Protein 6IW6 (pdb70)

Nearest PDB structures (foldseek):
  6iw6-assembly2_B  TM=1.002E+00  e=3.391E-83  Homo sapiens
  7xs4-assembly1_A  TM=8.172E-01  e=1.380E-17  Arabidopsis thaliana
  6l8k-assembly1_A  TM=8.080E-01  e=2.004E-17  Arabidopsis thaliana
  4ud4-assembly1_A  TM=8.071E-01  e=9.279E-16  Schizosaccharomyces pombe
  9j8p-assembly1_A  TM=6.325E-01  e=8.242E-15  Homo sapiens

Solvent-accessible surface area: 45551 Å² total; per-residue (Å²): 136,60,88,142,16,61,70,10,65,85,10,69,43,78,73,17,61,115,133,48,115,102,21,8,130,74,18,19,89,154,2,79,202,47,51,1,64,94,76,166,49,227,74,82,143,100,48,127,31,12,2,34,0,126,34,15,138,58,86,12,70,17,2,64,19,0,88,131,15,27,139,89,184,135,3,109,101,30,69,104,98,119,98,61,58,59,82,4,126,88,54,90,106,44,46,24,57,6,35,6,26,0,3,17,2,0,44,61,8,17,140,79,77,2,9,52,92,75,27,30,130,55,1,67,88,10,9,102,78,0,26,126,17,1,37,113,141,17,104,116,6,57,25,64,2,16,18,24,0,28,7,33,11,0,10,83,68,1,9,0,32,0,0,0,61,59,42,134,210,47,95,53,78,83,6,3,106,122,0,26,26,12,0,123,179,45,118,74,10,49,102,22,120,56,36,80,188,9,125,48,44,3,0,20,0,82,11,128,197,42,36,25,22,0,28,0,0,10,37,30,64,109,27,5,38,17,6,42,1,7,15,4,0,6,124,41,16,102,18,0,37,5,0,2,0,0,1,16,1,7,0,63,0,7,118,28,48,61,79,80,18,36,35,23,4,22,32,0,2,2,1,0,0,0,2,6,0,1,23,26,185,88,48,6,2,22,13,1,3,11,103,114,6,97,42,29,65,53,164,147,9,41,47,11,64,3,68,18,43,52,121,105,100,47,0,73,10,59,2,116,62,100,47,82,22,147,108,124,130,19,102,0,54,0,43,50,175,98,33,93,141,29,22,17,0,68,0,0,14,50,0,0,84,31,10,13,20,74,22,42,8,56,86,69,1,0,2,1,1,4,76,73,69,18,49,5,148,95,21,133,40,110,140,164,47,1,3,0,0,8,1,8,49,13,150,103,22,4,0,177,45,0,30,59,99,144,27,34,94,44,0,42,88,37,3,86,34,3,18,100,73,4,6,44,94,153,25,67,43,112,23,144,27,180,75,160,25,75,114,62,113,126,8,50,88,9,40,101,27,90,125,97,77,14,58,101,144,38,102,95,20,14,129,77,10,42,80,139,2,64,201,34,55,1,72,128,120,101,80,210,84,42,164,134,102,96,32,28,4,26,1,128,42,25,135,82,44,31,62,14,0,80,1,0,73,125,11,36,143,62,182,153,2,91,104,31,59,105,88,105,96,80,46,54,75,7,131,88,54,93,98,39,52,29,56,7,35,5,31,0,4,20,7,0,50,77,8,15,147,102,82,3,9,52,87,84,27,23,128,46,1,80,74,3,12,106,46,0,34,138,14,0,59,103,132,18,90,137,5,46,23,67,8,17,18,23,0,30,7,31,10,2,10,95,71,1,8,0,33,0,0,0,57,55,59,125,191,56,86,57,87,74,7,3,93,123,0,27,32,16,0,134,176,42,131,62,10,57,106,21,113,53,32,72,188,7,124,48,38,4,0,17,0,89,3,158,158,37,40,30,26,0,23,0,0,8,37,31,80,98,29,6,37,17,5,39,2,8,18,5,0,7,123,56,30,100,20,0,36,6,0,0,0,0,1,11,0,4,0,54,1,6,114,31,53,62,66,80,22,36,36,18,5,23,30,0,2,2,0,0,0,0,1,5,0,2,16,30,150,73,40,6,3,15,13,0,2,12,110,108,4,82,39,27,74,51,164,161,9,40,48,8,48,1,64,18,45,31,132,123,93,42,0,93,8,49,3,96,62,98,50,79,22,167,98,133,122,20,99,0,48,0,25,55,159,110,53,90,198,17,22,17,0,67,0,0,14,47,0,0,85,34,10,14,17,78,25,36,9,60,90,70,1,1,2,0,1,2,88,78,69,17,44,4,147,94,17,143,37,108,106,154,51,1,1,0,0,8,2,3,47,14,148,92,21,4,0,163,51,0,31,56,98,141,26,36,94,45,0,35,87,40,3,100,36,4,16,119,79,3,12,50,95,153,20,102,50,172,26,136,25,175,75,157,26,76

CATH classification: 1.10.1410.10 (+1 more: 3.30.460.10)

InterPro domains:
  IPR001878 Zinc finger, CCHC-type [PF00098] (1294-1310)
  IPR001878 Zinc finger, CCHC-type [PF00098] (1358-1374)
  IPR001878 Zinc finger, CCHC-type [PS50158] (915-930)
  IPR001878 Zinc finger, CCHC-type [PS50158] (1295-1310)
  IPR001878 Zinc finger, CCHC-type [PS50158] (1358-1374)
  IPR001878 Zinc finger, CCHC-type [SM00343] (914-930)
  IPR001878 Zinc finger, CCHC-type [SM00343] (1294-1310)
  IPR001878 Zinc finger, CCHC-type [SM00343] (1358-1374)
  IPR002058 PAP/25A-associated [PF03828] (628-679)
  IPR002058 PAP/25A-associated [PF03828] (1184-1237)
  IPR036875 Zinc finger, CCHC-type superfamily [SSF57756] (1285-1313)
  IPR036875 Zinc finger, CCHC-type superfamily [SSF57756] (1345-1376)
  IPR043519 Nucleotidyltransferase superfamily [G3DSA:3.30.460.10] (369-475)
  IPR043519 Nucleotidyltransferase superfamily [G3DSA:3.30.460.10] (972-1091)
  IPR043519 Nucleotidyltransferase superfamily [SSF81301] (334-525)
  IPR043519 Nucleotidyltransferase superfamily [SSF81301] (948-1089)
  IPR045100 Terminal uridylyltransferase 4/7, nucleotidyltransferase domain [PF19088] (334-471)
  IPR054708 Poly(A) RNA polymerase, mitochondrial-like, central palm domain [PF22600] (956-1089)

Sequence (876 aa):
EMDYLENATVIDESALTPEQRLGLKQAEERLERDHIFRLEKRSPEYTNCRYLCKLCLIHIENIQGAHKHIKEKRHKKNILEKQEESELRSLPPPSPAHLAALSVAVIELAKEHGITDDDLRVRQEIVEEMSKVITTFLPECSLRLYGSSLTRFALKSSDVNIDIKFPPKMNHPDLLIKVLGILKKNVLYVDVESDFHAKVPVVVCRDRKSGLLCRVSAGNDMACLTTDLLTALGKIEPVFIPLVLAFRYWAKLCYIDSQTDGGIPSYCFALMVMFFLQQRKPPLLPCLLGSWIEGFDPKRMDDFQLKGIVEEKFVKWECNSSSATKEKHGKSPLALETPNRVSLGQLWLELLKFYTLDFALEEYVICVRIQDILTRENKNWPKRRIAIEDPFSVKRNVARSLNSQLVYEYVVERFRAAYRYFACPQVDFKLEHHHHHHEMDYLENATVIDESALTPEQRLGLKQAEERLERDHIFRLEKRSPEYTNCRYLCKLCLIHIENIQGAHKHIKEKRHKKNILEKQEESELRSLPPPSPAHLAALSVAVIELAKEHGITDDDLRVRQEIVEEMSKVITTFLPECSLRLYGSSLTRFALKSSDVNIDIKFPPKMNHPDLLIKVLGILKKNVLYVDVESDFHAKVPVVVCRDRKSGLLCRVSAGNDMACLTTDLLTALGKIEPVFIPLVLAFRYWAKLCYIDSQTDGGIPSYCFALMVMFFLQQRKPPLLPCLLGSWIEGFDPKRMDDFQLKGIVEEKFVKWECNSSSATKEKHGKSPLALETPNRVSLGQLWLELLKFYTLDFALEEYVICVRIQDILTRENKNWPKRRIAIEDPFSVKRNVARSLNSQLVYEYVVERFRAAYRYFACPQVDFKLEHHHHHH

B-factor: mean 69.88, std 28.81, range [25.87, 252.82]

Secondary structure (DSSP, 8-state):
-HHHHHH-SS--TTTS-HHHHHHHHHHHHHHHTTTEEEPPPSS-SS-S--EEETTTTEEE-SHHHHHHHHTSHHHHHHHHHHHHHHHHHTPPPPPHHHHHHHHHHHHHHHHHHB--HHHHHHHHHHHHHHHHHHHTT-TT-EEEEETHHHH--SBTT--EEEEEE--SSS-HHHHHHHHHHHHHH-TTEEEEEEE-SSSS-EEEEEETTT--EEEEEES-HHHHHHHHHHHHHHHH-TTHHHHHHIIIIITTGGGG--TTSTTHHHHHHHHHHHHHHHHSSS-SS--SSSTTSTT--STTGGG-EEEEEETTTEEEEE--SS-S-S-SEEEEES--S------HHHHHHHHHHIIIIIS-TTTEEB-SS-SSPEETTTTT---SS--BEETTEEEEEGGGGG-SHHHHHHHHHHHHHHHHHHSS---------SS---/-HHHHHH-SS--GGG--HHHHHHHHHHHHHHHTTTEES---SS-SSSS--EEETTTTEEE-SHHHHHHHHTSHHHHHHHHHHHHHHHHHTPPPPPHHHHHHHHHHHHHHHHHHB--HHHHHHHHHHHHHHHHHHHTTSSS-EEEEETHHHH--SBTT--EEEEEE--SSS-HHHHHHHHHHHHHH-TTEEEEEEE-SSSS-EEEEEETTT--EEEEEES-HHHHHHHHHHHHHHHH-TTHHHHHHIIIIITTGGGG--TTSTTHHHHHHHHHHHHHHHHSSS-SS--SSSTTSTT--STTGGG-EEEEEETTTEEEEE--SS-S-S-SEEEEE----------HHHHHHHHHHIIIIIS-TTTEEB-SS-SSPEETGGGT---SS--BEETTEEEEEGGGGGGSHHHHHHHHHHHHHHHHHHHS----------S---

Foldseek 3Di:
DVVCQQPDLFDPVVPADPVRVVVVVVLQVVLVVLQKHFDDDDDDPSDGFGIARPQLRDTARGSVRSVVVCPDDSSVVSVVVVVLLVCLVPFDFDDPVLLVLLLVLLVCCCVVWWQDPVLLVVLVVVQVVLQVQLCVVPVQKHKDWFDCSQLRLFTSQAATEMEIEHDPVDDFVVSQVVSLVSVVVDPQWPPWDWDQVAPFTWIWTARPVVRHIYTYGYPPVLRRQVRLLSSLLCVQFVLLRSLSNCQCFVLVVLVLDDPSLPCLSSVQSSLLLLLCQCQDVVHFWHAQDDVVFAQDDPQVPVLKAWAHDDPSFWIKIARCDDGRTPDGMDIDGGGDPPPDDDGSSVSNLSSLCCVQPNDPQQFWESERHDNDTGGCVSLVHDGGFHFYADRRHRNDRSCPSCPDPVNRVSSNVSSSVSSVVSSYPVPSDDRDDPDDTD/DVVCQQVALDDDQVPADPVRNVVVVVLQVVLVVLQKHQDDCVVNVDNRFGIARPQLRDTHRGSVRSVVVCVDDRSVVSVVVVVVVVVLVPFDFDDPVLLVLLLVLLVCCCVPWWQDPVLLVVLVVVQVVLCVQVCVVPPDWHKDWFDCSLLSLFTSQAATEIEIHDDPPVDFVVSQVVSLVSQVPDPQWPPWDWPCVFPFTFIWTAGPVPRHIYTYGYPPQLRRQVRLLSSLLCVQFVLLRSLSNCQCFVLVVLVLDDPRHPCLSSSQSSLLLLLLQPQDVVHFWHAWDDDVFQQDDPQVPVQKAWDHDDPSFWIKIARPDDGRTPDRIDIDGGGDPCPPPDRSSRSNLSSLCCVQPNDPQQFWASERHDNDTGGCVSLVHDGGFHFYADRRNRNDRSCPSCPDPVNRVSSNVSSSVSSVDSSDVCDNDDRPDPDDTD

Organism: Homo sapiens (NCBI:txid9606)

Radius of gyration: 38.71 Å; Cα contacts (8 Å, |Δi|>4): 1385; chains: 2; bounding box: 62×128×100 Å

Structure (mmCIF, N/CA/C/O backbone):
data_6IW6
#
_entry.id   6IW6
#
_cell.length_a   113.270
_cell.length_b   127.830
_cell.length_c   168.800
_cell.angle_alpha   90.000
_cell.angle_beta   90.000
_cell.angle_gamma   90.000
#
_symmetry.space_group_name_H-M   'I 21 21 21'
#
loop_
_entity.id
_entity.type
_entity.pdbx_description
1 polymer 'Terminal uridylyltransferase 4,Terminal uridylyltransferase 4'
2 non-polymer 'ZINC ION'
3 non-polymer 'CITRATE ANION'
4 non-polymer 1,2-ETHANEDIOL
5 water water
#
loop_
_atom_site.group_PDB
_atom_site.id
_atom_site.type_symbol
_atom_site.label_atom_id
_atom_site.label_alt_id
_atom_site.label_comp_id
_atom_site.label_asym_id
_atom_site.label_entity_id
_atom_site.label_seq_id
_atom_site.pdbx_PDB_ins_code
_atom_site.Cartn_x
_atom_site.Cartn_y
_atom_site.Cartn_z
_atom_site.occupancy
_atom_site.B_iso_or_equiv
_atom_site.auth_seq_id
_atom_site.auth_comp_id
_atom_site.auth_asym_id
_atom_site.auth_atom_id
_atom_site.pdbx_PDB_model_num
ATOM 1 N N . GLU A 1 3 ? -28.334 62.470 -22.168 1.00 96.65 254 GLU A N 1
ATOM 2 C CA . GLU A 1 3 ? -26.968 61.963 -22.103 1.00 95.04 254 GLU A CA 1
ATOM 3 C C . GLU A 1 3 ? -26.855 60.842 -21.089 1.00 87.62 254 GLU A C 1
ATOM 4 O O . GLU A 1 3 ? -26.882 61.071 -19.871 1.00 86.39 254 GLU A O 1
ATOM 10 N N . MET A 1 4 ? -26.717 59.620 -21.605 1.00 125.33 255 MET A N 1
ATOM 11 C CA . MET A 1 4 ? -26.352 58.503 -20.749 1.00 111.91 255 MET A CA 1
ATOM 12 C C . MET A 1 4 ? -25.044 58.759 -20.013 1.00 103.41 255 MET A C 1
ATOM 13 O O . MET A 1 4 ? -24.786 58.109 -18.998 1.00 102.91 255 MET A O 1
ATOM 18 N N . ASP A 1 5 ? -24.226 59.704 -20.485 1.00 97.20 256 ASP A N 1
ATOM 19 C CA . ASP A 1 5 ? -22.963 60.004 -19.813 1.00 93.41 256 ASP A CA 1
ATOM 20 C C . ASP A 1 5 ? -23.197 60.593 -18.423 1.00 84.55 256 ASP A C 1
ATOM 21 O O . ASP A 1 5 ? -22.556 60.179 -17.450 1.00 81.30 256 ASP A O 1
ATOM 26 N N . TYR A 1 6 ? -24.116 61.557 -18.303 1.00 81.15 257 TYR A N 1
ATOM 27 C CA . TYR A 1 6 ? -24.458 62.065 -16.978 1.00 77.13 257 TYR A CA 1
ATOM 28 C C . TYR A 1 6 ? -25.165 60.999 -16.149 1.00 77.28 257 TYR A C 1
ATOM 29 O O . TYR A 1 6 ? -24.824 60.779 -14.979 1.00 78.30 257 TYR A O 1
ATOM 38 N N . LEU A 1 7 ? -26.169 60.336 -16.740 1.00 75.62 258 LEU A N 1
ATOM 39 C CA . LEU A 1 7 ? -27.022 59.411 -15.998 1.00 72.68 258 LEU A CA 1
ATOM 40 C C . LEU A 1 7 ? -26.286 58.166 -15.527 1.00 70.52 258 LEU A C 1
ATOM 41 O O . LEU A 1 7 ? -26.737 57.527 -14.573 1.00 74.51 258 LEU A O 1
ATOM 46 N N . GLU A 1 8 ? -25.168 57.805 -16.158 1.00 69.56 259 GLU A N 1
ATOM 47 C CA . GLU A 1 8 ? -24.383 56.681 -15.661 1.00 73.87 259 GLU A CA 1
ATOM 48 C C . GLU A 1 8 ? -23.534 57.074 -14.460 1.00 75.61 259 GLU A C 1
ATOM 49 O O . GLU A 1 8 ? -23.238 56.228 -13.610 1.00 77.80 259 GLU A O 1
ATOM 55 N N . ASN A 1 9 ? -23.136 58.341 -14.370 1.00 75.83 260 ASN A N 1
ATOM 56 C CA . ASN A 1 9 ? -22.314 58.802 -13.261 1.00 75.55 260 ASN A CA 1
ATOM 57 C C . ASN A 1 9 ? -23.116 59.457 -12.151 1.00 75.05 260 ASN A C 1
ATOM 58 O O . ASN A 1 9 ? -22.602 59.588 -11.036 1.00 77.94 260 ASN A O 1
ATOM 63 N N . ALA A 1 10 ? -24.352 59.866 -12.428 1.00 71.66 261 ALA A N 1
ATOM 64 C CA . ALA A 1 10 ? -25.178 60.502 -11.411 1.00 72.94 261 ALA A CA 1
ATOM 65 C C . ALA A 1 10 ? -25.493 59.524 -10.285 1.00 75.00 261 ALA A C 1
ATOM 66 O O . ALA A 1 10 ? -25.901 58.383 -10.529 1.00 75.50 261 ALA A O 1
ATOM 68 N N . THR A 1 11 ? -25.295 59.976 -9.047 1.00 74.90 262 THR A N 1
ATOM 69 C CA . THR A 1 11 ? -25.562 59.166 -7.867 1.00 71.53 262 THR A CA 1
ATOM 70 C C . THR A 1 11 ? -26.987 59.328 -7.352 1.00 69.21 262 THR A C 1
ATOM 71 O O . THR A 1 11 ? -27.389 58.598 -6.439 1.00 66.73 262 THR A O 1
ATOM 75 N N . VAL A 1 12 ? -27.755 60.257 -7.912 1.00 69.83 263 VAL A N 1
ATOM 76 C CA . VAL A 1 12 ? -29.164 60.402 -7.569 1.00 72.73 263 VAL A CA 1
ATOM 77 C C . VAL A 1 12 ? -29.914 60.816 -8.829 1.00 76.41 263 VAL A C 1
ATOM 78 O O . VAL A 1 12 ? -29.520 61.763 -9.518 1.00 80.24 263 VAL A O 1
ATOM 82 N N . ILE A 1 13 ? -30.987 60.091 -9.136 1.00 75.53 264 ILE A N 1
ATOM 83 C CA . ILE A 1 13 ? -31.720 60.236 -10.387 1.00 76.07 264 ILE A CA 1
ATOM 84 C C . ILE A 1 13 ? -33.145 60.671 -10.064 1.00 82.39 264 ILE A C 1
ATOM 85 O O . ILE A 1 13 ? -33.849 59.998 -9.301 1.00 84.07 264 ILE A O 1
ATOM 90 N N . ASP A 1 14 ? -33.565 61.795 -10.640 1.00 85.37 265 ASP A N 1
ATOM 91 C CA . ASP A 1 14 ? -34.970 62.189 -10.630 1.00 86.43 265 ASP A CA 1
ATOM 92 C C . ASP A 1 14 ? -35.710 61.249 -11.570 1.00 82.98 265 ASP A C 1
ATOM 93 O O . ASP A 1 14 ? -35.683 61.428 -12.790 1.00 79.27 265 ASP A O 1
ATOM 98 N N . GLU A 1 15 ? -36.373 60.238 -11.000 1.00 85.53 266 GLU A N 1
ATOM 99 C CA . GLU A 1 15 ? -36.994 59.196 -11.815 1.00 87.98 266 GLU A CA 1
ATOM 100 C C . GLU A 1 15 ? -38.041 59.774 -12.758 1.00 90.24 266 GLU A C 1
ATOM 101 O O . GLU A 1 15 ? -38.180 59.317 -13.899 1.00 88.97 266 GLU A O 1
ATOM 107 N N . SER A 1 16 ? -38.786 60.785 -12.301 1.00 93.15 267 SER A N 1
ATOM 108 C CA . SER A 1 16 ? -39.818 61.383 -13.141 1.00 95.10 267 SER A CA 1
ATOM 109 C C . SER A 1 16 ? -39.220 62.182 -14.295 1.00 97.60 267 SER A C 1
ATOM 110 O O . SER A 1 16 ? -39.799 62.214 -15.388 1.00 97.95 267 SER A O 1
ATOM 113 N N . ALA A 1 17 ? -38.069 62.828 -14.079 1.00 97.64 268 ALA A N 1
ATOM 114 C CA . ALA A 1 17 ? -37.446 63.648 -15.114 1.00 92.60 268 ALA A CA 1
ATOM 115 C C . ALA A 1 17 ? -36.845 62.825 -16.246 1.00 86.96 268 ALA A C 1
ATOM 116 O O . ALA A 1 17 ? -36.493 63.396 -17.282 1.00 84.33 268 ALA A O 1
ATOM 118 N N . LEU A 1 18 ? -36.734 61.520 -16.062 1.00 86.61 269 LEU A N 1
ATOM 119 C CA . LEU A 1 18 ? -36.158 60.674 -17.092 1.00 85.34 269 LEU A CA 1
ATOM 120 C C . LEU A 1 18 ? -37.009 60.672 -18.354 1.00 86.69 269 LEU A C 1
ATOM 121 O O . LEU A 1 18 ? -38.233 60.683 -18.287 1.00 88.36 269 LEU A O 1
ATOM 126 N N . THR A 1 19 ? -36.348 60.658 -19.504 1.00 83.67 270 THR A N 1
ATOM 127 C CA . THR A 1 19 ? -37.040 60.554 -20.774 1.00 82.69 270 THR A CA 1
ATOM 128 C C . THR A 1 19 ? -37.421 59.096 -21.010 1.00 84.90 270 THR A C 1
ATOM 129 O O . THR A 1 19 ? -36.668 58.197 -20.635 1.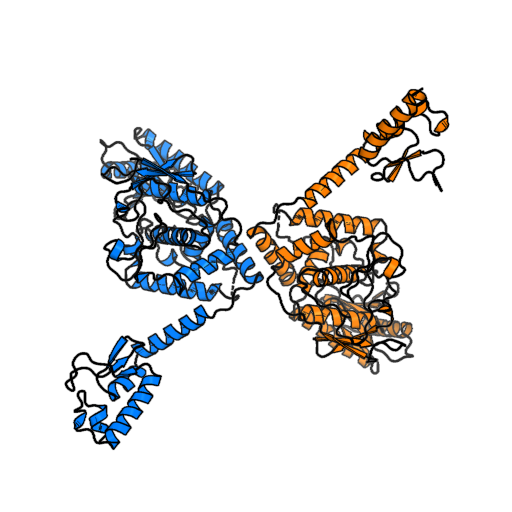00 85.83 270 THR A O 1
ATOM 133 N N . PRO A 1 20 ? -38.654 58.878 -21.648 1.00 82.93 271 PRO A N 1
ATOM 134 C CA . PRO A 1 20 ? -38.968 57.448 -21.837 1.00 81.89 271 PRO A CA 1
ATOM 135 C C . PRO A 1 20 ? -37.856 56.642 -22.496 1.00 82.45 271 PRO A C 1
ATOM 136 O O . PRO A 1 20 ? -37.692 55.473 -22.170 1.00 83.68 271 PRO A O 1
ATOM 140 N N . GLU A 1 21 ? -37.103 57.257 -23.398 1.00 81.63 272 GLU A N 1
ATOM 141 C CA . GLU A 1 21 ? -35.959 56.592 -24.011 1.00 82.73 272 GLU A CA 1
ATOM 142 C C . GLU A 1 21 ? -34.829 56.406 -23.006 1.00 85.01 272 GLU A C 1
ATOM 143 O O . GLU A 1 21 ? -34.124 55.389 -23.026 1.00 87.02 272 GLU A O 1
ATOM 149 N N . GLN A 1 22 ? -34.650 57.373 -22.108 1.00 83.35 273 GLN A N 1
ATOM 150 C CA . GLN A 1 22 ? -33.627 57.236 -21.079 1.00 80.68 273 GLN A CA 1
ATOM 151 C C . GLN A 1 22 ? -34.022 56.189 -20.052 1.00 80.24 273 GLN A C 1
ATOM 152 O O . GLN A 1 22 ? -33.169 55.430 -19.580 1.00 82.06 273 GLN A O 1
ATOM 158 N N . ARG A 1 23 ? -35.304 56.142 -19.680 1.00 80.34 274 ARG A N 1
ATOM 159 C CA . ARG A 1 23 ? -35.775 55.044 -18.843 1.00 81.53 274 ARG A CA 1
ATOM 160 C C . ARG A 1 23 ? -35.462 53.705 -19.497 1.00 81.55 274 ARG A C 1
ATOM 161 O O . ARG A 1 23 ? -34.998 52.771 -18.831 1.00 83.93 274 ARG A O 1
ATOM 169 N N . LEU A 1 24 ? -35.674 53.613 -20.814 1.00 81.00 275 LEU A N 1
ATOM 170 C CA . LEU A 1 24 ? -35.359 52.390 -21.551 1.00 82.72 275 LEU A CA 1
ATOM 171 C C . LEU A 1 24 ? -33.876 52.044 -21.442 1.00 78.84 275 LEU A C 1
ATOM 172 O O . LEU A 1 24 ? -33.509 50.919 -21.069 1.00 77.25 275 LEU A O 1
ATOM 177 N N . GLY A 1 25 ? -33.009 53.005 -21.785 1.00 76.23 276 GLY A N 1
ATOM 178 C CA . GLY A 1 25 ? -31.574 52.755 -21.755 1.00 75.23 276 GLY A CA 1
ATOM 179 C C . GLY A 1 25 ? -31.075 52.360 -20.377 1.00 75.01 276 GLY A C 1
ATOM 180 O O . GLY A 1 25 ? -30.252 51.448 -20.236 1.00 76.05 276 GLY A O 1
ATOM 181 N N . LEU A 1 26 ? -31.585 53.024 -19.338 1.00 72.29 277 LEU A N 1
ATOM 182 C CA . LEU A 1 26 ? -31.184 52.693 -17.978 1.00 70.23 277 LEU A CA 1
ATOM 183 C C . LEU A 1 26 ? -31.662 51.303 -17.577 1.00 73.20 277 LEU A C 1
ATOM 184 O O . LEU A 1 26 ? -30.916 50.554 -16.933 1.00 72.41 277 LEU A O 1
ATOM 189 N N . LYS A 1 27 ? -32.899 50.934 -17.941 1.00 75.32 278 LYS A N 1
ATOM 190 C CA . LYS A 1 27 ? -33.374 49.601 -17.581 1.00 76.27 278 LYS A CA 1
ATOM 191 C C . LYS A 1 27 ? -32.579 48.520 -18.300 1.00 71.84 278 LYS A C 1
ATOM 192 O O . LYS A 1 27 ? -32.314 47.458 -17.722 1.00 66.45 278 LYS A O 1
ATOM 198 N N . GLN A 1 28 ? -32.160 48.785 -19.541 1.00 72.78 279 GLN A N 1
ATOM 199 C CA . GLN A 1 28 ? -31.310 47.827 -20.245 1.00 75.52 279 GLN A CA 1
ATOM 200 C C . GLN A 1 28 ? -29.947 47.709 -19.573 1.00 75.09 279 GLN A C 1
ATOM 201 O O . GLN A 1 28 ? -29.446 46.599 -19.353 1.00 77.59 279 GLN A O 1
ATOM 207 N N . ALA A 1 29 ? -29.327 48.848 -19.250 1.00 75.37 280 ALA A N 1
ATOM 208 C CA . ALA A 1 29 ? -28.048 48.824 -18.548 1.00 72.26 280 ALA A CA 1
ATOM 209 C C . ALA A 1 29 ? -28.148 48.038 -17.250 1.00 71.69 280 ALA A C 1
ATOM 210 O O . ALA A 1 29 ? -27.264 47.233 -16.927 1.00 71.73 280 ALA A O 1
ATOM 212 N N . GLU A 1 30 ? -29.220 48.262 -16.489 1.00 71.50 281 GLU A N 1
ATOM 213 C CA . GLU A 1 30 ? -29.403 47.551 -15.228 1.00 74.34 281 GLU A CA 1
ATOM 214 C C . GLU A 1 30 ? -29.602 46.059 -15.456 1.00 80.12 281 GLU A C 1
ATOM 215 O O . GLU A 1 30 ? -29.100 45.234 -14.678 1.00 82.54 281 GLU A O 1
ATOM 221 N N . GLU A 1 31 ? -30.328 45.691 -16.518 1.00 83.13 282 GLU A N 1
ATOM 222 C CA . GLU A 1 31 ? -30.468 44.278 -16.853 1.00 85.45 282 GLU A CA 1
ATOM 223 C C . GLU A 1 31 ? -29.112 43.652 -17.160 1.00 84.79 282 GLU A C 1
ATOM 224 O O . GLU A 1 31 ? -28.837 42.516 -16.756 1.00 84.34 282 GLU A O 1
ATOM 230 N N . ARG A 1 32 ? -28.242 44.390 -17.857 1.00 85.19 283 ARG A N 1
ATOM 231 C CA . ARG A 1 32 ? -26.873 43.921 -18.070 1.00 85.05 283 ARG A CA 1
ATOM 232 C C . ARG A 1 32 ? -26.133 43.760 -16.744 1.00 77.81 283 ARG A C 1
ATOM 233 O O . ARG A 1 32 ? -25.422 42.769 -16.530 1.00 74.50 283 ARG A O 1
ATOM 241 N N . LEU A 1 33 ? -26.279 44.740 -15.850 1.00 74.95 284 LEU A N 1
ATOM 242 C CA . LEU A 1 33 ? -25.596 44.681 -14.563 1.00 73.50 284 LEU A CA 1
ATOM 243 C C . LEU A 1 33 ? -26.041 43.472 -13.751 1.00 77.02 284 LEU A C 1
ATOM 244 O O . LEU A 1 33 ? -25.268 42.945 -12.942 1.00 78.02 284 LEU A O 1
ATOM 249 N N . GLU A 1 34 ? -27.283 43.025 -13.949 1.00 78.79 285 GLU A N 1
ATOM 250 C CA . GLU A 1 34 ? -27.763 41.866 -13.201 1.00 77.97 285 GLU A CA 1
ATOM 251 C C . GLU A 1 34 ? -26.964 40.611 -13.528 1.00 79.64 285 GLU A C 1
ATOM 252 O O . GLU A 1 34 ? -26.809 39.737 -12.665 1.00 78.90 285 GLU A O 1
ATOM 258 N N . ARG A 1 35 ? -26.425 40.507 -14.748 1.00 83.21 286 ARG A N 1
ATOM 259 C CA . ARG A 1 35 ? -25.664 39.324 -15.142 1.00 89.72 286 ARG A CA 1
ATOM 260 C C . ARG A 1 35 ? -24.370 39.233 -14.344 1.00 88.11 286 ARG A C 1
ATOM 261 O O . ARG A 1 35 ? -23.618 38.262 -14.483 1.00 91.72 286 ARG A O 1
ATOM 269 N N . ASP A 1 36 ? -24.108 40.232 -13.502 1.00 84.45 287 ASP A N 1
ATOM 270 C CA . ASP A 1 36 ? -22.972 40.215 -12.590 1.00 80.57 287 ASP A CA 1
ATOM 271 C C . ASP A 1 36 ? -23.394 40.422 -11.138 1.00 76.39 287 ASP A C 1
ATOM 272 O O . ASP A 1 36 ? -22.572 40.846 -10.322 1.00 76.27 287 ASP A O 1
ATOM 277 N N . HIS A 1 37 ? -24.657 40.121 -10.807 1.00 73.81 288 HIS A N 1
ATOM 278 C CA . HIS A 1 37 ? -25.209 40.112 -9.447 1.00 76.20 288 HIS A CA 1
ATOM 279 C C . HIS A 1 37 ? -25.529 41.500 -8.902 1.00 76.87 288 HIS A C 1
ATOM 280 O O . HIS A 1 37 ? -25.673 41.660 -7.683 1.00 80.11 288 HIS A O 1
ATOM 287 N N . ILE A 1 38 ? -25.669 42.512 -9.756 1.00 73.06 289 ILE A N 1
ATOM 288 C CA . ILE A 1 38 ? -25.870 43.891 -9.321 1.00 71.36 289 ILE A CA 1
ATOM 289 C C . ILE A 1 38 ? -27.292 44.322 -9.661 1.00 71.35 289 ILE A C 1
ATOM 290 O O . ILE A 1 38 ? -27.713 44.236 -10.822 1.00 73.77 289 ILE A O 1
ATOM 295 N N . PHE A 1 39 ? -28.030 44.790 -8.651 1.00 67.73 290 PHE A N 1
ATOM 296 C CA . PHE A 1 39 ? -29.451 45.086 -8.791 1.00 68.20 290 PHE A CA 1
ATOM 297 C C . PHE A 1 39 ? -29.791 46.442 -8.189 1.00 69.21 290 PHE A C 1
ATOM 298 O O . PHE A 1 39 ? -29.129 46.911 -7.262 1.00 69.65 290 PHE A O 1
ATOM 306 N N . ARG A 1 40 ? -30.844 47.063 -8.719 1.00 68.60 291 ARG A N 1
ATOM 307 C CA . ARG A 1 40 ? -31.523 48.121 -7.986 1.00 67.10 291 ARG A CA 1
ATOM 308 C C . ARG A 1 40 ? -31.993 47.578 -6.643 1.00 70.12 291 ARG A C 1
ATOM 309 O O . ARG A 1 40 ? -32.636 46.529 -6.578 1.00 71.81 291 ARG A O 1
ATOM 317 N N . LEU A 1 41 ? -31.657 48.285 -5.570 1.00 74.93 292 LEU A N 1
ATOM 318 C CA . LEU A 1 41 ? -32.173 47.966 -4.244 1.00 80.28 292 LEU A CA 1
ATOM 319 C C . LEU A 1 41 ? -33.598 48.497 -4.109 1.00 84.69 292 LEU A C 1
ATOM 320 O O . LEU A 1 41 ? -33.836 49.695 -4.300 1.00 86.15 292 LEU A O 1
ATOM 325 N N . GLU A 1 42 ? -34.545 47.625 -3.778 1.00 88.23 293 GLU A N 1
ATOM 326 C CA . GLU A 1 42 ? -35.886 48.105 -3.474 1.00 95.57 293 GLU A CA 1
ATOM 327 C C . GLU A 1 42 ? -35.857 48.896 -2.171 1.00 99.72 293 GLU A C 1
ATOM 328 O O . GLU A 1 42 ? -35.195 48.507 -1.205 1.00 101.05 293 GLU A O 1
ATOM 334 N N . LYS A 1 43 ? -36.560 50.023 -2.154 1.00 101.81 294 LYS A N 1
ATOM 335 C CA . LYS A 1 43 ? -36.490 50.972 -1.052 1.00 104.87 294 LYS A CA 1
ATOM 336 C C . LYS A 1 43 ? -37.633 50.757 -0.065 1.00 107.24 294 LYS A C 1
ATOM 337 O O . LYS A 1 43 ? -38.614 50.063 -0.341 1.00 109.45 294 LYS A O 1
ATOM 343 N N . ARG A 1 44 ? -37.490 51.376 1.107 1.00 108.27 295 ARG A N 1
ATOM 344 C CA . ARG A 1 44 ? -38.505 51.334 2.152 1.00 107.95 295 ARG A CA 1
ATOM 345 C C . ARG A 1 44 ? -39.484 52.496 2.042 1.00 112.77 295 ARG A C 1
ATOM 346 O O . ARG A 1 44 ? -40.702 52.291 2.064 1.00 113.55 295 ARG A O 1
ATOM 354 N N . SER A 1 45 ? -38.965 53.721 1.949 1.00 119.36 296 SER A N 1
ATOM 355 C CA . SER A 1 45 ? -39.772 54.922 1.730 1.00 133.94 296 SER A CA 1
ATOM 356 C C . SER A 1 45 ? -39.096 55.747 0.641 1.00 140.57 296 SER A C 1
ATOM 357 O O . SER A 1 45 ? -38.353 56.695 0.929 1.00 140.40 296 SER A O 1
ATOM 360 N N . PRO A 1 46 ? -39.332 55.407 -0.628 1.00 147.45 297 PRO A N 1
ATOM 361 C CA . PRO A 1 46 ? -38.610 56.072 -1.721 1.00 150.23 297 PRO A CA 1
ATOM 362 C C . PRO A 1 46 ? -39.095 57.496 -1.982 1.00 157.49 297 PRO A C 1
ATOM 363 O O . PRO A 1 46 ? -40.293 57.785 -1.971 1.00 161.94 297 PRO A O 1
ATOM 367 N N . GLU A 1 47 ? -38.128 58.391 -2.180 1.00 158.77 298 GLU A N 1
ATOM 368 C CA . GLU A 1 47 ? -38.323 59.783 -2.587 1.00 163.57 298 GLU A CA 1
ATOM 369 C C . GLU A 1 47 ? -37.223 60.193 -3.574 1.00 160.51 298 GLU A C 1
ATOM 370 O O . GLU A 1 47 ? -36.628 61.264 -3.467 1.00 163.06 298 GLU A O 1
ATOM 376 N N . TYR A 1 48 ? -36.956 59.329 -4.560 1.00 154.43 299 TYR A N 1
ATOM 377 C CA . TYR A 1 48 ? -35.705 59.356 -5.333 1.00 147.06 299 TYR A CA 1
ATOM 378 C C . TYR A 1 48 ? -34.502 59.359 -4.395 1.00 138.82 299 TYR A C 1
ATOM 379 O O . TYR A 1 48 ? -33.490 60.010 -4.658 1.00 138.32 299 TYR A O 1
ATOM 388 N N . THR A 1 49 ? -34.607 58.618 -3.294 1.00 132.40 300 THR A N 1
ATOM 389 C CA . THR A 1 49 ? -33.713 58.830 -2.164 1.00 127.69 300 THR A CA 1
ATOM 390 C C . THR A 1 49 ? -32.320 58.284 -2.438 1.00 121.42 300 THR A C 1
ATOM 391 O O . THR A 1 49 ? -31.919 57.966 -3.562 1.00 117.31 300 THR A O 1
ATOM 395 N N . ASN A 1 50 ? -31.584 58.188 -1.330 1.00 119.66 301 ASN A N 1
ATOM 396 C CA . ASN A 1 50 ? -30.166 57.895 -1.263 1.00 114.35 301 ASN A CA 1
ATOM 397 C C . ASN A 1 50 ? -29.687 56.809 -2.219 1.00 114.91 301 ASN A C 1
ATOM 398 O O . ASN A 1 50 ? -28.872 57.064 -3.115 1.00 114.48 301 ASN A O 1
ATOM 403 N N . CYS A 1 51 ? -30.222 55.600 -2.053 1.00 118.66 302 CYS A N 1
ATOM 404 C CA . CYS A 1 51 ? -29.524 54.370 -2.401 1.00 119.90 302 CYS A CA 1
ATOM 405 C C . CYS A 1 51 ? -29.878 53.901 -3.805 1.00 112.48 302 CYS A C 1
ATOM 406 O O . CYS A 1 51 ? -31.000 54.098 -4.280 1.00 116.16 302 CYS A O 1
ATOM 409 N N . ARG A 1 52 ? -28.894 53.297 -4.478 1.00 90.72 303 ARG A N 1
ATOM 410 C CA . ARG A 1 52 ? -29.087 52.854 -5.853 1.00 82.21 303 ARG A CA 1
ATOM 411 C C . ARG A 1 52 ? -28.891 51.357 -6.064 1.00 77.19 303 ARG A C 1
ATOM 412 O O . ARG A 1 52 ? -29.846 50.669 -6.436 1.00 74.79 303 ARG A O 1
ATOM 420 N N . TYR A 1 53 ? -27.703 50.810 -5.814 1.00 72.28 304 TYR A N 1
ATOM 421 C CA . TYR A 1 53 ? -27.408 49.470 -6.301 1.00 67.37 304 TYR A CA 1
ATOM 422 C C . TYR A 1 53 ? -26.799 48.602 -5.217 1.00 65.54 304 TYR A C 1
ATOM 423 O O . TYR A 1 53 ? -25.982 49.063 -4.420 1.00 64.09 304 TYR A O 1
ATOM 432 N N . LEU A 1 54 ? -27.195 47.336 -5.207 1.00 64.00 305 LEU A N 1
ATOM 433 C CA . LEU A 1 54 ? -26.630 46.340 -4.312 1.00 63.62 305 LEU A CA 1
ATOM 434 C C . LEU A 1 54 ? -25.995 45.251 -5.158 1.00 65.27 305 LEU A C 1
ATOM 435 O O . LEU A 1 54 ? -26.620 44.754 -6.102 1.00 68.03 305 LEU A O 1
ATOM 440 N N . CYS A 1 55 ? -24.747 44.914 -4.847 1.00 66.78 306 CYS A N 1
ATOM 441 C CA . CYS A 1 55 ? -24.121 43.706 -5.365 1.00 68.87 306 CYS A CA 1
ATOM 442 C C . CYS A 1 55 ? -24.393 42.589 -4.368 1.00 73.47 306 CYS A C 1
ATOM 443 O O . CYS A 1 55 ? -23.906 42.632 -3.224 1.00 73.21 306 CYS A O 1
ATOM 446 N N . LYS A 1 56 ? -25.195 41.605 -4.806 1.00 73.47 307 LYS A N 1
ATOM 447 C CA . LYS A 1 56 ? -25.587 40.484 -3.960 1.00 73.91 307 LYS A CA 1
ATOM 448 C C . LYS A 1 56 ? -24.423 39.537 -3.714 1.00 73.78 307 LYS A C 1
ATOM 449 O O . LYS A 1 56 ? -24.391 38.849 -2.687 1.00 74.63 307 LYS A O 1
ATOM 455 N N . LEU A 1 57 ? -23.474 39.470 -4.646 1.00 72.81 308 LEU A N 1
ATOM 456 C CA . LEU A 1 57 ? -22.269 38.683 -4.419 1.00 71.48 308 LEU A CA 1
ATOM 457 C C . LEU A 1 57 ? -21.486 39.236 -3.237 1.00 72.33 308 LEU A C 1
ATOM 458 O O . LEU A 1 57 ? -21.328 38.570 -2.208 1.00 72.69 308 LEU A O 1
ATOM 463 N N . CYS A 1 58 ? -20.997 40.467 -3.367 1.00 73.43 309 CYS A N 1
ATOM 464 C CA . CYS A 1 58 ? -20.166 41.073 -2.337 1.00 74.91 309 CYS A CA 1
ATOM 465 C C . CYS A 1 58 ? -20.974 41.688 -1.201 1.00 74.71 309 CYS A C 1
ATOM 466 O O . CYS A 1 58 ? -20.378 42.128 -0.212 1.00 76.52 309 CYS A O 1
ATOM 469 N N . LEU A 1 59 ? -22.303 41.711 -1.310 1.00 72.95 310 LEU A N 1
ATOM 470 C CA . LEU A 1 59 ? -23.154 42.467 -0.392 1.00 73.06 310 LEU A CA 1
ATOM 471 C C . LEU A 1 59 ? -22.634 43.895 -0.239 1.00 73.53 310 LEU A C 1
ATOM 472 O O . LEU A 1 59 ? -22.414 44.393 0.870 1.00 76.34 310 LEU A O 1
ATOM 477 N N . ILE A 1 60 ? -22.415 44.558 -1.373 1.00 70.86 311 ILE A N 1
ATOM 478 C CA . ILE A 1 60 ? -21.791 45.880 -1.373 1.00 70.37 311 ILE A CA 1
ATOM 479 C C . ILE A 1 60 ? -22.736 46.891 -2.005 1.00 71.94 311 ILE A C 1
ATOM 480 O O . ILE A 1 60 ? -23.324 46.628 -3.060 1.00 71.47 311 ILE A O 1
ATOM 485 N N . HIS A 1 61 ? -22.872 48.048 -1.362 1.00 71.70 312 HIS A N 1
ATOM 486 C CA . HIS A 1 61 ? -23.648 49.142 -1.928 1.00 70.17 312 HIS A CA 1
ATOM 487 C C . HIS A 1 61 ? -22.811 49.897 -2.950 1.00 69.30 312 HIS A C 1
ATOM 488 O O . HIS A 1 61 ? -21.697 50.338 -2.654 1.00 70.65 312 HIS A O 1
ATOM 495 N N . ILE A 1 62 ? -23.360 50.045 -4.150 1.00 68.86 313 ILE A N 1
ATOM 496 C CA . ILE A 1 62 ? -22.735 50.749 -5.260 1.00 67.47 313 ILE A CA 1
ATOM 497 C C . ILE A 1 62 ? -23.647 51.901 -5.652 1.00 64.19 313 ILE A C 1
ATOM 498 O O . ILE A 1 62 ? -24.877 51.753 -5.681 1.00 63.87 313 ILE A O 1
ATOM 503 N N . GLU A 1 63 ? -23.036 53.044 -5.966 1.00 64.61 314 GLU A N 1
ATOM 504 C CA . GLU A 1 63 ? -23.738 54.317 -6.023 1.00 68.13 314 GLU A CA 1
ATOM 505 C C . GLU A 1 63 ? -24.187 54.723 -7.422 1.00 64.60 314 GLU A C 1
ATOM 506 O O . GLU A 1 63 ? -25.068 55.584 -7.543 1.00 62.80 314 GLU A O 1
ATOM 512 N N . ASN A 1 64 ? -23.638 54.124 -8.474 1.00 63.45 315 ASN A N 1
ATOM 513 C CA . ASN A 1 64 ? -24.029 54.499 -9.827 1.00 62.38 315 ASN A CA 1
ATOM 514 C C . ASN A 1 64 ? -23.607 53.401 -10.796 1.00 61.41 315 ASN A C 1
ATOM 515 O O . ASN A 1 64 ? -22.925 52.442 -10.427 1.00 58.34 315 ASN A O 1
ATOM 520 N N . ILE A 1 65 ? -24.000 53.581 -12.058 1.00 61.57 316 ILE A N 1
ATOM 521 C CA . ILE A 1 65 ? -23.779 52.568 -13.086 1.00 64.63 316 ILE A CA 1
ATOM 522 C C . ILE A 1 65 ? -22.289 52.409 -13.381 1.00 67.70 316 ILE A C 1
ATOM 523 O O . ILE A 1 65 ? -21.756 51.290 -13.409 1.00 70.83 316 ILE A O 1
ATOM 528 N N . GLN A 1 66 ? -21.596 53.524 -13.609 1.00 69.95 317 GLN A N 1
ATOM 529 C CA . GLN A 1 66 ? -20.160 53.463 -13.864 1.00 73.05 317 GLN A CA 1
ATOM 530 C C . GLN A 1 66 ? -19.422 52.827 -12.689 1.00 70.85 317 GLN A C 1
ATOM 531 O O . GLN A 1 66 ? -18.459 52.071 -12.877 1.00 71.20 317 GLN A O 1
ATOM 537 N N . GLY A 1 67 ? -19.878 53.099 -11.468 1.00 71.32 318 GLY A N 1
ATOM 538 C CA . GLY A 1 67 ? -19.284 52.448 -10.314 1.00 73.50 318 GLY A CA 1
ATOM 539 C C . GLY A 1 67 ? -19.549 50.955 -10.287 1.00 74.41 318 GLY A C 1
ATOM 540 O O . GLY A 1 67 ? -18.701 50.175 -9.849 1.00 78.01 318 GLY A O 1
ATOM 541 N N . ALA A 1 68 ? -20.724 50.533 -10.755 1.00 71.88 319 ALA A N 1
ATOM 542 C CA . ALA A 1 68 ? -21.005 49.104 -10.825 1.00 72.32 319 ALA A CA 1
ATOM 543 C C . ALA A 1 68 ? -20.074 48.418 -11.816 1.00 77.22 319 ALA A C 1
ATOM 544 O O . ALA A 1 68 ? -19.558 47.323 -11.545 1.00 78.75 319 ALA A O 1
ATOM 546 N N . HIS A 1 69 ? -19.829 49.056 -12.964 1.00 78.30 320 HIS A N 1
ATOM 547 C CA . HIS A 1 69 ? -18.912 48.458 -13.928 1.00 76.08 320 HIS A CA 1
ATOM 548 C C . HIS A 1 69 ? -17.473 48.466 -13.426 1.00 78.29 320 HIS A C 1
ATOM 549 O O . HIS A 1 69 ? -16.722 47.527 -13.710 1.00 83.87 320 HIS A O 1
ATOM 556 N N . LYS A 1 70 ? -17.068 49.491 -12.671 1.00 77.03 321 LYS A N 1
ATOM 557 C CA . LYS A 1 70 ? -15.743 49.442 -12.049 1.00 79.73 321 LYS A CA 1
ATOM 558 C C . LYS A 1 70 ? -15.663 48.354 -10.982 1.00 80.16 321 LYS A C 1
ATOM 559 O O . LYS A 1 70 ? -14.612 47.723 -10.816 1.00 80.96 321 LYS A O 1
ATOM 565 N N . HIS A 1 71 ? -16.759 48.120 -10.257 1.00 78.93 322 HIS A N 1
ATOM 566 C CA . HIS A 1 71 ? -16.748 47.155 -9.161 1.00 76.27 322 HIS A CA 1
ATOM 567 C C . HIS A 1 71 ? -16.685 45.724 -9.679 1.00 75.64 322 HIS A C 1
ATOM 568 O O . HIS A 1 71 ? -16.000 44.877 -9.091 1.00 72.86 322 HIS A O 1
ATOM 575 N N . ILE A 1 72 ? -17.410 45.436 -10.767 1.00 76.04 323 ILE A N 1
ATOM 576 C CA . ILE A 1 72 ? -17.391 44.104 -11.371 1.00 76.01 323 ILE A CA 1
ATOM 577 C C . ILE A 1 72 ? -15.962 43.632 -11.611 1.00 82.81 323 ILE A C 1
ATOM 578 O O . ILE A 1 72 ? -15.637 42.453 -11.424 1.00 85.71 323 ILE A O 1
ATOM 583 N N . LY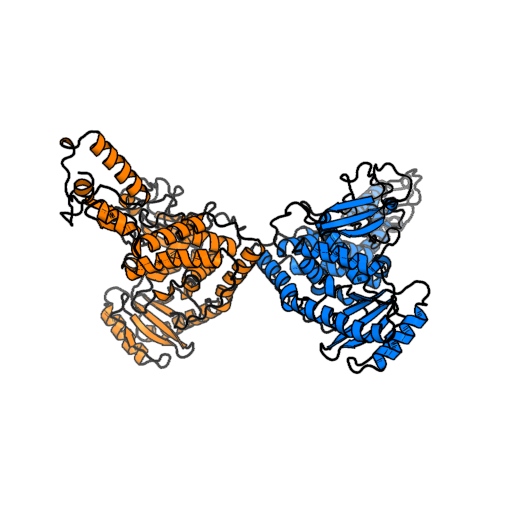S A 1 73 ? -15.083 44.544 -12.012 1.00 87.41 324 LYS A N 1
ATOM 584 C CA . LYS A 1 73 ? -13.726 44.197 -12.404 1.00 92.91 324 LYS A CA 1
ATOM 585 C C . LYS A 1 73 ? -12.697 44.462 -11.310 1.00 95.84 324 LYS A C 1
ATOM 586 O O . LYS A 1 73 ? -11.495 44.379 -11.577 1.00 98.91 324 LYS A O 1
ATOM 592 N N . GLU A 1 74 ? -13.132 44.762 -10.089 1.00 95.89 325 GLU A N 1
ATOM 593 C CA . GLU A 1 74 ? -12.218 45.096 -9.010 1.00 97.29 325 GLU A CA 1
ATOM 594 C C . GLU A 1 74 ? -11.904 43.858 -8.162 1.00 96.30 325 GLU A C 1
ATOM 595 O O . GLU A 1 74 ? -12.304 42.734 -8.482 1.00 95.44 325 GLU A O 1
ATOM 601 N N . LYS A 1 75 ? -11.177 44.067 -7.061 1.00 97.50 326 LYS A N 1
ATOM 602 C CA . LYS A 1 75 ? -10.620 42.949 -6.301 1.00 97.06 326 LYS A CA 1
ATOM 603 C C . LYS A 1 75 ? -11.707 42.143 -5.605 1.00 92.76 326 LYS A C 1
ATOM 604 O O . LYS A 1 75 ? -11.767 40.917 -5.750 1.00 93.82 326 LYS A O 1
ATOM 610 N N . ARG A 1 76 ? -12.553 42.811 -4.819 1.00 89.23 327 ARG A N 1
ATOM 611 C CA . ARG A 1 76 ? -13.540 42.106 -4.005 1.00 83.93 327 ARG A CA 1
ATOM 612 C C . ARG A 1 76 ? -14.433 41.220 -4.866 1.00 81.22 327 ARG A C 1
ATOM 613 O O . ARG A 1 76 ? -14.645 40.038 -4.557 1.00 82.89 327 ARG A O 1
ATOM 621 N N . HIS A 1 77 ? -14.952 41.774 -5.966 1.00 77.94 328 HIS A N 1
ATOM 622 C CA . HIS A 1 77 ? -15.857 41.014 -6.822 1.00 77.83 328 HIS A CA 1
ATOM 623 C C . HIS A 1 77 ? -15.150 39.830 -7.481 1.00 80.12 328 HIS A C 1
ATOM 624 O O . HIS A 1 77 ? -15.713 38.729 -7.567 1.00 82.02 328 HIS A O 1
ATOM 631 N N . LYS A 1 78 ? -13.921 40.037 -7.962 1.00 78.54 329 LYS A N 1
ATOM 632 C CA . LYS A 1 78 ? -13.171 38.941 -8.571 1.00 80.41 329 LYS A CA 1
ATOM 633 C C . LYS A 1 78 ? -12.926 37.821 -7.567 1.00 84.71 329 LYS A C 1
ATOM 634 O O . LYS A 1 78 ? -13.160 36.639 -7.858 1.00 87.44 329 LYS A O 1
ATOM 640 N N . LYS A 1 79 ? -12.444 38.183 -6.375 1.00 86.44 330 LYS A N 1
ATOM 641 C CA . LYS A 1 79 ? -12.208 37.204 -5.319 1.00 84.95 330 LYS A CA 1
ATOM 642 C C . LYS A 1 79 ? -13.466 36.410 -5.005 1.00 81.60 330 LYS A C 1
ATOM 643 O O . LYS A 1 79 ? -13.412 35.185 -4.837 1.00 81.97 330 LYS A O 1
ATOM 649 N N . ASN A 1 80 ? -14.611 37.093 -4.906 1.00 78.30 331 ASN A N 1
ATOM 650 C CA . ASN A 1 80 ? -15.839 36.393 -4.546 1.00 75.21 331 ASN A CA 1
ATOM 651 C C . ASN A 1 80 ? -16.298 35.469 -5.665 1.00 73.34 331 ASN A C 1
ATOM 652 O O . ASN A 1 80 ? -16.776 34.358 -5.401 1.00 72.26 331 ASN A O 1
ATOM 657 N N . ILE A 1 81 ? -16.169 35.913 -6.918 1.00 72.22 332 ILE A N 1
ATOM 658 C CA . ILE A 1 81 ? -16.448 35.037 -8.053 1.00 73.50 332 ILE A CA 1
ATOM 659 C C . ILE A 1 81 ? -15.620 33.765 -7.944 1.00 78.49 332 ILE A C 1
ATOM 660 O O . ILE A 1 81 ? -16.133 32.644 -8.098 1.00 76.97 332 ILE A O 1
ATOM 665 N N . LEU A 1 82 ? -14.325 33.925 -7.654 1.00 82.18 333 LEU A N 1
ATOM 666 C CA . LEU A 1 82 ? -13.446 32.771 -7.503 1.00 79.79 333 LEU A CA 1
ATOM 667 C C . LEU A 1 82 ? -13.940 31.849 -6.396 1.00 76.83 333 LEU A C 1
ATOM 668 O O . LEU A 1 82 ? -14.269 30.690 -6.651 1.00 79.01 333 LEU A O 1
ATOM 673 N N . GLU A 1 83 ? -14.036 32.368 -5.168 1.00 72.07 334 GLU A N 1
ATOM 674 C CA . GLU A 1 83 ? -14.470 31.555 -4.034 1.00 72.65 334 GLU A CA 1
ATOM 675 C C . GLU A 1 83 ? -15.766 30.811 -4.332 1.00 72.39 334 GLU A C 1
ATOM 676 O O . GLU A 1 83 ? -15.910 29.635 -3.981 1.00 77.10 334 GLU A O 1
ATOM 682 N N . LYS A 1 84 ? -16.725 31.480 -4.978 1.00 68.62 335 LYS A N 1
ATOM 683 C CA . LYS A 1 84 ? -17.962 30.802 -5.349 1.00 66.47 335 LYS A CA 1
ATOM 684 C C . LYS A 1 84 ? -17.681 29.649 -6.305 1.00 67.50 335 LYS A C 1
ATOM 685 O O . LYS A 1 84 ? -18.253 28.558 -6.169 1.00 67.14 335 LYS A O 1
ATOM 691 N N . GLN A 1 85 ? -16.777 29.863 -7.266 1.00 71.51 336 GLN A N 1
ATOM 692 C CA . GLN A 1 85 ? -16.432 28.796 -8.200 1.00 76.49 336 GLN A CA 1
ATOM 693 C C . GLN A 1 85 ? -15.783 27.621 -7.478 1.00 76.54 336 GLN A C 1
ATOM 694 O O . GLN A 1 85 ? -16.153 26.461 -7.696 1.00 77.01 336 GLN A O 1
ATOM 700 N N . GLU A 1 86 ? -14.801 27.915 -6.617 1.00 78.26 337 GLU A N 1
ATOM 701 C CA . GLU A 1 86 ? -14.104 26.877 -5.860 1.00 80.16 337 GLU A CA 1
ATOM 702 C C . GLU A 1 86 ? -15.075 26.088 -5.005 1.00 77.53 337 GLU A C 1
ATOM 703 O O . GLU A 1 86 ? -14.968 24.862 -4.901 1.00 83.21 337 GLU A O 1
ATOM 709 N N . GLU A 1 87 ? -16.022 26.780 -4.370 1.00 72.48 338 GLU A N 1
ATOM 710 C CA . GLU A 1 87 ? -17.020 26.098 -3.558 1.00 72.10 338 GLU A CA 1
ATOM 711 C C . GLU A 1 87 ? -17.891 25.188 -4.407 1.00 69.35 338 GLU A C 1
ATOM 712 O O . GLU A 1 87 ? -18.193 24.060 -4.005 1.00 68.99 338 GLU A O 1
ATOM 718 N N . SER A 1 88 ? -18.324 25.664 -5.576 1.00 68.13 339 SER A N 1
ATOM 719 C CA . SER A 1 88 ? -19.138 24.816 -6.440 1.00 70.60 339 SER A CA 1
ATOM 720 C C . SER A 1 88 ? -18.370 23.571 -6.864 1.00 70.53 339 SER A C 1
ATOM 721 O O . SER A 1 88 ? -18.938 22.472 -6.940 1.00 70.59 339 SER A O 1
ATOM 724 N N . GLU A 1 89 ? -17.072 23.724 -7.130 1.00 68.88 340 GLU A N 1
ATOM 725 C CA . GLU A 1 89 ? -16.242 22.570 -7.457 1.00 72.36 340 GLU A CA 1
ATOM 726 C C . GLU A 1 89 ? -16.178 21.595 -6.281 1.00 70.67 340 GLU A C 1
ATOM 727 O O . GLU A 1 89 ? -16.515 20.412 -6.423 1.00 72.12 340 GLU A O 1
ATOM 733 N N . LEU A 1 90 ? -15.775 22.087 -5.101 1.00 66.01 341 LEU A N 1
ATOM 734 C CA . LEU A 1 90 ? -15.762 21.262 -3.894 1.00 65.62 341 LEU A CA 1
ATOM 735 C C . LEU A 1 90 ? -17.083 20.530 -3.690 1.00 69.80 341 LEU A C 1
ATOM 736 O O . LEU A 1 90 ? -17.102 19.351 -3.317 1.00 78.65 341 LEU A O 1
ATOM 741 N N . ARG A 1 91 ? -18.198 21.203 -3.951 1.00 68.66 342 ARG A N 1
ATOM 742 C CA . ARG A 1 91 ? -19.496 20.634 -3.622 1.00 67.96 342 ARG A CA 1
ATOM 743 C C . ARG A 1 91 ? -19.959 19.636 -4.668 1.00 70.89 342 ARG A C 1
ATOM 744 O O . ARG A 1 91 ? -20.727 18.721 -4.351 1.00 74.87 342 ARG A O 1
ATOM 752 N N . SER A 1 92 ? -19.502 19.780 -5.910 1.00 73.07 343 SER A N 1
ATOM 753 C CA . SER A 1 92 ? -19.893 18.865 -6.972 1.00 79.54 343 SER A CA 1
ATOM 754 C C . SER A 1 92 ? -18.879 17.740 -7.180 1.00 81.37 343 SER A C 1
ATOM 755 O O . SER A 1 92 ? -18.876 17.103 -8.240 1.00 84.56 343 SER A O 1
ATOM 758 N N . LEU A 1 93 ? -18.026 17.480 -6.195 1.00 79.38 344 LEU A N 1
ATOM 759 C CA . LEU A 1 93 ? -17.050 16.411 -6.321 1.00 78.09 344 LEU A CA 1
ATOM 760 C C . LEU A 1 93 ? -17.761 15.069 -6.392 1.00 81.98 344 LEU A C 1
ATOM 761 O O . LEU A 1 93 ? -18.688 14.826 -5.608 1.00 83.87 344 LEU A O 1
ATOM 766 N N . PRO A 1 94 ? -17.379 14.189 -7.323 1.00 83.85 345 PRO A N 1
ATOM 767 C CA . PRO A 1 94 ? -17.985 12.863 -7.360 1.00 80.15 345 PRO A CA 1
ATOM 768 C C . PRO A 1 94 ? -17.608 12.074 -6.122 1.00 74.62 345 PRO A C 1
ATOM 769 O O . PRO A 1 94 ? -16.592 12.366 -5.466 1.00 67.64 345 PRO A O 1
ATOM 773 N N . PRO A 1 95 ? -18.418 11.085 -5.733 1.00 77.07 346 PRO A N 1
ATOM 774 C CA . PRO A 1 95 ? -18.108 10.331 -4.523 1.00 70.94 346 PRO A CA 1
ATOM 775 C C . PRO A 1 95 ? -16.884 9.467 -4.738 1.00 71.59 346 PRO A C 1
ATOM 776 O O . PRO A 1 95 ? -16.637 8.977 -5.854 1.00 77.38 346 PRO A O 1
ATOM 780 N N . PRO A 1 96 ? -16.073 9.259 -3.705 1.00 65.80 347 PRO A N 1
ATOM 781 C CA . PRO A 1 96 ? -14.818 8.526 -3.883 1.00 62.68 347 PRO A CA 1
ATOM 782 C C . PRO A 1 96 ? -15.070 7.072 -4.230 1.00 68.45 347 PRO A C 1
ATOM 783 O O . PRO A 1 96 ? -16.072 6.481 -3.827 1.00 68.66 347 PRO A O 1
ATOM 787 N N . SER A 1 97 ? -14.135 6.501 -4.988 1.00 75.06 348 SER A N 1
ATOM 788 C CA . SER A 1 97 ? -14.208 5.100 -5.365 1.00 70.96 348 SER A CA 1
ATOM 789 C C . SER A 1 97 ? -13.840 4.199 -4.185 1.00 75.19 348 SER A C 1
ATOM 790 O O . SER A 1 97 ? -13.157 4.624 -3.251 1.00 70.21 348 SER A O 1
ATOM 793 N N . PRO A 1 98 ? -14.306 2.949 -4.199 1.00 46.90 349 PRO A N 1
ATOM 794 C CA . PRO A 1 98 ? -13.871 1.991 -3.165 1.00 46.05 349 PRO A CA 1
ATOM 795 C C . PRO A 1 98 ? -12.360 1.893 -3.024 1.00 47.43 349 PRO A C 1
ATOM 796 O O . PRO A 1 98 ? -11.859 1.769 -1.896 1.00 49.84 349 PRO A O 1
ATOM 800 N N . ALA A 1 99 ? -11.617 1.955 -4.137 1.00 44.16 350 ALA A N 1
ATOM 801 C CA . ALA A 1 99 ? -10.165 1.813 -4.050 1.00 45.01 350 ALA A CA 1
ATOM 802 C C . ALA A 1 99 ? -9.526 3.040 -3.411 1.00 43.02 350 ALA A C 1
ATOM 803 O O . ALA A 1 99 ? -8.575 2.924 -2.630 1.00 44.51 350 ALA A O 1
ATOM 805 N N . HIS A 1 100 ? -10.042 4.221 -3.717 1.00 44.28 351 HIS A N 1
ATOM 806 C CA . HIS A 1 100 ? -9.532 5.421 -3.079 1.00 45.92 351 HIS A CA 1
ATOM 807 C C . HIS A 1 100 ? -9.843 5.415 -1.587 1.00 46.19 351 HIS A C 1
ATOM 808 O O . HIS A 1 100 ? -8.995 5.788 -0.763 1.00 43.55 351 HIS A O 1
ATOM 815 N N . LEU A 1 101 ? -11.048 4.973 -1.226 1.00 44.12 352 LEU A N 1
ATOM 816 C CA . LEU A 1 101 ? -11.427 4.894 0.176 1.00 39.31 352 LEU A CA 1
ATOM 817 C C . LEU A 1 101 ? -10.532 3.917 0.931 1.00 40.28 352 LEU A C 1
ATOM 818 O O . LEU A 1 101 ? -10.095 4.202 2.054 1.00 38.61 352 LEU A O 1
ATOM 823 N N . ALA A 1 102 ? -10.232 2.771 0.321 1.00 39.87 353 ALA A N 1
ATOM 824 C CA . ALA A 1 102 ? -9.353 1.812 0.971 1.00 43.67 353 ALA A CA 1
ATOM 825 C C . ALA A 1 102 ? -7.948 2.368 1.122 1.00 46.73 353 ALA A C 1
ATOM 826 O O . ALA A 1 102 ? -7.305 2.174 2.165 1.00 47.59 353 ALA A O 1
ATOM 828 N N . ALA A 1 103 ? -7.443 3.036 0.079 1.00 44.35 354 ALA A N 1
ATOM 829 C CA . ALA A 1 103 ? -6.115 3.630 0.160 1.00 43.30 354 ALA A CA 1
ATOM 830 C C . ALA A 1 103 ? -6.037 4.609 1.320 1.00 41.22 354 ALA A C 1
ATOM 831 O O . ALA A 1 103 ? -5.106 4.549 2.134 1.00 42.72 354 ALA A O 1
ATOM 833 N N . LEU A 1 104 ? -7.026 5.505 1.421 1.00 40.83 355 LEU A N 1
ATOM 834 C CA . LEU A 1 104 ? -7.083 6.448 2.535 1.00 40.68 355 LEU A CA 1
ATOM 835 C C . LEU A 1 104 ? -7.136 5.729 3.877 1.00 44.64 355 LEU A C 1
ATOM 836 O O . LEU A 1 104 ? -6.432 6.117 4.821 1.00 41.76 355 LEU A O 1
ATOM 841 N N . SER A 1 105 ? -7.973 4.686 3.983 1.00 43.31 356 SER A N 1
ATOM 842 C CA . SER A 1 105 ? -8.126 3.964 5.247 1.00 43.73 356 SER A CA 1
ATOM 843 C C . SER A 1 105 ? -6.798 3.378 5.714 1.00 40.08 356 SER A C 1
ATOM 844 O O . SER A 1 105 ? -6.401 3.533 6.882 1.00 45.40 356 SER A O 1
ATOM 847 N N . VAL A 1 106 ? -6.099 2.696 4.803 1.00 39.13 357 VAL A N 1
ATOM 848 C CA . VAL A 1 106 ? -4.817 2.089 5.143 1.00 37.78 357 VAL A CA 1
ATOM 849 C C . VAL A 1 106 ? -3.799 3.167 5.491 1.00 41.79 357 VAL A C 1
ATOM 850 O O . VAL A 1 106 ? -2.997 3.005 6.418 1.00 46.33 357 VAL A O 1
ATOM 854 N N . ALA A 1 107 ? -3.829 4.293 4.774 1.00 36.09 358 ALA A N 1
ATOM 855 C CA . ALA A 1 107 ? -2.857 5.350 5.035 1.00 38.13 358 ALA A CA 1
ATOM 856 C C . ALA A 1 107 ? -3.071 5.970 6.416 1.00 36.64 358 ALA A C 1
ATOM 857 O O . ALA A 1 107 ? -2.107 6.238 7.142 1.00 36.84 358 ALA A O 1
ATOM 859 N N . VAL A 1 108 ? -4.328 6.169 6.806 1.00 36.97 359 VAL A N 1
ATOM 860 C CA . VAL A 1 108 ? -4.631 6.734 8.118 1.00 34.88 359 VAL A CA 1
ATOM 861 C C . VAL A 1 108 ? -4.170 5.797 9.228 1.00 40.15 359 VAL A C 1
ATOM 862 O O . VAL A 1 108 ? -3.466 6.212 10.170 1.00 45.66 359 VAL A O 1
ATOM 866 N N . ILE A 1 109 ? -4.540 4.514 9.130 1.00 41.86 360 ILE A N 1
ATOM 867 C CA . ILE A 1 109 ? -4.145 3.615 10.212 1.00 40.17 360 ILE A CA 1
ATOM 868 C C . ILE A 1 109 ? -2.625 3.457 10.233 1.00 38.74 360 ILE A C 1
ATOM 869 O O . ILE A 1 109 ? -2.028 3.299 11.303 1.00 45.42 360 ILE A O 1
ATOM 874 N N . GLU A 1 110 ? -1.965 3.537 9.074 1.00 36.15 361 GLU A N 1
ATOM 875 C CA . GLU A 1 110 ? -0.515 3.389 9.065 1.00 42.61 361 GLU A CA 1
ATOM 876 C C . GLU A 1 110 ? 0.188 4.624 9.623 1.00 45.34 361 GLU A C 1
ATOM 877 O O . GLU A 1 110 ? 1.244 4.494 10.245 1.00 46.11 361 GLU A O 1
ATOM 883 N N . LEU A 1 111 ? -0.373 5.821 9.436 1.00 43.48 362 LEU A N 1
ATOM 884 C CA . LEU A 1 111 ? 0.149 6.982 10.157 1.00 43.78 362 LEU A CA 1
ATOM 885 C C . LEU A 1 111 ? 0.123 6.734 11.662 1.00 43.21 362 LEU A C 1
ATOM 886 O O . LEU A 1 111 ? 1.144 6.893 12.352 1.00 43.06 362 LEU A O 1
ATOM 891 N N . ALA A 1 112 ? -1.024 6.277 12.179 1.00 40.06 363 ALA A N 1
ATOM 892 C CA . ALA A 1 112 ? -1.101 6.001 13.618 1.00 40.99 363 ALA A CA 1
ATOM 893 C C . ALA A 1 112 ? -0.132 4.892 14.045 1.00 49.60 363 ALA A C 1
ATOM 894 O O . ALA A 1 112 ? 0.500 4.987 15.102 1.00 53.27 363 ALA A O 1
ATOM 896 N N . LYS A 1 113 ? 0.014 3.841 13.234 1.00 53.13 364 LYS A N 1
ATOM 897 C CA . LYS A 1 113 ? 0.791 2.680 13.666 1.00 52.16 364 LYS A CA 1
ATOM 898 C C . LYS A 1 113 ? 2.295 2.906 13.550 1.00 49.31 364 LYS A C 1
ATOM 899 O O . LYS A 1 113 ? 3.055 2.489 14.431 1.00 54.51 364 LYS A O 1
ATOM 905 N N . GLU A 1 114 ? 2.748 3.556 12.479 1.00 46.74 365 GLU A N 1
ATOM 906 C CA . GLU A 1 114 ? 4.173 3.770 12.274 1.00 52.31 365 GLU A CA 1
ATOM 907 C C . GLU A 1 114 ? 4.693 4.957 13.063 1.00 49.33 365 GLU A C 1
ATOM 908 O O . GLU A 1 114 ? 5.853 4.949 13.487 1.00 51.91 365 GLU A O 1
ATOM 914 N N . HIS A 1 115 ? 3.877 5.994 13.252 1.00 45.93 366 HIS A N 1
ATOM 915 C CA . HIS A 1 115 ? 4.383 7.219 13.837 1.00 46.63 366 HIS A CA 1
ATOM 916 C C . HIS A 1 115 ? 3.703 7.611 15.130 1.00 44.54 366 HIS A C 1
ATOM 917 O O . HIS A 1 115 ? 4.193 8.526 15.801 1.00 44.81 366 HIS A O 1
ATOM 924 N N . GLY A 1 116 ? 2.616 6.937 15.518 1.00 42.55 367 GLY A N 1
ATOM 925 C CA . GLY A 1 116 ? 1.891 7.288 16.723 1.00 41.50 367 GLY A CA 1
ATOM 926 C C . GLY A 1 116 ? 2.508 6.695 17.981 1.00 39.80 367 GLY A C 1
ATOM 927 O O . GLY A 1 116 ? 3.494 5.961 17.957 1.00 43.05 367 GLY A O 1
ATOM 928 N N . ILE A 1 117 ? 1.900 7.036 19.110 1.00 41.86 368 ILE A N 1
ATOM 929 C CA . ILE A 1 117 ? 2.375 6.563 20.405 1.00 43.74 368 ILE A CA 1
ATOM 930 C C . ILE A 1 117 ? 1.789 5.184 20.662 1.00 44.58 368 ILE A C 1
ATOM 931 O O . ILE A 1 117 ? 0.569 5.011 20.760 1.00 44.41 368 ILE A O 1
ATOM 936 N N . THR A 1 118 ? 2.667 4.212 20.772 1.00 48.37 369 THR A N 1
ATOM 937 C CA . THR A 1 118 ? 2.412 2.790 20.883 1.00 51.31 369 THR A CA 1
ATOM 938 C C . THR A 1 118 ? 2.244 2.407 22.356 1.00 57.37 369 THR A C 1
ATOM 939 O O . THR A 1 118 ? 2.604 3.169 23.257 1.00 61.16 369 THR A O 1
ATOM 943 N N . ASP A 1 119 ? 1.646 1.234 22.600 1.00 62.67 370 ASP A N 1
ATOM 944 C CA . ASP A 1 119 ? 1.494 0.764 23.980 1.00 62.12 370 ASP A CA 1
ATOM 945 C C . ASP A 1 119 ? 2.850 0.589 24.662 1.00 57.04 370 ASP A C 1
ATOM 946 O O . ASP A 1 119 ? 3.001 0.894 25.852 1.00 57.79 370 ASP A O 1
ATOM 951 N N . ASP A 1 120 ? 3.853 0.132 23.916 1.00 54.12 371 ASP A N 1
ATOM 952 C CA . ASP A 1 120 ? 5.220 0.101 24.425 1.00 64.57 371 ASP A CA 1
ATOM 953 C C . ASP A 1 120 ? 5.804 1.507 24.615 1.00 61.91 371 ASP A C 1
ATOM 954 O O . ASP A 1 120 ? 6.581 1.734 25.555 1.00 61.24 371 ASP A O 1
ATOM 959 N N . ASP A 1 121 ? 5.438 2.470 23.758 1.00 58.70 372 ASP A N 1
ATOM 960 C CA . ASP A 1 121 ? 5.870 3.850 23.989 1.00 55.50 372 ASP A CA 1
ATOM 961 C C . ASP A 1 121 ? 5.253 4.417 25.264 1.00 50.64 372 ASP A C 1
ATOM 962 O O . ASP A 1 121 ? 5.919 5.134 26.026 1.00 51.97 372 ASP A O 1
ATOM 967 N N . LEU A 1 122 ? 3.977 4.115 25.506 1.00 45.77 373 LEU A N 1
ATOM 968 C CA . LEU A 1 122 ? 3.353 4.527 26.753 1.00 52.59 373 LEU A CA 1
ATOM 969 C C . LEU A 1 122 ? 4.045 3.869 27.936 1.00 57.46 373 LEU A C 1
ATOM 970 O O . LEU A 1 122 ? 4.198 4.483 28.998 1.00 60.44 373 LEU A O 1
ATOM 975 N N . ARG A 1 123 ? 4.466 2.617 27.767 1.00 56.50 374 ARG A N 1
ATOM 976 C CA . ARG A 1 123 ? 5.233 1.941 28.808 1.00 62.67 374 ARG A CA 1
ATOM 977 C C . ARG A 1 123 ? 6.498 2.725 29.135 1.00 64.63 374 ARG A C 1
ATOM 978 O O . ARG A 1 123 ? 6.804 2.987 30.308 1.00 69.29 374 ARG A O 1
ATOM 986 N N . VAL A 1 124 ? 7.232 3.131 28.095 1.00 60.43 375 VAL A N 1
ATOM 987 C CA . VAL A 1 124 ? 8.453 3.913 28.290 1.00 57.11 375 VAL A CA 1
ATOM 988 C C . VAL A 1 124 ? 8.159 5.203 29.051 1.00 57.35 375 VAL A C 1
ATOM 989 O O . VAL A 1 124 ? 8.883 5.573 29.985 1.00 62.81 375 VAL A O 1
ATOM 993 N N . ARG A 1 125 ? 7.089 5.905 28.675 1.00 53.38 376 ARG A N 1
ATOM 994 C CA . ARG A 1 125 ? 6.814 7.201 29.300 1.00 54.16 376 ARG A CA 1
ATOM 995 C C . ARG A 1 125 ? 6.314 7.046 30.740 1.00 57.84 376 ARG A C 1
ATOM 996 O O . ARG A 1 125 ? 6.653 7.854 31.621 1.00 57.61 376 ARG A O 1
ATOM 1004 N N . GLN A 1 126 ? 5.529 6.001 31.008 1.00 62.82 377 GLN A N 1
ATOM 1005 C CA . GLN A 1 126 ? 5.132 5.703 32.378 1.00 71.29 377 GLN A CA 1
ATOM 1006 C C . GLN A 1 126 ? 6.346 5.360 33.235 1.00 73.63 377 GLN A C 1
ATOM 1007 O O . GLN A 1 126 ? 6.413 5.736 34.412 1.00 75.69 377 GLN A O 1
ATOM 1013 N N . GLU A 1 127 ? 7.329 4.662 32.658 1.00 72.18 378 GLU A N 1
ATOM 1014 C CA . GLU A 1 127 ? 8.552 4.381 33.408 1.00 77.27 378 GLU A CA 1
ATOM 1015 C C . GLU A 1 127 ? 9.345 5.656 33.674 1.00 75.68 378 GLU A C 1
ATOM 1016 O O . GLU A 1 127 ? 9.972 5.801 34.734 1.00 76.34 378 GLU A O 1
ATOM 1022 N N . ILE A 1 128 ? 9.360 6.576 32.707 1.00 71.96 379 ILE A N 1
ATOM 1023 C CA . ILE A 1 128 ? 9.951 7.890 32.953 1.00 68.54 379 ILE A CA 1
ATOM 1024 C C . ILE A 1 128 ? 9.320 8.511 34.191 1.00 68.80 379 ILE A C 1
ATOM 1025 O O . ILE A 1 128 ? 10.012 9.038 35.072 1.00 74.88 379 ILE A O 1
ATOM 1030 N N . VAL A 1 129 ? 7.988 8.442 34.275 1.00 63.38 380 VAL A N 1
ATOM 1031 C CA . VAL A 1 129 ? 7.294 9.036 35.417 1.00 67.43 380 VAL A CA 1
ATOM 1032 C C . VAL A 1 129 ? 7.668 8.316 36.710 1.00 73.94 380 VAL A C 1
ATOM 1033 O O . VAL A 1 129 ? 7.866 8.950 37.752 1.00 78.03 380 VAL A O 1
ATOM 1037 N N . GLU A 1 130 ? 7.785 6.986 36.662 1.00 75.67 381 GLU A N 1
ATOM 1038 C CA . GLU A 1 130 ? 8.112 6.223 37.869 1.00 78.57 381 GLU A CA 1
ATOM 1039 C C . GLU A 1 130 ? 9.502 6.577 38.391 1.00 78.35 381 GLU A C 1
ATOM 1040 O O . GLU A 1 130 ? 9.683 6.845 39.587 1.00 81.03 381 GLU A O 1
ATOM 1046 N N . GLU A 1 131 ? 10.500 6.582 37.505 1.00 78.44 382 GLU A N 1
ATOM 1047 C CA . GLU A 1 131 ? 11.855 6.931 37.927 1.00 81.38 382 GLU A CA 1
ATOM 1048 C C . GLU A 1 131 ? 11.931 8.374 38.419 1.00 84.63 382 GLU A C 1
ATOM 1049 O O . GLU A 1 131 ? 12.551 8.656 39.457 1.00 91.78 382 GLU A O 1
ATOM 1055 N N . MET A 1 132 ? 11.291 9.306 37.704 1.00 77.96 383 MET A N 1
ATOM 1056 C CA . MET A 1 132 ? 11.321 10.689 38.157 1.00 76.52 383 MET A CA 1
ATOM 1057 C C . MET A 1 132 ? 10.623 10.852 39.501 1.00 80.23 383 MET A C 1
ATOM 1058 O O . MET A 1 132 ? 11.053 11.666 40.322 1.00 80.11 383 MET A O 1
ATOM 1063 N N . SER A 1 133 ? 9.561 10.087 39.754 1.00 80.74 384 SER A N 1
ATOM 1064 C CA . SER A 1 133 ? 8.888 10.183 41.043 1.00 82.16 384 SER A CA 1
ATOM 1065 C C . SER A 1 133 ? 9.771 9.643 42.157 1.00 86.92 384 SER A C 1
ATOM 1066 O O . SER A 1 133 ? 9.794 10.202 43.264 1.00 85.53 384 SER A O 1
ATOM 1069 N N . LYS A 1 134 ? 10.500 8.553 41.884 1.00 90.91 385 LYS A N 1
ATOM 1070 C CA . LYS A 1 134 ? 11.553 8.119 42.799 1.00 95.69 385 LYS A CA 1
ATOM 1071 C C . LYS A 1 134 ? 12.476 9.283 43.136 1.00 96.77 385 LYS A C 1
ATOM 1072 O O . LYS A 1 134 ? 12.774 9.542 44.306 1.00 102.28 385 LYS A O 1
ATOM 1078 N N . VAL A 1 135 ? 12.923 10.008 42.109 1.00 91.31 386 VAL A N 1
ATOM 1079 C CA . VAL A 1 135 ? 13.889 11.084 42.329 1.00 90.72 386 VAL A CA 1
ATOM 1080 C C . VAL A 1 135 ? 13.273 12.228 43.136 1.00 90.59 386 VAL A C 1
ATOM 1081 O O . VAL A 1 135 ? 13.906 12.768 44.052 1.00 95.91 386 VAL A O 1
ATOM 1085 N N . ILE A 1 136 ? 12.036 12.616 42.822 1.00 85.38 387 ILE A N 1
ATOM 1086 C CA . ILE A 1 136 ? 11.462 13.809 43.443 1.00 86.19 387 ILE A CA 1
ATOM 1087 C C . ILE A 1 136 ? 11.032 13.524 44.878 1.00 94.84 387 ILE A C 1
ATOM 1088 O O . ILE A 1 136 ? 11.319 14.312 45.789 1.00 100.45 387 ILE A O 1
ATOM 1093 N N . THR A 1 137 ? 10.327 12.406 45.103 1.00 94.14 388 THR A N 1
ATOM 1094 C CA . THR A 1 137 ? 9.771 12.141 46.430 1.00 94.61 388 THR A CA 1
ATOM 1095 C C . THR A 1 137 ? 10.861 11.977 47.479 1.00 99.73 388 THR A C 1
ATOM 1096 O O . THR A 1 137 ? 10.673 12.381 48.631 1.00 102.71 388 THR A O 1
ATOM 1100 N N . THR A 1 138 ? 12.009 11.410 47.107 1.00 101.24 389 THR A N 1
ATOM 1101 C CA . THR A 1 138 ? 13.092 11.235 48.081 1.00 106.42 389 THR A CA 1
ATOM 1102 C C . THR A 1 138 ? 13.820 12.540 48.406 1.00 106.86 389 THR A C 1
ATOM 1103 O O . THR A 1 138 ? 14.882 12.540 49.032 1.00 109.09 389 THR A O 1
ATOM 1107 N N . PHE A 1 139 ? 13.255 13.652 47.943 1.00 106.42 390 PHE A N 1
ATOM 1108 C CA . PHE A 1 139 ? 13.548 14.975 48.469 1.00 109.59 390 PHE A CA 1
ATOM 1109 C C . PHE A 1 139 ? 12.334 15.635 49.095 1.00 108.68 390 PHE A C 1
ATOM 1110 O O . PHE A 1 139 ? 12.497 16.567 49.891 1.00 111.00 390 PHE A O 1
ATOM 1118 N N . LEU A 1 140 ? 11.138 15.151 48.791 1.00 106.01 391 LEU A N 1
ATOM 1119 C CA . LEU A 1 140 ? 9.894 15.891 48.909 1.00 103.02 391 LEU A CA 1
ATOM 1120 C C . LEU A 1 140 ? 8.735 14.900 48.930 1.00 98.00 391 LEU A C 1
ATOM 1121 O O . LEU A 1 140 ? 8.043 14.733 47.916 1.00 91.48 391 LEU A O 1
ATOM 1126 N N . PRO A 1 141 ? 8.487 14.232 50.063 1.00 100.75 392 PRO A N 1
ATOM 1127 C CA . PRO A 1 141 ? 7.672 13.002 50.031 1.00 99.28 392 PRO A CA 1
ATOM 1128 C C . PRO A 1 141 ? 6.165 13.202 49.944 1.00 96.75 392 PRO A C 1
ATOM 1129 O O . PRO A 1 141 ? 5.464 12.241 49.603 1.00 96.19 392 PRO A O 1
ATOM 1133 N N . GLU A 1 142 ? 5.635 14.391 50.237 1.00 96.76 393 GLU A N 1
ATOM 1134 C CA . GLU A 1 142 ? 4.184 14.559 50.187 1.00 103.45 393 GLU A CA 1
ATOM 1135 C C . GLU A 1 142 ? 3.648 14.511 48.761 1.00 103.83 393 GLU A C 1
ATOM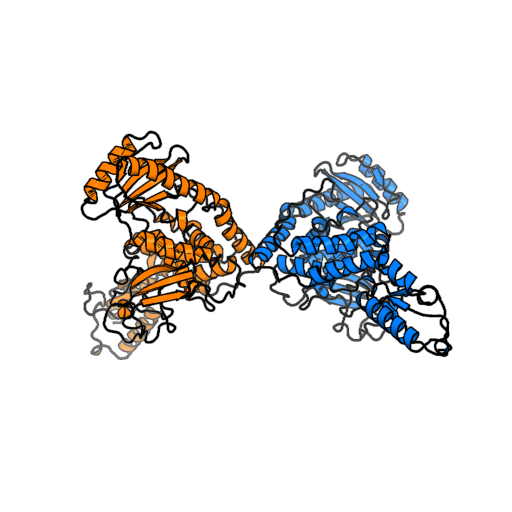 1136 O O . GLU A 1 142 ? 2.513 14.072 48.543 1.00 105.50 393 GLU A O 1
ATOM 1142 N N . CYS A 1 143 ? 4.434 14.955 47.786 1.00 100.88 394 CYS A N 1
ATOM 1143 C CA . CYS A 1 143 ? 3.932 15.108 46.430 1.00 97.10 394 CYS A CA 1
ATOM 1144 C C . CYS A 1 143 ? 3.780 13.751 45.745 1.00 94.47 394 CYS A C 1
ATOM 1145 O O . CYS A 1 143 ? 4.302 12.725 46.195 1.00 100.76 394 CYS A O 1
ATOM 1148 N N . SER A 1 144 ? 3.045 13.760 44.637 1.00 85.98 395 SER A N 1
ATOM 1149 C CA . SER A 1 144 ? 2.957 12.607 43.755 1.00 82.77 395 SER A CA 1
ATOM 1150 C C . SER A 1 144 ? 3.086 13.084 42.314 1.00 81.32 395 SER A C 1
ATOM 1151 O O . SER A 1 144 ? 2.909 14.267 42.010 1.00 78.19 395 SER A O 1
ATOM 1154 N N . LEU A 1 145 ? 3.410 12.150 41.425 1.00 79.23 396 LEU A N 1
ATOM 1155 C CA . LEU A 1 145 ? 3.574 12.443 40.012 1.00 75.56 396 LEU A CA 1
ATOM 1156 C C . LEU A 1 145 ? 2.530 11.690 39.202 1.00 75.57 396 LEU A C 1
ATOM 1157 O O . LEU A 1 145 ? 2.073 10.615 39.603 1.00 79.11 396 LEU A O 1
ATOM 1162 N N . ARG A 1 146 ? 2.148 12.264 38.061 1.00 70.80 397 ARG A N 1
ATOM 1163 C CA . ARG A 1 146 ? 1.392 11.481 37.092 1.00 69.77 397 ARG A CA 1
ATOM 1164 C C . ARG A 1 146 ? 1.620 12.020 35.688 1.00 68.11 397 ARG A C 1
ATOM 1165 O O . ARG A 1 146 ? 2.102 13.136 35.487 1.00 71.48 397 ARG A O 1
ATOM 1173 N N . LEU A 1 147 ? 1.263 11.189 34.720 1.00 63.18 398 LEU A N 1
ATOM 1174 C CA . LEU A 1 147 ? 1.424 11.473 33.306 1.00 56.17 398 LEU A CA 1
ATOM 1175 C C . LEU A 1 147 ? 0.132 12.061 32.758 1.00 56.57 398 LEU A C 1
ATOM 1176 O O . LEU A 1 147 ? -0.959 11.621 33.124 1.00 63.99 398 LEU A O 1
ATOM 1181 N N . TYR A 1 148 ? 0.244 13.072 31.900 1.00 49.51 399 TYR A N 1
ATOM 1182 C CA . TYR A 1 148 ? -0.943 13.578 31.223 1.00 47.54 399 TYR A CA 1
ATOM 1183 C C . TYR A 1 148 ? -0.589 13.972 29.798 1.00 43.03 399 TYR A C 1
ATOM 1184 O O . TYR A 1 148 ? 0.531 13.759 29.329 1.00 42.85 399 TYR A O 1
ATOM 1193 N N . GLY A 1 149 ? -1.572 14.536 29.100 1.00 44.45 400 GLY A N 1
ATOM 1194 C CA . GLY A 1 149 ? -1.362 14.961 27.729 1.00 39.28 400 GLY A CA 1
ATOM 1195 C C . GLY A 1 149 ? -1.266 13.793 26.759 1.00 41.56 400 GLY A C 1
ATOM 1196 O O . GLY A 1 149 ? -1.800 12.692 26.981 1.00 45.51 400 GLY A O 1
ATOM 1197 N N . SER A 1 150 ? -0.523 14.033 25.681 1.00 42.55 401 SER A N 1
ATOM 1198 C CA . SER A 1 150 ? -0.556 13.141 24.525 1.00 43.45 401 SER A CA 1
ATOM 1199 C C . SER A 1 150 ? -0.035 11.748 24.850 1.00 47.79 401 SER A C 1
ATOM 1200 O O . SER A 1 150 ? -0.542 10.766 24.288 1.00 48.76 401 SER A O 1
ATOM 1203 N N . SER A 1 151 ? 0.941 11.637 25.761 1.00 47.64 402 SER A N 1
ATOM 1204 C CA . SER A 1 151 ? 1.436 10.332 26.193 1.00 46.62 402 SER A CA 1
ATOM 1205 C C . SER A 1 151 ? 0.279 9.389 26.477 1.00 46.23 402 SER A C 1
ATOM 1206 O O . SER A 1 151 ? 0.336 8.214 26.109 1.00 53.32 402 SER A O 1
ATOM 1209 N N . LEU A 1 152 ? -0.795 9.894 27.090 1.00 41.25 403 LEU A N 1
ATOM 1210 C CA . LEU A 1 152 ? -1.944 9.040 27.366 1.00 41.40 403 LEU A CA 1
ATOM 1211 C C . LEU A 1 152 ? -3.006 9.122 26.278 1.00 37.91 403 LEU A C 1
ATOM 1212 O O . LEU A 1 152 ? -3.646 8.112 25.977 1.00 38.18 403 LEU A O 1
ATOM 1217 N N . THR A 1 153 ? -3.215 10.293 25.667 1.00 38.78 404 THR A N 1
ATOM 1218 C CA . THR A 1 153 ? -4.293 10.375 24.687 1.00 40.69 404 THR A CA 1
ATOM 1219 C C . THR A 1 153 ? -3.911 9.756 23.351 1.00 44.30 404 THR A C 1
ATOM 1220 O O . THR A 1 153 ? -4.800 9.358 22.592 1.00 45.04 404 THR A O 1
ATOM 1224 N N . ARG A 1 154 ? -2.611 9.639 23.074 1.00 44.68 405 ARG A N 1
ATOM 1225 C CA . ARG A 1 154 ? -2.066 9.245 21.778 1.00 45.22 405 ARG A CA 1
ATOM 1226 C C . ARG A 1 154 ? -2.394 10.259 20.673 1.00 42.51 405 ARG A C 1
ATOM 1227 O O . ARG A 1 154 ? -2.337 9.926 19.483 1.00 44.84 405 ARG A O 1
ATOM 1235 N N . PHE A 1 155 ? -2.713 11.505 21.035 1.00 37.43 406 PHE A N 1
ATOM 1236 C CA . PHE A 1 155 ? -3.046 12.545 20.070 1.00 36.53 406 PHE A CA 1
ATOM 1237 C C . PHE A 1 155 ? -1.813 13.293 19.550 1.00 38.93 406 PHE A C 1
ATOM 1238 O O . PHE A 1 155 ? -1.948 14.376 18.971 1.00 36.91 406 PHE A O 1
ATOM 1246 N N . ALA A 1 156 ? -0.621 12.755 19.768 1.00 41.54 407 ALA A N 1
ATOM 1247 C CA . ALA A 1 156 ? 0.591 13.284 19.169 1.00 45.77 407 ALA A CA 1
ATOM 1248 C C . ALA A 1 156 ? 1.449 12.092 18.774 1.00 43.32 407 ALA A C 1
ATOM 1249 O O . ALA A 1 156 ? 1.105 10.945 19.061 1.00 49.73 407 ALA A O 1
ATOM 1251 N N . LEU A 1 157 ? 2.576 12.364 18.120 1.00 41.31 408 LEU A N 1
ATOM 1252 C CA . LEU A 1 157 ? 3.382 11.316 17.516 1.00 43.27 408 LEU A CA 1
ATOM 1253 C C . LEU A 1 157 ? 4.419 10.785 18.500 1.00 45.68 408 LEU A C 1
ATOM 1254 O O . LEU A 1 157 ? 4.585 11.299 19.609 1.00 49.20 408 LEU A O 1
ATOM 1259 N N . LYS A 1 158 ? 5.134 9.742 18.056 1.00 46.20 409 LYS A N 1
ATOM 1260 C CA . LYS A 1 158 ? 6.122 9.031 18.867 1.00 47.49 409 LYS A CA 1
ATOM 1261 C C . LYS A 1 158 ? 7.097 9.966 19.567 1.00 48.29 409 LYS A C 1
ATOM 1262 O O . LYS A 1 158 ? 7.595 9.653 20.652 1.00 50.42 409 LYS A O 1
ATOM 1268 N N . SER A 1 159 ? 7.400 11.097 18.953 1.00 51.12 410 SER A N 1
ATOM 1269 C CA . SER A 1 159 ? 8.456 11.984 19.407 1.00 51.29 410 SER A CA 1
ATOM 1270 C C . SER A 1 159 ? 7.977 13.022 20.406 1.00 45.04 410 SER A C 1
ATOM 1271 O O . SER A 1 159 ? 8.807 13.759 20.943 1.00 49.03 410 SER A O 1
ATOM 1274 N N . SER A 1 160 ? 6.671 13.128 20.632 1.00 41.58 411 SER A N 1
ATOM 1275 C CA . SER A 1 160 ? 6.131 14.277 21.347 1.00 43.67 411 SER A CA 1
ATOM 1276 C C . SER A 1 160 ? 6.587 14.286 22.801 1.00 46.03 411 SER A C 1
ATOM 1277 O O . SER A 1 160 ? 7.021 13.274 23.357 1.00 33.84 411 SER A O 1
ATOM 1280 N N . ASP A 1 161 ? 6.466 15.462 23.414 1.00 44.19 412 ASP A N 1
ATOM 1281 C CA . ASP A 1 161 ? 6.928 15.678 24.773 1.00 46.06 412 ASP A CA 1
ATOM 1282 C C . ASP A 1 161 ? 6.144 14.819 25.759 1.00 46.45 412 ASP A C 1
ATOM 1283 O O . ASP A 1 161 ? 5.054 14.323 25.476 1.00 49.61 412 ASP A O 1
ATOM 1288 N N . VAL A 1 162 ? 6.733 14.648 26.930 1.00 44.97 413 VAL A N 1
ATOM 1289 C CA . VAL A 1 162 ? 6.165 13.880 28.026 1.00 44.43 413 VAL A CA 1
ATOM 1290 C C . VAL A 1 162 ? 5.669 14.885 29.057 1.00 44.96 413 VAL A C 1
ATOM 1291 O O . VAL A 1 162 ? 6.463 15.614 29.662 1.00 46.23 413 VAL A O 1
ATOM 1295 N N . ASN A 1 163 ? 4.354 14.944 29.252 1.00 45.69 414 ASN A N 1
ATOM 1296 C CA . ASN A 1 163 ? 3.760 15.878 30.201 1.00 47.06 414 ASN A CA 1
ATOM 1297 C C . ASN A 1 163 ? 3.604 15.195 31.549 1.00 51.63 414 ASN A C 1
ATOM 1298 O O . ASN A 1 163 ? 2.947 14.149 31.645 1.00 49.26 414 ASN A O 1
ATOM 1303 N N . ILE A 1 164 ? 4.194 15.794 32.585 1.00 52.49 415 ILE A N 1
ATOM 1304 C CA . ILE A 1 164 ? 4.210 15.216 33.926 1.00 53.23 415 ILE A CA 1
ATOM 1305 C C . ILE A 1 164 ? 3.738 16.282 34.904 1.00 58.86 415 ILE A C 1
ATOM 1306 O O . ILE A 1 164 ? 4.334 17.361 34.978 1.00 59.22 415 ILE A O 1
ATOM 1311 N N . ASP A 1 165 ? 2.686 15.977 35.665 1.00 61.20 416 ASP A N 1
ATOM 1312 C CA . ASP A 1 165 ? 2.130 16.908 36.640 1.00 60.97 416 ASP A CA 1
ATOM 1313 C C . ASP A 1 165 ? 2.417 16.438 38.062 1.00 70.46 416 ASP A C 1
ATOM 1314 O O . ASP A 1 165 ? 2.316 15.239 38.372 1.00 75.12 416 ASP A O 1
ATOM 1319 N N . ILE A 1 166 ? 2.773 17.397 38.918 1.00 71.45 417 ILE A N 1
ATOM 1320 C CA . ILE A 1 166 ? 3.055 17.158 40.331 1.00 73.52 417 ILE A CA 1
ATOM 1321 C C . ILE A 1 166 ? 1.837 17.565 41.148 1.00 76.57 417 ILE A C 1
ATOM 1322 O O . ILE A 1 166 ? 1.407 18.725 41.099 1.00 79.41 417 ILE A O 1
ATOM 1327 N N . LYS A 1 167 ? 1.295 16.622 41.913 1.00 75.88 418 LYS A N 1
ATOM 1328 C CA . LYS A 1 167 ? 0.274 16.914 42.909 1.00 78.56 418 LYS A CA 1
ATOM 1329 C C . LYS A 1 167 ? 0.958 17.198 44.238 1.00 82.62 418 LYS A C 1
ATOM 1330 O O . LYS A 1 167 ? 1.789 16.405 44.693 1.00 85.53 418 LYS A O 1
ATOM 1336 N N . PHE A 1 168 ? 0.609 18.320 44.853 1.00 83.25 419 PHE A N 1
ATOM 1337 C CA . PHE A 1 168 ? 1.206 18.785 46.095 1.00 87.99 419 PHE A CA 1
ATOM 1338 C C . PHE A 1 168 ? 0.119 19.186 47.080 1.00 90.84 419 PHE A C 1
ATOM 1339 O O . PHE A 1 168 ? -1.042 19.369 46.699 1.00 88.63 419 PHE A O 1
ATOM 1347 N N . PRO A 1 169 ? 0.456 19.310 48.361 1.00 95.73 420 PRO A N 1
ATOM 1348 C CA . PRO A 1 169 ? -0.536 19.757 49.349 1.00 104.06 420 PRO A CA 1
ATOM 1349 C C . PRO A 1 169 ? -0.686 21.269 49.338 1.00 112.53 420 PRO A C 1
ATOM 1350 O O . PRO A 1 169 ? 0.205 21.992 48.865 1.00 113.89 420 PRO A O 1
ATOM 1354 N N . PRO A 1 170 ? -1.808 21.787 49.843 1.00 120.48 421 PRO A N 1
ATOM 1355 C CA . PRO A 1 170 ? -2.026 23.244 49.808 1.00 121.04 421 PRO A CA 1
ATOM 1356 C C . PRO A 1 170 ? -1.051 24.052 50.651 1.00 122.14 421 PRO A C 1
ATOM 1357 O O . PRO A 1 170 ? -0.757 25.198 50.290 1.00 123.94 421 PRO A O 1
ATOM 1361 N N . LYS A 1 171 ? -0.539 23.516 51.761 1.00 124.95 422 LYS A N 1
ATOM 1362 C CA . LYS A 1 171 ? 0.437 24.279 52.537 1.00 126.43 422 LYS A CA 1
ATOM 1363 C C . LYS A 1 171 ? 1.820 24.123 51.918 1.00 125.08 422 LYS A C 1
ATOM 1364 O O . LYS A 1 171 ? 2.794 23.804 52.610 1.00 128.20 422 LYS A O 1
ATOM 1370 N N . MET A 1 172 ? 1.901 24.370 50.611 1.00 119.96 423 MET A N 1
ATOM 1371 C CA . MET A 1 172 ? 3.127 24.229 49.839 1.00 119.11 423 MET A CA 1
ATOM 1372 C C . MET A 1 172 ? 2.994 25.118 48.612 1.00 117.62 423 MET A C 1
ATOM 1373 O O . MET A 1 172 ? 1.996 25.029 47.889 1.00 115.99 423 MET A O 1
ATOM 1378 N N . ASN A 1 173 ? 3.988 25.971 48.383 1.00 119.24 424 ASN A N 1
ATOM 1379 C CA . ASN A 1 173 ? 3.853 27.082 47.451 1.00 119.11 424 ASN A CA 1
ATOM 1380 C C . ASN A 1 173 ? 4.349 26.699 46.059 1.00 117.52 424 ASN A C 1
ATOM 1381 O O . ASN A 1 173 ? 5.463 26.191 45.904 1.00 118.40 424 ASN A O 1
ATOM 1386 N N . HIS A 1 174 ? 3.524 26.979 45.048 1.00 115.16 425 HIS A N 1
ATOM 1387 C CA . HIS A 1 174 ? 3.776 26.472 43.699 1.00 111.00 425 HIS A CA 1
ATOM 1388 C C . HIS A 1 174 ? 5.069 26.996 43.074 1.00 110.15 425 HIS A C 1
ATOM 1389 O O . HIS A 1 174 ? 5.862 26.173 42.574 1.00 108.91 425 HIS A O 1
ATOM 1396 N N . PRO A 1 175 ? 5.346 28.310 43.041 1.00 109.62 426 PRO A N 1
ATOM 1397 C CA . PRO A 1 175 ? 6.637 28.753 42.473 1.00 104.81 426 PRO A CA 1
ATOM 1398 C C . PRO A 1 175 ? 7.841 28.170 43.198 1.00 102.37 426 PRO A C 1
ATOM 1399 O O . PRO A 1 175 ? 8.796 27.707 42.552 1.00 99.93 426 PRO A O 1
ATOM 1403 N N . ASP A 1 176 ? 7.824 28.200 44.535 1.00 102.37 427 ASP A N 1
ATOM 1404 C CA . ASP A 1 176 ? 8.860 27.533 45.318 1.00 103.93 427 ASP A CA 1
ATOM 1405 C C . ASP A 1 176 ? 8.993 26.070 44.922 1.00 100.84 427 ASP A C 1
ATOM 1406 O O . ASP A 1 176 ? 10.108 25.545 44.798 1.00 102.10 427 ASP A O 1
ATOM 1411 N N . LEU A 1 177 ? 7.858 25.394 44.738 1.00 96.78 428 LEU A N 1
ATOM 1412 C CA . LEU A 1 177 ? 7.875 23.977 44.404 1.00 95.98 428 LEU A CA 1
ATOM 1413 C C . LEU A 1 177 ? 8.615 23.731 43.098 1.00 93.29 428 LEU A C 1
ATOM 1414 O O . LEU A 1 177 ? 9.483 22.850 43.013 1.00 92.45 428 LEU A O 1
ATOM 1419 N N . LEU A 1 178 ? 8.287 24.508 42.065 1.00 90.63 429 LEU A N 1
ATOM 1420 C CA . LEU A 1 178 ? 8.959 24.322 40.783 1.00 87.93 429 LEU A CA 1
ATOM 1421 C C . LEU A 1 178 ? 10.438 24.697 40.852 1.00 88.66 429 LEU A C 1
ATOM 1422 O O . LEU A 1 178 ? 11.258 24.055 40.193 1.00 89.79 429 LEU A O 1
ATOM 1427 N N . ILE A 1 179 ? 10.807 25.708 41.645 1.00 88.68 430 ILE A N 1
ATOM 1428 C CA . ILE A 1 179 ? 12.226 26.055 41.771 1.00 84.67 430 ILE A CA 1
ATOM 1429 C C . ILE A 1 179 ? 13.007 24.915 42.426 1.00 84.06 430 ILE A C 1
ATOM 1430 O O . ILE A 1 179 ? 14.115 24.553 41.985 1.00 82.80 430 ILE A O 1
ATOM 1435 N N . LYS A 1 180 ? 12.438 24.325 43.479 1.00 85.64 431 LYS A N 1
ATOM 1436 C CA . LYS A 1 180 ? 13.068 23.173 44.112 1.00 86.38 431 LYS A CA 1
ATOM 1437 C C . LYS A 1 180 ? 13.198 22.011 43.130 1.00 82.44 431 LYS A C 1
ATOM 1438 O O . LYS A 1 180 ? 14.252 21.370 43.041 1.00 86.01 431 LYS A O 1
ATOM 1444 N N . VAL A 1 181 ? 12.132 21.732 42.378 1.00 77.59 432 VAL A N 1
ATOM 1445 C CA . VAL A 1 181 ? 12.178 20.644 41.401 1.00 77.10 432 VAL A CA 1
ATOM 1446 C C . VAL A 1 181 ? 13.246 20.916 40.345 1.00 78.80 432 VAL A C 1
ATOM 1447 O O . VAL A 1 181 ? 13.939 19.996 39.886 1.00 79.00 432 VAL A O 1
ATOM 1451 N N . LEU A 1 182 ? 13.387 22.181 39.938 1.00 77.10 433 LEU A N 1
ATOM 1452 C CA . LEU A 1 182 ? 14.423 22.563 38.985 1.00 76.49 433 LEU A CA 1
ATOM 1453 C C . LEU A 1 182 ? 15.801 22.191 39.513 1.00 83.98 433 LEU A C 1
ATOM 1454 O O . LEU A 1 182 ? 16.596 21.545 38.816 1.00 84.35 433 LEU A O 1
ATOM 1459 N N . GLY A 1 183 ? 16.094 22.586 40.757 1.00 88.78 434 GLY A N 1
ATOM 1460 C CA . GLY A 1 183 ? 17.367 22.203 41.355 1.00 91.73 434 GLY A CA 1
ATOM 1461 C C . GLY A 1 183 ? 17.556 20.696 41.421 1.00 89.74 434 GLY A C 1
ATOM 1462 O O . GLY A 1 183 ? 18.635 20.174 41.102 1.00 89.42 434 GLY A O 1
ATOM 1463 N N . ILE A 1 184 ? 16.502 19.978 41.816 1.00 88.29 435 ILE A N 1
ATOM 1464 C CA . ILE A 1 184 ? 16.589 18.528 41.978 1.00 87.54 435 ILE A CA 1
ATOM 1465 C C . ILE A 1 184 ? 16.945 17.863 40.655 1.00 83.73 435 ILE A C 1
ATOM 1466 O O . ILE A 1 184 ? 17.864 17.041 40.576 1.00 85.61 435 ILE A O 1
ATOM 1471 N N . LEU A 1 185 ? 16.221 18.205 39.596 1.00 79.99 436 LEU A N 1
ATOM 1472 C CA . LEU A 1 185 ? 16.483 17.568 38.312 1.00 79.44 436 LEU A CA 1
ATOM 1473 C C . LEU A 1 185 ? 17.824 17.998 37.733 1.00 83.21 436 LEU A C 1
ATOM 1474 O O . LEU A 1 185 ? 18.481 17.201 37.052 1.00 84.40 436 LEU A O 1
ATOM 1479 N N . LYS A 1 186 ? 18.253 19.240 37.990 1.00 84.61 437 LYS A N 1
ATOM 1480 C CA . LYS A 1 186 ? 19.584 19.651 37.557 1.00 86.05 437 LYS A CA 1
ATOM 1481 C C . LYS A 1 186 ? 20.658 18.781 38.191 1.00 90.80 437 LYS A C 1
ATOM 1482 O O . LYS A 1 186 ? 21.614 18.374 37.521 1.00 92.69 437 LYS A O 1
ATOM 1488 N N . LYS A 1 187 ? 20.517 18.477 39.483 1.00 91.98 438 LYS A N 1
ATOM 1489 C CA . LYS A 1 187 ? 21.566 17.721 40.157 1.00 93.97 438 LYS A CA 1
ATOM 1490 C C . LYS A 1 187 ? 21.564 16.235 39.797 1.00 93.40 438 LYS A C 1
ATOM 1491 O O . LYS A 1 187 ? 22.581 15.564 40.006 1.00 98.22 438 LYS A O 1
ATOM 1497 N N . ASN A 1 188 ? 20.469 15.705 39.253 1.00 88.24 439 ASN A N 1
ATOM 1498 C CA . ASN A 1 188 ? 20.316 14.264 39.071 1.00 86.89 439 ASN A CA 1
ATOM 1499 C C . ASN A 1 188 ? 20.749 13.846 37.671 1.00 84.60 439 ASN A C 1
ATOM 1500 O O . ASN A 1 188 ? 20.317 14.437 36.677 1.00 79.69 439 ASN A O 1
ATOM 1505 N N . VAL A 1 189 ? 21.561 12.784 37.598 1.00 87.89 440 VAL A N 1
ATOM 1506 C CA . VAL A 1 189 ? 22.221 12.405 36.348 1.00 89.76 440 VAL A CA 1
ATOM 1507 C C . VAL A 1 189 ? 21.308 11.699 35.357 1.00 86.28 440 VAL A C 1
ATOM 1508 O O . VAL A 1 189 ? 21.745 11.405 34.236 1.00 82.35 440 VAL A O 1
ATOM 1512 N N . LEU A 1 190 ? 20.052 11.419 35.719 1.00 87.11 441 LEU A N 1
ATOM 1513 C CA . LEU A 1 190 ? 19.133 10.788 34.774 1.00 84.27 441 LEU A CA 1
ATOM 1514 C C . LEU A 1 190 ? 18.782 11.689 33.598 1.00 80.83 441 LEU A C 1
ATOM 1515 O O . LEU A 1 190 ? 18.303 11.192 32.573 1.00 77.00 441 LEU A O 1
ATOM 1520 N N . TYR A 1 191 ? 19.013 12.993 33.721 1.00 80.51 442 TYR A N 1
ATOM 1521 C CA . TYR A 1 191 ? 18.493 13.971 32.782 1.00 74.69 442 TYR A CA 1
ATOM 1522 C C . TYR A 1 191 ? 19.606 14.885 32.296 1.00 76.66 442 TYR A C 1
ATOM 1523 O O . TYR A 1 191 ? 20.672 14.988 32.906 1.00 82.56 442 TYR A O 1
ATOM 1532 N N . VAL A 1 192 ? 19.344 15.545 31.171 1.00 73.36 443 VAL A N 1
ATOM 1533 C CA . VAL A 1 192 ? 20.200 16.600 30.646 1.00 75.70 443 VAL A CA 1
ATOM 1534 C C . VAL A 1 192 ? 19.308 17.730 30.148 1.00 75.81 443 VAL A C 1
ATOM 1535 O O . VAL A 1 192 ? 18.091 17.581 30.018 1.00 71.85 443 VAL A O 1
ATOM 1539 N N . ASP A 1 193 ? 19.937 18.875 29.874 1.00 79.15 444 ASP A N 1
ATOM 1540 C CA . ASP A 1 193 ? 19.249 20.061 29.360 1.00 77.47 444 ASP A CA 1
ATOM 1541 C C . ASP A 1 193 ? 18.089 20.474 30.264 1.00 72.19 444 ASP A C 1
ATOM 1542 O O . ASP A 1 193 ? 17.016 20.860 29.796 1.00 68.85 444 ASP A O 1
ATOM 1547 N N . VAL A 1 194 ? 18.309 20.389 31.577 1.00 74.11 445 VAL A N 1
ATOM 1548 C CA . VAL A 1 194 ? 17.312 20.846 32.536 1.00 73.90 445 VAL A CA 1
ATOM 1549 C C . VAL A 1 194 ? 17.277 22.370 32.541 1.00 75.99 445 VAL A C 1
ATOM 1550 O O . VAL A 1 194 ? 18.316 23.035 32.636 1.00 79.34 445 VAL A O 1
ATOM 1554 N N . GLU A 1 195 ? 16.073 22.929 32.458 1.00 72.74 446 GLU A N 1
ATOM 1555 C CA . GLU A 1 195 ? 15.880 24.336 32.151 1.00 73.28 446 GLU A CA 1
ATOM 1556 C C . GLU A 1 195 ? 14.481 24.729 32.597 1.00 68.99 446 GLU A C 1
ATOM 1557 O O . GLU A 1 195 ? 13.525 24.003 32.338 1.00 67.06 446 GLU A O 1
ATOM 1563 N N . SER A 1 196 ? 14.349 25.880 33.242 1.00 70.08 447 SER A N 1
ATOM 1564 C CA . SER A 1 196 ? 13.009 26.364 33.535 1.00 69.87 447 SER A CA 1
ATOM 1565 C C . SER A 1 196 ? 12.343 26.879 32.261 1.00 70.42 447 SER A C 1
ATOM 1566 O O . SER A 1 196 ? 13.006 27.359 31.337 1.00 72.46 447 SER A O 1
ATOM 1569 N N . ASP A 1 197 ? 11.010 26.748 32.198 1.00 69.08 448 ASP A N 1
ATOM 1570 C CA . ASP A 1 197 ? 10.178 27.447 31.217 1.00 66.84 448 ASP A CA 1
ATOM 1571 C C . ASP A 1 197 ? 8.990 27.972 32.029 1.00 70.71 448 ASP A C 1
ATOM 1572 O O . ASP A 1 197 ? 7.912 27.370 32.069 1.00 72.88 448 ASP A O 1
ATOM 1577 N N . PHE A 1 198 ? 9.190 29.121 32.673 1.00 73.52 449 PHE A N 1
ATOM 1578 C CA . PHE A 1 198 ? 8.209 29.659 33.605 1.00 71.46 449 PHE A CA 1
ATOM 1579 C C . PHE A 1 198 ? 7.366 30.765 32.993 1.00 69.62 449 PHE A C 1
ATOM 1580 O O . PHE A 1 198 ? 6.365 31.168 33.594 1.00 70.52 449 PHE A O 1
ATOM 1588 N N . HIS A 1 199 ? 7.733 31.250 31.813 1.00 69.75 450 HIS A N 1
ATOM 1589 C CA . HIS A 1 199 ? 6.912 32.219 31.106 1.00 71.77 450 HIS A CA 1
ATOM 1590 C C . HIS A 1 199 ? 5.838 31.568 30.253 1.00 73.47 450 HIS A C 1
ATOM 1591 O O . HIS A 1 199 ? 4.828 32.217 29.952 1.00 78.11 450 HIS A O 1
ATOM 1598 N N . ALA A 1 200 ? 6.029 30.307 29.867 1.00 70.45 451 ALA A N 1
ATOM 1599 C CA . ALA A 1 200 ? 5.074 29.595 29.029 1.00 66.80 451 ALA A CA 1
ATOM 1600 C C . ALA A 1 200 ? 3.678 29.615 29.643 1.00 70.57 451 ALA A C 1
ATOM 1601 O O . ALA A 1 200 ? 3.526 29.826 30.854 1.00 70.19 451 ALA A O 1
ATOM 1603 N N . LYS A 1 201 ? 2.658 29.408 28.802 1.00 72.20 452 LYS A N 1
ATOM 1604 C CA . LYS A 1 201 ? 1.273 29.459 29.262 1.00 78.44 452 LYS A CA 1
ATOM 1605 C C . LYS A 1 201 ? 1.071 28.625 30.522 1.00 75.37 452 LYS A C 1
ATOM 1606 O O . LYS A 1 201 ? 0.438 29.078 31.480 1.00 70.30 452 LYS A O 1
ATOM 1612 N N . VAL A 1 202 ? 1.610 27.411 30.543 1.00 75.66 453 VAL A N 1
ATOM 1613 C CA . VAL A 1 202 ? 1.722 26.618 31.765 1.00 76.32 453 VAL A CA 1
ATOM 1614 C C . VAL A 1 202 ? 3.170 26.696 32.241 1.00 76.20 453 VAL A C 1
ATOM 1615 O O . VAL A 1 202 ? 4.079 26.369 31.464 1.00 80.75 453 VAL A O 1
ATOM 1619 N N . PRO A 1 203 ? 3.425 27.005 33.483 1.00 71.79 454 PRO A N 1
ATOM 1620 C CA . PRO A 1 203 ? 4.804 27.035 33.946 1.00 69.30 454 PRO A CA 1
ATOM 1621 C C . PRO A 1 203 ? 5.333 25.658 34.243 1.00 63.79 454 PRO A C 1
ATOM 1622 O O . PRO A 1 203 ? 4.671 24.881 34.870 1.00 61.03 454 PRO A O 1
ATOM 1626 N N . VAL A 1 204 ? 6.537 25.384 33.785 1.00 62.32 455 VAL A N 1
ATOM 1627 C CA . VAL A 1 204 ? 7.039 24.048 33.697 1.00 62.86 455 VAL A CA 1
ATOM 1628 C C . VAL A 1 204 ? 8.550 23.968 33.901 1.00 60.94 455 VAL A C 1
ATOM 1629 O O . VAL A 1 204 ? 9.240 24.907 33.645 1.00 59.59 455 VAL A O 1
ATOM 1633 N N . VAL A 1 205 ? 9.056 22.823 34.323 1.00 57.75 456 VAL A N 1
ATOM 1634 C CA . VAL A 1 205 ? 10.469 22.550 34.199 1.00 56.77 456 VAL A CA 1
ATOM 1635 C C . VAL A 1 205 ? 10.685 21.615 33.048 1.00 56.99 456 VAL A C 1
ATOM 1636 O O . VAL A 1 205 ? 9.987 20.679 32.898 1.00 57.16 456 VAL A O 1
ATOM 1640 N N . VAL A 1 206 ? 11.689 21.876 32.252 1.00 57.99 457 VAL A N 1
ATOM 1641 C CA . VAL A 1 206 ? 11.962 21.083 31.063 1.00 58.08 457 VAL A CA 1
ATOM 1642 C C . VAL A 1 206 ? 13.230 20.284 31.306 1.00 61.52 457 VAL A C 1
ATOM 1643 O O . VAL A 1 206 ? 14.209 20.802 31.857 1.00 64.87 457 VAL A O 1
ATOM 1647 N N . CYS A 1 207 ? 13.206 19.016 30.916 1.00 64.28 458 CYS A N 1
ATOM 1648 C CA . CYS A 1 207 ? 14.429 18.225 30.934 1.00 64.49 458 CYS A CA 1
ATOM 1649 C C . CYS A 1 207 ? 14.349 17.188 29.827 1.00 60.35 458 CYS A C 1
ATOM 1650 O O . CYS A 1 207 ? 13.297 16.965 29.240 1.00 61.97 458 CYS A O 1
ATOM 1653 N N . ARG A 1 208 ? 15.481 16.579 29.518 1.00 56.27 459 ARG A N 1
ATOM 1654 C CA . ARG A 1 208 ? 15.534 15.513 28.531 1.00 55.02 459 ARG A CA 1
ATOM 1655 C C . ARG A 1 208 ? 15.926 14.229 29.246 1.00 62.27 459 ARG A C 1
ATOM 1656 O O . ARG A 1 208 ? 17.012 14.149 29.834 1.00 63.08 459 ARG A O 1
ATOM 1664 N N . ASP A 1 209 ? 15.025 13.249 29.225 1.00 63.64 460 ASP A N 1
ATOM 1665 C CA . ASP A 1 209 ? 15.338 11.927 29.752 1.00 70.27 460 ASP A CA 1
ATOM 1666 C C . ASP A 1 209 ? 16.444 11.294 28.915 1.00 73.36 460 ASP A C 1
ATOM 1667 O O . ASP A 1 209 ? 16.257 11.029 27.722 1.00 72.16 460 ASP A O 1
ATOM 1672 N N . ARG A 1 210 ? 17.609 11.066 29.525 1.00 74.47 461 ARG A N 1
ATOM 1673 C CA . ARG A 1 210 ? 18.736 10.610 28.718 1.00 78.66 461 ARG A CA 1
ATOM 1674 C C . ARG A 1 210 ? 18.523 9.195 28.198 1.00 73.75 461 ARG A C 1
ATOM 1675 O O . ARG A 1 210 ? 19.014 8.859 27.115 1.00 72.83 461 ARG A O 1
ATOM 1683 N N . LYS A 1 211 ? 17.778 8.367 28.932 1.00 71.78 462 LYS A N 1
ATOM 1684 C CA . LYS A 1 211 ? 17.600 6.973 28.531 1.00 74.45 462 LYS A CA 1
ATOM 1685 C C . LYS A 1 211 ? 16.759 6.860 27.263 1.00 72.78 462 LYS A C 1
ATOM 1686 O O . LYS A 1 211 ? 17.121 6.136 26.328 1.00 74.85 462 LYS A O 1
ATOM 1692 N N . SER A 1 212 ? 15.631 7.567 27.218 1.00 67.23 463 SER A N 1
ATOM 1693 C CA . SER A 1 212 ? 14.707 7.516 26.096 1.00 65.15 463 SER A CA 1
ATOM 1694 C C . SER A 1 212 ? 14.870 8.677 25.125 1.00 64.88 463 SER A C 1
ATOM 1695 O O . SER A 1 212 ? 14.233 8.670 24.065 1.00 61.66 463 SER A O 1
ATOM 1698 N N . GLY A 1 213 ? 15.673 9.681 25.472 1.00 66.69 464 GLY A N 1
ATOM 1699 C CA . GLY A 1 213 ? 15.834 10.844 24.625 1.00 62.55 464 GLY A CA 1
ATOM 1700 C C . GLY A 1 213 ? 14.619 11.732 24.522 1.00 61.89 464 GLY A C 1
ATOM 1701 O O . GLY A 1 213 ? 14.591 12.615 23.664 1.00 62.02 464 GLY A O 1
ATOM 1702 N N . LEU A 1 214 ? 13.608 11.527 25.362 1.00 61.62 465 LEU A N 1
ATOM 1703 C CA . LEU A 1 214 ? 12.365 12.275 25.253 1.00 57.26 465 LEU A CA 1
ATOM 1704 C C . LEU A 1 214 ? 12.424 13.523 26.125 1.00 57.06 465 LEU A C 1
ATOM 1705 O O . LEU A 1 214 ? 12.989 13.510 27.222 1.00 59.10 465 LEU A O 1
ATOM 1710 N N . LEU A 1 215 ? 11.845 14.604 25.617 1.00 55.67 466 LEU A N 1
ATOM 1711 C CA . LEU A 1 215 ? 11.703 15.832 26.381 1.00 56.63 466 LEU A CA 1
ATOM 1712 C C . LEU A 1 215 ? 10.544 15.687 27.358 1.00 55.67 466 LEU A C 1
ATOM 1713 O O . LEU A 1 215 ? 9.514 15.104 27.029 1.00 55.12 466 LEU A O 1
ATOM 1718 N N . CYS A 1 216 ? 10.733 16.213 28.559 1.00 55.70 467 CYS A N 1
ATOM 1719 C CA . CYS A 1 216 ? 9.707 16.190 29.583 1.00 54.34 467 CYS A CA 1
ATOM 1720 C C . CYS A 1 216 ? 9.365 17.609 29.989 1.00 55.11 467 CYS A C 1
ATOM 1721 O O . CYS A 1 216 ? 10.241 18.457 30.096 1.00 57.18 467 CYS A O 1
ATOM 1724 N N . ARG A 1 217 ? 8.084 17.862 30.213 1.00 53.46 468 ARG A N 1
ATOM 1725 C CA . ARG A 1 217 ? 7.634 19.149 30.704 1.00 51.89 468 ARG A CA 1
ATOM 1726 C C . ARG A 1 217 ? 6.903 18.912 32.008 1.00 52.16 468 ARG A C 1
ATOM 1727 O O . ARG A 1 217 ? 5.818 18.347 32.023 1.00 49.78 468 ARG A O 1
ATOM 1735 N N . VAL A 1 218 ? 7.513 19.332 33.107 1.00 55.00 469 VAL A N 1
ATOM 1736 C CA . VAL A 1 218 ? 6.952 19.085 34.425 1.00 53.10 469 VAL A CA 1
ATOM 1737 C C . VAL A 1 218 ? 6.217 20.297 34.978 1.00 53.54 469 VAL A C 1
ATOM 1738 O O . VAL A 1 218 ? 6.811 21.338 35.232 1.00 53.59 469 VAL A O 1
ATOM 1742 N N . SER A 1 219 ? 4.913 20.140 35.152 1.00 53.61 470 SER A N 1
ATOM 1743 C CA . SER A 1 219 ? 4.065 21.165 35.726 1.00 60.24 470 SER A CA 1
ATOM 1744 C C . SER A 1 219 ? 3.709 20.785 37.158 1.00 64.23 470 SER A C 1
ATOM 1745 O O . SER A 1 219 ? 4.045 19.704 37.647 1.00 62.41 470 SER A O 1
ATOM 1748 N N . ALA A 1 220 ? 2.993 21.678 37.833 1.00 71.31 471 ALA A N 1
ATOM 1749 C CA . ALA A 1 220 ? 2.484 21.395 39.166 1.00 76.84 471 ALA A CA 1
ATOM 1750 C C . ALA A 1 220 ? 1.043 21.868 39.261 1.00 77.76 471 ALA A C 1
ATOM 1751 O O . ALA A 1 220 ? 0.704 22.955 38.778 1.00 75.68 471 ALA A O 1
ATOM 1753 N N . GLY A 1 221 ? 0.199 21.031 39.866 1.00 79.74 472 GLY A N 1
ATOM 1754 C CA . GLY A 1 221 ? -1.189 21.376 40.112 1.00 79.26 472 GLY A CA 1
ATOM 1755 C C . GLY A 1 221 ? -2.039 21.581 38.877 1.00 74.15 472 GLY A C 1
ATOM 1756 O O . GLY A 1 221 ? -3.052 22.277 38.945 1.00 76.17 472 GLY A O 1
ATOM 1757 N N . ASN A 1 222 ? -1.665 20.993 37.745 1.00 68.67 473 ASN A N 1
ATOM 1758 C CA . ASN A 1 222 ? -2.424 21.166 36.504 1.00 67.92 473 ASN A CA 1
ATOM 1759 C C . ASN A 1 222 ? -3.548 20.125 36.421 1.00 67.41 473 ASN A C 1
ATOM 1760 O O . ASN A 1 222 ? -3.582 19.260 35.547 1.00 68.63 473 ASN A O 1
ATOM 1765 N N . ASP A 1 223 ? -4.489 20.242 37.367 1.00 65.88 474 ASP A N 1
ATOM 1766 C CA . ASP A 1 223 ? -5.549 19.247 37.515 1.00 66.48 474 ASP A CA 1
ATOM 1767 C C . ASP A 1 223 ? -6.459 19.203 36.294 1.00 63.84 474 ASP A C 1
ATOM 1768 O O . ASP A 1 223 ? -6.856 18.118 35.845 1.00 63.14 474 ASP A O 1
ATOM 1773 N N . MET A 1 224 ? -6.825 20.375 35.762 1.00 63.74 475 MET A N 1
ATOM 1774 C CA . MET A 1 224 ? -7.756 20.424 34.638 1.00 63.36 475 MET A CA 1
ATOM 1775 C C . MET A 1 224 ? -7.217 19.656 33.443 1.00 56.41 475 MET A C 1
ATOM 1776 O O . MET A 1 224 ? -7.959 18.919 32.778 1.00 54.44 475 MET A O 1
ATOM 1781 N N . ALA A 1 225 ? -5.929 19.827 33.148 1.00 53.83 476 ALA A N 1
ATOM 1782 C CA . ALA A 1 225 ? -5.337 19.109 32.033 1.00 50.64 476 ALA A CA 1
ATOM 1783 C C . ALA A 1 225 ? -5.379 17.601 32.264 1.00 49.37 476 ALA A C 1
ATOM 1784 O O . ALA A 1 225 ? -5.551 16.830 31.314 1.00 47.28 476 ALA A O 1
ATOM 1786 N N . CYS A 1 226 ? -5.268 17.159 33.518 1.00 50.53 477 CYS A N 1
ATOM 1787 C CA . CYS A 1 226 ? -5.323 15.726 33.782 1.00 48.41 477 CYS A CA 1
ATOM 1788 C C . CYS A 1 226 ? -6.735 15.178 33.600 1.00 46.95 477 CYS A C 1
ATOM 1789 O O . CYS A 1 226 ? -6.914 14.096 33.022 1.00 47.73 477 CYS A O 1
ATOM 1792 N N . LEU A 1 227 ? -7.748 15.903 34.094 1.00 46.13 478 LEU A N 1
ATOM 1793 C CA . LEU A 1 227 ? -9.139 15.538 33.816 1.00 49.82 478 LEU A CA 1
ATOM 1794 C C . LEU A 1 227 ? -9.376 15.406 32.315 1.00 52.23 478 LEU A C 1
ATOM 1795 O O . LEU A 1 227 ? -9.956 14.419 31.834 1.00 56.55 478 LEU A O 1
ATOM 1800 N N . THR A 1 228 ? -8.955 16.425 31.566 1.00 49.19 479 THR A N 1
ATOM 1801 C CA . THR A 1 228 ? -9.107 16.413 30.118 1.00 49.92 479 THR A CA 1
ATOM 1802 C C . THR A 1 228 ? -8.439 15.187 29.506 1.00 49.53 479 THR A C 1
ATOM 1803 O O . THR A 1 228 ? -9.031 14.484 28.670 1.00 51.29 479 THR A O 1
ATOM 1807 N N . THR A 1 229 ? -7.191 14.930 29.908 1.00 47.89 480 THR A N 1
ATOM 1808 C CA . THR A 1 229 ? -6.460 13.777 29.411 1.00 48.60 480 THR A CA 1
ATOM 1809 C C . THR A 1 229 ? -7.219 12.487 29.679 1.00 53.33 480 THR A C 1
ATOM 1810 O O . THR A 1 229 ? -7.287 11.618 28.807 1.00 56.90 480 THR A O 1
ATOM 1814 N N . ASP A 1 230 ? -7.797 12.337 30.877 1.00 48.42 481 ASP A N 1
ATOM 1815 C CA . ASP A 1 230 ? -8.429 11.059 31.201 1.00 45.39 481 ASP A CA 1
ATOM 1816 C C . ASP A 1 230 ? -9.711 10.875 30.403 1.00 44.24 481 ASP A C 1
ATOM 1817 O O . ASP A 1 230 ? -9.996 9.771 29.923 1.00 48.61 481 ASP A O 1
ATOM 1822 N N . LEU A 1 231 ? -10.471 11.954 30.206 1.00 48.34 482 LEU A N 1
ATOM 1823 C CA . LEU A 1 231 ? -11.668 11.853 29.373 1.00 49.26 482 LEU A CA 1
ATOM 1824 C C . LEU A 1 231 ? -11.306 11.441 27.949 1.00 47.06 482 LEU A C 1
ATOM 1825 O O . LEU A 1 231 ? -11.891 10.502 27.387 1.00 45.46 482 LEU A O 1
ATOM 1830 N N . LEU A 1 232 ? -10.327 12.128 27.352 1.00 45.15 483 LEU A N 1
ATOM 1831 C CA . LEU A 1 232 ? -9.982 11.839 25.964 1.00 41.18 483 LEU A CA 1
ATOM 1832 C C . LEU A 1 232 ? -9.316 10.468 25.826 1.00 44.53 483 LEU A C 1
ATOM 1833 O O . LEU A 1 232 ? -9.549 9.754 24.842 1.00 43.73 483 LEU A O 1
ATOM 1838 N N . THR A 1 233 ? -8.507 10.067 26.808 1.00 47.63 484 THR A N 1
ATOM 1839 C CA . THR A 1 233 ? -7.904 8.737 26.787 1.00 46.98 484 THR A CA 1
ATOM 1840 C C . THR A 1 233 ? -8.971 7.656 26.824 1.00 49.52 484 THR A C 1
ATOM 1841 O O . THR A 1 233 ? -8.897 6.676 26.070 1.00 54.26 484 THR A O 1
ATOM 1845 N N . ALA A 1 234 ? -9.977 7.818 27.694 1.00 48.64 485 ALA A N 1
ATOM 1846 C CA . ALA A 1 234 ? -11.040 6.820 27.768 1.00 48.11 485 ALA A CA 1
ATOM 1847 C C . ALA A 1 234 ? -11.831 6.762 26.466 1.00 51.00 485 ALA A C 1
ATOM 1848 O O . ALA A 1 234 ? -12.143 5.671 25.967 1.00 49.36 485 ALA A O 1
ATOM 1850 N N . LEU A 1 235 ? -12.151 7.925 25.894 1.00 49.92 486 LEU A N 1
ATOM 1851 C CA . LEU A 1 235 ? -12.850 7.930 24.613 1.00 48.32 486 LEU A CA 1
ATOM 1852 C C . LEU A 1 235 ? -12.033 7.216 23.541 1.00 47.82 486 LEU A C 1
ATOM 1853 O O . LEU A 1 235 ? -12.563 6.393 22.787 1.00 49.20 486 LEU A O 1
ATOM 1858 N N . GLY A 1 236 ? -10.734 7.517 23.462 1.00 46.50 487 GLY A N 1
ATOM 1859 C CA . GLY A 1 236 ? -9.875 6.855 22.494 1.00 44.85 487 GLY A CA 1
ATOM 1860 C C . GLY A 1 236 ? -9.770 5.357 22.703 1.00 49.49 487 GLY A C 1
ATOM 1861 O O . GLY A 1 236 ? -9.639 4.604 21.737 1.00 51.15 487 GLY A O 1
ATOM 1862 N N . LYS A 1 237 ? -9.828 4.899 23.958 1.00 51.84 488 LYS A N 1
ATOM 1863 C CA . LYS A 1 237 ? -9.809 3.457 24.204 1.00 53.24 488 LYS A CA 1
ATOM 1864 C C . LYS A 1 237 ? -11.129 2.800 23.820 1.00 54.95 488 LYS A C 1
ATOM 1865 O O . LYS A 1 237 ? -11.142 1.635 23.407 1.00 59.71 488 LYS A O 1
ATOM 1871 N N . ILE A 1 238 ? -12.242 3.519 23.943 1.00 54.22 489 ILE A N 1
ATOM 1872 C CA . ILE A 1 238 ? -13.536 2.930 23.617 1.00 56.52 489 ILE A CA 1
ATOM 1873 C C . ILE A 1 238 ? -13.786 2.944 22.111 1.00 55.16 489 ILE A C 1
ATOM 1874 O O . ILE A 1 238 ? -14.344 1.990 21.558 1.00 60.66 489 ILE A O 1
ATOM 1879 N N . GLU A 1 239 ? -13.376 4.003 21.419 1.00 47.34 490 GLU A N 1
ATOM 1880 C CA . GLU A 1 239 ? -13.663 4.155 19.991 1.00 46.74 490 GLU A CA 1
ATOM 1881 C C . GLU A 1 239 ? -12.374 4.166 19.172 1.00 47.57 490 GLU A C 1
ATOM 1882 O O . GLU A 1 239 ? -11.657 5.183 19.145 1.00 50.69 490 GLU A O 1
ATOM 1888 N N . PRO A 1 240 ? -12.047 3.076 18.476 1.00 46.72 491 PRO A N 1
ATOM 1889 C CA . PRO A 1 240 ? -10.739 3.003 17.790 1.00 44.11 491 PRO A CA 1
ATOM 1890 C C . PRO A 1 240 ? -10.485 4.081 16.730 1.00 45.20 491 PRO A C 1
ATOM 1891 O O . PRO A 1 240 ? -9.319 4.308 16.394 1.00 42.93 491 PRO A O 1
ATOM 1895 N N . VAL A 1 241 ? -11.503 4.757 16.191 1.00 46.19 492 VAL A N 1
ATOM 1896 C CA . VAL A 1 241 ? -11.221 5.717 15.118 1.00 41.21 492 VAL A CA 1
ATOM 1897 C C . VAL A 1 241 ? -10.760 7.076 15.641 1.00 38.74 492 VAL A C 1
ATOM 1898 O O . VAL A 1 241 ? -10.175 7.861 14.875 1.00 45.08 492 VAL A O 1
ATOM 1902 N N . PHE A 1 242 ? -10.975 7.351 16.932 1.00 38.94 493 PHE A N 1
ATOM 1903 C CA . PHE A 1 242 ? -10.713 8.675 17.491 1.00 36.07 493 PHE A CA 1
ATOM 1904 C C . PHE A 1 242 ? -9.254 9.081 17.309 1.00 37.00 493 PHE A C 1
ATOM 1905 O O . PHE A 1 242 ? -8.964 10.154 16.764 1.00 44.03 493 PHE A O 1
ATOM 1913 N N . ILE A 1 243 ? -8.326 8.221 17.744 1.00 39.58 494 ILE A N 1
ATOM 1914 C CA . ILE A 1 243 ? -6.902 8.556 17.684 1.00 35.93 494 ILE A CA 1
ATOM 1915 C C . ILE A 1 243 ? -6.398 8.740 16.254 1.00 37.63 494 ILE A C 1
ATOM 1916 O O . ILE A 1 243 ? -5.723 9.750 15.987 1.00 41.18 494 ILE A O 1
ATOM 1921 N N . PRO A 1 244 ? -6.611 7.802 15.317 1.00 37.77 495 PRO A N 1
ATOM 1922 C CA . PRO A 1 244 ? -6.085 8.041 13.963 1.00 33.87 495 PRO A CA 1
ATOM 1923 C C . PRO A 1 244 ? -6.729 9.240 13.286 1.00 37.22 495 PRO A C 1
ATOM 1924 O O . PRO A 1 244 ? -6.037 9.966 12.560 1.00 36.04 495 PRO A O 1
ATOM 1928 N N . LEU A 1 245 ? -8.013 9.518 13.539 1.00 37.30 496 LEU A N 1
ATOM 1929 C CA . LEU A 1 245 ? -8.586 10.723 12.943 1.00 37.99 496 LEU A CA 1
ATOM 1930 C C . LEU A 1 245 ? -7.944 11.975 13.525 1.00 37.42 496 LEU A C 1
ATOM 1931 O O . LEU A 1 245 ? -7.660 12.924 12.788 1.00 40.26 496 LEU A O 1
ATOM 1936 N N . VAL A 1 246 ? -7.686 11.991 14.839 1.00 39.11 497 VAL A N 1
ATOM 1937 C CA . VAL A 1 246 ? -7.033 13.158 15.429 1.00 37.74 497 VAL A CA 1
ATOM 1938 C C . VAL A 1 246 ? -5.646 13.349 14.837 1.00 36.35 497 VAL A C 1
ATOM 1939 O O . VAL A 1 246 ? -5.245 14.473 14.513 1.00 36.73 497 VAL A O 1
ATOM 1943 N N . LEU A 1 247 ? -4.892 12.255 14.688 1.00 36.27 498 LEU A N 1
ATOM 1944 C CA . LEU A 1 247 ? -3.545 12.355 14.129 1.00 33.44 498 LEU A CA 1
ATOM 1945 C C . LEU A 1 247 ? -3.575 12.871 12.695 1.00 36.47 498 LEU A C 1
ATOM 1946 O O . LEU A 1 247 ? -2.765 13.732 12.319 1.00 39.06 498 LEU A O 1
ATOM 1951 N N . ALA A 1 248 ? -4.490 12.339 11.878 1.00 34.73 499 ALA A N 1
ATOM 1952 C CA . ALA A 1 248 ? -4.606 12.768 10.489 1.00 36.18 499 ALA A CA 1
ATOM 1953 C C . ALA A 1 248 ? -5.003 14.237 10.400 1.00 37.13 499 ALA A C 1
ATOM 1954 O O . ALA A 1 248 ? -4.442 14.999 9.601 1.00 38.38 499 ALA A O 1
ATOM 1956 N N . PHE A 1 249 ? -5.981 14.626 11.205 1.00 36.28 500 PHE A N 1
ATOM 1957 C CA . PHE A 1 249 ? -6.491 15.988 11.212 1.00 36.62 500 PHE A CA 1
ATOM 1958 C C . PHE A 1 249 ? -5.386 16.972 11.543 1.00 37.40 500 PHE A C 1
ATOM 1959 O O . PHE A 1 249 ? -5.259 18.016 10.921 1.00 38.98 500 PHE A O 1
ATOM 1967 N N . ARG A 1 250 ? -4.586 16.616 12.533 1.00 36.48 501 ARG A N 1
ATOM 1968 C CA . ARG A 1 250 ? -3.536 17.475 13.032 1.00 37.54 501 ARG A CA 1
ATOM 1969 C C . ARG A 1 250 ? -2.336 17.562 12.096 1.00 40.68 501 ARG A C 1
ATOM 1970 O O . ARG A 1 250 ? -1.822 18.641 11.839 1.00 40.74 501 ARG A O 1
ATOM 1978 N N . TYR A 1 251 ? -1.886 16.421 11.595 1.00 35.86 502 TYR A N 1
ATOM 1979 C CA . TYR A 1 251 ? -0.641 16.363 10.843 1.00 31.96 502 TYR A CA 1
ATOM 1980 C C . TYR A 1 251 ? -0.799 16.352 9.327 1.00 37.23 502 TYR A C 1
ATOM 1981 O O . TYR A 1 251 ? -0.057 17.026 8.630 1.00 34.79 502 TYR A O 1
ATOM 1990 N N . TRP A 1 252 ? -1.754 15.591 8.810 1.00 41.06 503 TRP A N 1
ATOM 1991 C CA . TRP A 1 252 ? -1.967 15.571 7.359 1.00 43.57 503 TRP A CA 1
ATOM 1992 C C . TRP A 1 252 ? -2.493 16.910 6.861 1.00 38.90 503 TRP A C 1
ATOM 1993 O O . TRP A 1 252 ? -1.994 17.451 5.872 1.00 41.01 503 TRP A O 1
ATOM 2004 N N . ALA A 1 253 ? -3.512 17.456 7.531 1.00 37.10 504 ALA A N 1
ATOM 2005 C CA . ALA A 1 253 ? -4.005 18.784 7.188 1.00 35.22 504 ALA A CA 1
ATOM 2006 C C . ALA A 1 253 ? -2.994 19.880 7.499 1.00 34.26 504 ALA A C 1
ATOM 2007 O O . ALA A 1 253 ? -3.223 21.032 7.115 1.00 37.99 504 ALA A O 1
ATOM 2009 N N . LYS A 1 254 ? -1.897 19.541 8.182 1.00 37.31 505 LYS A N 1
ATOM 2010 C CA . LYS A 1 254 ? -0.797 20.448 8.489 1.00 37.66 505 LYS A CA 1
ATOM 2011 C C . LYS A 1 254 ? -1.182 21.485 9.530 1.00 37.61 505 LYS A C 1
ATOM 2012 O O . LYS A 1 254 ? -0.605 22.571 9.561 1.00 40.28 505 LYS A O 1
ATOM 2018 N N . LEU A 1 255 ? -2.160 21.160 10.380 1.00 36.29 506 LEU A N 1
ATOM 2019 C CA . LEU A 1 255 ? -2.489 22.033 11.501 1.00 35.14 506 LEU A CA 1
ATOM 2020 C C . LEU A 1 255 ? -1.350 22.128 12.510 1.00 35.55 506 LEU A C 1
ATOM 2021 O O . LEU A 1 255 ? -1.286 23.100 13.272 1.00 37.87 506 LEU A O 1
ATOM 2026 N N . CYS A 1 256 ? -0.439 21.151 12.512 1.00 34.95 507 CYS A N 1
ATOM 2027 C CA . CYS A 1 256 ? 0.734 21.195 13.380 1.00 33.65 507 CYS A CA 1
ATOM 2028 C C . CYS A 1 256 ? 1.573 22.453 13.156 1.00 37.64 507 CYS A C 1
ATOM 2029 O O . CYS A 1 256 ? 2.288 22.879 14.071 1.00 39.53 507 CYS A O 1
ATOM 2032 N N . TYR A 1 257 ? 1.482 23.067 11.967 1.00 37.46 508 TYR A N 1
ATOM 2033 C CA . TYR A 1 257 ? 2.166 24.330 11.691 1.00 36.47 508 TYR A CA 1
ATOM 2034 C C . TYR A 1 257 ? 1.787 25.433 12.666 1.00 35.09 508 TYR A C 1
ATOM 2035 O O . TYR A 1 257 ? 2.524 26.416 12.800 1.00 35.51 508 TYR A O 1
ATOM 2044 N N . ILE A 1 258 ? 0.660 25.291 13.354 1.00 33.40 509 ILE A N 1
ATOM 2045 C CA . ILE A 1 258 ? 0.289 26.298 14.335 1.00 36.13 509 ILE A CA 1
ATOM 2046 C C . ILE A 1 258 ? 1.053 26.116 15.654 1.00 36.10 509 ILE A C 1
ATOM 2047 O O . ILE A 1 258 ? 1.269 27.088 16.385 1.00 39.28 509 ILE A O 1
ATOM 2052 N N . ASP A 1 259 ? 1.502 24.896 15.959 1.00 33.41 510 ASP A N 1
ATOM 2053 C CA . ASP A 1 259 ? 2.023 24.573 17.284 1.00 39.55 510 ASP A CA 1
ATOM 2054 C C . ASP A 1 259 ? 3.322 25.317 17.598 1.00 44.71 510 ASP A C 1
ATOM 2055 O O . ASP A 1 259 ? 4.195 25.466 16.742 1.00 46.84 510 ASP A O 1
ATOM 2060 N N . SER A 1 260 ? 3.454 25.768 18.847 1.00 44.61 511 SER A N 1
ATOM 2061 C CA . SER A 1 260 ? 4.731 26.232 19.383 1.00 44.63 511 SER A CA 1
ATOM 2062 C C . SER A 1 260 ? 4.887 25.688 20.799 1.00 47.65 511 SER A C 1
ATOM 2063 O O . SER A 1 260 ? 3.914 25.287 21.440 1.00 45.97 511 SER A O 1
ATOM 2066 N N . GLN A 1 261 ? 6.119 25.665 21.298 1.00 56.22 512 GLN A N 1
ATOM 2067 C CA . GLN A 1 261 ? 6.297 25.103 22.634 1.00 61.50 512 GLN A CA 1
ATOM 2068 C C . GLN A 1 261 ? 5.727 25.984 23.745 1.00 60.64 512 GLN A C 1
ATOM 2069 O O . GLN A 1 261 ? 5.591 25.506 24.874 1.00 65.41 512 GLN A O 1
ATOM 2075 N N . THR A 1 262 ? 5.373 27.235 23.461 1.00 57.94 513 THR A N 1
ATOM 2076 C CA . THR A 1 262 ? 4.643 28.069 24.409 1.00 61.58 513 THR A CA 1
ATOM 2077 C C . THR A 1 262 ? 3.125 27.930 24.283 1.00 62.82 513 THR A C 1
ATOM 2078 O O . THR A 1 262 ? 2.400 28.611 25.012 1.00 64.88 513 THR A O 1
ATOM 2082 N N . ASP A 1 263 ? 2.643 27.095 23.353 1.00 59.01 514 ASP A N 1
ATOM 2083 C CA . ASP A 1 263 ? 1.234 26.760 23.131 1.00 57.49 514 ASP A CA 1
ATOM 2084 C C . ASP A 1 263 ? 0.424 26.578 24.406 1.00 51.73 514 ASP A C 1
ATOM 2085 O O . ASP A 1 263 ? -0.736 26.985 24.475 1.00 45.89 514 ASP A O 1
ATOM 2090 N N . GLY A 1 264 ? 0.988 25.869 25.376 1.00 51.79 515 GLY A N 1
ATOM 2091 C CA . GLY A 1 264 ? 0.156 25.207 26.355 1.00 53.20 515 GLY A CA 1
ATOM 2092 C C . GLY A 1 264 ? -0.621 24.034 25.799 1.00 50.49 515 GLY A C 1
ATOM 2093 O O . GLY A 1 264 ? -1.486 23.499 26.496 1.00 44.47 515 GLY A O 1
ATOM 2094 N N . GLY A 1 265 ? -0.345 23.623 24.557 1.00 55.86 516 GLY A N 1
ATOM 2095 C CA . GLY A 1 265 ? -1.100 22.574 23.905 1.00 31.03 516 GLY A CA 1
ATOM 2096 C C . GLY A 1 265 ? -2.505 22.956 23.501 1.00 40.80 516 GLY A C 1
ATOM 2097 O O . GLY A 1 265 ? -3.279 22.078 23.120 1.00 42.40 516 GLY A O 1
ATOM 2098 N N . ILE A 1 266 ? -2.861 24.248 23.576 1.00 42.15 517 ILE A N 1
ATOM 2099 C CA . ILE A 1 266 ? -4.241 24.659 23.294 1.00 41.03 517 ILE A CA 1
ATOM 2100 C C . ILE A 1 266 ? -4.651 24.369 21.854 1.00 39.34 517 ILE A C 1
ATOM 2101 O O . ILE A 1 266 ? -5.725 23.780 21.648 1.00 39.14 517 ILE A O 1
ATOM 2106 N N . PRO A 1 267 ? -3.892 24.765 20.828 1.00 34.24 518 PRO A N 1
ATOM 2107 C CA . PRO A 1 267 ? -4.321 24.448 19.450 1.00 34.64 518 PRO A CA 1
ATOM 2108 C C . PRO A 1 267 ? -4.608 22.968 19.203 1.00 37.87 518 PRO A C 1
ATOM 2109 O O . PRO A 1 267 ? -5.664 22.628 18.647 1.00 40.44 518 PRO A O 1
ATOM 2113 N N . SER A 1 268 ? -3.696 22.077 19.605 1.00 42.81 519 SER A N 1
ATOM 2114 C CA . SER A 1 268 ? -3.918 20.648 19.394 1.00 43.10 519 SER A CA 1
ATOM 2115 C C . SER A 1 268 ? -5.143 20.171 20.162 1.00 38.84 519 SER A C 1
ATOM 2116 O O . SER A 1 268 ? -5.921 19.347 19.663 1.00 39.58 519 SER A O 1
ATOM 2119 N N . TYR A 1 269 ? -5.341 20.706 21.366 1.00 35.46 520 TYR A N 1
ATOM 2120 C CA . TYR A 1 269 ? -6.545 20.411 22.137 1.00 36.92 520 TYR A CA 1
ATOM 2121 C C . TYR A 1 269 ? -7.807 20.815 21.374 1.00 37.03 520 TYR A C 1
ATOM 2122 O O . TYR A 1 269 ? -8.764 20.035 21.274 1.00 40.55 520 TYR A O 1
ATOM 2131 N N . CYS A 1 270 ? -7.814 22.029 20.811 1.00 34.93 521 CYS A N 1
ATOM 2132 C CA . CYS A 1 270 ? -8.926 22.483 19.973 1.00 34.47 521 CYS A CA 1
ATOM 2133 C C . CYS A 1 270 ? -9.206 21.508 18.839 1.00 37.06 521 CYS A C 1
ATOM 2134 O O . CYS A 1 270 ? -10.355 21.130 18.587 1.00 36.24 521 CYS A O 1
ATOM 2137 N N . PHE A 1 271 ? -8.160 21.110 18.121 1.00 35.47 522 PHE A N 1
ATOM 2138 C CA . PHE A 1 271 ? -8.371 20.246 16.964 1.00 34.47 522 PHE A CA 1
ATOM 2139 C C . PHE A 1 271 ? -8.869 18.863 17.381 1.00 39.76 522 PHE A C 1
ATOM 2140 O O . PHE A 1 271 ? -9.725 18.274 16.693 1.00 44.15 522 PHE A O 1
ATOM 2148 N N . ALA A 1 272 ? -8.407 18.365 18.540 1.00 38.33 523 ALA A N 1
ATOM 2149 C CA . ALA A 1 272 ? -8.952 17.124 19.086 1.00 36.30 523 ALA A CA 1
ATOM 2150 C C . ALA A 1 272 ? -10.431 17.274 19.409 1.00 36.96 523 ALA A C 1
ATOM 2151 O O . ALA A 1 272 ? -11.239 16.380 19.119 1.00 40.25 523 ALA A O 1
ATOM 2153 N N . LEU A 1 273 ? -10.803 18.402 20.010 1.00 37.77 524 LEU A N 1
ATOM 2154 C CA . LEU A 1 273 ? -12.209 18.646 20.310 1.00 37.00 524 LEU A CA 1
ATOM 2155 C C . LEU A 1 273 ? -13.036 18.741 19.033 1.00 39.63 524 LEU A C 1
ATOM 2156 O O . LEU A 1 273 ? -14.191 18.309 19.003 1.00 40.40 524 LEU A O 1
ATOM 2161 N N . MET A 1 274 ? -12.465 19.315 17.968 1.00 37.12 525 MET A N 1
ATOM 2162 C CA . MET A 1 274 ? -13.191 19.402 16.703 1.00 38.68 525 MET A CA 1
ATOM 2163 C C . MET A 1 274 ? -13.445 18.018 16.122 1.00 41.06 525 MET A C 1
ATOM 2164 O O . MET A 1 274 ? -14.531 17.753 15.578 1.00 40.72 525 MET A O 1
ATOM 2169 N N . VAL A 1 275 ? -12.457 17.122 16.227 1.00 42.28 526 VAL A N 1
ATOM 2170 C CA . VAL A 1 275 ? -12.667 15.756 15.746 1.00 40.09 526 VAL A CA 1
ATOM 2171 C C . VAL A 1 275 ? -13.763 15.079 16.564 1.00 43.37 526 VAL A C 1
ATOM 2172 O O . VAL A 1 275 ? -14.690 14.466 16.016 1.00 46.30 526 VAL A O 1
ATOM 2176 N N . MET A 1 276 ? -13.672 15.195 17.892 1.00 43.27 527 MET A N 1
ATOM 2177 C CA . MET A 1 276 ? -14.688 14.630 18.777 1.00 40.65 527 MET A CA 1
ATOM 2178 C C . MET A 1 276 ? -16.077 15.185 18.465 1.00 41.12 527 MET A C 1
ATOM 2179 O O . MET A 1 276 ? -17.069 14.442 18.475 1.00 41.38 527 MET A O 1
ATOM 2184 N N . PHE A 1 277 ? -16.166 16.490 18.185 1.00 41.23 528 PHE A N 1
ATOM 2185 C CA . PHE A 1 277 ? -17.437 17.107 17.825 1.00 38.72 528 PHE A CA 1
ATOM 2186 C C . PHE A 1 277 ? -18.000 16.474 16.566 1.00 40.14 528 PHE A C 1
ATOM 2187 O O . PHE A 1 277 ? -19.178 16.103 16.516 1.00 40.27 528 PHE A O 1
ATOM 2195 N N . PHE A 1 278 ? -17.168 16.353 15.529 1.00 40.29 529 PHE A N 1
ATOM 2196 C CA . PHE A 1 278 ? -17.626 15.705 14.307 1.00 44.58 529 PHE A CA 1
ATOM 2197 C C . PHE A 1 278 ? -18.143 14.302 14.590 1.00 46.33 529 PHE A C 1
ATOM 2198 O O . PHE A 1 278 ? -19.182 13.893 14.058 1.00 43.52 529 PHE A O 1
ATOM 2206 N N . LEU A 1 279 ? -17.417 13.543 15.420 1.00 44.70 530 LEU A N 1
ATOM 2207 C CA . LEU A 1 279 ? -17.834 12.178 15.721 1.00 44.47 530 LEU A CA 1
ATOM 2208 C C . LEU A 1 279 ? -19.156 12.148 16.480 1.00 48.86 530 LEU A C 1
ATOM 2209 O O . LEU A 1 279 ? -19.931 11.195 16.335 1.00 47.22 530 LEU A O 1
ATOM 2214 N N . GLN A 1 280 ? -19.430 13.173 17.297 1.00 49.72 531 GLN A N 1
ATOM 2215 C CA . GLN A 1 280 ? -20.709 13.247 18.004 1.00 49.98 531 GLN A CA 1
ATOM 2216 C C . GLN A 1 280 ? -21.838 13.722 17.106 1.00 54.60 531 GLN A C 1
ATOM 2217 O O . GLN A 1 280 ? -23.002 13.382 17.339 1.00 57.59 531 GLN A O 1
ATOM 2223 N N . GLN A 1 281 ? -21.505 14.497 16.083 1.00 57.90 532 GLN A N 1
ATOM 2224 C CA . GLN A 1 281 ? -22.466 15.181 15.235 1.00 56.84 532 GLN A CA 1
ATOM 2225 C C . GLN A 1 281 ? -22.722 14.446 13.925 1.00 55.36 532 GLN A C 1
ATOM 2226 O O . GLN A 1 281 ? -23.641 14.830 13.194 1.00 53.34 532 GLN A O 1
ATOM 2232 N N . ARG A 1 282 ? -21.968 13.392 13.659 1.00 57.57 533 ARG A N 1
ATOM 2233 C CA . ARG A 1 282 ? -22.209 12.555 12.498 1.00 61.46 533 ARG A CA 1
ATOM 2234 C C . ARG A 1 282 ? -23.596 11.932 12.578 1.00 66.56 533 ARG A C 1
ATOM 2235 O O . ARG A 1 282 ? -24.177 11.841 13.654 1.00 73.29 533 ARG A O 1
ATOM 2243 N N . LYS A 1 283 ? -24.122 11.500 11.439 1.00 66.43 534 LYS A N 1
ATOM 2244 C CA . LYS A 1 283 ? -25.357 10.722 11.410 1.00 67.28 534 LYS A CA 1
ATOM 2245 C C . LYS A 1 283 ? -25.074 9.472 10.593 1.00 64.47 534 LYS A C 1
ATOM 2246 O O . LYS A 1 283 ? -24.968 9.551 9.357 1.00 65.85 534 LYS A O 1
ATOM 2252 N N . PRO A 1 284 ? -24.911 8.303 11.244 1.00 61.49 535 PRO A N 1
ATOM 2253 C CA . PRO A 1 284 ? -24.996 8.145 12.703 1.00 58.12 535 PRO A CA 1
ATOM 2254 C C . PRO A 1 284 ? -23.720 8.551 13.439 1.00 55.87 535 PRO A C 1
ATOM 2255 O O . PRO A 1 284 ? -22.659 8.584 12.827 1.00 59.64 535 PRO A O 1
ATOM 2259 N N . PRO A 1 285 ? -23.828 8.854 14.730 1.00 53.86 536 PRO A N 1
ATOM 2260 C CA . PRO A 1 285 ? -22.646 9.255 15.502 1.00 54.52 536 PRO A CA 1
ATOM 2261 C C . PRO A 1 285 ? -21.804 8.075 15.961 1.00 52.35 536 PRO A C 1
ATOM 2262 O O . PRO A 1 285 ? -22.294 6.961 16.151 1.00 58.09 536 PRO A O 1
ATOM 2266 N N . LEU A 1 286 ? -20.514 8.351 16.168 1.00 49.83 537 LEU A N 1
ATOM 2267 C CA . LEU A 1 286 ? -19.563 7.357 16.652 1.00 51.28 537 LEU A CA 1
ATOM 2268 C C . LEU A 1 286 ? -19.056 7.622 18.063 1.00 52.88 537 LEU A C 1
ATOM 2269 O O . LEU A 1 286 ? -18.310 6.795 18.597 1.00 52.38 537 LEU A O 1
ATOM 2274 N N . LEU A 1 287 ? -19.418 8.749 18.669 1.00 54.47 538 LEU A N 1
ATOM 2275 C CA . LEU A 1 287 ? -19.114 9.057 20.056 1.00 49.33 538 LEU A CA 1
ATOM 2276 C C . LEU A 1 287 ? -20.359 9.629 20.713 1.00 55.62 538 LEU A C 1
ATOM 2277 O O . LEU A 1 287 ? -21.136 10.336 20.063 1.00 59.30 538 LEU A O 1
ATOM 2282 N N . PRO A 1 288 ? -20.582 9.335 21.990 1.00 54.51 539 PRO A N 1
ATOM 2283 C CA . PRO A 1 288 ? -21.740 9.897 22.690 1.00 56.50 539 PRO A CA 1
ATOM 2284 C C . PRO A 1 288 ? -21.475 11.335 23.114 1.00 54.83 539 PRO A C 1
ATOM 2285 O O . PRO A 1 288 ? -20.345 11.820 23.111 1.00 52.93 539 PRO A O 1
ATOM 2289 N N . CYS A 1 289 ? -22.548 12.014 23.490 1.00 55.31 540 CYS A N 1
ATOM 2290 C CA . CYS A 1 289 ? -22.407 13.303 24.146 1.00 56.44 540 CYS A CA 1
ATOM 2291 C C . CYS A 1 289 ? -22.336 13.107 25.654 1.00 57.15 540 CYS A C 1
ATOM 2292 O O . CYS A 1 289 ? -22.784 12.095 26.193 1.00 61.18 540 CYS A O 1
ATOM 2295 N N . LEU A 1 290 ? -21.746 14.087 26.334 1.00 55.50 541 LEU A N 1
ATOM 2296 C CA . LEU A 1 290 ? -21.461 13.946 27.756 1.00 55.63 541 LEU A CA 1
ATOM 2297 C C . LEU A 1 290 ? -22.660 14.256 28.647 1.00 61.63 541 LEU A C 1
ATOM 2298 O O . LEU A 1 290 ? -22.645 13.889 29.830 1.00 60.49 541 LEU A O 1
ATOM 2303 N N . LEU A 1 291 ? -23.701 14.882 28.103 1.00 62.16 542 LEU A N 1
ATOM 2304 C CA . LEU A 1 291 ? -24.785 15.456 28.886 1.00 60.61 542 LEU A CA 1
ATOM 2305 C C . LEU A 1 291 ? -26.048 15.414 28.038 1.00 61.82 542 LEU A C 1
ATOM 2306 O O . LEU A 1 291 ? -26.002 15.724 26.843 1.00 57.90 542 LEU A O 1
ATOM 2311 N N . GLY A 1 292 ? -27.165 15.026 28.646 1.00 64.76 543 GLY A N 1
ATOM 2312 C CA . GLY A 1 292 ? -28.379 14.848 27.869 1.00 69.00 543 GLY A CA 1
ATOM 2313 C C . GLY A 1 292 ? -29.500 14.222 28.677 1.00 73.16 543 GLY A C 1
ATOM 2314 O O . GLY A 1 292 ? -29.501 14.263 29.910 1.00 76.39 543 GLY A O 1
ATOM 2315 N N . SER A 1 293 ? -30.448 13.624 27.947 1.00 72.72 544 SER A N 1
ATOM 2316 C CA . SER A 1 293 ? -31.744 13.267 28.518 1.00 76.30 544 SER A CA 1
ATOM 2317 C C . SER A 1 293 ? -31.662 12.131 29.527 1.00 79.18 544 SER A C 1
ATOM 2318 O O . SER A 1 293 ? -32.574 11.994 30.348 1.00 83.59 544 SER A O 1
ATOM 2321 N N . TRP A 1 294 ? -30.606 11.313 29.496 1.00 75.71 545 TRP A N 1
ATOM 2322 C CA . TRP A 1 294 ? -30.443 10.321 30.553 1.00 72.03 545 TRP A CA 1
ATOM 2323 C C . TRP A 1 294 ? -30.270 10.960 31.923 1.00 74.67 545 TRP A C 1
ATOM 2324 O O . TRP A 1 294 ? -30.368 10.258 32.934 1.00 77.04 545 TRP A O 1
ATOM 2335 N N . ILE A 1 295 ? -29.997 12.261 31.976 1.00 75.47 546 ILE A N 1
ATOM 2336 C CA . ILE A 1 295 ? -30.003 13.019 33.220 1.00 73.11 546 ILE A CA 1
ATOM 2337 C C . ILE A 1 295 ? -31.436 13.493 33.430 1.00 76.32 546 ILE A C 1
ATOM 2338 O O . ILE A 1 295 ? -31.901 14.415 32.761 1.00 75.50 546 ILE A O 1
ATOM 2343 N N . GLU A 1 296 ? -32.146 12.839 34.347 1.00 79.03 547 GLU A N 1
ATOM 2344 C CA . GLU A 1 296 ? -33.507 13.245 34.669 1.00 83.29 547 GLU A CA 1
ATOM 2345 C C . GLU A 1 296 ? -33.530 14.709 35.070 1.00 78.35 547 GLU A C 1
ATOM 2346 O O . GLU A 1 296 ? -32.766 15.137 35.939 1.00 75.31 547 GLU A O 1
ATOM 2352 N N . GLY A 1 297 ? -34.396 15.480 34.414 1.00 78.84 548 GLY A N 1
ATOM 2353 C CA . GLY A 1 297 ? -34.494 16.900 34.652 1.00 81.10 548 GLY A CA 1
ATOM 2354 C C . GLY A 1 297 ? -33.515 17.756 33.877 1.00 81.96 548 GLY A C 1
ATOM 2355 O O . GLY A 1 297 ? -33.528 18.982 34.042 1.00 86.32 548 GLY A O 1
ATOM 2356 N N . PHE A 1 298 ? -32.674 17.162 33.037 1.00 79.28 549 PHE A N 1
ATOM 2357 C CA . PHE A 1 298 ? -31.676 17.940 32.319 1.00 77.90 549 PHE A CA 1
ATOM 2358 C C . PHE A 1 298 ? -32.339 18.826 31.278 1.00 79.55 549 PHE A C 1
ATOM 2359 O O . PHE A 1 298 ? -33.128 18.354 30.455 1.00 83.54 549 PHE A O 1
ATOM 2367 N N . ASP A 1 299 ? -32.014 20.114 31.322 1.00 78.74 550 ASP A N 1
ATOM 2368 C CA . ASP A 1 299 ? -32.482 21.106 30.361 1.00 81.30 550 ASP A CA 1
ATOM 2369 C C . ASP A 1 299 ? -31.265 21.638 29.615 1.00 79.58 550 ASP A C 1
ATOM 2370 O O . ASP A 1 299 ? -30.294 22.057 30.266 1.00 79.68 550 ASP A O 1
ATOM 2375 N N . PRO A 1 300 ? -31.231 21.603 28.276 1.00 78.39 551 PRO A N 1
ATOM 2376 C CA . PRO A 1 300 ? -30.035 22.090 27.568 1.00 74.93 551 PRO A CA 1
ATOM 2377 C C . PRO A 1 300 ? -29.727 23.550 27.843 1.00 74.65 551 PRO A C 1
ATOM 2378 O O . PRO A 1 300 ? -28.550 23.934 27.862 1.00 73.16 551 PRO A O 1
ATOM 2382 N N . LYS A 1 301 ? -30.744 24.383 28.033 1.00 73.77 552 LYS A N 1
ATOM 2383 C CA . LYS A 1 301 ? -30.503 25.686 28.623 1.00 74.96 552 LYS A CA 1
ATOM 2384 C C . LYS A 1 301 ? -30.056 25.478 30.062 1.00 77.87 552 LYS A C 1
ATOM 2385 O O . LYS A 1 301 ? -30.484 24.537 30.731 1.00 83.60 552 LYS A O 1
ATOM 2391 N N . ARG A 1 302 ? -29.188 26.361 30.540 1.00 75.84 553 ARG A N 1
ATOM 2392 C CA . ARG A 1 302 ? -28.503 26.177 31.819 1.00 79.82 553 ARG A CA 1
ATOM 2393 C C . ARG A 1 302 ? -27.697 24.876 31.863 1.00 73.51 553 ARG A C 1
ATOM 2394 O O . ARG A 1 302 ? -27.452 24.325 32.944 1.00 71.28 553 ARG A O 1
ATOM 2402 N N . MET A 1 303 ? -27.268 24.374 30.700 1.00 69.67 554 MET A N 1
ATOM 2403 C CA . MET A 1 303 ? -26.220 23.364 30.679 1.00 68.44 554 MET A CA 1
ATOM 2404 C C . MET A 1 303 ? -24.957 23.854 31.373 1.00 64.99 554 MET A C 1
ATOM 2405 O O . MET A 1 303 ? -24.139 23.038 31.809 1.00 61.51 554 MET A O 1
ATOM 2410 N N . ASP A 1 304 ? -24.781 25.168 31.488 1.00 66.07 555 ASP A N 1
ATOM 2411 C CA . ASP A 1 304 ? -23.607 25.716 32.149 1.00 66.19 555 ASP A CA 1
ATOM 2412 C C . ASP A 1 304 ? -23.684 25.626 33.667 1.00 64.13 555 ASP A C 1
ATOM 2413 O O . ASP A 1 304 ? -22.718 26.000 34.339 1.00 62.60 555 ASP A O 1
ATOM 2418 N N . ASP A 1 305 ? -24.792 25.127 34.225 1.00 62.58 556 ASP A N 1
ATOM 2419 C CA . ASP A 1 305 ? -24.832 24.787 35.640 1.00 66.70 556 ASP A CA 1
ATOM 2420 C C . ASP A 1 305 ? -24.134 23.466 35.954 1.00 70.64 556 ASP A C 1
ATOM 2421 O O . ASP A 1 305 ? -23.978 23.132 37.134 1.00 74.68 556 ASP A O 1
ATOM 2426 N N . PHE A 1 306 ? -23.725 22.704 34.941 1.00 68.89 557 PHE A N 1
ATOM 2427 C CA . PHE A 1 306 ? -23.076 21.418 35.147 1.00 64.28 557 PHE A CA 1
ATOM 2428 C C . PHE A 1 306 ? -21.566 21.574 35.082 1.00 58.85 557 PHE A C 1
ATOM 2429 O O . PHE A 1 306 ? -21.046 22.464 34.405 1.00 56.21 557 PHE A O 1
ATOM 2437 N N . GLN A 1 307 ? -20.867 20.687 35.790 1.00 60.35 558 GLN A N 1
ATOM 2438 C CA . GLN A 1 307 ? -19.408 20.637 35.780 1.00 57.02 558 GLN A CA 1
ATOM 2439 C C . GLN A 1 307 ? -18.975 19.180 35.687 1.00 55.78 558 GLN A C 1
ATOM 2440 O O . GLN A 1 307 ? -19.348 18.363 36.533 1.00 62.58 558 GLN A O 1
ATOM 2446 N N . LEU A 1 308 ? -18.196 18.861 34.656 1.00 51.11 559 LEU A N 1
ATOM 2447 C CA . LEU A 1 308 ? -17.711 17.509 34.438 1.00 53.89 559 LEU A CA 1
ATOM 2448 C C . LEU A 1 308 ? -16.548 17.185 35.374 1.00 56.58 559 LEU A C 1
ATOM 2449 O O . LEU A 1 308 ? -15.710 18.035 35.683 1.00 54.91 559 LEU A O 1
ATOM 2454 N N . LYS A 1 309 ? -16.485 15.926 35.792 1.00 58.17 560 LYS A N 1
ATOM 2455 C CA . LYS A 1 309 ? -15.525 15.478 36.794 1.00 64.13 560 LYS A CA 1
ATOM 2456 C C . LYS A 1 309 ? -14.744 14.294 36.225 1.00 64.91 560 LYS A C 1
ATOM 2457 O O . LYS A 1 309 ? -14.658 14.091 35.009 1.00 65.81 560 LYS A O 1
ATOM 2463 N N . GLY A 1 310 ? -14.088 13.544 37.108 1.00 64.88 561 GLY A N 1
ATOM 2464 C CA . GLY A 1 310 ? -13.265 12.413 36.723 1.00 59.83 561 GLY A CA 1
ATOM 2465 C C . GLY A 1 310 ? -13.937 11.284 35.968 1.00 60.88 561 GLY A C 1
ATOM 2466 O O . GLY A 1 310 ? -15.135 11.326 35.667 1.00 60.76 561 GLY A O 1
ATOM 2467 N N . ILE A 1 311 ? -13.148 10.264 35.651 1.00 62.64 562 ILE A N 1
ATOM 2468 C CA . ILE A 1 311 ? -13.603 9.080 34.932 1.00 61.96 562 ILE A CA 1
ATOM 2469 C C . ILE A 1 311 ? -13.814 7.955 35.930 1.00 63.76 562 ILE A C 1
ATOM 2470 O O . ILE A 1 311 ? -13.051 7.816 36.893 1.00 66.19 562 ILE A O 1
ATOM 2475 N N . VAL A 1 312 ? -14.840 7.142 35.700 1.00 67.01 563 VAL A N 1
ATOM 2476 C CA . VAL A 1 312 ? -15.141 6.001 36.554 1.00 75.92 563 VAL A CA 1
ATOM 2477 C C . VAL A 1 312 ? -15.320 4.768 35.677 1.00 81.42 563 VAL A C 1
ATOM 2478 O O . VAL A 1 312 ? -16.023 4.822 34.661 1.00 81.22 563 VAL A O 1
ATOM 2482 N N . GLU A 1 313 ? -14.674 3.666 36.069 1.00 84.04 564 GLU A N 1
ATOM 2483 C CA . GLU A 1 313 ? -14.661 2.393 35.350 1.00 86.56 564 GLU A CA 1
ATOM 2484 C C . GLU A 1 313 ? -14.103 2.527 33.938 1.00 86.88 564 GLU A C 1
ATOM 2485 O O . GLU A 1 313 ? -14.264 1.612 33.125 1.00 87.34 564 GLU A O 1
ATOM 2491 N N . GLU A 1 314 ? -13.442 3.644 33.631 1.00 86.35 565 GLU A N 1
ATOM 2492 C CA . GLU A 1 314 ? -12.982 3.973 32.282 1.00 84.60 565 GLU A CA 1
ATOM 2493 C C . GLU A 1 314 ? -14.124 4.013 31.267 1.00 77.06 565 GLU A C 1
ATOM 2494 O O . GLU A 1 314 ? -13.878 3.997 30.060 1.00 76.12 565 GLU A O 1
ATOM 2500 N N . LYS A 1 315 ? -15.376 4.083 31.734 1.00 73.13 566 LYS A N 1
ATOM 2501 C CA . LYS A 1 315 ? -16.541 4.064 30.862 1.00 71.32 566 LYS A CA 1
ATOM 2502 C C . LYS A 1 315 ? -17.479 5.253 31.040 1.00 67.26 566 LYS A C 1
ATOM 2503 O O . LYS A 1 315 ? -18.391 5.417 30.222 1.00 67.71 566 LYS A O 1
ATOM 2509 N N . PHE A 1 316 ? -17.307 6.009 32.113 1.00 62.14 567 PHE A N 1
ATOM 2510 C CA . PHE A 1 316 ? -18.235 7.072 32.440 1.00 60.38 567 PHE A CA 1
ATOM 2511 C C . PHE A 1 316 ? -17.484 8.315 32.855 1.00 60.46 567 PHE A C 1
ATOM 2512 O O . PHE A 1 316 ? -16.376 8.236 33.367 1.00 60.78 567 PHE A O 1
ATOM 2520 N N . VAL A 1 317 ? -18.108 9.465 32.654 1.00 57.99 568 VAL A N 1
ATOM 2521 C CA . VAL A 1 317 ? -17.577 10.709 33.176 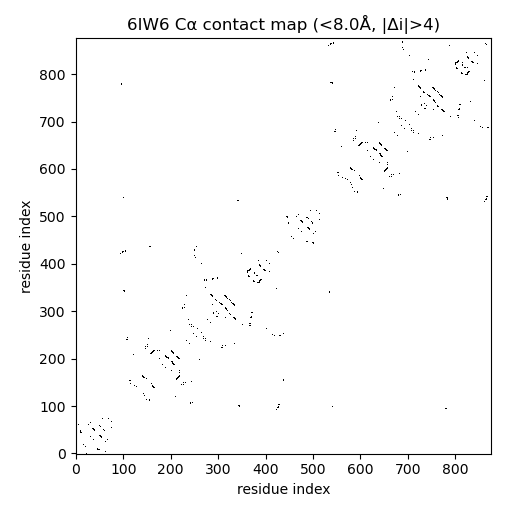1.00 55.59 568 VAL A CA 1
ATOM 2522 C C . VAL A 1 317 ? -18.565 11.277 34.186 1.00 57.20 568 VAL A C 1
ATOM 2523 O O . VAL A 1 317 ? -19.754 11.376 33.916 1.00 59.39 568 VAL A O 1
ATOM 2527 N N . LYS A 1 318 ? -18.065 11.627 35.362 1.00 57.92 569 LYS A N 1
ATOM 2528 C CA . LYS A 1 318 ? -18.907 12.168 36.413 1.00 61.17 569 LYS A CA 1
ATOM 2529 C C . LYS A 1 318 ? -19.289 13.599 36.059 1.00 61.47 569 LYS A C 1
ATOM 2530 O O . LYS A 1 318 ? -18.502 14.343 35.461 1.00 61.33 569 LYS A O 1
ATOM 2536 N N . TRP A 1 319 ? -20.521 13.962 36.398 1.00 58.94 570 TRP A N 1
ATOM 2537 C CA . TRP A 1 319 ? -21.008 15.328 36.289 1.00 58.86 570 TRP A CA 1
ATOM 2538 C C . TRP A 1 319 ? -21.595 15.729 37.627 1.00 64.95 570 TRP A C 1
ATOM 2539 O O . TRP A 1 319 ? -22.202 14.904 38.319 1.00 70.25 570 TRP A O 1
ATOM 2550 N N . GLU A 1 320 ? -21.380 16.987 37.999 1.00 65.61 571 GLU A N 1
ATOM 2551 C CA . GLU A 1 320 ? -22.007 17.579 39.167 1.00 71.20 571 GLU A CA 1
ATOM 2552 C C . GLU A 1 320 ? -22.824 18.784 38.734 1.00 74.50 571 GLU A C 1
ATOM 2553 O O . GLU A 1 320 ? -22.487 19.466 37.761 1.00 75.61 571 GLU A O 1
ATOM 2559 N N . CYS A 1 321 ? -23.921 19.018 39.452 1.00 76.13 572 CYS A N 1
ATOM 2560 C CA . CYS A 1 321 ? -24.761 20.203 39.289 1.00 78.58 572 CYS A CA 1
ATOM 2561 C C . CYS A 1 321 ? -25.028 20.697 40.707 1.00 83.58 572 CYS A C 1
ATOM 2562 O O . CYS A 1 321 ? -26.045 20.346 41.310 1.00 86.22 572 CYS A O 1
ATOM 2565 N N . ASN A 1 322 ? -24.108 21.508 41.238 1.00 86.97 573 ASN A N 1
ATOM 2566 C CA . ASN A 1 322 ? -24.137 21.875 42.648 1.00 96.99 573 ASN A CA 1
ATOM 2567 C C . ASN A 1 322 ? -25.140 22.972 42.957 1.00 102.66 573 ASN A C 1
ATOM 2568 O O . ASN A 1 322 ? -25.430 23.198 44.134 1.00 109.71 573 ASN A O 1
ATOM 2573 N N . SER A 1 323 ? -25.675 23.646 41.942 1.00 102.03 574 SER A N 1
ATOM 2574 C CA . SER A 1 323 ? -26.618 24.736 42.137 1.00 102.50 574 SER A CA 1
ATOM 2575 C C . SER A 1 323 ? -28.059 24.239 42.028 1.00 103.41 574 SER A C 1
ATOM 2576 O O . SER A 1 323 ? -28.326 23.091 41.663 1.00 103.39 574 SER A O 1
ATOM 2579 N N . SER A 1 324 ? -28.993 25.135 42.352 1.00 102.26 575 SER A N 1
ATOM 2580 C CA . SER A 1 324 ? -30.414 24.848 42.201 1.00 99.32 575 SER A CA 1
ATOM 2581 C C . SER A 1 324 ? -30.751 24.600 40.737 1.00 96.30 575 SER A C 1
ATOM 2582 O O . SER A 1 324 ? -30.269 25.303 39.844 1.00 99.31 575 SER A O 1
ATOM 2585 N N . SER A 1 325 ? -31.588 23.600 40.491 1.00 92.65 576 SER A N 1
ATOM 2586 C CA . SER A 1 325 ? -31.875 23.160 39.129 1.00 87.43 576 SER A CA 1
ATOM 2587 C C . SER A 1 325 ? -33.082 22.235 39.163 1.00 87.53 576 SER A C 1
ATOM 2588 O O . SER A 1 325 ? -33.636 21.938 40.228 1.00 88.14 576 SER A O 1
ATOM 2591 N N . ALA A 1 326 ? -33.477 21.774 37.978 1.00 86.82 577 ALA A N 1
ATOM 2592 C CA . ALA A 1 326 ? -34.627 20.898 37.816 1.00 88.65 577 ALA A CA 1
ATOM 2593 C C . ALA A 1 326 ? -34.251 19.425 37.807 1.00 89.15 577 ALA A C 1
ATOM 2594 O O . ALA A 1 326 ? -35.140 18.578 37.665 1.00 91.48 577 ALA A O 1
ATOM 2596 N N . THR A 1 327 ? -32.968 19.102 37.955 1.00 87.07 578 THR A N 1
ATOM 2597 C CA . THR A 1 327 ? -32.514 17.720 37.898 1.00 86.00 578 THR A CA 1
ATOM 2598 C C . THR A 1 327 ? -32.806 17.003 39.211 1.00 85.14 578 THR A C 1
ATOM 2599 O O . THR A 1 327 ? -32.755 17.604 40.289 1.00 88.33 578 THR A O 1
ATOM 2603 N N . LYS A 1 328 ? -33.144 15.713 39.113 1.00 80.50 611 LYS A N 1
ATOM 2604 C CA . LYS A 1 328 ? -33.403 14.931 40.319 1.00 84.04 611 LYS A CA 1
ATOM 2605 C C . LYS A 1 328 ? -32.158 14.787 41.182 1.00 84.01 611 LYS A C 1
ATOM 2606 O O . LYS A 1 328 ? -32.267 14.683 42.406 1.00 83.57 611 LYS A O 1
ATOM 2612 N N . GLU A 1 329 ? -30.975 14.768 40.572 1.00 83.87 612 GLU A N 1
ATOM 2613 C CA . GLU A 1 329 ? -29.758 14.391 41.270 1.00 80.73 612 GLU A CA 1
ATOM 2614 C C . GLU A 1 329 ? -28.696 15.476 41.177 1.00 76.77 612 GLU A C 1
ATOM 2615 O O . GLU A 1 329 ? -28.641 16.241 40.214 1.00 75.02 612 GLU A O 1
ATOM 2621 N N . LYS A 1 330 ? -27.841 15.517 42.197 1.00 79.28 613 LYS A N 1
ATOM 2622 C CA . LYS A 1 330 ? -26.775 16.503 42.266 1.00 68.91 613 LYS A CA 1
ATOM 2623 C C . LYS A 1 330 ? -25.544 16.057 41.490 1.00 74.45 613 LYS A C 1
ATOM 2624 O O . LYS A 1 330 ? -24.773 16.903 41.018 1.00 74.65 613 LYS A O 1
ATOM 2630 N N . HIS A 1 331 ? -25.346 14.746 41.342 1.00 74.11 614 HIS A N 1
ATOM 2631 C CA . HIS A 1 331 ? -24.207 14.207 40.607 1.00 70.79 614 HIS A CA 1
ATOM 2632 C C . HIS A 1 331 ? -24.626 12.927 39.897 1.00 69.12 614 HIS A C 1
ATOM 2633 O O . HIS A 1 331 ? -25.588 12.262 40.283 1.00 72.83 614 HIS A O 1
ATOM 2640 N N . GLY A 1 332 ? -23.888 12.593 38.852 1.00 69.08 615 GLY A N 1
ATOM 2641 C CA . GLY A 1 332 ? -24.151 11.377 38.111 1.00 68.06 615 GLY A CA 1
ATOM 2642 C C . GLY A 1 332 ? -22.985 11.062 37.206 1.00 67.02 615 GLY A C 1
ATOM 2643 O O . GLY A 1 332 ? -21.914 11.653 37.321 1.00 70.81 615 GLY A O 1
ATOM 2644 N N . LYS A 1 333 ? -23.208 10.131 36.287 1.00 65.79 616 LYS A N 1
ATOM 2645 C CA . LYS A 1 333 ? -22.156 9.729 35.367 1.00 64.68 616 LYS A CA 1
ATOM 2646 C C . LYS A 1 333 ? -22.771 9.387 34.017 1.00 65.74 616 LYS A C 1
ATOM 2647 O O . LYS A 1 333 ? -23.847 8.784 33.944 1.00 65.24 616 LYS A O 1
ATOM 2653 N N . SER A 1 334 ? -22.077 9.779 32.964 1.00 61.44 617 SER A N 1
ATOM 2654 C CA . SER A 1 334 ? -22.511 9.613 31.594 1.00 61.25 617 SER A CA 1
ATOM 2655 C C . SER A 1 334 ? -21.666 8.566 30.886 1.00 62.25 617 SER A C 1
ATOM 2656 O O . SER A 1 334 ? -20.440 8.547 31.051 1.00 63.78 617 SER A O 1
ATOM 2659 N N . PRO A 1 335 ? -22.295 7.695 30.096 1.00 63.75 618 PRO A N 1
ATOM 2660 C CA . PRO A 1 335 ? -21.551 6.624 29.415 1.00 62.95 618 PRO A CA 1
ATOM 2661 C C . PRO A 1 335 ? -20.727 7.163 28.256 1.00 61.91 618 PRO A C 1
ATOM 2662 O O . PRO A 1 335 ? -21.238 7.870 27.387 1.00 63.15 618 PRO A O 1
ATOM 2666 N N . LEU A 1 336 ? -19.448 6.800 28.235 1.00 58.86 619 LEU A N 1
ATOM 2667 C CA . LEU A 1 336 ? -18.545 7.233 27.181 1.00 60.75 619 LEU A CA 1
ATOM 2668 C C . LEU A 1 336 ? -18.629 6.379 25.921 1.00 65.36 619 LEU A C 1
ATOM 2669 O O . LEU A 1 336 ? -17.876 6.633 24.975 1.00 66.38 619 LEU A O 1
ATOM 2674 N N . ALA A 1 337 ? -19.532 5.401 25.868 1.00 65.51 620 ALA A N 1
ATOM 2675 C CA . ALA A 1 337 ? -19.580 4.438 24.777 1.00 63.39 620 ALA A CA 1
ATOM 2676 C C . ALA A 1 337 ? -20.976 4.382 24.182 1.00 67.19 620 ALA A C 1
ATOM 2677 O O . ALA A 1 337 ? -21.963 4.252 24.913 1.00 75.79 620 ALA A O 1
ATOM 2679 N N . LEU A 1 338 ? -21.054 4.462 22.858 1.00 67.75 621 LEU A N 1
ATOM 2680 C CA . LEU A 1 338 ? -22.276 4.125 22.147 1.00 77.89 621 LEU A CA 1
ATOM 2681 C C . LEU A 1 338 ? -22.517 2.615 22.209 1.00 89.63 621 LEU A C 1
ATOM 2682 O O . LEU A 1 338 ? -21.753 1.857 22.812 1.00 93.68 621 LEU A O 1
ATOM 2687 N N . GLU A 1 339 ? -23.601 2.166 21.576 1.00 97.03 622 GLU A N 1
ATOM 2688 C CA . GLU A 1 339 ? -23.862 0.734 21.414 1.00 106.32 622 GLU A CA 1
ATOM 2689 C C . GLU A 1 339 ? -23.410 0.325 20.015 1.00 112.17 622 GLU A C 1
ATOM 2690 O O . GLU A 1 339 ? -24.210 0.111 19.104 1.00 107.95 622 GLU A O 1
ATOM 2696 N N . THR A 1 340 ? -22.092 0.201 19.863 1.00 123.19 623 THR A N 1
ATOM 2697 C CA . THR A 1 340 ? -21.430 -0.222 18.633 1.00 128.56 623 THR A CA 1
ATOM 2698 C C . THR A 1 340 ? -21.811 0.636 17.429 1.00 141.17 623 THR A C 1
ATOM 2699 O O . THR A 1 340 ? -22.603 0.204 16.581 1.00 142.60 623 THR A O 1
ATOM 2703 N N . PRO A 1 341 ? -21.278 1.864 17.324 1.00 158.55 624 PRO A N 1
ATOM 2704 C CA . PRO A 1 341 ? -21.410 2.623 16.071 1.00 163.20 624 PRO A CA 1
ATOM 2705 C C . PRO A 1 341 ? -20.565 1.967 14.990 1.00 166.73 624 PRO A C 1
ATOM 2706 O O . PRO A 1 341 ? -19.527 2.490 14.570 1.00 166.52 624 PRO A O 1
ATOM 2710 N N . ASN A 1 342 ? -21.042 0.818 14.521 1.00 162.57 625 ASN A N 1
ATOM 2711 C CA . ASN A 1 342 ? -20.184 -0.304 14.157 1.00 156.83 625 ASN A CA 1
ATOM 2712 C C . ASN A 1 342 ? -19.178 -0.100 13.023 1.00 143.23 625 ASN A C 1
ATOM 2713 O O . ASN A 1 342 ? -17.971 -0.050 13.280 1.00 141.94 625 ASN A O 1
ATOM 2718 N N . ARG A 1 343 ? -19.636 0.028 11.777 1.00 133.27 626 ARG A N 1
ATOM 2719 C CA . ARG A 1 343 ? -18.780 -0.266 10.617 1.00 116.49 626 ARG A CA 1
ATOM 2720 C C . ARG A 1 343 ? -18.706 0.904 9.644 1.00 95.96 626 ARG A C 1
ATOM 2721 O O . ARG A 1 343 ? -19.551 1.024 8.752 1.00 98.83 626 ARG A O 1
ATOM 2729 N N . VAL A 1 344 ? -17.681 1.741 9.785 1.00 79.02 627 VAL A N 1
ATOM 2730 C CA . VAL A 1 344 ? -17.342 2.739 8.774 1.00 68.26 627 VAL A CA 1
ATOM 2731 C C . VAL A 1 344 ? -15.824 2.813 8.657 1.00 60.00 627 VAL A C 1
ATOM 2732 O O . VAL A 1 344 ? -15.114 2.840 9.666 1.00 58.91 627 VAL A O 1
ATOM 2736 N N . SER A 1 345 ? -15.324 2.865 7.426 1.00 55.49 628 SER A N 1
ATOM 2737 C CA . SER A 1 345 ? -13.886 2.856 7.221 1.00 48.19 628 SER A CA 1
ATOM 2738 C C . SER A 1 345 ? -13.267 4.207 7.577 1.00 41.85 628 SER A C 1
ATOM 2739 O O . SER A 1 345 ? -13.920 5.250 7.545 1.00 45.26 628 SER A O 1
ATOM 2742 N N . LEU A 1 346 ? -11.968 4.176 7.887 1.00 37.78 629 LEU A N 1
ATOM 2743 C CA . LEU A 1 346 ? -11.263 5.401 8.245 1.00 36.27 629 LEU A CA 1
ATOM 2744 C C . LEU A 1 346 ? -11.195 6.371 7.073 1.00 38.51 629 LEU A C 1
ATOM 2745 O O . LEU A 1 346 ? -11.253 7.590 7.267 1.00 39.89 629 LEU A O 1
ATOM 2750 N N . GLY A 1 347 ? -11.056 5.854 5.850 1.00 37.56 630 GLY A N 1
ATOM 2751 C CA . GLY A 1 347 ? -11.033 6.738 4.697 1.00 37.03 630 GLY A CA 1
ATOM 2752 C C . GLY A 1 347 ? -12.316 7.535 4.561 1.00 37.06 630 GLY A C 1
ATOM 2753 O O . GLY A 1 347 ? -12.288 8.756 4.341 1.00 40.55 630 GLY A O 1
ATOM 2754 N N . GLN A 1 348 ? -13.456 6.862 4.715 1.00 39.51 631 GLN A N 1
ATOM 2755 C CA . GLN A 1 348 ? -14.731 7.550 4.615 1.00 42.55 631 GLN A CA 1
ATOM 2756 C C . GLN A 1 348 ? -14.886 8.571 5.732 1.00 39.53 631 GLN A C 1
ATOM 2757 O O . GLN A 1 348 ? -15.346 9.693 5.491 1.00 39.62 631 GLN A O 1
ATOM 2763 N N . LEU A 1 349 ? -14.494 8.205 6.954 1.00 34.72 632 LEU A N 1
ATOM 2764 C CA . LEU A 1 349 ? -14.570 9.149 8.064 1.00 39.61 632 LEU A CA 1
ATOM 2765 C C . LEU A 1 349 ? -13.672 10.354 7.827 1.00 41.79 632 LEU A C 1
ATOM 2766 O O . LEU A 1 349 ? -14.057 11.487 8.127 1.00 45.43 632 LEU A O 1
ATOM 2771 N N . TRP A 1 350 ? -12.480 10.127 7.269 1.00 38.46 633 TRP A N 1
ATOM 2772 C CA . TRP A 1 350 ? -11.537 11.212 7.013 1.00 40.37 633 TRP A CA 1
ATOM 2773 C C . TRP A 1 350 ? -12.123 12.220 6.032 1.00 42.71 633 TRP A C 1
ATOM 2774 O O . TRP A 1 350 ? -12.140 13.436 6.294 1.00 47.26 633 TRP A O 1
ATOM 2785 N N . LEU A 1 351 ? -12.653 11.721 4.911 1.00 39.89 634 LEU A N 1
ATOM 2786 C CA . LEU A 1 351 ? -13.292 12.612 3.948 1.00 42.45 634 LEU A CA 1
ATOM 2787 C C . LEU A 1 351 ? -14.510 13.310 4.547 1.00 44.16 634 LEU A C 1
ATOM 2788 O O . LEU A 1 351 ? -14.696 14.513 4.343 1.00 43.34 634 LEU A O 1
ATOM 2793 N N . GLU A 1 352 ? -15.349 12.576 5.288 1.00 42.95 635 GLU A N 1
ATOM 2794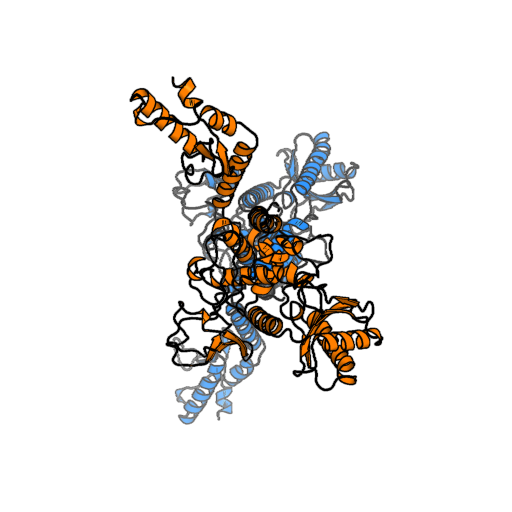 C CA . GLU A 1 352 ? -16.512 13.187 5.927 1.00 42.98 635 GLU A CA 1
ATOM 2795 C C . GLU A 1 352 ? -16.103 14.294 6.891 1.00 41.88 635 GLU A C 1
ATOM 2796 O O . GLU A 1 352 ? -16.780 15.319 6.992 1.00 43.48 635 GLU A O 1
ATOM 2802 N N . LEU A 1 353 ? -14.995 14.104 7.604 1.00 36.42 636 LEU A N 1
ATOM 2803 C CA . LEU A 1 353 ? -14.561 15.084 8.589 1.00 35.49 636 LEU A CA 1
ATOM 2804 C C . LEU A 1 353 ? -14.108 16.363 7.898 1.00 36.76 636 LEU A C 1
ATOM 2805 O O . LEU A 1 353 ? -14.523 17.484 8.258 1.00 38.91 636 LEU A O 1
ATOM 2810 N N . LEU A 1 354 ? -13.269 16.201 6.878 1.00 38.28 637 LEU A N 1
ATOM 2811 C CA . LEU A 1 354 ? -12.879 17.339 6.061 1.00 36.57 637 LEU A CA 1
ATOM 2812 C C . LEU A 1 354 ? -14.096 18.043 5.469 1.00 37.97 637 LEU A C 1
ATOM 2813 O O . LEU A 1 354 ? -14.172 19.275 5.481 1.00 40.22 637 LEU A O 1
ATOM 2818 N N . LYS A 1 355 ? -15.066 17.281 4.961 1.00 38.82 638 LYS A N 1
ATOM 2819 C CA . LYS A 1 355 ? -16.236 17.896 4.345 1.00 39.78 638 LYS A CA 1
ATOM 2820 C C . LYS A 1 355 ? -17.061 18.637 5.381 1.00 41.51 638 LYS A C 1
ATOM 2821 O O . LYS A 1 355 ? -17.566 19.731 5.116 1.00 49.01 638 LYS A O 1
ATOM 2827 N N . PHE A 1 356 ? -17.204 18.045 6.565 1.00 39.85 639 PHE A N 1
ATOM 2828 C CA . PHE A 1 356 ? -17.963 18.658 7.641 1.00 43.57 639 PHE A CA 1
ATOM 2829 C C . PHE A 1 356 ? -17.420 20.033 7.963 1.00 45.09 639 PHE A C 1
ATOM 2830 O O . PHE A 1 356 ? -18.186 20.986 8.134 1.00 43.83 639 PHE A O 1
ATOM 2838 N N . TYR A 1 357 ? -16.096 20.165 8.017 1.00 44.76 640 TYR A N 1
ATOM 2839 C CA . TYR A 1 357 ? -15.563 21.475 8.371 1.00 43.18 640 TYR A CA 1
ATOM 2840 C C . TYR A 1 357 ? -15.305 22.388 7.177 1.00 43.49 640 TYR A C 1
ATOM 2841 O O . TYR A 1 357 ? -15.179 23.599 7.364 1.00 40.38 640 TYR A O 1
ATOM 2850 N N . THR A 1 358 ? -15.236 21.858 5.961 1.00 45.63 641 THR A N 1
ATOM 2851 C CA . THR A 1 358 ? -15.006 22.714 4.804 1.00 48.70 641 THR A CA 1
ATOM 2852 C C . THR A 1 358 ? -16.302 23.295 4.265 1.00 49.90 641 THR A C 1
ATOM 2853 O O . THR A 1 358 ? -16.346 24.470 3.891 1.00 53.90 641 THR A O 1
ATOM 2857 N N . LEU A 1 359 ? -17.354 22.485 4.225 1.00 49.82 642 LEU A N 1
ATOM 2858 C CA . LEU A 1 359 ? -18.556 22.786 3.473 1.00 49.58 642 LEU A CA 1
ATOM 2859 C C . LEU A 1 359 ? -19.830 22.829 4.302 1.00 54.72 642 LEU A C 1
ATOM 2860 O O . LEU A 1 359 ? -20.758 23.550 3.926 1.00 57.68 642 LEU A O 1
ATOM 2865 N N . ASP A 1 360 ? -19.905 22.089 5.411 1.00 51.21 643 ASP A N 1
ATOM 2866 C CA . ASP A 1 360 ? -21.192 21.762 6.012 1.00 53.27 643 ASP A CA 1
ATOM 2867 C C . ASP A 1 360 ? -21.466 22.427 7.346 1.00 54.00 643 ASP A C 1
ATOM 2868 O O . ASP A 1 360 ? -22.634 22.585 7.700 1.00 58.52 643 ASP A O 1
ATOM 2873 N N . PHE A 1 361 ? -20.445 22.807 8.106 1.00 49.36 644 PHE A N 1
ATOM 2874 C CA . PHE A 1 361 ? -20.636 23.354 9.443 1.00 47.78 644 PHE A CA 1
ATOM 2875 C C . PHE A 1 361 ? -20.303 24.839 9.435 1.00 48.28 644 PHE A C 1
ATOM 2876 O O . PHE A 1 361 ? -19.204 25.227 9.024 1.00 47.87 644 PHE A O 1
ATOM 2884 N N . ALA A 1 362 ? -21.251 25.662 9.890 1.00 50.32 645 ALA A N 1
ATOM 2885 C CA . ALA A 1 362 ? -21.102 27.119 9.849 1.00 52.24 645 ALA A CA 1
ATOM 2886 C C . ALA A 1 362 ? -20.244 27.562 11.033 1.00 52.10 645 ALA A C 1
ATOM 2887 O O . ALA A 1 362 ? -20.727 28.090 12.040 1.00 54.59 645 ALA A O 1
ATOM 2889 N N . LEU A 1 363 ? -18.933 27.347 10.874 1.00 47.79 646 LEU A N 1
ATOM 2890 C CA . LEU A 1 363 ? -17.955 27.598 11.929 1.00 49.44 646 LEU A CA 1
ATOM 2891 C C . LEU A 1 363 ? -18.131 28.972 12.578 1.00 51.04 646 LEU A C 1
ATOM 2892 O O . LEU A 1 363 ? -18.038 29.108 13.805 1.00 49.55 646 LEU A O 1
ATOM 2897 N N . GLU A 1 364 ? -18.396 30.002 11.772 1.00 48.97 647 GLU A N 1
ATOM 2898 C CA . GLU A 1 364 ? -18.444 31.363 12.297 1.00 49.44 647 GLU A CA 1
ATOM 2899 C C . GLU A 1 364 ? -19.713 31.641 13.086 1.00 51.84 647 GLU A C 1
ATOM 2900 O O . GLU A 1 364 ? -19.729 32.599 13.870 1.00 49.39 647 GLU A O 1
ATOM 2906 N N . GLU A 1 365 ? -20.752 30.808 12.924 1.00 55.93 648 GLU A N 1
ATOM 2907 C CA . GLU A 1 365 ? -22.075 31.057 13.494 1.00 56.25 648 GLU A CA 1
ATOM 2908 C C . GLU A 1 365 ? -22.390 30.220 14.725 1.00 50.36 648 GLU A C 1
ATOM 2909 O O . GLU A 1 365 ? -23.330 30.551 15.452 1.00 52.06 648 GLU A O 1
ATOM 2915 N N . TYR A 1 366 ? -21.652 29.144 14.972 1.00 50.20 649 TYR A N 1
ATOM 2916 C CA . TYR A 1 366 ? -22.020 28.196 16.008 1.00 51.31 649 TYR A CA 1
ATOM 2917 C C . TYR A 1 366 ? -20.848 27.974 16.948 1.00 48.58 649 TYR A C 1
ATOM 2918 O O . TYR A 1 366 ? -19.736 28.459 16.723 1.00 43.54 649 TYR A O 1
ATOM 2927 N N . VAL A 1 367 ? -21.126 27.248 18.030 1.00 50.05 650 VAL A N 1
ATOM 2928 C CA . VAL A 1 367 ? -20.132 26.890 19.035 1.00 47.89 650 VAL A CA 1
ATOM 2929 C C . VAL A 1 367 ? -19.858 25.402 18.926 1.00 42.92 650 VAL A C 1
ATOM 2930 O O . VAL A 1 367 ? -20.787 24.594 19.020 1.00 45.47 650 VAL A O 1
ATOM 2934 N N . ILE A 1 368 ? -18.590 25.039 18.746 1.00 41.57 651 ILE A N 1
ATOM 2935 C CA . ILE A 1 368 ? -18.201 23.636 18.829 1.00 44.63 651 ILE A CA 1
ATOM 2936 C C . ILE A 1 368 ? -18.274 23.228 20.297 1.00 46.14 651 ILE A C 1
ATOM 2937 O O . ILE A 1 368 ? -17.453 23.656 21.115 1.00 48.70 651 ILE A O 1
ATOM 2942 N N . CYS A 1 369 ? -19.274 22.418 20.637 1.00 45.69 652 CYS A N 1
ATOM 2943 C CA . CYS A 1 369 ? -19.547 22.047 22.020 1.00 44.94 652 CYS A CA 1
ATOM 2944 C C . CYS A 1 369 ? -19.728 20.543 22.092 1.00 46.03 652 CYS A C 1
ATOM 2945 O O . CYS A 1 369 ? -20.668 20.004 21.500 1.00 49.33 652 CYS A O 1
ATOM 2948 N N . VAL A 1 370 ? -18.853 19.868 22.836 1.00 47.36 653 VAL A N 1
ATOM 2949 C CA . VAL A 1 370 ? -18.857 18.412 22.886 1.00 47.03 653 VAL A CA 1
ATOM 2950 C C . VAL A 1 370 ? -19.628 17.883 24.086 1.00 50.40 653 VAL A C 1
ATOM 2951 O O . VAL A 1 370 ? -19.537 16.693 24.391 1.00 50.41 653 VAL A O 1
ATOM 2955 N N . ARG A 1 371 ? -20.386 18.731 24.774 1.00 54.92 654 ARG A N 1
ATOM 2956 C CA . ARG A 1 371 ? -21.135 18.245 25.924 1.00 57.88 654 ARG A CA 1
ATOM 2957 C C . ARG A 1 371 ? -22.557 17.836 25.568 1.00 60.42 654 ARG A C 1
ATOM 2958 O O . ARG A 1 371 ? -23.084 16.875 26.142 1.00 64.62 654 ARG A O 1
ATOM 2966 N N . ILE A 1 372 ? -23.188 18.529 24.625 1.00 59.71 655 ILE A N 1
ATOM 2967 C CA . ILE A 1 372 ? -24.557 18.227 24.239 1.00 59.93 655 ILE A CA 1
ATOM 2968 C C . ILE A 1 372 ? -24.615 18.051 22.730 1.00 57.46 655 ILE A C 1
ATOM 2969 O O . ILE A 1 372 ? -23.782 18.572 21.985 1.00 54.54 655 ILE A O 1
ATOM 2974 N N . GLN A 1 373 ? -25.631 17.312 22.288 1.00 58.37 656 GLN A N 1
ATOM 2975 C CA . GLN A 1 373 ? -25.829 17.079 20.864 1.00 62.86 656 GLN A CA 1
ATOM 2976 C C . GLN A 1 373 ? -26.479 18.267 20.168 1.00 62.68 656 GLN A C 1
ATOM 2977 O O . GLN A 1 373 ? -26.295 18.444 18.961 1.00 63.92 656 GLN A O 1
ATOM 2983 N N . ASP A 1 374 ? -27.228 19.089 20.897 1.00 63.71 657 ASP A N 1
ATOM 2984 C CA . ASP A 1 374 ? -27.924 20.209 20.276 1.00 65.01 657 ASP A CA 1
ATOM 2985 C C . ASP A 1 374 ? -26.925 21.251 19.794 1.00 64.09 657 ASP A C 1
ATOM 2986 O O . ASP A 1 374 ? -25.912 21.512 20.446 1.00 61.67 657 ASP A O 1
ATOM 2991 N N . ILE A 1 375 ? -27.213 21.853 18.647 1.00 70.81 658 ILE A N 1
ATOM 2992 C CA . ILE A 1 375 ? -26.287 22.800 18.035 1.00 73.51 658 ILE A CA 1
ATOM 2993 C C . ILE A 1 375 ? -26.455 24.166 18.688 1.00 70.72 658 ILE A C 1
ATOM 2994 O O . ILE A 1 375 ? -27.539 24.757 18.644 1.00 71.95 658 ILE A O 1
ATOM 2999 N N . LEU A 1 376 ? -25.377 24.665 19.296 1.00 65.77 659 LEU A N 1
ATOM 3000 C CA . LEU A 1 376 ? -25.380 25.953 19.974 1.00 65.72 659 LEU A CA 1
ATOM 3001 C C . LEU A 1 376 ? -25.023 27.066 19.002 1.00 63.92 659 LEU A C 1
ATOM 3002 O O . LEU A 1 376 ? -23.978 27.017 18.344 1.00 59.64 659 LEU A O 1
ATOM 3007 N N . THR A 1 377 ? -25.895 28.064 18.909 1.00 63.70 660 THR A N 1
ATOM 3008 C CA . THR A 1 377 ? -25.510 29.314 18.285 1.00 62.90 660 THR A CA 1
ATOM 3009 C C . THR A 1 377 ? -24.622 30.098 19.237 1.00 60.55 660 THR A C 1
ATOM 3010 O O . THR A 1 377 ? -24.567 29.834 20.440 1.00 61.12 660 THR A O 1
ATOM 3014 N N . ARG A 1 378 ? -23.789 31.088 18.499 1.00 53.24 661 ARG A N 1
ATOM 3015 C CA . ARG A 1 378 ? -23.087 32.013 19.370 1.00 50.62 661 ARG A CA 1
ATOM 3016 C C . ARG A 1 378 ? -24.006 32.608 20.425 1.00 54.64 661 ARG A C 1
ATOM 3017 O O . ARG A 1 378 ? -23.529 32.986 21.501 1.00 53.22 661 ARG A O 1
ATOM 3025 N N . GLU A 1 379 ? -25.109 33.143 20.077 1.00 54.63 662 GLU A N 1
ATOM 3026 C CA . GLU A 1 379 ? -26.005 33.822 21.000 1.00 58.09 662 GLU A CA 1
ATOM 3027 C C . GLU A 1 379 ? -26.428 32.904 22.143 1.00 61.12 662 GLU A C 1
ATOM 3028 O O . GLU A 1 379 ? -26.607 33.368 23.274 1.00 64.42 662 GLU A O 1
ATOM 3034 N N . ASN A 1 380 ? -26.602 31.603 21.871 1.00 60.97 663 ASN A N 1
ATOM 3035 C CA . ASN A 1 380 ? -26.953 30.666 22.937 1.00 65.52 663 ASN A CA 1
ATOM 3036 C C . ASN A 1 380 ? -25.933 30.723 24.061 1.00 67.99 663 ASN A C 1
ATOM 3037 O O . ASN A 1 380 ? -26.279 30.600 25.241 1.00 69.61 663 ASN A O 1
ATOM 3042 N N . LYS A 1 381 ? -24.674 30.911 23.708 1.00 68.09 664 LYS A N 1
ATOM 3043 C CA . LYS A 1 381 ? -23.586 31.034 24.659 1.00 65.91 664 LYS A CA 1
ATOM 3044 C C . LYS A 1 381 ? -23.347 32.473 25.076 1.00 66.52 664 LYS A C 1
ATOM 3045 O O . LYS A 1 381 ? -22.483 32.721 25.926 1.00 64.76 664 LYS A O 1
ATOM 3051 N N . ASN A 1 382 ? -24.096 33.412 24.496 1.00 68.98 665 ASN A N 1
ATOM 3052 C CA . ASN A 1 382 ? -23.813 34.845 24.569 1.00 69.94 665 ASN A CA 1
ATOM 3053 C C . ASN A 1 382 ? -22.329 35.115 24.335 1.00 66.27 665 ASN A C 1
ATOM 3054 O O . ASN A 1 382 ? -21.656 35.807 25.099 1.00 68.16 665 ASN A O 1
ATOM 3059 N N . TRP A 1 383 ? -21.820 34.535 23.268 1.00 63.12 666 TRP A N 1
ATOM 3060 C CA . TRP A 1 383 ? -20.468 34.716 22.787 1.00 57.68 666 TRP A CA 1
ATOM 3061 C C . TRP A 1 383 ? -20.480 35.551 21.515 1.00 53.74 666 TRP A C 1
ATOM 3062 O O . TRP A 1 383 ? -21.467 35.555 20.779 1.00 58.48 666 TRP A O 1
ATOM 3073 N N . PRO A 1 384 ? -19.391 36.250 21.248 1.00 49.34 667 PRO A N 1
ATOM 3074 C CA . PRO A 1 384 ? -19.307 37.082 20.048 1.00 51.26 667 PRO A CA 1
ATOM 3075 C C . PRO A 1 384 ? -19.266 36.236 18.789 1.00 54.99 667 PRO A C 1
ATOM 3076 O O . PRO A 1 384 ? -18.889 35.074 18.841 1.00 56.32 667 PRO A O 1
ATOM 3080 N N . LYS A 1 385 ? -19.650 36.825 17.667 1.00 55.02 668 LYS A N 1
ATOM 3081 C CA . LYS A 1 385 ? -19.655 36.120 16.400 1.00 56.58 668 LYS A CA 1
ATOM 3082 C C . LYS A 1 385 ? -18.295 36.206 15.726 1.00 54.69 668 LYS A C 1
ATOM 3083 O O . LYS A 1 385 ? -17.383 36.842 16.241 1.00 55.32 668 LYS A O 1
ATOM 3089 N N . ARG A 1 386 ? -18.169 35.544 14.583 1.00 51.93 669 ARG A N 1
ATOM 3090 C CA . ARG A 1 386 ? -16.951 35.588 13.790 1.00 47.44 669 ARG A CA 1
ATOM 3091 C C . ARG A 1 386 ? -15.908 34.566 14.224 1.00 47.38 669 ARG A C 1
ATOM 3092 O O . ARG A 1 386 ? -15.809 34.221 15.392 1.00 46.54 669 ARG A O 1
ATOM 3100 N N . ARG A 1 387 ? -15.129 34.098 13.259 1.00 47.36 670 ARG A N 1
ATOM 3101 C CA . ARG A 1 387 ? -14.032 33.171 13.510 1.00 48.76 670 ARG A CA 1
ATOM 3102 C C . ARG A 1 387 ? -14.448 31.882 14.222 1.00 47.21 670 ARG A C 1
ATOM 3103 O O . ARG A 1 387 ? -15.556 31.402 14.043 1.00 46.63 670 ARG A O 1
ATOM 3111 N N . ILE A 1 388 ? -13.546 31.316 15.014 1.00 42.01 671 ILE A N 1
ATOM 3112 C CA . ILE A 1 388 ? -13.771 30.006 15.610 1.00 39.97 671 ILE A CA 1
ATOM 3113 C C . ILE A 1 388 ? -14.177 30.055 17.076 1.00 43.37 671 ILE A C 1
ATOM 3114 O O . ILE A 1 388 ? -13.664 30.855 17.843 1.00 44.05 671 ILE A O 1
ATOM 3119 N N . ALA A 1 389 ? -15.094 29.176 17.459 1.00 40.94 672 ALA A N 1
ATOM 3120 C CA . ALA A 1 389 ? -15.571 29.131 18.837 1.00 42.40 672 ALA A CA 1
ATOM 3121 C C . ALA A 1 389 ? -15.663 27.681 19.299 1.00 42.09 672 ALA A C 1
ATOM 3122 O O . ALA A 1 389 ? -16.465 26.904 18.771 1.00 46.10 672 ALA A O 1
ATOM 3124 N N . ILE A 1 390 ? -14.869 27.320 20.307 1.00 39.81 673 ILE A N 1
ATOM 3125 C CA . ILE A 1 390 ? -14.866 25.972 20.874 1.00 35.01 673 ILE A CA 1
ATOM 3126 C C . ILE A 1 390 ? -15.032 26.086 22.377 1.00 39.32 673 ILE A C 1
ATOM 3127 O O . ILE A 1 390 ? -14.179 26.665 23.055 1.00 47.35 673 ILE A O 1
ATOM 3132 N N . GLU A 1 391 ? -16.123 25.536 22.895 1.00 41.83 674 GLU A N 1
ATOM 3133 C CA . GLU A 1 391 ? -16.301 25.449 24.338 1.00 46.01 674 GLU A CA 1
ATOM 3134 C C . GLU A 1 391 ? -15.354 24.402 24.922 1.00 49.38 674 GLU A C 1
ATOM 3135 O O . GLU A 1 391 ? -15.352 23.245 24.489 1.00 46.80 674 GLU A O 1
ATOM 3141 N N . ASP A 1 392 ? -14.550 24.808 25.894 1.00 48.31 675 ASP A N 1
ATOM 3142 C CA . ASP A 1 392 ? -13.816 23.855 26.719 1.00 48.17 675 ASP A CA 1
ATOM 3143 C C . ASP A 1 392 ? -14.813 23.081 27.573 1.00 49.76 675 ASP A C 1
ATOM 3144 O O . ASP A 1 392 ? -15.510 23.691 28.395 1.00 48.83 675 ASP A O 1
ATOM 3149 N N . PRO A 1 393 ? -14.932 21.761 27.413 1.00 47.67 676 PRO A N 1
ATOM 3150 C CA . PRO A 1 393 ? -15.957 21.034 28.172 1.00 49.62 676 PRO A CA 1
ATOM 3151 C C . PRO A 1 393 ? -15.709 21.024 29.672 1.00 51.62 676 PRO A C 1
ATOM 3152 O O . PRO A 1 393 ? -16.653 20.774 30.429 1.00 52.02 676 PRO A O 1
ATOM 3156 N N . PHE A 1 394 ? -14.480 21.280 30.126 1.00 49.45 677 PHE A N 1
ATOM 3157 C CA . PHE A 1 394 ? -14.184 21.329 31.554 1.00 51.76 677 PHE A CA 1
ATOM 3158 C C . PHE A 1 394 ? -14.087 22.745 32.112 1.00 55.51 677 PHE A C 1
ATOM 3159 O O . PHE A 1 394 ? -13.999 22.904 33.331 1.00 59.68 677 PHE A O 1
ATOM 3167 N N . SER A 1 395 ? -14.091 23.770 31.259 1.00 53.03 678 SER A N 1
ATOM 3168 C CA . SER A 1 395 ? -14.161 25.169 31.688 1.00 53.10 678 SER A CA 1
ATOM 3169 C C . SER A 1 395 ? -15.106 25.853 30.699 1.00 54.72 678 SER A C 1
ATOM 3170 O O . SER A 1 395 ? -14.676 26.411 29.686 1.00 57.42 678 SER A O 1
ATOM 3173 N N . VAL A 1 396 ? -16.401 25.828 31.019 1.00 52.69 679 VAL A N 1
ATOM 3174 C CA . VAL A 1 396 ? -17.427 26.049 30.004 1.00 53.41 679 VAL A CA 1
ATOM 3175 C C . VAL A 1 396 ? -17.650 27.511 29.661 1.00 56.26 679 VAL A C 1
ATOM 3176 O O . VAL A 1 396 ? -18.323 27.801 28.662 1.00 55.20 679 VAL A O 1
ATOM 3180 N N . LYS A 1 397 ? -17.127 28.443 30.453 1.00 55.95 680 LYS A N 1
ATOM 3181 C CA . LYS A 1 397 ? -17.169 29.836 30.040 1.00 58.70 680 LYS A CA 1
ATOM 3182 C C . LYS A 1 397 ? -16.017 30.193 29.114 1.00 54.48 680 LYS A C 1
ATOM 3183 O O . LYS A 1 397 ? -15.950 31.327 28.636 1.00 55.30 680 LYS A O 1
ATOM 3189 N N . ARG A 1 398 ? -15.127 29.253 28.835 1.00 52.87 681 ARG A N 1
ATOM 3190 C CA . ARG A 1 398 ? -13.893 29.531 28.120 1.00 54.59 681 ARG A CA 1
ATOM 3191 C C . ARG A 1 398 ? -14.013 29.070 26.673 1.00 53.99 681 ARG A C 1
ATOM 3192 O O . ARG A 1 398 ? -14.313 27.900 26.416 1.00 56.22 681 ARG A O 1
ATOM 3200 N N . ASN A 1 399 ? -13.784 29.989 25.734 1.00 52.12 682 ASN A N 1
ATOM 3201 C CA . ASN A 1 399 ? -13.634 29.634 24.322 1.00 48.10 682 ASN A CA 1
ATOM 3202 C C . ASN A 1 399 ? -12.162 29.315 24.073 1.00 47.02 682 ASN A C 1
ATOM 3203 O O . ASN A 1 399 ? -11.350 30.222 23.851 1.00 45.44 682 ASN A O 1
ATOM 3208 N N . VAL A 1 400 ? -11.812 28.022 24.092 1.00 45.78 683 VAL A N 1
ATOM 3209 C CA . VAL A 1 400 ? -10.410 27.632 23.923 1.00 48.28 683 VAL A CA 1
ATOM 3210 C C . VAL A 1 400 ? -9.861 28.011 22.557 1.00 46.03 683 VAL A C 1
ATOM 3211 O O . VAL A 1 400 ? -8.641 28.084 22.385 1.00 47.68 683 VAL A O 1
ATOM 3215 N N . ALA A 1 401 ? -10.721 28.252 21.575 1.00 45.04 684 ALA A N 1
ATOM 3216 C CA . ALA A 1 401 ? -10.223 28.582 20.246 1.00 44.39 684 ALA A CA 1
ATOM 3217 C C . ALA A 1 401 ? -9.823 30.046 20.094 1.00 40.74 684 ALA A C 1
ATOM 3218 O O . ALA A 1 401 ? -9.471 30.446 18.980 1.00 41.10 684 ALA A O 1
ATOM 3220 N N . ARG A 1 402 ? -9.874 30.850 21.167 1.00 40.65 685 ARG A N 1
ATOM 3221 C CA . ARG A 1 402 ? -9.459 32.251 21.064 1.00 42.99 685 ARG A CA 1
ATOM 3222 C C . ARG A 1 402 ? -8.035 32.377 20.542 1.00 44.51 685 ARG A C 1
ATOM 3223 O O . ARG A 1 402 ? -7.717 33.344 19.842 1.00 49.00 685 ARG A O 1
ATOM 3231 N N . SER A 1 403 ? -7.177 31.392 20.834 1.00 46.29 686 SER A N 1
ATOM 3232 C CA . SER A 1 403 ? -5.800 31.423 20.346 1.00 50.75 686 SER A CA 1
ATOM 3233 C C . SER A 1 403 ? -5.696 31.095 18.857 1.00 47.52 686 SER A C 1
ATOM 3234 O O . SER A 1 403 ? -4.670 31.397 18.234 1.00 45.58 686 SER A O 1
ATOM 3237 N N . LEU A 1 404 ? -6.732 30.491 18.277 1.00 41.37 687 LEU A N 1
ATOM 3238 C CA . LEU A 1 404 ? -6.802 30.308 16.836 1.00 41.21 687 LEU A CA 1
ATOM 3239 C C . LEU A 1 404 ? -7.322 31.536 16.101 1.00 40.87 687 LEU A C 1
ATOM 3240 O O . LEU A 1 404 ? -7.329 31.542 14.868 1.00 43.26 687 LEU A O 1
ATOM 3245 N N . ASN A 1 405 ? -7.750 32.574 16.811 1.00 39.42 688 ASN A N 1
ATOM 3246 C CA . ASN A 1 405 ? -8.562 33.612 16.194 1.00 42.57 688 ASN A CA 1
ATOM 3247 C C . ASN A 1 405 ? -7.785 34.858 15.802 1.00 42.07 688 ASN A C 1
ATOM 3248 O O . ASN A 1 405 ? -8.409 35.854 15.430 1.00 47.73 688 ASN A O 1
ATOM 3253 N N . SER A 1 406 ? -6.453 34.837 15.860 1.00 40.68 689 SER A N 1
ATOM 3254 C CA . SER A 1 406 ? -5.704 35.844 15.120 1.00 43.34 689 SER A CA 1
ATOM 3255 C C . SER A 1 406 ? -6.040 35.701 13.641 1.00 42.77 689 SER A C 1
ATOM 3256 O O . SER A 1 406 ? -6.470 34.642 13.181 1.00 41.74 689 SER A O 1
ATOM 3259 N N . GLN A 1 407 ? -5.865 36.790 12.894 1.00 39.23 690 GLN A N 1
ATOM 3260 C CA . GLN A 1 407 ? -6.164 36.745 11.466 1.00 41.19 690 GLN A CA 1
ATOM 3261 C C . GLN A 1 407 ? -5.354 35.647 10.776 1.00 39.72 690 GLN A C 1
ATOM 3262 O O . GLN A 1 407 ? -5.895 34.853 9.987 1.00 41.08 690 GLN A O 1
ATOM 3268 N N . LEU A 1 408 ? -4.056 35.573 11.094 1.00 39.93 691 LEU A N 1
ATOM 3269 C CA . LEU A 1 408 ? -3.164 34.616 10.448 1.00 41.78 691 LEU A CA 1
ATOM 3270 C C . LEU A 1 408 ? -3.635 33.182 10.670 1.00 40.08 691 LEU A C 1
ATOM 3271 O O . LEU A 1 408 ? -3.835 32.421 9.709 1.00 36.73 691 LEU A O 1
ATOM 3276 N N . VAL A 1 409 ? -3.854 32.806 11.935 1.00 38.27 692 VAL A N 1
ATOM 3277 C CA . VAL A 1 409 ? -4.172 31.415 12.248 1.00 39.72 692 VAL A CA 1
ATOM 3278 C C . VAL A 1 409 ? -5.571 31.057 11.759 1.00 38.22 692 VAL A C 1
ATOM 3279 O O . VAL A 1 409 ? -5.768 29.997 11.159 1.00 33.36 692 VAL A O 1
ATOM 3283 N N . TYR A 1 410 ? -6.561 31.927 11.990 1.00 38.66 693 TYR A N 1
ATOM 3284 C CA . TYR A 1 410 ? -7.908 31.669 11.476 1.00 39.60 693 TYR A CA 1
ATOM 3285 C C . TYR A 1 410 ? -7.913 31.421 9.959 1.00 37.85 693 TYR A C 1
ATOM 3286 O O . TYR A 1 410 ? -8.466 30.420 9.474 1.00 42.30 693 TYR A O 1
ATOM 3295 N N . GLU A 1 411 ? -7.315 32.337 9.193 1.00 39.05 694 GLU A N 1
ATOM 3296 C CA . GLU A 1 411 ? -7.291 32.152 7.746 1.00 38.54 694 GLU A CA 1
ATOM 3297 C C . GLU A 1 411 ? -6.516 30.902 7.367 1.00 38.80 694 GLU A C 1
ATOM 3298 O O . GLU A 1 411 ? -6.902 30.198 6.427 1.00 39.19 694 GLU A O 1
ATOM 3304 N N . TYR A 1 412 ? -5.461 30.573 8.121 1.00 39.05 695 TYR A N 1
ATOM 3305 C CA . TYR A 1 412 ? -4.721 29.348 7.847 1.00 35.16 695 TYR A CA 1
ATOM 3306 C C . TYR A 1 412 ? -5.597 28.118 8.044 1.00 36.37 695 TYR A C 1
ATOM 3307 O O . TYR A 1 412 ? -5.596 27.211 7.209 1.00 34.74 695 TYR A O 1
ATOM 3316 N N . VAL A 1 413 ? -6.349 28.073 9.150 1.00 32.55 696 VAL A N 1
ATOM 3317 C CA . VAL A 1 413 ? -7.176 26.905 9.453 1.00 36.70 696 VAL A CA 1
ATOM 3318 C C . VAL A 1 413 ? -8.210 26.696 8.355 1.00 41.29 696 VAL A C 1
ATOM 3319 O O . VAL A 1 413 ? -8.417 25.570 7.868 1.00 40.64 696 VAL A O 1
ATOM 3323 N N . VAL A 1 414 ? -8.872 27.786 7.945 1.00 42.48 697 VAL A N 1
ATOM 3324 C CA . VAL A 1 414 ? -9.877 27.671 6.888 1.00 41.15 697 VAL A CA 1
ATOM 3325 C C . VAL A 1 414 ? -9.229 27.211 5.583 1.00 40.09 697 VAL A C 1
ATOM 3326 O O . VAL A 1 414 ? -9.756 26.330 4.872 1.00 45.89 697 VAL A O 1
ATOM 3330 N N . GLU A 1 415 ? -8.050 27.765 5.275 1.00 35.90 698 GLU A N 1
ATOM 3331 C CA . GLU A 1 415 ? -7.327 27.363 4.076 1.00 41.58 698 GLU A CA 1
ATOM 3332 C C . GLU A 1 415 ? -6.969 25.885 4.123 1.00 44.81 698 GLU A C 1
ATOM 3333 O O . GLU A 1 415 ? -7.088 25.184 3.113 1.00 45.27 698 GLU A O 1
ATOM 3339 N N . ARG A 1 416 ? -6.538 25.395 5.292 1.00 41.28 699 ARG A N 1
ATOM 3340 C CA . ARG A 1 416 ? -6.086 24.010 5.391 1.00 38.16 699 ARG A CA 1
ATOM 3341 C C . ARG A 1 416 ? -7.251 23.048 5.249 1.00 37.98 699 ARG A C 1
ATOM 3342 O O . ARG A 1 416 ? -7.109 21.997 4.620 1.00 39.97 699 ARG A O 1
ATOM 3350 N N . PHE A 1 417 ? -8.416 23.394 5.807 1.00 34.68 700 PHE A N 1
ATOM 3351 C CA . PHE A 1 417 ? -9.600 22.570 5.559 1.00 35.03 700 PHE A CA 1
ATOM 3352 C C . PHE A 1 417 ? -9.869 22.457 4.060 1.00 41.01 700 PHE A C 1
ATOM 3353 O O . PHE A 1 417 ? -10.030 21.352 3.522 1.00 39.82 700 PHE A O 1
ATOM 3361 N N . ARG A 1 418 ? -9.904 23.601 3.362 1.00 38.42 701 ARG A N 1
ATOM 3362 C CA . ARG A 1 418 ? -10.242 23.547 1.942 1.00 42.44 701 ARG A CA 1
ATOM 3363 C C . ARG A 1 418 ? -9.172 22.804 1.145 1.00 42.44 701 ARG A C 1
ATOM 3364 O O . ARG A 1 418 ? -9.493 21.959 0.292 1.00 40.52 701 ARG A O 1
ATOM 3372 N N . ALA A 1 419 ? -7.900 23.072 1.433 1.00 38.49 702 ALA A N 1
ATOM 3373 C CA . ALA A 1 419 ? -6.815 22.431 0.702 1.00 38.19 702 ALA A CA 1
ATOM 3374 C C . ALA A 1 419 ? -6.802 20.928 0.937 1.00 43.12 702 ALA A C 1
ATOM 3375 O O . ALA A 1 419 ? -6.647 20.148 -0.007 1.00 45.26 702 ALA A O 1
ATOM 3377 N N . ALA A 1 420 ? -6.932 20.504 2.199 1.00 37.61 703 ALA A N 1
ATOM 3378 C CA . ALA A 1 420 ? -6.910 19.081 2.516 1.00 33.17 703 ALA A CA 1
ATOM 3379 C C . ALA A 1 420 ? -8.074 18.356 1.854 1.00 34.96 703 ALA A C 1
ATOM 3380 O O . ALA A 1 420 ? -7.882 17.304 1.235 1.00 36.74 703 ALA A O 1
ATOM 3382 N N . TYR A 1 421 ? -9.290 18.912 1.959 1.00 38.62 704 TYR A N 1
ATOM 3383 C CA . TYR A 1 421 ? -10.431 18.271 1.320 1.00 42.40 704 TYR A CA 1
ATOM 3384 C C . TYR A 1 421 ? -10.218 18.166 -0.181 1.00 47.27 704 TYR A C 1
ATOM 3385 O O . TYR A 1 421 ? -10.495 17.120 -0.783 1.00 52.97 704 TYR A O 1
ATOM 3394 N N . ARG A 1 422 ? -9.716 19.203 -0.766 1.00 45.22 705 ARG A N 1
ATOM 3395 C CA . ARG A 1 422 ? -9.522 19.184 -2.159 1.00 48.80 705 ARG A CA 1
ATOM 3396 C C . ARG A 1 422 ? -8.526 18.125 -2.527 1.00 48.62 705 ARG A C 1
ATOM 3397 O O . ARG A 1 422 ? -8.659 17.442 -3.485 1.00 48.46 705 ARG A O 1
ATOM 3405 N N . TYR A 1 423 ? -7.509 18.009 -1.734 1.00 45.04 706 TYR A N 1
ATOM 3406 C CA . TYR A 1 423 ? -6.394 17.120 -2.014 1.00 43.13 706 TYR A CA 1
ATOM 3407 C C . TYR A 1 423 ? -6.713 15.645 -1.792 1.00 44.76 706 TYR A C 1
ATOM 3408 O O . TYR A 1 423 ? -6.269 14.797 -2.551 1.00 42.87 706 TYR A O 1
ATOM 3417 N N . PHE A 1 424 ? -7.480 15.344 -0.752 1.00 43.42 707 PHE A N 1
ATOM 3418 C CA . PHE A 1 424 ? -7.749 13.963 -0.374 1.00 40.38 707 PHE A CA 1
ATOM 3419 C C . PHE A 1 424 ? -9.010 13.374 -0.987 1.00 43.48 707 PHE A C 1
ATOM 3420 O O . PHE A 1 424 ? -9.179 12.163 -1.000 1.00 43.79 707 PHE A O 1
ATOM 3428 N N . ALA A 1 425 ? -9.899 14.224 -1.480 1.00 47.33 708 ALA A N 1
ATOM 3429 C CA . ALA A 1 425 ? -11.178 13.754 -2.003 1.00 58.29 708 ALA A CA 1
ATOM 3430 C C . ALA A 1 425 ? -11.035 12.995 -3.316 1.00 70.54 708 ALA A C 1
ATOM 3431 O O . ALA A 1 425 ? -11.920 12.198 -3.649 1.00 74.23 708 ALA A O 1
ATOM 3433 N N . CYS A 1 426 ? -9.948 13.208 -4.064 1.00 79.71 709 CYS A N 1
ATOM 3434 C CA . CYS A 1 426 ? -9.738 12.523 -5.334 1.00 87.01 709 CYS A CA 1
ATOM 3435 C C . CYS A 1 426 ? -8.336 11.930 -5.409 1.00 89.97 709 CYS A C 1
ATOM 3436 O O . CYS A 1 426 ? -7.376 12.537 -4.914 1.00 92.46 709 CYS A O 1
ATOM 3439 N N . PRO A 1 427 ? -8.187 10.748 -6.016 1.00 91.64 710 PRO A N 1
ATOM 3440 C CA . PRO A 1 427 ? -6.851 10.148 -6.159 1.00 93.38 710 PRO A CA 1
ATOM 3441 C C . PRO A 1 427 ? -5.907 11.063 -6.931 1.00 98.20 710 PRO A C 1
ATOM 3442 O O . PRO A 1 427 ? -6.254 11.601 -7.984 1.00 95.45 710 PRO A O 1
ATOM 3446 N N . GLN A 1 428 ? -4.696 11.219 -6.399 1.00 108.54 711 GLN A N 1
ATOM 3447 C CA . GLN A 1 428 ? -3.755 12.240 -6.859 1.00 113.74 711 GLN A CA 1
ATOM 3448 C C . GLN A 1 428 ? -2.816 11.637 -7.902 1.00 116.84 711 GLN A C 1
ATOM 3449 O O . GLN A 1 428 ? -1.817 10.996 -7.562 1.00 116.88 711 GLN A O 1
ATOM 3455 N N . VAL A 1 437 ? -4.779 8.645 -2.040 1.00 121.83 720 VAL A N 1
ATOM 3456 C CA . VAL A 1 437 ? -3.549 9.366 -1.738 1.00 120.66 720 VAL A CA 1
ATOM 3457 C C . VAL A 1 437 ? -2.961 8.874 -0.412 1.00 127.90 720 VAL A C 1
ATOM 3458 O O . VAL A 1 437 ? -3.377 9.311 0.661 1.00 128.86 720 VAL A O 1
ATOM 3462 N N . ASP A 1 438 ? -1.993 7.957 -0.486 1.00 137.16 721 ASP A N 1
ATOM 3463 C CA . ASP A 1 438 ? -1.281 7.480 0.703 1.00 140.55 721 ASP A CA 1
ATOM 3464 C C . ASP A 1 438 ? -0.220 8.519 1.064 1.00 142.69 721 ASP A C 1
ATOM 3465 O O . ASP A 1 438 ? 0.960 8.407 0.719 1.00 144.23 721 ASP A O 1
ATOM 3470 N N . PHE A 1 439 ? -0.659 9.553 1.781 1.00 133.73 722 PHE A N 1
ATOM 3471 C CA . PHE A 1 439 ? 0.217 10.681 2.075 1.00 128.57 722 PHE A CA 1
ATOM 3472 C C . PHE A 1 439 ? 1.366 10.251 2.980 1.00 125.03 722 PHE A C 1
ATOM 3473 O O . PHE A 1 439 ? 1.154 9.616 4.017 1.00 124.57 722 PHE A O 1
ATOM 3481 N N . LYS A 1 440 ? 2.584 10.603 2.584 1.00 121.70 723 LYS A N 1
ATOM 3482 C CA . LYS A 1 440 ? 3.783 10.344 3.371 1.00 117.16 723 LYS A CA 1
ATOM 3483 C C . LYS A 1 440 ? 4.251 11.665 3.969 1.00 111.67 723 LYS A C 1
ATOM 3484 O O . LYS A 1 440 ? 4.621 12.589 3.235 1.00 111.90 723 LYS A O 1
ATOM 3490 N N . LEU A 1 441 ? 4.244 11.732 5.299 1.00 104.50 724 LEU A N 1
ATOM 3491 C CA . LEU A 1 441 ? 4.213 12.973 6.067 1.00 99.27 724 LEU A CA 1
ATOM 3492 C C . LEU A 1 441 ? 5.350 13.940 5.735 1.00 101.65 724 LEU A C 1
ATOM 3493 O O . LEU A 1 441 ? 5.119 14.982 5.108 1.00 104.50 724 LEU A O 1
ATOM 3498 N N . GLU A 1 442 ? 6.573 13.580 6.118 1.00 95.79 725 GLU A N 1
ATOM 3499 C CA . GLU A 1 442 ? 7.789 14.338 5.813 1.00 93.89 725 GLU A CA 1
ATOM 3500 C C . GLU A 1 442 ? 7.622 15.847 6.025 1.00 87.31 725 GLU A C 1
ATOM 3501 O O . GLU A 1 442 ? 7.790 16.654 5.110 1.00 89.77 725 GLU A O 1
ATOM 3507 N N . HIS A 1 443 ? 7.289 16.221 7.260 1.00 80.90 726 HIS A N 1
ATOM 3508 C CA . HIS A 1 443 ? 7.433 17.603 7.705 1.00 76.03 726 HIS A CA 1
ATOM 3509 C C . HIS A 1 443 ? 8.846 17.799 8.233 1.00 79.36 726 HIS A C 1
ATOM 3510 O O . HIS A 1 443 ? 9.393 16.924 8.913 1.00 88.28 726 HIS A O 1
ATOM 3517 N N . HIS A 1 444 ? 9.437 18.945 7.927 1.00 70.84 727 HIS A N 1
ATOM 3518 C CA . HIS A 1 444 ? 10.805 19.210 8.364 1.00 71.40 727 HIS A CA 1
ATOM 3519 C C . HIS A 1 444 ? 10.814 20.049 9.641 1.00 67.78 727 HIS A C 1
ATOM 3520 O O . HIS A 1 444 ? 11.391 21.138 9.707 1.00 70.76 727 HIS A O 1
ATOM 3527 N N . HIS A 1 445 ? 10.168 19.513 10.677 1.00 59.71 728 HIS A N 1
ATOM 3528 C CA . HIS A 1 445 ? 10.198 20.153 11.983 1.00 55.17 728 HIS A CA 1
ATOM 3529 C C . HIS A 1 445 ? 9.875 19.129 13.067 1.00 51.33 728 HIS A C 1
ATOM 3530 O O . HIS A 1 445 ? 9.225 18.114 12.809 1.00 46.96 728 HIS A O 1
ATOM 3537 N N . HIS A 1 446 ? 10.345 19.400 14.279 1.00 51.20 729 HIS A N 1
ATOM 3538 C CA . HIS A 1 446 ? 10.025 18.531 15.403 1.00 49.47 729 HIS A CA 1
ATOM 3539 C C . HIS A 1 446 ? 8.534 18.590 15.714 1.00 44.68 729 HIS A C 1
ATOM 3540 O O . HIS A 1 446 ? 7.907 19.649 15.638 1.00 46.73 729 HIS A O 1
ATOM 3547 N N . HIS A 1 447 ? 7.973 17.446 16.083 1.00 43.01 730 HIS A N 1
ATOM 3548 C CA . HIS A 1 447 ? 6.593 17.344 16.541 1.00 41.79 730 HIS A CA 1
ATOM 3549 C C . HIS A 1 447 ? 6.624 17.096 18.045 1.00 46.82 730 HIS A C 1
ATOM 3550 O O . HIS A 1 447 ? 7.003 16.005 18.492 1.00 50.95 730 HIS A O 1
ATOM 3557 N N . HIS A 1 448 ? 6.254 18.112 18.821 1.00 44.96 731 HIS A N 1
ATOM 3558 C CA . HIS A 1 448 ? 6.345 18.047 20.279 1.00 42.87 731 HIS A CA 1
ATOM 3559 C C . HIS A 1 448 ? 5.035 17.575 20.856 1.00 41.30 731 HIS A C 1
ATOM 3560 O O . HIS A 1 448 ? 4.986 17.255 22.043 1.00 40.28 731 HIS A O 1
ATOM 3568 N N . GLU B 1 3 ? -26.784 -62.729 22.600 1.00 111.16 254 GLU B N 1
ATOM 3569 C CA . GLU B 1 3 ? -26.947 -62.545 21.163 1.00 109.13 254 GLU B CA 1
ATOM 3570 C C . GLU B 1 3 ? -26.337 -61.238 20.703 1.00 97.04 254 GLU B C 1
ATOM 3571 O O . GLU B 1 3 ? -25.521 -61.230 19.781 1.00 97.41 254 GLU B O 1
ATOM 3577 N N . MET B 1 4 ? -26.721 -60.120 21.335 1.00 129.13 255 MET B N 1
ATOM 3578 C CA . MET B 1 4 ? -26.261 -58.812 20.879 1.00 116.61 255 MET B CA 1
ATOM 3579 C C . MET B 1 4 ? -24.754 -58.781 20.683 1.00 109.90 255 MET B C 1
ATOM 3580 O O . MET B 1 4 ? -24.263 -58.027 19.846 1.00 111.16 255 MET B O 1
ATOM 3585 N N . ASP B 1 5 ? -24.014 -59.641 21.388 1.00 102.85 256 ASP B N 1
ATOM 3586 C CA . ASP B 1 5 ? -22.592 -59.825 21.104 1.00 101.94 256 ASP B CA 1
ATOM 3587 C C . ASP B 1 5 ? -22.368 -60.387 19.696 1.00 98.13 256 ASP B C 1
ATOM 3588 O O . ASP B 1 5 ? -21.604 -59.819 18.899 1.00 99.79 256 ASP B O 1
ATOM 3593 N N . TYR B 1 6 ? -23.052 -61.486 19.393 1.00 90.10 257 TYR B N 1
ATOM 3594 C CA . TYR B 1 6 ? -23.016 -62.052 18.070 1.00 83.13 257 TYR B CA 1
ATOM 3595 C C . TYR B 1 6 ? -23.499 -61.018 17.080 1.00 83.82 257 TYR B C 1
ATOM 3596 O O . TYR B 1 6 ? -22.899 -60.814 16.043 1.00 87.86 257 TYR B O 1
ATOM 3605 N N . LEU B 1 7 ? -24.595 -60.363 17.401 1.00 77.98 258 LEU B N 1
ATOM 3606 C CA . LEU B 1 7 ? -25.199 -59.453 16.459 1.00 75.46 258 LEU B CA 1
ATOM 3607 C C . LEU B 1 7 ? -24.325 -58.276 16.134 1.00 77.65 258 LEU B C 1
ATOM 3608 O O . LEU B 1 7 ? -24.319 -57.811 15.033 1.00 79.03 258 LEU B O 1
ATOM 3613 N N . GLU B 1 8 ? -23.610 -57.774 17.114 1.00 77.72 259 GLU B N 1
ATOM 3614 C CA . GLU B 1 8 ? -22.673 -56.682 16.926 1.00 79.96 259 GLU B CA 1
ATOM 3615 C C . GLU B 1 8 ? -21.392 -57.149 16.262 1.00 83.40 259 GLU B C 1
ATOM 3616 O O . GLU B 1 8 ? -20.673 -56.325 15.690 1.00 86.43 259 GLU B O 1
ATOM 3622 N N . ASN B 1 9 ? -21.091 -58.447 16.314 1.00 83.61 260 ASN B N 1
ATOM 3623 C CA . ASN B 1 9 ? -19.918 -58.971 15.631 1.00 86.49 260 ASN B CA 1
ATOM 3624 C C . ASN B 1 9 ? -20.247 -59.709 14.343 1.00 85.00 260 ASN B C 1
ATOM 3625 O O . ASN B 1 9 ? -19.333 -60.242 13.708 1.00 87.90 260 ASN B O 1
ATOM 3630 N N . ALA B 1 10 ? -21.510 -59.747 13.930 1.00 82.85 261 ALA B N 1
ATOM 3631 C CA . ALA B 1 10 ? -21.891 -60.470 12.725 1.00 84.12 261 ALA B CA 1
ATOM 3632 C C . ALA B 1 10 ? -21.748 -59.584 11.492 1.00 87.38 261 ALA B C 1
ATOM 3633 O O . ALA B 1 10 ? -22.057 -58.387 11.524 1.00 87.31 261 ALA B O 1
ATOM 3635 N N . THR B 1 11 ? -21.268 -60.183 10.403 1.00 90.57 262 THR B N 1
ATOM 3636 C CA . THR B 1 11 ? -21.172 -59.494 9.125 1.00 94.38 262 THR B CA 1
ATOM 3637 C C . THR B 1 11 ? -22.418 -59.667 8.267 1.00 93.50 262 THR B C 1
ATOM 3638 O O . THR B 1 11 ? -22.561 -58.965 7.260 1.00 95.87 262 THR B O 1
ATOM 3642 N N . VAL B 1 12 ? -23.312 -60.581 8.636 1.00 91.08 263 VAL B N 1
ATOM 3643 C CA . VAL B 1 12 ? -24.565 -60.801 7.922 1.00 87.05 263 VAL B CA 1
ATOM 3644 C C . VAL B 1 12 ? -25.641 -61.154 8.940 1.00 82.98 263 VAL B C 1
ATOM 3645 O O . VAL B 1 12 ? -25.402 -61.930 9.870 1.00 82.45 263 VAL B O 1
ATOM 3649 N N . ILE B 1 13 ? -26.823 -60.569 8.776 1.00 80.08 264 ILE B N 1
ATOM 3650 C CA . ILE B 1 13 ? -27.888 -60.671 9.762 1.00 75.72 264 ILE B CA 1
ATOM 3651 C C . ILE B 1 13 ? -29.194 -60.985 9.049 1.00 79.83 264 ILE B C 1
ATOM 3652 O O . ILE B 1 13 ? -29.513 -60.368 8.027 1.00 85.55 264 ILE B O 1
ATOM 3657 N N . ASP B 1 14 ? -29.935 -61.956 9.576 1.00 78.43 265 ASP B N 1
ATOM 3658 C CA . ASP B 1 14 ? -31.231 -62.351 9.028 1.00 80.08 265 ASP B CA 1
ATOM 3659 C C . ASP B 1 14 ? -32.305 -61.531 9.731 1.00 74.31 265 ASP B C 1
ATOM 3660 O O . ASP B 1 14 ? -32.755 -61.889 10.822 1.00 72.56 265 ASP B O 1
ATOM 3665 N N . GLU B 1 15 ? -32.734 -60.440 9.084 1.00 73.29 266 GLU B N 1
ATOM 3666 C CA . GLU B 1 15 ? -33.620 -59.469 9.725 1.00 75.00 266 GLU B CA 1
ATOM 3667 C C . GLU B 1 15 ? -34.863 -60.130 10.308 1.00 72.96 266 GLU B C 1
ATOM 3668 O O . GLU B 1 15 ? -35.296 -59.792 11.417 1.00 71.53 266 GLU B O 1
ATOM 3674 N N . SER B 1 16 ? -35.441 -61.089 9.580 1.00 74.47 267 SER B N 1
ATOM 3675 C CA . SER B 1 16 ? -36.670 -61.732 10.038 1.00 76.94 267 SER B CA 1
ATOM 3676 C C . SER B 1 16 ? -36.439 -62.612 11.259 1.00 74.31 267 SER B C 1
ATOM 3677 O O . SER B 1 16 ? -37.359 -62.810 12.061 1.00 71.17 267 SER B O 1
ATOM 3680 N N . ALA B 1 17 ? -35.231 -63.149 11.422 1.00 75.88 268 ALA B N 1
ATOM 3681 C CA . ALA B 1 17 ? -34.945 -63.955 12.601 1.00 72.13 268 ALA B CA 1
ATOM 3682 C C . ALA B 1 17 ? -34.795 -63.106 13.853 1.00 68.88 268 ALA B C 1
ATOM 3683 O O . ALA B 1 17 ? -34.840 -63.647 14.963 1.00 65.72 268 ALA B O 1
ATOM 3685 N N . LEU B 1 18 ? -34.624 -61.797 13.698 1.00 69.63 269 LEU B N 1
ATOM 3686 C CA . LEU B 1 18 ? -34.420 -60.930 14.848 1.00 70.07 269 LEU B CA 1
ATOM 3687 C C . LEU B 1 18 ? -35.649 -60.917 15.746 1.00 71.70 269 LEU B C 1
ATOM 3688 O O . LEU B 1 18 ? -36.788 -60.821 15.280 1.00 72.38 269 LEU B O 1
ATOM 3693 N N . THR B 1 19 ? -35.400 -61.033 17.044 1.00 70.05 270 THR B N 1
ATOM 3694 C CA . THR B 1 19 ? -36.440 -60.829 18.029 1.00 69.21 270 THR B CA 1
ATOM 3695 C C . THR B 1 19 ? -36.745 -59.330 18.140 1.00 74.50 270 THR B C 1
ATOM 3696 O O . THR B 1 19 ? -35.900 -58.493 17.805 1.00 77.16 270 THR B O 1
ATOM 3700 N N . PRO B 1 20 ? -37.964 -58.960 18.556 1.00 74.31 271 PRO B N 1
ATOM 3701 C CA . PRO B 1 20 ? -38.300 -57.523 18.611 1.00 75.16 271 PRO B CA 1
ATOM 3702 C C . PRO B 1 20 ? -37.358 -56.715 19.484 1.00 74.70 271 PRO B C 1
ATOM 3703 O O . PRO B 1 20 ? -37.055 -55.558 19.155 1.00 74.23 271 PRO B O 1
ATOM 3707 N N . GLU B 1 21 ? -36.872 -57.293 20.586 1.00 74.38 272 GLU B N 1
ATOM 3708 C CA . GLU B 1 21 ? -35.874 -56.587 21.384 1.00 74.66 272 GLU B CA 1
ATOM 3709 C C . GLU B 1 21 ? -34.575 -56.434 20.603 1.00 71.34 272 GLU B C 1
ATOM 3710 O O . GLU B 1 21 ? -33.934 -55.378 20.653 1.00 69.70 272 GLU B O 1
ATOM 3716 N N . GLN B 1 22 ? -34.199 -57.462 19.841 1.00 70.41 273 GLN B N 1
ATOM 3717 C CA . GLN B 1 22 ? -32.994 -57.389 19.020 1.00 69.69 273 GLN B CA 1
ATOM 3718 C C . GLN B 1 22 ? -33.170 -56.414 17.866 1.00 71.72 273 GLN B C 1
ATOM 3719 O O . GLN B 1 22 ? -32.266 -55.626 17.563 1.00 74.13 273 GLN B O 1
ATOM 3725 N N . ARG B 1 23 ? -34.326 -56.484 17.221 1.00 69.74 274 ARG B N 1
ATOM 3726 C CA . ARG B 1 23 ? -34.636 -55.605 16.110 1.00 69.91 274 ARG B CA 1
ATOM 3727 C C . ARG B 1 23 ? -34.500 -54.164 16.557 1.00 71.24 274 ARG B C 1
ATOM 3728 O O . ARG B 1 23 ? -33.892 -53.346 15.876 1.00 72.39 274 ARG B O 1
ATOM 3736 N N . LEU B 1 24 ? -35.069 -53.864 17.717 1.00 70.83 275 LEU B N 1
ATOM 3737 C CA . LEU B 1 24 ? -34.998 -52.529 18.280 1.00 73.29 275 LEU B CA 1
ATOM 3738 C C . LEU B 1 24 ? -33.562 -52.162 18.617 1.00 75.17 275 LEU B C 1
ATOM 3739 O O . LEU B 1 24 ? -33.068 -51.117 18.208 1.00 77.26 275 LEU B O 1
ATOM 3744 N N . GLY B 1 25 ? -32.893 -53.033 19.361 1.00 73.22 276 GLY B N 1
ATOM 3745 C CA . GLY B 1 25 ? -31.515 -52.801 19.744 1.00 74.15 276 GLY B CA 1
ATOM 3746 C C . GLY B 1 25 ? -30.651 -52.435 18.559 1.00 76.32 276 GLY B C 1
ATOM 3747 O O . GLY B 1 25 ? -29.854 -51.507 18.621 1.00 79.16 276 GLY B O 1
ATOM 3748 N N . LEU B 1 26 ? -30.812 -53.175 17.472 1.00 75.10 277 LEU B N 1
ATOM 3749 C CA . LEU B 1 26 ? -30.075 -52.916 16.244 1.00 75.06 277 LEU B CA 1
ATOM 3750 C C . LEU B 1 26 ? -30.460 -51.574 15.646 1.00 75.93 277 LEU B C 1
ATOM 3751 O O . LEU B 1 26 ? -29.586 -50.819 15.210 1.00 75.79 277 LEU B O 1
ATOM 3756 N N . LYS B 1 27 ? -31.761 -51.262 15.598 1.00 75.82 278 LYS B N 1
ATOM 3757 C CA . LYS B 1 27 ? -32.182 -49.985 15.028 1.00 75.86 278 LYS B CA 1
ATOM 3758 C C . LYS B 1 27 ? -31.539 -48.821 15.776 1.00 75.08 278 LYS B C 1
ATOM 3759 O O . LYS B 1 27 ? -31.000 -47.891 15.162 1.00 74.54 278 LYS B O 1
ATOM 3765 N N . GLN B 1 28 ? -31.555 -48.878 17.109 1.00 74.37 279 GLN B N 1
ATOM 3766 C CA . GLN B 1 28 ? -30.968 -47.795 17.891 1.00 77.64 279 GLN B CA 1
ATOM 3767 C C . GLN B 1 28 ? -29.457 -47.715 17.690 1.00 79.94 279 GLN B C 1
ATOM 3768 O O . GLN B 1 28 ? -28.900 -46.616 17.539 1.00 84.54 279 GLN B O 1
ATOM 3774 N N . ALA B 1 29 ? -28.777 -48.865 17.671 1.00 78.12 280 ALA B N 1
ATOM 3775 C CA . ALA B 1 29 ? -27.336 -48.871 17.434 1.00 74.15 280 ALA B CA 1
ATOM 3776 C C . ALA B 1 29 ? -26.993 -48.301 16.060 1.00 78.83 280 ALA B C 1
ATOM 3777 O O . ALA B 1 29 ? -26.037 -47.527 15.919 1.00 78.73 280 ALA B O 1
ATOM 3779 N N . GLU B 1 30 ? -27.779 -48.654 15.037 1.00 81.97 281 GLU B N 1
ATOM 3780 C CA . GLU B 1 30 ? -27.514 -48.170 13.687 1.00 84.80 281 GLU B CA 1
ATOM 3781 C C . GLU B 1 30 ? -27.798 -46.679 13.558 1.00 89.46 281 GLU B C 1
ATOM 3782 O O . GLU B 1 30 ? -27.106 -45.979 12.812 1.00 96.00 281 GLU B O 1
ATOM 3788 N N . GLU B 1 31 ? -28.791 -46.167 14.283 1.00 85.85 282 GLU B N 1
ATOM 3789 C CA . GLU B 1 31 ? -29.014 -44.725 14.285 1.00 89.57 282 GLU B CA 1
ATOM 3790 C C . GLU B 1 31 ? -27.843 -43.993 14.938 1.00 90.80 282 GLU B C 1
ATOM 3791 O O . GLU B 1 31 ? -27.342 -42.990 14.405 1.00 94.51 282 GLU B O 1
ATOM 3797 N N . ARG B 1 32 ? -27.380 -44.489 16.091 1.00 89.49 283 ARG B N 1
ATOM 3798 C CA . ARG B 1 32 ? -26.201 -43.886 16.710 1.00 89.32 283 ARG B CA 1
ATOM 3799 C C . ARG B 1 32 ? -24.989 -43.957 15.787 1.00 87.58 283 ARG B C 1
ATOM 3800 O O . ARG B 1 32 ? -24.155 -43.045 15.789 1.00 86.60 283 ARG B O 1
ATOM 3808 N N . LEU B 1 33 ? -24.880 -45.024 14.988 1.00 86.44 284 LEU B N 1
ATOM 3809 C CA . LEU B 1 33 ? -23.796 -45.107 14.013 1.00 86.23 284 LEU B CA 1
ATOM 3810 C C . LEU B 1 33 ? -23.972 -44.085 12.896 1.00 89.12 284 LEU B C 1
ATOM 3811 O O . LEU B 1 33 ? -22.987 -43.535 12.389 1.00 89.52 284 LEU B O 1
ATOM 3816 N N . GLU B 1 34 ? -25.220 -43.836 12.488 1.00 91.62 285 GLU B N 1
ATOM 3817 C CA . GLU B 1 34 ? -25.490 -42.782 11.515 1.00 97.20 285 GLU B CA 1
ATOM 3818 C C . GLU B 1 34 ? -25.051 -41.427 12.036 1.00 97.04 285 GLU B C 1
ATOM 3819 O O . GLU B 1 34 ? -24.683 -40.547 11.249 1.00 98.54 285 GLU B O 1
ATOM 3825 N N . ARG B 1 35 ? -25.107 -41.235 13.355 1.00 97.12 286 ARG B N 1
ATOM 3826 C CA . ARG B 1 35 ? -24.616 -39.980 13.925 1.00 96.83 286 ARG B CA 1
ATOM 3827 C C . ARG B 1 35 ? -23.144 -39.751 13.601 1.00 93.64 286 ARG B C 1
ATOM 3828 O O . ARG B 1 35 ? -22.692 -38.603 13.564 1.00 95.65 286 ARG B O 1
ATOM 3836 N N . ASP B 1 36 ? -22.384 -40.820 13.357 1.00 90.09 287 ASP B N 1
ATOM 3837 C CA . ASP B 1 36 ? -20.974 -40.724 12.996 1.00 91.01 287 ASP B CA 1
ATOM 3838 C C . ASP B 1 36 ? -20.731 -41.030 11.517 1.00 90.20 287 ASP B C 1
ATOM 3839 O O . ASP B 1 36 ? -19.682 -41.572 11.151 1.00 89.21 287 ASP B O 1
ATOM 3844 N N . HIS B 1 37 ? -21.698 -40.692 10.663 1.00 92.29 288 HIS B N 1
ATOM 3845 C CA . HIS B 1 37 ? -21.592 -40.827 9.209 1.00 94.98 288 HIS B CA 1
ATOM 3846 C C . HIS B 1 37 ? -21.380 -42.270 8.766 1.00 96.86 288 HIS B C 1
ATOM 3847 O O . HIS B 1 37 ? -20.860 -42.513 7.673 1.00 101.27 288 HIS B O 1
ATOM 3854 N N . ILE B 1 38 ? -21.767 -43.237 9.591 1.00 94.29 289 ILE B N 1
ATOM 3855 C CA . ILE B 1 38 ? -21.709 -44.649 9.230 1.00 91.74 289 ILE B CA 1
ATOM 3856 C C . ILE B 1 38 ? -23.128 -45.107 8.927 1.00 96.68 289 ILE B C 1
ATOM 3857 O O . ILE B 1 38 ? -24.025 -44.973 9.769 1.00 94.54 289 ILE B O 1
ATOM 3862 N N . PHE B 1 39 ? -23.313 -45.668 7.738 1.00 104.33 290 PHE B N 1
ATOM 3863 C CA . PHE B 1 39 ? -24.625 -46.089 7.277 1.00 107.79 290 PHE B CA 1
ATOM 3864 C C . PHE B 1 39 ? -24.609 -47.526 6.789 1.00 117.00 290 PHE B C 1
ATOM 3865 O O . PHE B 1 39 ? -23.573 -48.052 6.390 1.00 118.68 290 PHE B O 1
ATOM 3873 N N . ARG B 1 40 ? -25.778 -48.152 6.836 1.00 128.87 291 ARG B N 1
ATOM 3874 C CA . ARG B 1 40 ? -25.947 -49.547 6.459 1.00 143.33 291 ARG B CA 1
ATOM 3875 C C . ARG B 1 40 ? -25.623 -49.812 4.997 1.00 153.11 291 ARG B C 1
ATOM 3876 O O . ARG B 1 40 ? -25.037 -50.839 4.664 1.00 156.55 291 ARG B O 1
ATOM 3884 N N . LEU B 1 41 ? -26.016 -48.895 4.118 1.00 158.88 292 LEU B N 1
ATOM 3885 C CA . LEU B 1 41 ? -26.157 -49.164 2.678 1.00 166.54 292 LEU B CA 1
ATOM 3886 C C . LEU B 1 41 ? -24.889 -49.300 1.825 1.00 169.43 292 LEU B C 1
ATOM 3887 O O . LEU B 1 41 ? -23.777 -49.073 2.294 1.00 168.36 292 LEU B O 1
ATOM 3892 N N . GLU B 1 42 ? -25.102 -49.709 0.572 1.00 172.33 293 GLU B N 1
ATOM 3893 C CA . GLU B 1 42 ? -24.046 -49.962 -0.420 1.00 176.78 293 GLU B CA 1
ATOM 3894 C C . GLU B 1 42 ? -23.570 -51.417 -0.523 1.00 179.76 293 GLU B C 1
ATOM 3895 O O . GLU B 1 42 ? -22.602 -51.712 -1.225 1.00 182.96 293 GLU B O 1
ATOM 3901 N N . LYS B 1 43 ? -24.262 -52.329 0.150 1.00 167.95 294 LYS B N 1
ATOM 3902 C CA . LYS B 1 43 ? -23.885 -53.738 0.091 1.00 164.16 294 LYS B CA 1
ATOM 3903 C C . LYS B 1 43 ? -23.975 -54.265 -1.337 1.00 180.97 294 LYS B C 1
ATOM 3904 O O . LYS B 1 43 ? -23.127 -55.043 -1.766 1.00 188.30 294 LYS B O 1
ATOM 3910 N N . ARG B 1 44 ? -24.999 -53.844 -2.074 1.00 195.87 295 ARG B N 1
ATOM 3911 C CA . ARG B 1 44 ? -25.156 -54.280 -3.459 1.00 208.98 295 ARG B CA 1
ATOM 3912 C C . ARG B 1 44 ? -23.986 -53.784 -4.302 1.00 217.22 295 ARG B C 1
ATOM 3913 O O . ARG B 1 44 ? -23.499 -52.671 -4.105 1.00 217.10 295 ARG B O 1
ATOM 3921 N N . SER B 1 45 ? -23.530 -54.619 -5.231 1.00 221.04 296 SER B N 1
ATOM 3922 C CA . SER B 1 45 ? -22.365 -54.285 -6.037 1.00 225.78 296 SER B CA 1
ATOM 3923 C C . SER B 1 45 ? -21.226 -54.000 -5.074 1.00 227.56 296 SER B C 1
ATOM 3924 O O . SER B 1 45 ? -20.433 -53.083 -5.278 1.00 231.26 296 SER B O 1
ATOM 3927 N N . PRO B 1 46 ? -21.167 -54.797 -4.013 1.00 229.44 297 PRO B N 1
ATOM 3928 C CA . PRO B 1 46 ? -20.277 -54.535 -2.872 1.00 223.09 297 PRO B CA 1
ATOM 3929 C C . PRO B 1 46 ? -18.839 -54.108 -3.164 1.00 219.28 297 PRO B C 1
ATOM 3930 O O . PRO B 1 46 ? -18.352 -53.243 -2.436 1.00 215.99 297 PRO B O 1
ATOM 3934 N N . GLU B 1 47 ? -18.165 -54.701 -4.146 1.00 204.86 298 GLU B N 1
ATOM 3935 C CA . GLU B 1 47 ? -16.743 -54.427 -4.332 1.00 193.10 298 GLU B CA 1
ATOM 3936 C C . GLU B 1 47 ? -16.044 -55.123 -3.175 1.00 181.04 298 GLU B C 1
ATOM 3937 O O . GLU B 1 47 ? -15.149 -55.949 -3.363 1.00 183.33 298 GLU B O 1
ATOM 3943 N N . TYR B 1 48 ? -16.478 -54.773 -1.968 1.00 166.10 299 TYR B N 1
ATOM 3944 C CA . TYR B 1 48 ? -16.096 -55.482 -0.761 1.00 157.54 299 TYR B CA 1
ATOM 3945 C C . TYR B 1 48 ? -17.320 -56.274 -0.330 1.00 150.70 299 TYR B C 1
ATOM 3946 O O . TYR B 1 48 ? -18.399 -55.715 -0.156 1.00 147.44 299 TYR B O 1
ATOM 3955 N N . THR B 1 49 ? -17.143 -57.577 -0.158 1.00 147.61 300 THR B N 1
ATOM 3956 C CA . THR B 1 49 ? -18.248 -58.506 0.006 1.00 142.35 300 THR B CA 1
ATOM 3957 C C . THR B 1 49 ? -18.763 -58.509 1.441 1.00 138.63 300 THR B C 1
ATOM 3958 O O . THR B 1 49 ? -19.930 -58.189 1.696 1.00 133.97 300 THR B O 1
ATOM 3962 N N . ASN B 1 50 ? -17.889 -58.824 2.400 1.00 140.99 301 ASN B N 1
ATOM 3963 C CA . ASN B 1 50 ? -18.351 -59.079 3.760 1.00 138.41 301 ASN B CA 1
ATOM 3964 C C . ASN B 1 50 ? -18.784 -57.800 4.470 1.00 136.59 301 ASN B C 1
ATOM 3965 O O . ASN B 1 50 ? -19.757 -57.813 5.233 1.00 134.24 301 ASN B O 1
ATOM 3970 N N . CYS B 1 51 ? -18.087 -56.689 4.234 1.00 138.24 302 CYS B N 1
ATOM 3971 C CA . CYS B 1 51 ? -18.360 -55.468 4.986 1.00 134.85 302 CYS B CA 1
ATOM 3972 C C . CYS B 1 51 ? -19.779 -54.970 4.734 1.00 130.00 302 CYS B C 1
ATOM 3973 O O . CYS B 1 51 ? -20.283 -55.014 3.608 1.00 134.30 302 CYS B O 1
ATOM 3976 N N . ARG B 1 52 ? -20.418 -54.484 5.799 1.00 119.92 303 ARG B N 1
ATOM 3977 C CA . ARG B 1 52 ? -21.860 -54.251 5.848 1.00 111.67 303 ARG B CA 1
ATOM 3978 C C . ARG B 1 52 ? -22.251 -52.787 5.983 1.00 108.08 303 ARG B C 1
ATOM 3979 O O . ARG B 1 52 ? -23.272 -52.379 5.426 1.00 105.99 303 ARG B O 1
ATOM 3987 N N . TYR B 1 53 ? -21.480 -51.989 6.718 1.00 105.82 304 TYR B N 1
ATOM 3988 C CA . TYR B 1 53 ? -21.692 -50.554 6.842 1.00 100.83 304 TYR B CA 1
ATOM 3989 C C . TYR B 1 53 ? -20.591 -49.797 6.112 1.00 105.68 304 TYR B C 1
ATOM 3990 O O . TYR B 1 53 ? -19.507 -50.327 5.849 1.00 109.34 304 TYR B O 1
ATOM 3999 N N . LEU B 1 54 ? -20.866 -48.525 5.836 1.00 108.43 305 LEU B N 1
ATOM 4000 C CA . LEU B 1 54 ? -19.910 -47.641 5.187 1.00 116.46 305 LEU B CA 1
ATOM 4001 C C . LEU B 1 54 ? -19.885 -46.313 5.926 1.00 118.41 305 LEU B C 1
ATOM 4002 O O . LEU B 1 54 ? -20.938 -45.710 6.162 1.00 116.76 305 LEU B O 1
ATOM 4007 N N . CYS B 1 55 ? -18.689 -45.864 6.296 1.00 122.94 306 CYS B N 1
ATOM 4008 C CA . CYS B 1 55 ? -18.491 -44.519 6.815 1.00 124.36 306 CYS B CA 1
ATOM 4009 C C . CYS B 1 55 ? -18.265 -43.590 5.632 1.00 123.88 306 CYS B C 1
ATOM 4010 O O . CYS B 1 55 ? -17.277 -43.738 4.897 1.00 126.94 306 CYS B O 1
ATOM 4013 N N . LYS B 1 56 ? -19.200 -42.650 5.443 1.00 120.14 307 LYS B N 1
ATOM 4014 C CA . LYS B 1 56 ? -19.073 -41.646 4.391 1.00 118.57 307 LYS B CA 1
ATOM 4015 C C . LYS B 1 56 ? -17.784 -40.854 4.550 1.00 115.76 307 LYS B C 1
ATOM 4016 O O . LYS B 1 56 ? -16.988 -40.749 3.609 1.00 116.23 307 LYS B O 1
ATOM 4022 N N . LEU B 1 57 ? -17.564 -40.291 5.743 1.00 113.00 308 LEU B N 1
ATOM 4023 C CA . LEU B 1 57 ? -16.405 -39.437 5.998 1.00 112.44 308 LEU B CA 1
ATOM 4024 C C . LEU B 1 57 ? -15.106 -40.108 5.573 1.00 115.60 308 LEU B C 1
ATOM 4025 O O . LEU B 1 57 ? -14.391 -39.620 4.690 1.00 115.03 308 LEU B O 1
ATOM 4030 N N . CYS B 1 58 ? -14.782 -41.237 6.202 1.00 119.53 309 CYS B N 1
ATOM 4031 C CA . CYS B 1 58 ? -13.594 -41.983 5.821 1.00 123.10 309 CYS B CA 1
ATOM 4032 C C . CYS B 1 58 ? -13.755 -42.692 4.487 1.00 126.97 309 CYS B C 1
ATOM 4033 O O . CYS B 1 58 ? -12.750 -43.143 3.923 1.00 130.55 309 CYS B O 1
ATOM 4036 N N . LEU B 1 59 ? -14.979 -42.779 3.964 1.00 129.51 310 LEU B N 1
ATOM 4037 C CA . LEU B 1 59 ? -15.284 -43.651 2.836 1.00 133.27 310 LEU B CA 1
ATOM 4038 C C . LEU B 1 59 ? -14.693 -45.034 3.090 1.00 135.18 310 LEU B C 1
ATOM 4039 O O . LEU B 1 59 ? -13.942 -45.578 2.277 1.00 140.56 310 LEU B O 1
ATOM 4044 N N . ILE B 1 60 ? -15.006 -45.591 4.260 1.00 130.29 311 ILE B N 1
ATOM 4045 C CA . ILE B 1 60 ? -14.380 -46.834 4.703 1.00 128.84 311 ILE B CA 1
ATOM 4046 C C . ILE B 1 60 ? -15.456 -47.820 5.135 1.00 127.84 311 ILE B C 1
ATOM 4047 O O . ILE B 1 60 ? -16.361 -47.473 5.900 1.00 125.31 311 ILE B O 1
ATOM 4052 N N . HIS B 1 61 ? -15.295 -49.045 4.634 1.00 128.96 312 HIS B N 1
ATOM 4053 C CA . HIS B 1 61 ? -16.190 -50.175 4.848 1.00 129.61 312 HIS B CA 1
ATOM 4054 C C . HIS B 1 61 ? -15.907 -50.866 6.159 1.00 128.66 312 HIS B C 1
ATOM 4055 O O . HIS B 1 61 ? -14.797 -51.293 6.404 1.00 127.99 312 HIS B O 1
ATOM 4062 N N . ILE B 1 62 ? -16.920 -51.015 6.994 1.00 128.76 313 ILE B N 1
ATOM 4063 C CA . ILE B 1 62 ? -16.734 -51.819 8.192 1.00 127.94 313 ILE B CA 1
ATOM 4064 C C . ILE B 1 62 ? -17.780 -52.924 8.181 1.00 122.15 313 ILE B C 1
ATOM 4065 O O . ILE B 1 62 ? -18.885 -52.747 7.660 1.00 119.41 313 ILE B O 1
ATOM 4070 N N . GLU B 1 63 ? -17.419 -54.081 8.738 1.00 120.02 314 GLU B N 1
ATOM 4071 C CA . GLU B 1 63 ? -18.225 -55.282 8.583 1.00 119.43 314 GLU B CA 1
ATOM 4072 C C . GLU B 1 63 ? -19.126 -55.599 9.771 1.00 113.56 314 GLU B C 1
ATOM 4073 O O . GLU B 1 63 ? -19.934 -56.531 9.671 1.00 114.30 314 GLU B O 1
ATOM 4079 N N . ASN B 1 64 ? -19.027 -54.869 10.881 1.00 105.51 315 ASN B N 1
ATOM 4080 C CA . ASN B 1 64 ? -19.901 -55.142 12.017 1.00 97.83 315 ASN B CA 1
ATOM 4081 C C . ASN B 1 64 ? -19.958 -53.919 12.928 1.00 91.36 315 ASN B C 1
ATOM 4082 O O . ASN B 1 64 ? -19.290 -52.909 12.697 1.00 91.73 315 ASN B O 1
ATOM 4087 N N . ILE B 1 65 ? -20.764 -54.037 13.984 1.00 87.18 316 ILE B N 1
ATOM 4088 C CA . ILE B 1 65 ? -21.040 -52.916 14.879 1.00 83.81 316 ILE B CA 1
ATOM 4089 C C . ILE B 1 65 ? -19.867 -52.664 15.817 1.00 91.18 316 ILE B C 1
ATOM 4090 O O . ILE B 1 65 ? -19.470 -51.513 16.038 1.00 93.09 316 ILE B O 1
ATOM 4095 N N . GLN B 1 66 ? -19.316 -53.728 16.409 1.00 100.21 317 GLN B N 1
ATOM 4096 C CA . GLN B 1 66 ? -18.069 -53.588 17.155 1.00 108.60 317 GLN B CA 1
ATOM 4097 C C . GLN B 1 66 ? -17.009 -52.902 16.305 1.00 108.24 317 GLN B C 1
ATOM 4098 O O . GLN B 1 66 ? -16.263 -52.040 16.793 1.00 110.87 317 GLN B O 1
ATOM 4104 N N . GLY B 1 67 ? -16.948 -53.262 15.021 1.00 104.85 318 GLY B N 1
ATOM 4105 C CA . GLY B 1 67 ? -15.986 -52.640 14.128 1.00 108.03 318 GLY B CA 1
ATOM 4106 C C . GLY B 1 67 ? -16.216 -51.151 13.952 1.00 107.03 318 GLY B C 1
ATOM 4107 O O . GLY B 1 67 ? -15.272 -50.361 13.985 1.00 109.17 318 GLY B O 1
ATOM 4108 N N . ALA B 1 68 ? -17.471 -50.748 13.750 1.00 101.39 319 ALA B N 1
ATOM 4109 C CA . ALA B 1 68 ? -17.764 -49.327 13.606 1.00 95.78 319 ALA B CA 1
ATOM 4110 C C . ALA B 1 68 ? -17.428 -48.565 14.883 1.00 92.24 319 ALA B C 1
ATOM 4111 O O . ALA B 1 68 ? -16.853 -47.470 14.831 1.00 92.03 319 ALA B O 1
ATOM 4113 N N . HIS B 1 69 ? -17.778 -49.132 16.039 1.00 90.45 320 HIS B N 1
ATOM 4114 C CA . HIS B 1 69 ? -17.447 -48.498 17.310 1.00 90.71 320 HIS B CA 1
ATOM 4115 C C . HIS B 1 69 ? -15.947 -48.279 17.437 1.00 97.68 320 HIS B C 1
ATOM 4116 O O . HIS B 1 69 ? -15.498 -47.181 17.794 1.00 102.04 320 HIS B O 1
ATOM 4123 N N . LYS B 1 70 ? -15.147 -49.313 17.149 1.00 99.10 321 LYS B N 1
ATOM 4124 C CA . LYS B 1 70 ? -13.703 -49.129 17.270 1.00 104.54 321 LYS B CA 1
ATOM 4125 C C . LYS B 1 70 ? -13.148 -48.221 16.178 1.00 106.38 321 LYS B C 1
ATOM 4126 O O . LYS B 1 70 ? -12.100 -47.596 16.380 1.00 110.86 321 LYS B O 1
ATOM 4132 N N . HIS B 1 71 ? -13.839 -48.106 15.041 1.00 102.65 322 HIS B N 1
ATOM 4133 C CA . HIS B 1 71 ? -13.412 -47.166 14.012 1.00 101.12 322 HIS B CA 1
ATOM 4134 C C . HIS B 1 71 ? -13.658 -45.725 14.435 1.00 100.27 322 HIS B C 1
ATOM 4135 O O . HIS B 1 71 ? -12.903 -44.830 14.038 1.00 104.03 322 HIS B O 1
ATOM 4142 N N . ILE B 1 72 ? -14.707 -45.472 15.222 1.00 96.76 323 ILE B N 1
ATOM 4143 C CA . ILE B 1 72 ? -14.971 -44.097 15.645 1.00 95.37 323 ILE B CA 1
ATOM 4144 C C . ILE B 1 72 ? -13.834 -43.574 16.518 1.00 102.77 323 ILE B C 1
ATOM 4145 O O . ILE B 1 72 ? -13.542 -42.372 16.513 1.00 103.07 323 ILE B O 1
ATOM 4150 N N . LYS B 1 73 ? -13.153 -44.461 17.243 1.00 109.87 324 LYS B N 1
ATOM 4151 C CA . LYS B 1 73 ? -12.183 -44.069 18.260 1.00 114.99 324 LYS B CA 1
ATOM 4152 C C . LYS B 1 73 ? -10.752 -43.934 17.747 1.00 124.34 324 LYS B C 1
ATOM 4153 O O . LYS B 1 73 ? -9.854 -43.657 18.549 1.00 129.98 324 LYS B O 1
ATOM 4159 N N . GLU B 1 74 ? -10.504 -44.106 16.451 1.00 131.77 325 GLU B N 1
ATOM 4160 C CA . GLU B 1 74 ? -9.137 -44.162 15.951 1.00 137.86 325 GLU B CA 1
ATOM 4161 C C . GLU B 1 74 ? -8.773 -42.872 15.210 1.00 137.68 325 GLU B C 1
ATOM 4162 O O . GLU B 1 74 ? -9.536 -41.899 15.195 1.00 137.13 325 GLU B O 1
ATOM 4168 N N . LYS B 1 75 ? -7.583 -42.876 14.599 1.00 137.50 326 LYS B N 1
ATOM 4169 C CA . LYS B 1 75 ? -6.993 -41.657 14.043 1.00 134.27 326 LYS B CA 1
ATOM 4170 C C . LYS B 1 75 ? -7.884 -41.031 12.973 1.00 128.48 326 LYS B C 1
ATOM 4171 O O . LYS B 1 75 ? -8.208 -39.835 13.030 1.00 126.98 326 LYS B O 1
ATOM 4177 N N . ARG B 1 76 ? -8.292 -41.835 11.989 1.00 125.48 327 ARG B N 1
ATOM 4178 C CA . ARG B 1 76 ? -8.875 -41.307 10.758 1.00 123.74 327 ARG B CA 1
ATOM 4179 C C . ARG B 1 76 ? -10.219 -40.629 11.014 1.00 120.09 327 ARG B C 1
ATOM 4180 O O . ARG B 1 76 ? -10.472 -39.516 10.523 1.00 119.38 327 ARG B O 1
ATOM 4188 N N . HIS B 1 77 ? -11.093 -41.284 11.784 1.00 117.11 328 HIS B N 1
ATOM 4189 C CA . HIS B 1 77 ? -12.426 -40.741 12.035 1.00 110.03 328 HIS B CA 1
ATOM 4190 C C . HIS B 1 77 ? -12.348 -39.415 12.780 1.00 107.47 328 HIS B C 1
ATOM 4191 O O . HIS B 1 77 ? -13.047 -38.454 12.439 1.00 104.29 328 HIS B O 1
ATOM 4198 N N . LYS B 1 78 ? -11.508 -39.351 13.815 1.00 107.88 329 LYS B N 1
ATOM 4199 C CA . LYS B 1 78 ? -11.398 -38.128 14.599 1.00 106.96 329 LYS B CA 1
ATOM 4200 C C . LYS B 1 78 ? -10.790 -37.001 13.775 1.00 107.03 329 LYS B C 1
ATOM 4201 O O . LYS B 1 78 ? -11.212 -35.842 13.891 1.00 103.37 329 LYS B O 1
ATOM 4207 N N . LYS B 1 79 ? -9.822 -37.327 12.912 1.00 112.78 330 LYS B N 1
ATOM 4208 C CA . LYS B 1 79 ? -9.314 -36.333 11.970 1.00 118.55 330 LYS B CA 1
ATOM 4209 C C . LYS B 1 79 ? -10.442 -35.751 11.122 1.00 116.68 330 LYS B C 1
ATOM 4210 O O . LYS B 1 79 ? -10.620 -34.523 11.053 1.00 116.94 330 LYS B O 1
ATOM 4216 N N . ASN B 1 80 ? -11.222 -36.621 10.471 1.00 114.13 331 ASN B N 1
ATOM 4217 C CA . ASN B 1 80 ? -12.251 -36.134 9.552 1.00 111.19 331 ASN B CA 1
ATOM 4218 C C . ASN B 1 80 ? -13.346 -35.366 10.285 1.00 107.62 331 ASN B C 1
ATOM 4219 O O . ASN B 1 80 ? -13.885 -34.381 9.757 1.00 106.64 331 ASN B O 1
ATOM 4224 N N . ILE B 1 81 ? -13.685 -35.794 11.504 1.00 106.06 332 ILE B N 1
ATOM 4225 C CA . ILE B 1 81 ? -14.679 -35.073 12.297 1.00 103.48 332 ILE B CA 1
ATOM 4226 C C . ILE B 1 81 ? -14.181 -33.669 12.611 1.00 101.82 332 ILE B C 1
ATOM 4227 O O . ILE B 1 81 ? -14.916 -32.682 12.462 1.00 100.29 332 ILE B O 1
ATOM 4232 N N . LEU B 1 82 ? -12.923 -33.559 13.057 1.00 102.67 333 LEU B N 1
ATOM 4233 C CA . LEU B 1 82 ? -12.354 -32.243 13.325 1.00 101.18 333 LEU B CA 1
ATOM 4234 C C . LEU B 1 82 ? -12.401 -31.360 12.086 1.00 100.20 333 LEU B C 1
ATOM 4235 O O . LEU B 1 82 ? -12.708 -30.164 12.169 1.00 100.87 333 LEU B O 1
ATOM 4240 N N . GLU B 1 83 ? -12.124 -31.935 10.921 1.00 97.89 334 GLU B N 1
ATOM 4241 C CA . GLU B 1 83 ? -12.052 -31.095 9.732 1.00 96.94 334 GLU B CA 1
ATOM 4242 C C . GLU B 1 83 ? -13.437 -30.656 9.249 1.00 94.96 334 GLU B C 1
ATOM 4243 O O . GLU B 1 83 ? -13.593 -29.523 8.769 1.00 95.63 334 GLU B O 1
ATOM 4249 N N . LYS B 1 84 ? -14.463 -31.500 9.401 1.00 93.30 335 LYS B N 1
ATOM 4250 C CA . LYS B 1 84 ? -15.818 -31.028 9.104 1.00 94.55 335 LYS B CA 1
ATOM 4251 C C . LYS B 1 84 ? -16.261 -29.962 10.106 1.00 97.21 335 LYS B C 1
ATOM 4252 O O . LYS B 1 84 ? -16.976 -29.009 9.747 1.00 95.55 335 LYS B O 1
ATOM 4258 N N . GLN B 1 85 ? -15.820 -30.123 11.346 1.00 101.12 336 GLN B N 1
ATOM 4259 C CA . GLN B 1 85 ? -16.073 -29.136 12.372 1.00 103.94 336 GLN B CA 1
ATOM 4260 C C . GLN B 1 85 ? -15.478 -27.820 11.909 1.00 102.86 336 GLN B C 1
ATOM 4261 O O . GLN B 1 85 ? -16.071 -26.761 12.084 1.00 102.68 336 GLN B O 1
ATOM 4267 N N . GLU B 1 86 ? -14.292 -27.891 11.318 1.00 103.02 337 GLU B N 1
ATOM 4268 C CA . GLU B 1 86 ? -13.636 -26.697 10.813 1.00 104.40 337 GLU B CA 1
ATOM 4269 C C . GLU B 1 86 ? -14.511 -26.042 9.755 1.00 101.06 337 GLU B C 1
ATOM 4270 O O . GLU B 1 86 ? -14.803 -24.852 9.828 1.00 103.75 337 GLU B O 1
ATOM 4276 N N . GLU B 1 87 ? -14.944 -26.830 8.781 1.00 97.23 338 GLU B N 1
ATOM 4277 C CA . GLU B 1 87 ? -15.827 -26.328 7.740 1.00 96.56 338 GLU B CA 1
ATOM 4278 C C . GLU B 1 87 ? -16.982 -25.539 8.342 1.00 96.70 338 GLU B C 1
ATOM 4279 O O . GLU B 1 87 ? -17.296 -24.446 7.886 1.00 96.28 338 GLU B O 1
ATOM 4285 N N . SER B 1 88 ? -17.618 -26.097 9.364 1.00 97.56 339 SER B N 1
ATOM 4286 C CA . SER B 1 88 ? -18.753 -25.429 9.983 1.00 99.40 339 SER B CA 1
ATOM 4287 C C . SER B 1 88 ? -18.324 -24.082 10.530 1.00 99.53 339 SER B C 1
ATOM 4288 O O . SER B 1 88 ? -19.059 -23.102 10.447 1.00 102.00 339 SER B O 1
ATOM 4291 N N . GLU B 1 89 ? -17.124 -24.045 11.093 1.00 97.18 340 GLU B N 1
ATOM 4292 C CA . GLU B 1 89 ? -16.509 -22.794 11.530 1.00 91.99 340 GLU B CA 1
ATOM 4293 C C . GLU B 1 89 ? -16.421 -21.798 10.377 1.00 86.31 340 GLU B C 1
ATOM 4294 O O . GLU B 1 89 ? -16.864 -20.648 10.491 1.00 87.79 340 GLU B O 1
ATOM 4300 N N . LEU B 1 90 ? -15.844 -22.235 9.254 1.00 78.90 341 LEU B N 1
ATOM 4301 C CA . LEU B 1 90 ? -15.775 -21.391 8.063 1.00 75.50 341 LEU B CA 1
ATOM 4302 C C . LEU B 1 90 ? -17.139 -20.819 7.703 1.00 75.07 341 LEU B C 1
ATOM 4303 O O . LEU B 1 90 ? -17.252 -19.650 7.320 1.00 77.75 341 LEU B O 1
ATOM 4308 N N . ARG B 1 91 ? -18.186 -21.639 7.800 1.00 72.23 342 ARG B N 1
ATOM 4309 C CA . ARG B 1 91 ? -19.509 -21.144 7.433 1.00 68.32 342 ARG B CA 1
ATOM 4310 C C . ARG B 1 91 ? -19.993 -20.072 8.394 1.00 66.61 342 ARG B C 1
ATOM 4311 O O . ARG B 1 91 ? -20.775 -19.201 8.002 1.00 67.35 342 ARG B O 1
ATOM 4319 N N . SER B 1 92 ? -19.554 -20.112 9.650 1.00 67.79 343 SER B N 1
ATOM 4320 C CA . SER B 1 92 ? -20.053 -19.168 10.643 1.00 73.85 343 SER B CA 1
ATOM 4321 C C . SER B 1 92 ? -19.073 -18.025 10.928 1.00 78.86 343 SER B C 1
ATOM 4322 O O . SER B 1 92 ? -19.028 -17.515 12.055 1.00 79.79 343 SER B O 1
ATOM 4325 N N . LEU B 1 93 ? -18.306 -17.587 9.923 1.00 79.88 344 LEU B N 1
ATOM 4326 C CA . LEU B 1 93 ? -17.305 -16.546 10.149 1.00 78.86 344 LEU B CA 1
ATOM 4327 C C . LEU B 1 93 ? -17.962 -15.173 10.256 1.00 78.93 344 LEU B C 1
ATOM 4328 O O . LEU B 1 93 ? -18.825 -14.834 9.442 1.00 76.90 344 LEU B O 1
ATOM 4333 N N . PRO B 1 94 ? -17.549 -14.362 11.236 1.00 82.52 345 PRO B N 1
ATOM 4334 C CA . PRO B 1 94 ? -18.112 -13.018 11.360 1.00 80.28 345 PRO B CA 1
ATOM 4335 C C . PRO B 1 94 ? -17.721 -12.157 10.174 1.00 74.72 345 PRO B C 1
ATOM 4336 O O . PRO B 1 94 ? -16.689 -12.401 9.525 1.00 69.07 345 PRO B O 1
ATOM 4340 N N . PRO B 1 95 ? -18.517 -11.140 9.849 1.00 76.31 346 PRO B N 1
ATOM 4341 C CA . PRO B 1 95 ? -18.182 -10.296 8.707 1.00 76.10 346 PRO B CA 1
ATOM 4342 C C . PRO B 1 95 ? -16.899 -9.540 8.962 1.00 75.75 346 PRO B C 1
ATOM 4343 O O . PRO B 1 95 ? -16.552 -9.234 10.120 1.00 81.18 346 PRO B O 1
ATOM 4347 N N . PRO B 1 96 ? -16.137 -9.239 7.914 1.00 68.56 347 PRO B N 1
ATOM 4348 C CA . PRO B 1 96 ? -14.867 -8.525 8.095 1.00 65.19 347 PRO B CA 1
ATOM 4349 C C . PRO B 1 96 ? -15.067 -7.043 8.369 1.00 69.71 347 PRO B C 1
ATOM 4350 O O . PRO B 1 96 ? -15.965 -6.399 7.820 1.00 75.64 347 PRO B O 1
ATOM 4354 N N . SER B 1 97 ? -14.198 -6.505 9.223 1.00 68.62 348 SER B N 1
ATOM 4355 C CA . SER B 1 97 ? -14.206 -5.091 9.565 1.00 68.05 348 SER B CA 1
ATOM 4356 C C . SER B 1 97 ? -13.857 -4.223 8.351 1.00 79.05 348 SER B C 1
ATOM 4357 O O . SER B 1 97 ? -13.249 -4.694 7.387 1.00 63.44 348 SER B O 1
ATOM 4360 N N . PRO B 1 98 ? -14.240 -2.943 8.378 1.00 52.88 349 PRO B N 1
ATOM 4361 C CA . PRO B 1 98 ? -13.814 -2.029 7.297 1.00 50.50 349 PRO B CA 1
ATOM 4362 C C . PRO B 1 98 ? -12.300 -1.930 7.137 1.00 50.28 349 PRO B C 1
ATOM 4363 O O . PRO B 1 98 ? -11.803 -1.944 5.999 1.00 52.57 349 PRO B O 1
ATOM 4367 N N . ALA B 1 99 ? -11.554 -1.822 8.246 1.00 46.06 350 ALA B N 1
ATOM 4368 C CA . ALA B 1 99 ? -10.095 -1.763 8.155 1.00 50.72 350 ALA B CA 1
ATOM 4369 C C . ALA B 1 99 ? -9.526 -2.992 7.443 1.00 54.00 350 ALA B C 1
ATOM 4370 O O . ALA B 1 99 ? -8.586 -2.879 6.647 1.00 55.01 350 ALA B O 1
ATOM 4372 N N . HIS B 1 100 ? -10.086 -4.174 7.704 1.00 50.55 351 HIS B N 1
ATOM 4373 C CA . HIS B 1 100 ? -9.544 -5.383 7.094 1.00 46.21 351 HIS B CA 1
ATOM 4374 C C . HIS B 1 100 ? -9.854 -5.434 5.601 1.00 43.67 351 HIS B C 1
ATOM 4375 O O . HIS B 1 100 ? -8.994 -5.809 4.791 1.00 42.78 351 HIS B O 1
ATOM 4382 N N . LEU B 1 101 ? -11.072 -5.050 5.216 1.00 41.38 352 LEU B N 1
ATOM 4383 C CA . LEU B 1 101 ? -11.407 -4.952 3.800 1.00 41.12 352 LEU B CA 1
ATOM 4384 C C . LEU B 1 101 ? -10.492 -3.963 3.090 1.00 41.74 352 LEU B C 1
ATOM 4385 O O . LEU B 1 101 ? -10.058 -4.210 1.959 1.00 37.89 352 LEU B O 1
ATOM 4390 N N . ALA B 1 102 ? -10.172 -2.845 3.745 1.00 38.04 353 ALA B N 1
ATOM 4391 C CA . ALA B 1 102 ? -9.283 -1.869 3.133 1.00 44.07 353 ALA B CA 1
ATOM 4392 C C . ALA B 1 102 ? -7.879 -2.432 2.970 1.00 42.25 353 ALA B C 1
ATOM 4393 O O . ALA B 1 102 ? -7.239 -2.252 1.923 1.00 44.80 353 ALA B O 1
ATOM 4395 N N . ALA B 1 103 ? -7.360 -3.067 4.020 1.00 41.30 354 ALA B N 1
ATOM 4396 C CA . ALA B 1 103 ? -6.051 -3.699 3.930 1.00 42.23 354 ALA B CA 1
ATOM 4397 C C . ALA B 1 103 ? -6.001 -4.669 2.754 1.00 41.40 354 ALA B C 1
ATOM 4398 O O . ALA B 1 103 ? -5.061 -4.639 1.951 1.00 40.95 354 ALA B O 1
ATOM 4400 N N . LEU B 1 104 ? -7.030 -5.518 2.622 1.00 38.50 355 LEU B N 1
ATOM 4401 C CA . LEU B 1 104 ? -7.085 -6.470 1.513 1.00 36.71 355 LEU B CA 1
ATOM 4402 C C . LEU B 1 104 ? -7.146 -5.755 0.163 1.00 38.94 355 LEU B C 1
ATOM 4403 O O . LEU B 1 104 ? -6.453 -6.145 -0.783 1.00 40.30 355 LEU B O 1
ATOM 4408 N N . SER B 1 105 ? -7.962 -4.698 0.063 1.00 37.96 356 SER B N 1
ATOM 4409 C CA . SER B 1 105 ? -8.116 -3.957 -1.190 1.00 39.01 356 SER B CA 1
ATOM 4410 C C . SER B 1 105 ? -6.790 -3.372 -1.660 1.00 39.54 356 SER B C 1
ATOM 4411 O O . SER B 1 105 ? -6.402 -3.523 -2.834 1.00 44.92 356 SER B O 1
ATOM 4414 N N . VAL B 1 106 ? -6.087 -2.690 -0.751 1.00 39.14 357 VAL B N 1
ATOM 4415 C CA . VAL B 1 106 ? -4.794 -2.098 -1.086 1.00 40.63 357 VAL B CA 1
ATOM 4416 C C . VAL B 1 106 ? -3.775 -3.186 -1.417 1.00 46.20 357 VAL B C 1
ATOM 4417 O O . VAL B 1 106 ? -2.995 -3.055 -2.364 1.00 46.03 357 VAL B O 1
ATOM 4421 N N . ALA B 1 107 ? -3.794 -4.298 -0.681 1.00 33.60 358 ALA B N 1
ATOM 4422 C CA . ALA B 1 107 ? -2.830 -5.356 -0.960 1.00 47.87 358 ALA B CA 1
ATOM 4423 C C . ALA B 1 107 ? -3.056 -5.980 -2.340 1.00 41.18 358 ALA B C 1
ATOM 4424 O O . ALA B 1 107 ? -2.094 -6.280 -3.059 1.00 41.26 358 ALA B O 1
ATOM 4426 N N . VAL B 1 108 ? -4.319 -6.159 -2.739 1.00 39.58 359 VAL B N 1
ATOM 4427 C CA . VAL B 1 108 ? -4.617 -6.744 -4.048 1.00 35.04 359 VAL B CA 1
ATOM 4428 C C . VAL B 1 108 ? -4.162 -5.812 -5.168 1.00 40.06 359 VAL B C 1
ATOM 4429 O O . VAL B 1 108 ? -3.465 -6.224 -6.122 1.00 40.96 359 VAL B O 1
ATOM 4433 N N . ILE B 1 109 ? -4.536 -4.530 -5.068 1.00 42.98 360 ILE B N 1
ATOM 4434 C CA . ILE B 1 109 ? -4.143 -3.634 -6.154 1.00 40.13 360 ILE B CA 1
ATOM 4435 C C . ILE B 1 109 ? -2.628 -3.447 -6.170 1.00 39.69 360 ILE B C 1
ATOM 4436 O O . ILE B 1 109 ? -2.033 -3.266 -7.238 1.00 44.91 360 ILE B O 1
ATOM 4441 N N . GLU B 1 110 ? -1.964 -3.531 -5.016 1.00 37.65 361 GLU B N 1
ATOM 4442 C CA . GLU B 1 110 ? -0.511 -3.383 -5.025 1.00 42.52 361 GLU B CA 1
ATOM 4443 C C . GLU B 1 110 ? 0.170 -4.603 -5.632 1.00 45.79 361 GLU B C 1
ATOM 4444 O O . GLU B 1 110 ? 1.192 -4.460 -6.310 1.00 48.40 361 GLU B O 1
ATOM 4450 N N . LEU B 1 111 ? -0.369 -5.809 -5.413 1.00 43.29 362 LEU B N 1
ATOM 4451 C CA . LEU B 1 111 ? 0.169 -6.960 -6.133 1.00 39.56 362 LEU B CA 1
ATOM 4452 C C . LEU B 1 111 ? 0.149 -6.700 -7.636 1.00 42.04 362 LEU B C 1
ATOM 4453 O O . LEU B 1 111 ? 1.173 -6.846 -8.315 1.00 39.00 362 LEU B O 1
ATOM 4458 N N . ALA B 1 112 ? -0.995 -6.246 -8.164 1.00 43.00 363 ALA B N 1
ATOM 4459 C CA . ALA B 1 112 ? -1.046 -5.973 -9.606 1.00 39.64 363 ALA B CA 1
ATOM 4460 C C . ALA B 1 112 ? -0.063 -4.868 -10.012 1.00 43.09 363 ALA B C 1
ATOM 4461 O O . ALA B 1 112 ? 0.699 -5.021 -10.973 1.00 47.12 363 ALA B O 1
ATOM 4463 N N . LYS B 1 113 ? -0.043 -3.759 -9.270 1.00 42.18 364 LYS B N 1
ATOM 4464 C CA . LYS B 1 113 ? 0.730 -2.591 -9.690 1.00 47.46 364 LYS B CA 1
ATOM 4465 C C . LYS B 1 113 ? 2.235 -2.833 -9.609 1.00 46.62 364 LYS B C 1
ATOM 4466 O O . LYS B 1 113 ? 2.997 -2.317 -10.437 1.00 52.79 364 LYS B O 1
ATOM 4472 N N . GLU B 1 114 ? 2.685 -3.592 -8.616 1.00 42.90 365 GLU B N 1
ATOM 4473 C CA . GLU B 1 114 ? 4.108 -3.786 -8.389 1.00 49.57 365 GLU B CA 1
ATOM 4474 C C . GLU B 1 114 ? 4.663 -5.035 -9.065 1.00 47.99 365 GLU B C 1
ATOM 4475 O O . GLU B 1 114 ? 5.859 -5.080 -9.371 1.00 51.59 365 GLU B O 1
ATOM 4481 N N . HIS B 1 115 ? 3.842 -6.054 -9.308 1.00 43.82 366 HIS B N 1
ATOM 4482 C CA . HIS B 1 115 ? 4.362 -7.285 -9.873 1.00 45.84 366 HIS B CA 1
ATOM 4483 C C . HIS B 1 115 ? 3.675 -7.688 -11.159 1.00 43.86 366 HIS B C 1
ATOM 4484 O O . HIS B 1 115 ? 4.089 -8.676 -11.772 1.00 46.19 366 HIS B O 1
ATOM 4491 N N . GLY B 1 116 ? 2.660 -6.944 -11.602 1.00 44.46 367 GLY B N 1
ATOM 4492 C CA . GLY B 1 116 ? 1.940 -7.283 -12.812 1.00 40.93 367 GLY B CA 1
ATOM 4493 C C . GLY B 1 116 ? 2.578 -6.683 -14.051 1.00 40.79 367 GLY B C 1
ATOM 4494 O O . GLY B 1 116 ? 3.597 -5.992 -14.006 1.00 43.35 367 GLY B O 1
ATOM 4495 N N . ILE B 1 117 ? 1.957 -6.965 -15.187 1.00 42.39 368 ILE B N 1
ATOM 4496 C CA . ILE B 1 117 ? 2.429 -6.478 -16.479 1.00 41.33 368 ILE B CA 1
ATOM 4497 C C . ILE B 1 117 ? 1.819 -5.098 -16.700 1.00 39.83 368 ILE B C 1
ATOM 4498 O O . ILE B 1 117 ? 0.607 -4.976 -16.891 1.00 42.96 368 ILE B O 1
ATOM 4503 N N . THR B 1 118 ? 2.650 -4.058 -16.650 1.00 39.45 369 THR B N 1
ATOM 4504 C CA . THR B 1 118 ? 2.207 -2.691 -16.890 1.00 43.25 369 THR B CA 1
ATOM 4505 C C . THR B 1 118 ? 2.195 -2.388 -18.387 1.00 52.14 369 THR B C 1
ATOM 4506 O O . THR B 1 118 ? 2.657 -3.176 -19.213 1.00 56.69 369 THR B O 1
ATOM 4510 N N . ASP B 1 119 ? 1.699 -1.193 -18.724 1.00 54.23 370 ASP B N 1
ATOM 4511 C CA . ASP B 1 119 ? 1.671 -0.763 -20.119 1.00 55.43 370 ASP B CA 1
ATOM 4512 C C . ASP B 1 119 ? 3.071 -0.633 -20.717 1.00 53.27 370 ASP B C 1
ATOM 4513 O O . ASP B 1 119 ? 3.258 -0.907 -21.910 1.00 53.98 370 ASP B O 1
ATOM 4518 N N . ASP B 1 120 ? 4.067 -0.217 -19.926 1.00 50.23 371 ASP B N 1
ATOM 4519 C CA . ASP B 1 120 ? 5.438 -0.221 -20.435 1.00 60.23 371 ASP B CA 1
ATOM 4520 C C . ASP B 1 120 ? 5.933 -1.643 -20.693 1.00 54.24 371 ASP B C 1
ATOM 4521 O O . ASP B 1 120 ? 6.630 -1.896 -21.688 1.00 54.60 371 ASP B O 1
ATOM 4526 N N . ASP B 1 121 ? 5.590 -2.584 -19.805 1.00 50.57 372 ASP B N 1
ATOM 4527 C CA . ASP B 1 121 ? 5.953 -3.979 -20.032 1.00 49.17 372 ASP B CA 1
ATOM 4528 C C . ASP B 1 121 ? 5.304 -4.511 -21.305 1.00 48.26 372 ASP B C 1
ATOM 4529 O O . ASP B 1 121 ? 5.952 -5.209 -22.100 1.00 52.26 372 ASP B O 1
ATOM 4534 N N . LEU B 1 122 ? 4.033 -4.171 -21.533 1.00 45.30 373 LEU B N 1
ATOM 4535 C CA . LEU B 1 122 ? 3.391 -4.579 -22.777 1.00 51.22 373 LEU B CA 1
ATOM 4536 C C . LEU B 1 122 ? 4.093 -3.958 -23.981 1.00 57.21 373 LEU B C 1
ATOM 4537 O O . LEU B 1 122 ? 4.260 -4.608 -25.019 1.00 61.28 373 LEU B O 1
ATOM 4542 N N . ARG B 1 123 ? 4.487 -2.693 -23.864 1.00 54.93 374 ARG B N 1
ATOM 4543 C CA . ARG B 1 123 ? 5.249 -2.032 -24.918 1.00 58.93 374 ARG B CA 1
ATOM 4544 C C . ARG B 1 123 ? 6.507 -2.826 -25.262 1.00 58.29 374 ARG B C 1
ATOM 4545 O O . ARG B 1 123 ? 6.792 -3.092 -26.439 1.00 61.44 374 ARG B O 1
ATOM 4553 N N . VAL B 1 124 ? 7.262 -3.220 -24.233 1.00 54.09 375 VAL B N 1
ATOM 4554 C CA . VAL B 1 124 ? 8.475 -4.013 -24.435 1.00 50.53 375 VAL B CA 1
ATOM 4555 C C . VAL B 1 124 ? 8.158 -5.316 -25.167 1.00 50.29 375 VAL B C 1
ATOM 4556 O O . VAL B 1 124 ? 8.876 -5.727 -26.091 1.00 54.44 375 VAL B O 1
ATOM 4560 N N . ARG B 1 125 ? 7.056 -5.967 -24.790 1.00 47.47 376 ARG B N 1
ATOM 4561 C CA . ARG B 1 125 ? 6.733 -7.266 -25.386 1.00 48.77 376 ARG B CA 1
ATOM 4562 C C . ARG B 1 125 ? 6.266 -7.131 -26.838 1.00 50.72 376 ARG B C 1
ATOM 4563 O O . ARG B 1 125 ? 6.629 -7.947 -27.703 1.00 50.30 376 ARG B O 1
ATOM 4571 N N . GLN B 1 126 ? 5.490 -6.084 -27.133 1.00 55.70 377 GLN B N 1
ATOM 4572 C CA . GLN B 1 126 ? 5.099 -5.818 -28.514 1.00 66.56 377 GLN B CA 1
ATOM 4573 C C . GLN B 1 126 ? 6.315 -5.501 -29.375 1.00 68.58 377 GLN B C 1
ATOM 4574 O O . GLN B 1 126 ? 6.391 -5.926 -30.532 1.00 68.20 377 GLN B O 1
ATOM 4580 N N . GLU B 1 127 ? 7.292 -4.776 -28.825 1.00 70.56 378 GLU B N 1
ATOM 4581 C CA . GLU B 1 127 ? 8.499 -4.511 -29.604 1.00 73.17 378 GLU B CA 1
ATOM 4582 C C . GLU B 1 127 ? 9.311 -5.781 -29.839 1.00 69.29 378 GLU B C 1
ATOM 4583 O O . GLU B 1 127 ? 9.955 -5.917 -30.890 1.00 70.06 378 GLU B O 1
ATOM 4589 N N . ILE B 1 128 ? 9.297 -6.720 -28.884 1.00 63.52 379 ILE B N 1
ATOM 4590 C CA . ILE B 1 128 ? 9.852 -8.046 -29.166 1.00 59.82 379 ILE B CA 1
ATOM 4591 C C . ILE B 1 128 ? 9.176 -8.647 -30.392 1.00 60.02 379 ILE B C 1
ATOM 4592 O O . ILE B 1 128 ? 9.833 -9.201 -31.284 1.00 62.83 379 ILE B O 1
ATOM 4597 N N . VAL B 1 129 ? 7.847 -8.568 -30.442 1.00 57.75 380 VAL B N 1
ATOM 4598 C CA . VAL B 1 129 ? 7.141 -9.169 -31.573 1.00 61.74 380 VAL B CA 1
ATOM 4599 C C . VAL B 1 129 ? 7.505 -8.456 -32.875 1.00 68.81 380 VAL B C 1
ATOM 4600 O O . VAL B 1 129 ? 7.656 -9.087 -33.926 1.00 71.49 380 VAL B O 1
ATOM 4604 N N . GLU B 1 130 ? 7.692 -7.138 -32.817 1.00 73.08 381 GLU B N 1
ATOM 4605 C CA . GLU B 1 130 ? 8.049 -6.383 -34.017 1.00 75.04 381 GLU B CA 1
ATOM 4606 C C . GLU B 1 130 ? 9.429 -6.778 -34.537 1.00 70.82 381 GLU B C 1
ATOM 4607 O O . GLU B 1 130 ? 9.608 -7.032 -35.738 1.00 72.01 381 GLU B O 1
ATOM 4613 N N . GLU B 1 131 ? 10.424 -6.822 -33.646 1.00 70.96 382 GLU B N 1
ATOM 4614 C CA . GLU B 1 131 ? 11.768 -7.232 -34.050 1.00 74.19 382 GLU B CA 1
ATOM 4615 C C . GLU B 1 131 ? 11.771 -8.658 -34.600 1.00 77.21 382 GLU B C 1
ATOM 4616 O O . GLU B 1 131 ? 12.346 -8.933 -35.667 1.00 85.22 382 GLU B O 1
ATOM 4622 N N . MET B 1 132 ? 11.122 -9.586 -33.888 1.00 71.51 383 MET B N 1
ATOM 4623 C CA . MET B 1 132 ? 11.082 -10.957 -34.378 1.00 69.96 383 MET B CA 1
ATOM 4624 C C . MET B 1 132 ? 10.354 -11.044 -35.709 1.00 71.55 383 MET B C 1
ATOM 4625 O O . MET B 1 132 ? 10.689 -11.889 -36.544 1.00 73.24 383 MET B O 1
ATOM 4630 N N . SER B 1 133 ? 9.363 -10.180 -35.933 1.00 72.26 384 SER B N 1
ATOM 4631 C CA . SER B 1 133 ? 8.665 -10.202 -37.207 1.00 78.99 384 SER B CA 1
ATOM 4632 C C . SER B 1 133 ? 9.592 -9.769 -38.324 1.00 87.01 384 SER B C 1
ATOM 4633 O O . SER B 1 133 ? 9.593 -10.381 -39.397 1.00 89.70 384 SER B O 1
ATOM 4636 N N . LYS B 1 134 ? 10.398 -8.727 -38.083 1.00 93.98 385 LYS B N 1
ATOM 4637 C CA . LYS B 1 134 ? 11.485 -8.413 -39.011 1.00 98.09 385 LYS B CA 1
ATOM 4638 C C . LYS B 1 134 ? 12.264 -9.675 -39.354 1.00 94.70 385 LYS B C 1
ATOM 4639 O O . LYS B 1 134 ? 12.409 -10.045 -40.528 1.00 98.00 385 LYS B O 1
ATOM 4645 N N . VAL B 1 135 ? 12.757 -10.356 -38.314 1.00 85.09 386 VAL B N 1
ATOM 4646 C CA . VAL B 1 135 ? 13.730 -11.429 -38.518 1.00 81.51 386 VAL B CA 1
ATOM 4647 C C . VAL B 1 135 ? 13.106 -12.609 -39.263 1.00 81.50 386 VAL B C 1
ATOM 4648 O O . VAL B 1 135 ? 13.732 -13.192 -40.156 1.00 82.21 386 VAL B O 1
ATOM 4652 N N . ILE B 1 136 ? 11.871 -12.982 -38.920 1.00 78.10 387 ILE B N 1
ATOM 4653 C CA . ILE B 1 136 ? 11.253 -14.127 -39.585 1.00 76.81 387 ILE B CA 1
ATOM 4654 C C . ILE B 1 136 ? 10.807 -13.757 -40.999 1.00 84.50 387 ILE B C 1
ATOM 4655 O O . ILE B 1 136 ? 10.976 -14.547 -41.936 1.00 88.04 387 ILE B O 1
ATOM 4660 N N . THR B 1 137 ? 10.224 -12.563 -41.179 1.00 88.09 388 THR B N 1
ATOM 4661 C CA . THR B 1 137 ? 9.744 -12.159 -42.499 1.00 91.75 388 THR B CA 1
ATOM 4662 C C . THR B 1 137 ? 10.885 -12.032 -43.495 1.00 96.14 388 THR B C 1
ATOM 4663 O O . THR B 1 137 ? 10.706 -12.327 -44.683 1.00 97.43 388 THR B O 1
ATOM 4667 N N . THR B 1 138 ? 12.069 -11.611 -43.041 1.00 98.79 389 THR B N 1
ATOM 4668 C CA . THR B 1 138 ? 13.183 -11.520 -43.978 1.00 103.86 389 THR B CA 1
ATOM 4669 C C . THR B 1 138 ? 13.589 -12.879 -44.540 1.00 105.10 389 THR B C 1
ATOM 4670 O O . THR B 1 138 ? 14.404 -12.925 -45.467 1.00 108.10 389 THR B O 1
ATOM 4674 N N . PHE B 1 139 ? 12.902 -13.920 -44.114 1.00 104.06 390 PHE B N 1
ATOM 4675 C CA . PHE B 1 139 ? 13.105 -15.232 -44.661 1.00 104.81 390 PHE B CA 1
ATOM 4676 C C . PHE B 1 139 ? 11.795 -15.780 -45.113 1.00 105.28 390 PHE B C 1
ATOM 4677 O O . PHE B 1 139 ? 11.756 -16.689 -45.917 1.00 107.00 390 PHE B O 1
ATOM 4685 N N . LEU B 1 140 ? 10.712 -15.266 -44.562 1.00 104.73 391 LEU B N 1
ATOM 4686 C CA . LEU B 1 140 ? 9.410 -15.781 -44.936 1.00 107.06 391 LEU B CA 1
ATOM 4687 C C . LEU B 1 140 ? 8.573 -14.757 -45.607 1.00 117.15 391 LEU B C 1
ATOM 4688 O O . LEU B 1 140 ? 8.802 -13.562 -45.484 1.00 120.78 391 LEU B O 1
ATOM 4693 N N . PRO B 1 141 ? 7.561 -15.307 -46.393 1.00 121.21 392 PRO B N 1
ATOM 4694 C CA . PRO B 1 141 ? 6.867 -14.320 -47.207 1.00 122.14 392 PRO B CA 1
ATOM 4695 C C . PRO B 1 141 ? 6.002 -13.488 -46.318 1.00 114.06 392 PRO B C 1
ATOM 4696 O O . PRO B 1 141 ? 6.491 -12.527 -45.800 1.00 109.70 392 PRO B O 1
ATOM 4700 N N . GLU B 1 142 ? 4.742 -13.831 -46.165 1.00 114.23 393 GLU B N 1
ATOM 4701 C CA . GLU B 1 142 ? 3.943 -13.227 -45.154 1.00 118.08 393 GLU B CA 1
ATOM 4702 C C . GLU B 1 142 ? 3.418 -14.335 -44.292 1.00 114.32 393 GLU B C 1
ATOM 4703 O O . GLU B 1 142 ? 2.327 -14.838 -44.481 1.00 116.53 393 GLU B O 1
ATOM 4709 N N . CYS B 1 143 ? 4.248 -14.719 -43.350 1.00 106.57 394 CYS B N 1
ATOM 4710 C CA . CYS B 1 143 ? 3.781 -15.258 -42.142 1.00 101.83 394 CYS B CA 1
ATOM 4711 C C . CYS B 1 143 ? 3.549 -13.997 -41.370 1.00 97.74 394 CYS B C 1
ATOM 4712 O O . CYS B 1 143 ? 4.220 -13.027 -41.587 1.00 100.11 394 CYS B O 1
ATOM 4715 N N . SER B 1 144 ? 2.562 -14.014 -40.501 1.00 92.08 395 SER B N 1
ATOM 4716 C CA . SER B 1 144 ? 2.243 -12.971 -39.546 1.00 84.02 395 SER B CA 1
ATOM 4717 C C . SER B 1 144 ? 2.698 -13.410 -38.162 1.00 78.91 395 SER B C 1
ATOM 4718 O O . SER B 1 144 ? 2.722 -14.605 -37.853 1.00 78.06 395 SER B O 1
ATOM 4721 N N . LEU B 1 145 ? 3.081 -12.437 -37.341 1.00 73.57 396 LEU B N 1
ATOM 4722 C CA . LEU B 1 145 ? 3.429 -12.669 -35.949 1.00 66.05 396 LEU B CA 1
ATOM 4723 C C . LEU B 1 145 ? 2.529 -11.820 -35.071 1.00 63.28 396 LEU B C 1
ATOM 4724 O O . LEU B 1 145 ? 2.321 -10.636 -35.350 1.00 61.44 396 LEU B O 1
ATOM 4729 N N . ARG B 1 146 ? 1.991 -12.418 -34.013 1.00 60.74 397 ARG B N 1
ATOM 4730 C CA . ARG B 1 146 ? 1.267 -11.623 -33.036 1.00 57.86 397 ARG B CA 1
ATOM 4731 C C . ARG B 1 146 ? 1.521 -12.157 -31.639 1.00 59.79 397 ARG B C 1
ATOM 4732 O O . ARG B 1 146 ? 2.020 -13.268 -31.439 1.00 63.91 397 ARG B O 1
ATOM 4740 N N . LEU B 1 147 ? 1.183 -11.321 -30.676 1.00 54.75 398 LEU B N 1
ATOM 4741 C CA . LEU B 1 147 ? 1.378 -11.588 -29.265 1.00 44.65 398 LEU B CA 1
ATOM 4742 C C . LEU B 1 147 ? 0.081 -12.140 -28.694 1.00 48.97 398 LEU B C 1
ATOM 4743 O O . LEU B 1 147 ? -1.002 -11.673 -29.051 1.00 54.42 398 LEU B O 1
ATOM 4748 N N . TYR B 1 148 ? 0.177 -13.157 -27.837 1.00 43.58 399 TYR B N 1
ATOM 4749 C CA . TYR B 1 148 ? -1.019 -13.641 -27.161 1.00 42.95 399 TYR B CA 1
ATOM 4750 C C . TYR B 1 148 ? -0.692 -14.020 -25.724 1.00 41.73 399 TYR B C 1
ATOM 4751 O O . TYR B 1 148 ? 0.430 -13.828 -25.238 1.00 38.19 399 TYR B O 1
ATOM 4760 N N . GLY B 1 149 ? -1.699 -14.558 -25.034 1.00 43.76 400 GLY B N 1
ATOM 4761 C CA . GLY B 1 149 ? -1.484 -14.979 -23.660 1.00 32.40 400 GLY B CA 1
ATOM 4762 C C . GLY B 1 149 ? -1.354 -13.808 -22.693 1.00 40.68 400 GLY B C 1
ATOM 4763 O O . GLY B 1 149 ? -1.869 -12.701 -22.916 1.00 42.02 400 GLY B O 1
ATOM 4764 N N . SER B 1 150 ? -0.616 -14.059 -21.613 1.00 40.17 401 SER B N 1
ATOM 4765 C CA . SER B 1 150 ? -0.646 -13.179 -20.452 1.00 41.47 401 SER B CA 1
ATOM 4766 C C . SER B 1 150 ? -0.084 -11.801 -20.758 1.00 45.98 401 SER B C 1
ATOM 4767 O O . SER B 1 150 ? -0.550 -10.808 -20.180 1.00 44.16 401 SER B O 1
ATOM 4770 N N . SER B 1 151 ? 0.889 -11.724 -21.679 1.00 44.99 402 SER B N 1
ATOM 4771 C CA . SER B 1 151 ? 1.400 -10.427 -22.116 1.00 43.88 402 SER B CA 1
ATOM 4772 C C . SER B 1 151 ? 0.259 -9.475 -22.395 1.00 42.87 402 SER B C 1
ATOM 4773 O O . SER B 1 151 ? 0.298 -8.315 -21.980 1.00 44.47 402 SER B O 1
ATOM 4776 N N . LEU B 1 152 ? -0.798 -9.963 -23.054 1.00 38.74 403 LEU B N 1
ATOM 4777 C CA . LEU B 1 152 ? -1.938 -9.115 -23.363 1.00 43.72 403 LEU B CA 1
ATOM 4778 C C . LEU B 1 152 ? -3.011 -9.161 -22.286 1.00 42.34 403 LEU B C 1
ATOM 4779 O O . LEU B 1 152 ? -3.691 -8.155 -22.067 1.00 34.32 403 LEU B O 1
ATOM 4784 N N . THR B 1 153 ? -3.191 -10.299 -21.607 1.00 40.45 404 THR B N 1
ATOM 4785 C CA . THR B 1 153 ? -4.286 -10.374 -20.650 1.00 41.85 404 THR B CA 1
ATOM 4786 C C . THR B 1 153 ? -3.930 -9.735 -19.318 1.00 41.39 404 THR B C 1
ATOM 4787 O O . THR B 1 153 ? -4.836 -9.364 -18.572 1.00 43.65 404 THR B O 1
ATOM 4791 N N . ARG B 1 154 ? -2.638 -9.595 -19.021 1.00 41.50 405 ARG B N 1
ATOM 4792 C CA . ARG B 1 154 ? -2.092 -9.194 -17.728 1.00 45.50 405 ARG B CA 1
ATOM 4793 C C . ARG B 1 154 ? -2.357 -10.237 -16.647 1.00 41.71 405 ARG B C 1
ATOM 4794 O O . ARG B 1 154 ? -2.198 -9.938 -15.451 1.00 41.07 405 ARG B O 1
ATOM 4802 N N . PHE B 1 155 ? -2.747 -11.454 -17.025 1.00 37.62 406 PHE B N 1
ATOM 4803 C CA . PHE B 1 155 ? -3.073 -12.495 -16.060 1.00 38.45 406 PHE B CA 1
ATOM 4804 C C . PHE B 1 155 ? -1.858 -13.279 -15.576 1.00 42.97 406 PHE B C 1
ATOM 4805 O O . PHE B 1 155 ? -2.024 -14.355 -14.984 1.00 45.70 406 PHE B O 1
ATOM 4813 N N . ALA B 1 156 ? -0.644 -12.786 -15.815 1.00 40.19 407 ALA B N 1
ATOM 4814 C CA . ALA B 1 156 ? 0.555 -13.311 -15.176 1.00 37.46 407 ALA B CA 1
ATOM 4815 C C . ALA B 1 156 ? 1.451 -12.123 -14.844 1.00 38.72 407 ALA B C 1
ATOM 4816 O O . ALA B 1 156 ? 1.176 -10.988 -15.240 1.00 46.90 407 ALA B O 1
ATOM 4818 N N . LEU B 1 157 ? 2.521 -12.393 -14.100 1.00 36.18 408 LEU B N 1
ATOM 4819 C CA . LEU B 1 157 ? 3.363 -11.361 -13.512 1.00 40.16 408 LEU B CA 1
ATOM 4820 C C . LEU B 1 157 ? 4.408 -10.862 -14.509 1.00 39.25 408 LEU B C 1
ATOM 4821 O O . LEU B 1 157 ? 4.611 -11.432 -15.584 1.00 42.35 408 LEU B O 1
ATOM 4826 N N . LYS B 1 158 ? 5.094 -9.790 -14.102 1.00 39.28 409 LYS B N 1
ATOM 4827 C CA . LYS B 1 158 ? 6.140 -9.075 -14.833 1.00 46.74 409 LYS B CA 1
ATOM 4828 C C . LYS B 1 158 ? 7.122 -9.988 -15.553 1.00 50.33 409 LYS B C 1
ATOM 4829 O O . LYS B 1 158 ? 7.589 -9.675 -16.651 1.00 53.20 409 LYS B O 1
ATOM 4835 N N . SER B 1 159 ? 7.486 -11.082 -14.911 1.00 50.90 410 SER B N 1
ATOM 4836 C CA . SER B 1 159 ? 8.558 -11.949 -15.368 1.00 51.10 410 SER B CA 1
ATOM 4837 C C . SER B 1 159 ? 8.092 -13.021 -16.338 1.00 38.75 410 SER B C 1
ATOM 4838 O O . SER B 1 159 ? 8.915 -13.809 -16.798 1.00 39.55 410 SER B O 1
ATOM 4841 N N . SER B 1 160 ? 6.797 -13.103 -16.623 1.00 38.28 411 SER B N 1
ATOM 4842 C CA . SER B 1 160 ? 6.254 -14.270 -17.301 1.00 41.80 411 SER B CA 1
ATOM 4843 C C . SER B 1 160 ? 6.694 -14.311 -18.761 1.00 40.40 411 SER B C 1
ATOM 4844 O O . SER B 1 160 ? 7.241 -13.353 -19.312 1.00 39.60 411 SER B O 1
ATOM 4847 N N . ASP B 1 161 ? 6.422 -15.449 -19.393 1.00 41.08 412 ASP B N 1
ATOM 4848 C CA . ASP B 1 161 ? 6.883 -15.688 -20.747 1.00 45.15 412 ASP B CA 1
ATOM 4849 C C . ASP B 1 161 ? 6.130 -14.806 -21.737 1.00 46.40 412 ASP B C 1
ATOM 4850 O O . ASP B 1 161 ? 5.072 -14.244 -21.440 1.00 49.10 412 ASP B O 1
ATOM 4855 N N . VAL B 1 162 ? 6.717 -14.666 -22.918 1.00 46.73 413 VAL B N 1
ATOM 4856 C CA . VAL B 1 162 ? 6.174 -13.872 -24.014 1.00 42.44 413 VAL B CA 1
ATOM 4857 C C . VAL B 1 162 ? 5.718 -14.859 -25.080 1.00 43.42 413 VAL B C 1
ATOM 4858 O O . VAL B 1 162 ? 6.546 -15.533 -25.708 1.00 46.08 413 VAL B O 1
ATOM 4862 N N . ASN B 1 163 ? 4.402 -14.974 -25.259 1.00 42.08 414 ASN B N 1
ATOM 4863 C CA . ASN B 1 163 ? 3.827 -15.943 -26.184 1.00 43.38 414 ASN B CA 1
ATOM 4864 C C . ASN B 1 163 ? 3.609 -15.268 -27.526 1.00 46.38 414 ASN B C 1
ATOM 4865 O O . ASN B 1 163 ? 2.890 -14.260 -27.613 1.00 45.27 414 ASN B O 1
ATOM 4870 N N . ILE B 1 164 ? 4.228 -15.829 -28.564 1.00 44.80 415 ILE B N 1
ATOM 4871 C CA . ILE B 1 164 ? 4.179 -15.279 -29.912 1.00 47.57 415 ILE B CA 1
ATOM 4872 C C . ILE B 1 164 ? 3.662 -16.377 -30.832 1.00 55.66 415 ILE B C 1
ATOM 4873 O O . ILE B 1 164 ? 4.231 -17.474 -30.870 1.00 58.06 415 ILE B O 1
ATOM 4878 N N . ASP B 1 165 ? 2.600 -16.086 -31.579 1.00 55.63 416 ASP B N 1
ATOM 4879 C CA . ASP B 1 165 ? 2.043 -17.040 -32.526 1.00 53.56 416 ASP B CA 1
ATOM 4880 C C . ASP B 1 165 ? 2.257 -16.563 -33.955 1.00 60.89 416 ASP B C 1
ATOM 4881 O O . ASP B 1 165 ? 2.167 -15.361 -34.248 1.00 65.93 416 ASP B O 1
ATOM 4886 N N . ILE B 1 166 ? 2.531 -17.520 -34.838 1.00 61.15 417 ILE B N 1
ATOM 4887 C CA . ILE B 1 166 ? 2.793 -17.255 -36.245 1.00 60.09 417 ILE B CA 1
ATOM 4888 C C . ILE B 1 166 ? 1.570 -17.663 -37.059 1.00 61.89 417 ILE B C 1
ATOM 4889 O O . ILE B 1 166 ? 1.109 -18.808 -36.967 1.00 61.09 417 ILE B O 1
ATOM 4894 N N . LYS B 1 167 ? 1.040 -16.727 -37.849 1.00 63.46 418 LYS B N 1
ATOM 4895 C CA . LYS B 1 167 ? 0.069 -17.070 -38.881 1.00 68.02 418 LYS B CA 1
ATOM 4896 C C . LYS B 1 167 ? 0.811 -17.487 -40.139 1.00 75.32 418 LYS B C 1
ATOM 4897 O O . LYS B 1 167 ? 1.911 -17.003 -40.415 1.00 79.47 418 LYS B O 1
ATOM 4903 N N . PHE B 1 168 ? 0.206 -18.391 -40.907 1.00 77.43 419 PHE B N 1
ATOM 4904 C CA . PHE B 1 168 ? 0.869 -18.915 -42.094 1.00 80.42 419 PHE B CA 1
ATOM 4905 C C . PHE B 1 168 ? -0.172 -19.529 -43.019 1.00 80.76 419 PHE B C 1
ATOM 4906 O O . PHE B 1 168 ? -1.234 -19.962 -42.555 1.00 76.54 419 PHE B O 1
ATOM 4914 N N . PRO B 1 169 ? 0.097 -19.587 -44.317 1.00 84.49 420 PRO B N 1
ATOM 4915 C CA . PRO B 1 169 ? -0.857 -20.197 -45.247 1.00 91.24 420 PRO B CA 1
ATOM 4916 C C . PRO B 1 169 ? -0.790 -21.713 -45.179 1.00 97.83 420 PRO B C 1
ATOM 4917 O O . PRO B 1 169 ? 0.230 -22.282 -44.761 1.00 97.35 420 PRO B O 1
ATOM 4921 N N . PRO B 1 170 ? -1.858 -22.404 -45.577 1.00 105.09 421 PRO B N 1
ATOM 4922 C CA . PRO B 1 170 ? -1.812 -23.873 -45.621 1.00 108.77 421 PRO B CA 1
ATOM 4923 C C . PRO B 1 170 ? -0.766 -24.361 -46.614 1.00 113.32 421 PRO B C 1
ATOM 4924 O O . PRO B 1 170 ? -0.696 -23.881 -47.749 1.00 113.83 421 PRO B O 1
ATOM 4928 N N . LYS B 1 171 ? 0.046 -25.327 -46.175 1.00 115.74 422 LYS B N 1
ATOM 4929 C CA . LYS B 1 171 ? 1.143 -25.887 -46.971 1.00 119.53 422 LYS B CA 1
ATOM 4930 C C . LYS B 1 171 ? 2.021 -24.762 -47.525 1.00 118.75 422 LYS B C 1
ATOM 4931 O O . LYS B 1 171 ? 2.029 -24.485 -48.726 1.00 121.13 422 LYS B O 1
ATOM 4937 N N . MET B 1 172 ? 2.767 -24.093 -46.636 1.00 113.48 423 MET B N 1
ATOM 4938 C CA . MET B 1 172 ? 3.460 -24.580 -45.416 1.00 106.66 423 MET B CA 1
ATOM 4939 C C . MET B 1 172 ? 2.886 -25.615 -44.431 1.00 104.64 423 MET B C 1
ATOM 4940 O O . MET B 1 172 ? 1.738 -25.524 -43.996 1.00 104.83 423 MET B O 1
ATOM 4945 N N . ASN B 1 173 ? 3.729 -26.586 -44.076 1.00 104.09 424 ASN B N 1
ATOM 4946 C CA . ASN B 1 173 ? 3.420 -27.581 -43.057 1.00 103.62 424 ASN B CA 1
ATOM 4947 C C . ASN B 1 173 ? 3.984 -27.127 -41.715 1.00 97.51 424 ASN B C 1
ATOM 4948 O O . ASN B 1 173 ? 5.177 -26.818 -41.609 1.00 95.01 424 ASN B O 1
ATOM 4953 N N . HIS B 1 174 ? 3.121 -27.103 -40.700 1.00 95.21 425 HIS B N 1
ATOM 4954 C CA . HIS B 1 174 ? 3.451 -26.604 -39.362 1.00 93.58 425 HIS B CA 1
ATOM 4955 C C . HIS B 1 174 ? 4.751 -27.165 -38.780 1.00 91.94 425 HIS B C 1
ATOM 4956 O O . HIS B 1 174 ? 5.570 -26.369 -38.280 1.00 90.48 425 HIS B O 1
ATOM 4963 N N . PRO B 1 175 ? 5.010 -28.485 -38.805 1.00 90.65 426 PRO B N 1
ATOM 4964 C CA . PRO B 1 175 ? 6.300 -28.978 -38.281 1.00 85.87 426 PRO B CA 1
ATOM 4965 C C . PRO B 1 175 ? 7.508 -28.370 -38.975 1.00 87.29 426 PRO B C 1
ATOM 4966 O O . PRO B 1 175 ? 8.416 -27.848 -38.304 1.00 86.33 426 PRO B O 1
ATOM 4970 N N . ASP B 1 176 ? 7.532 -28.442 -40.299 1.00 87.46 427 ASP B N 1
ATOM 4971 C CA . ASP B 1 176 ? 8.639 -27.890 -41.056 1.00 87.82 427 ASP B CA 1
ATOM 4972 C C . ASP B 1 176 ? 8.809 -26.421 -40.712 1.00 88.50 427 ASP B C 1
ATOM 4973 O O . ASP B 1 176 ? 9.923 -25.935 -40.561 1.00 90.44 427 ASP B O 1
ATOM 4978 N N . LEU B 1 177 ? 7.691 -25.718 -40.588 1.00 87.79 428 LEU B N 1
ATOM 4979 C CA . LEU B 1 177 ? 7.715 -24.296 -40.279 1.00 85.32 428 LEU B CA 1
ATOM 4980 C C . LEU B 1 177 ? 8.458 -24.020 -38.982 1.00 80.87 428 LEU B C 1
ATOM 4981 O O . LEU B 1 177 ? 9.374 -23.205 -38.943 1.00 80.13 428 LEU B O 1
ATOM 4986 N N . LEU B 1 178 ? 8.055 -24.702 -37.920 1.00 79.20 429 LEU B N 1
ATOM 4987 C CA . LEU B 1 178 ? 8.696 -24.532 -36.627 1.00 80.24 429 LEU B CA 1
ATOM 4988 C C . LEU B 1 178 ? 10.161 -24.929 -36.709 1.00 80.24 429 LEU B C 1
ATOM 4989 O O . LEU B 1 178 ? 10.991 -24.441 -35.949 1.00 78.75 429 LEU B O 1
ATOM 4994 N N . ILE B 1 179 ? 10.476 -25.819 -37.641 1.00 80.73 430 ILE B N 1
ATOM 4995 C CA . ILE B 1 179 ? 11.861 -26.253 -37.836 1.00 77.77 430 ILE B CA 1
ATOM 4996 C C . ILE B 1 179 ? 12.681 -25.137 -38.487 1.00 75.78 430 ILE B C 1
ATOM 4997 O O . ILE B 1 179 ? 13.776 -24.780 -38.019 1.00 77.37 430 ILE B O 1
ATOM 5002 N N . LYS B 1 180 ? 12.149 -24.554 -39.564 1.00 72.92 431 LYS B N 1
ATOM 5003 C CA . LYS B 1 180 ? 12.792 -23.397 -40.178 1.00 74.77 431 LYS B CA 1
ATOM 5004 C C . LYS B 1 180 ? 12.914 -22.244 -39.188 1.00 70.16 431 LYS B C 1
ATOM 5005 O O . LYS B 1 180 ? 13.964 -21.597 -39.097 1.00 70.86 431 LYS B O 1
ATOM 5011 N N . VAL B 1 181 ? 11.842 -21.959 -38.445 1.00 66.99 432 VAL B N 1
ATOM 5012 C CA . VAL B 1 181 ? 11.881 -20.847 -37.498 1.00 66.92 432 VAL B CA 1
ATOM 5013 C C . VAL B 1 181 ? 12.953 -21.087 -36.440 1.00 68.67 432 VAL B C 1
ATOM 5014 O O . VAL B 1 181 ? 13.655 -20.155 -36.015 1.00 68.84 432 VAL B O 1
ATOM 5018 N N . LEU B 1 182 ? 13.112 -22.346 -36.017 1.00 68.11 433 LEU B N 1
ATOM 5019 C CA . LEU B 1 182 ? 14.171 -22.711 -35.086 1.00 67.20 433 LEU B CA 1
ATOM 5020 C C . LEU B 1 182 ? 15.538 -22.370 -35.654 1.00 71.45 433 LEU B C 1
ATOM 5021 O O . LEU B 1 182 ? 16.357 -21.722 -34.989 1.00 72.23 433 LEU B O 1
ATOM 5026 N N . GLY B 1 183 ? 15.814 -22.832 -36.875 1.00 73.25 434 GLY B N 1
ATOM 5027 C CA . GLY B 1 183 ? 17.095 -22.505 -37.486 1.00 76.24 434 GLY B CA 1
ATOM 5028 C C . GLY B 1 183 ? 17.330 -21.006 -37.558 1.00 74.45 434 GLY B C 1
ATOM 5029 O O . GLY B 1 183 ? 18.405 -20.506 -37.198 1.00 74.88 434 GLY B O 1
ATOM 5030 N N . ILE B 1 184 ? 16.305 -20.268 -37.991 1.00 71.81 435 ILE B N 1
ATOM 5031 C CA . ILE B 1 184 ? 16.423 -18.821 -38.145 1.00 73.60 435 ILE B CA 1
ATOM 5032 C C . ILE B 1 184 ? 16.817 -18.174 -36.828 1.00 73.74 435 ILE B C 1
ATOM 5033 O O . ILE B 1 184 ? 17.798 -17.425 -36.753 1.00 77.90 435 ILE B O 1
ATOM 5038 N N . LEU B 1 185 ? 16.053 -18.445 -35.769 1.00 68.94 436 LEU B N 1
ATOM 5039 C CA . LEU B 1 185 ? 16.343 -17.789 -34.499 1.00 67.73 436 LEU B CA 1
ATOM 5040 C C . LEU B 1 185 ? 17.681 -18.240 -33.930 1.00 69.05 436 LEU B C 1
ATOM 5041 O O . LEU B 1 185 ? 18.380 -17.442 -33.295 1.00 65.72 436 LEU B O 1
ATOM 5046 N N . LYS B 1 186 ? 18.056 -19.479 -34.210 1.00 72.82 437 LYS B N 1
ATOM 5047 C CA . LYS B 1 186 ? 19.354 -19.990 -33.802 1.00 78.66 437 LYS B CA 1
ATOM 5048 C C . LYS B 1 186 ? 20.481 -19.201 -34.460 1.00 83.70 437 LYS B C 1
ATOM 5049 O O . LYS B 1 186 ? 21.560 -19.061 -33.892 1.00 83.01 437 LYS B O 1
ATOM 5055 N N . LYS B 1 187 ? 20.232 -18.689 -35.661 1.00 86.21 438 LYS B N 1
ATOM 5056 C CA . LYS B 1 187 ? 21.255 -17.928 -36.371 1.00 88.81 438 LYS B CA 1
ATOM 5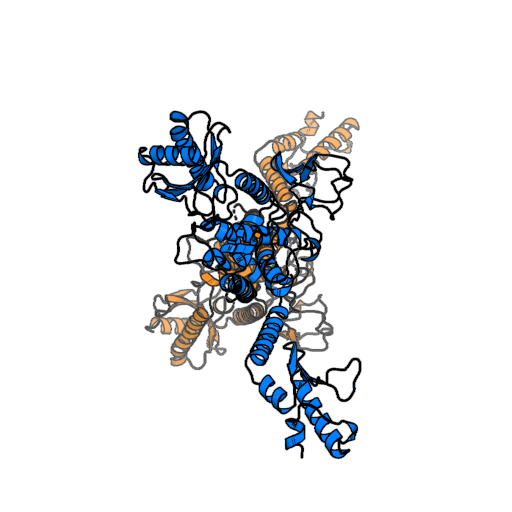057 C C . LYS B 1 187 ? 21.289 -16.455 -35.967 1.00 87.64 438 LYS B C 1
ATOM 5058 O O . LYS B 1 187 ? 22.344 -15.819 -36.062 1.00 91.09 438 LYS B O 1
ATOM 5064 N N . ASN B 1 188 ? 20.172 -15.896 -35.517 1.00 82.62 439 ASN B N 1
ATOM 5065 C CA . ASN B 1 188 ? 20.088 -14.458 -35.298 1.00 81.03 439 ASN B CA 1
ATOM 5066 C C . ASN B 1 188 ? 20.671 -14.070 -33.944 1.00 80.41 439 ASN B C 1
ATOM 5067 O O . ASN B 1 188 ? 20.498 -14.780 -32.949 1.00 80.92 439 ASN B O 1
ATOM 5072 N N . VAL B 1 189 ? 21.345 -12.915 -33.906 1.00 78.94 440 VAL B N 1
ATOM 5073 C CA . VAL B 1 189 ? 22.042 -12.471 -32.698 1.00 76.31 440 VAL B CA 1
ATOM 5074 C C . VAL B 1 189 ? 21.142 -11.768 -31.695 1.00 71.81 440 VAL B C 1
ATOM 5075 O O . VAL B 1 189 ? 21.587 -11.484 -30.576 1.00 68.51 440 VAL B O 1
ATOM 5079 N N . LEU B 1 190 ? 19.893 -11.474 -32.057 1.00 71.04 441 LEU B N 1
ATOM 5080 C CA . LEU B 1 190 ? 18.954 -10.898 -31.104 1.00 68.34 441 LEU B CA 1
ATOM 5081 C C . LEU B 1 190 ? 18.550 -11.869 -30.006 1.00 68.02 441 LEU B C 1
ATOM 5082 O O . LEU B 1 190 ? 17.963 -11.436 -29.010 1.00 67.75 441 LEU B O 1
ATOM 5087 N N . TYR B 1 191 ? 18.843 -13.158 -30.160 1.00 67.62 442 TYR B N 1
ATOM 5088 C CA . TYR B 1 191 ? 18.297 -14.192 -29.297 1.00 62.95 442 TYR B CA 1
ATOM 5089 C C . TYR B 1 191 ? 19.407 -15.127 -28.848 1.00 66.21 442 TYR B C 1
ATOM 5090 O O . TYR B 1 191 ? 20.369 -15.368 -29.580 1.00 72.83 442 TYR B O 1
ATOM 5099 N N . VAL B 1 192 ? 19.275 -15.645 -27.628 1.00 64.17 443 VAL B N 1
ATOM 5100 C CA . VAL B 1 192 ? 20.171 -16.672 -27.118 1.00 61.72 443 VAL B CA 1
ATOM 5101 C C . VAL B 1 192 ? 19.325 -17.772 -26.499 1.00 61.17 443 VAL B C 1
ATOM 5102 O O . VAL B 1 192 ? 18.125 -17.612 -26.276 1.00 61.77 443 VAL B O 1
ATOM 5106 N N . ASP B 1 193 ? 19.974 -18.904 -26.233 1.00 62.57 444 ASP B N 1
ATOM 5107 C CA . ASP B 1 193 ? 19.329 -20.055 -25.610 1.00 64.81 444 ASP B CA 1
ATOM 5108 C C . ASP B 1 193 ? 18.135 -20.537 -26.433 1.00 65.74 444 ASP B C 1
ATOM 5109 O O . ASP B 1 193 ? 17.125 -20.994 -25.892 1.00 65.33 444 ASP B O 1
ATOM 5114 N N . VAL B 1 194 ? 18.264 -20.441 -27.759 1.00 66.70 445 VAL B N 1
ATOM 5115 C CA . VAL B 1 194 ? 17.229 -20.938 -28.655 1.00 67.31 445 VAL B CA 1
ATOM 5116 C C . VAL B 1 194 ? 17.232 -22.460 -28.638 1.00 68.50 445 VAL B C 1
ATOM 5117 O O . VAL B 1 194 ? 18.287 -23.103 -28.693 1.00 73.34 445 VAL B O 1
ATOM 5121 N N . GLU B 1 195 ? 16.039 -23.041 -28.575 1.00 66.65 446 GLU B N 1
ATOM 5122 C CA . GLU B 1 195 ? 15.863 -24.451 -28.271 1.00 66.44 446 GLU B CA 1
ATOM 5123 C C . GLU B 1 195 ? 14.461 -24.847 -28.715 1.00 61.97 446 GLU B C 1
ATOM 5124 O O . GLU B 1 195 ? 13.545 -24.026 -28.702 1.00 60.76 446 GLU B O 1
ATOM 5130 N N . SER B 1 196 ? 14.297 -26.091 -29.143 1.00 61.14 447 SER B N 1
ATOM 5131 C CA . SER B 1 196 ? 12.961 -26.553 -29.479 1.00 59.95 447 SER B CA 1
ATOM 5132 C C . SER B 1 196 ? 12.267 -27.060 -28.223 1.00 63.93 447 SER B C 1
ATOM 5133 O O . SER B 1 196 ? 12.910 -27.546 -27.291 1.00 70.63 447 SER B O 1
ATOM 5136 N N . ASP B 1 197 ? 10.945 -26.905 -28.191 1.00 63.46 448 ASP B N 1
ATOM 5137 C CA . ASP B 1 197 ? 10.075 -27.458 -27.161 1.00 60.72 448 ASP B CA 1
ATOM 5138 C C . ASP B 1 197 ? 8.864 -28.054 -27.886 1.00 63.12 448 ASP B C 1
ATOM 5139 O O . ASP B 1 197 ? 7.722 -27.628 -27.718 1.00 66.95 448 ASP B O 1
ATOM 5144 N N . PHE B 1 198 ? 9.140 -28.960 -28.828 1.00 65.96 449 PHE B N 1
ATOM 5145 C CA . PHE B 1 198 ? 8.104 -29.577 -29.647 1.00 65.47 449 PHE B CA 1
ATOM 5146 C C . PHE B 1 198 ? 7.311 -30.657 -28.918 1.00 65.41 449 PHE B C 1
ATOM 5147 O O . PHE B 1 198 ? 6.302 -31.127 -29.458 1.00 67.00 449 PHE B O 1
ATOM 5155 N N . HIS B 1 199 ? 7.732 -31.069 -27.721 1.00 64.84 450 HIS B N 1
ATOM 5156 C CA . HIS B 1 199 ? 6.986 -32.079 -26.976 1.00 65.56 450 HIS B CA 1
ATOM 5157 C C . HIS B 1 199 ? 5.898 -31.479 -26.105 1.00 68.50 450 HIS B C 1
ATOM 5158 O O . HIS B 1 199 ? 4.918 -32.168 -25.790 1.00 72.09 450 HIS B O 1
ATOM 5165 N N . ALA B 1 200 ? 6.050 -30.211 -25.720 1.00 66.53 451 ALA B N 1
ATOM 5166 C CA . ALA B 1 200 ? 5.073 -29.504 -24.905 1.00 61.34 451 ALA B CA 1
ATOM 5167 C C . ALA B 1 200 ? 3.679 -29.609 -25.514 1.00 63.26 451 ALA B C 1
ATOM 5168 O O . ALA B 1 200 ? 3.535 -29.869 -26.716 1.00 60.15 451 ALA B O 1
ATOM 5170 N N . LYS B 1 201 ? 2.651 -29.421 -24.681 1.00 67.37 452 LYS B N 1
ATOM 5171 C CA . LYS B 1 201 ? 1.271 -29.537 -25.147 1.00 73.85 452 LYS B CA 1
ATOM 5172 C C . LYS B 1 201 ? 1.024 -28.694 -26.398 1.00 71.24 452 LYS B C 1
ATOM 5173 O O . LYS B 1 201 ? 0.311 -29.128 -27.310 1.00 68.23 452 LYS B O 1
ATOM 5179 N N . VAL B 1 202 ? 1.613 -27.499 -26.466 1.00 70.87 453 VAL B N 1
ATOM 5180 C CA . VAL B 1 202 ? 1.692 -26.708 -27.691 1.00 68.87 453 VAL B CA 1
ATOM 5181 C C . VAL B 1 202 ? 3.139 -26.742 -28.180 1.00 67.72 453 VAL B C 1
ATOM 5182 O O . VAL B 1 202 ? 4.024 -26.173 -27.524 1.00 66.75 453 VAL B O 1
ATOM 5186 N N . PRO B 1 203 ? 3.420 -27.226 -29.346 1.00 67.21 454 PRO B N 1
ATOM 5187 C CA . PRO B 1 203 ? 4.799 -27.165 -29.803 1.00 65.65 454 PRO B CA 1
ATOM 5188 C C . PRO B 1 203 ? 5.325 -25.751 -30.045 1.00 63.13 454 PRO B C 1
ATOM 5189 O O . PRO B 1 203 ? 4.692 -24.979 -30.696 1.00 60.16 454 PRO B O 1
ATOM 5193 N N . VAL B 1 204 ? 6.495 -25.442 -29.521 1.00 60.34 455 VAL B N 1
ATOM 5194 C CA . VAL B 1 204 ? 7.075 -24.137 -29.694 1.00 58.19 455 VAL B CA 1
ATOM 5195 C C . VAL B 1 204 ? 8.569 -24.127 -29.865 1.00 60.69 455 VAL B C 1
ATOM 5196 O O . VAL B 1 204 ? 9.237 -25.096 -29.648 1.00 59.14 455 VAL B O 1
ATOM 5200 N N . VAL B 1 205 ? 9.069 -22.977 -30.270 1.00 58.62 456 VAL B N 1
ATOM 5201 C CA . VAL B 1 205 ? 10.463 -22.669 -30.186 1.00 58.70 456 VAL B CA 1
ATOM 5202 C C . VAL B 1 205 ? 10.653 -21.739 -29.028 1.00 56.42 456 VAL B C 1
ATOM 5203 O O . VAL B 1 205 ? 10.002 -20.754 -28.920 1.00 56.44 456 VAL B O 1
ATOM 5207 N N . VAL B 1 206 ? 11.586 -22.070 -28.180 1.00 54.36 457 VAL B N 1
ATOM 5208 C CA . VAL B 1 206 ? 11.911 -21.262 -27.012 1.00 51.83 457 VAL B CA 1
ATOM 5209 C C . VAL B 1 206 ? 13.156 -20.439 -27.306 1.00 52.75 457 VAL B C 1
ATOM 5210 O O . VAL B 1 206 ? 14.131 -20.943 -27.884 1.00 55.44 457 VAL B O 1
ATOM 5214 N N . CYS B 1 207 ? 13.132 -19.169 -26.912 1.00 52.76 458 CYS B N 1
ATOM 5215 C CA . CYS B 1 207 ? 14.348 -18.367 -26.981 1.00 55.65 458 CYS B CA 1
ATOM 5216 C C . CYS B 1 207 ? 14.292 -17.282 -25.917 1.00 53.63 458 CYS B C 1
ATOM 5217 O O . CYS B 1 207 ? 13.259 -17.034 -25.307 1.00 55.35 458 CYS B O 1
ATOM 5220 N N . ARG B 1 208 ? 15.433 -16.664 -25.666 1.00 51.40 459 ARG B N 1
ATOM 5221 C CA . ARG B 1 208 ? 15.519 -15.556 -24.730 1.00 51.60 459 ARG B CA 1
ATOM 5222 C C . ARG B 1 208 ? 15.880 -14.300 -25.506 1.00 56.19 459 ARG B C 1
ATOM 5223 O O . ARG B 1 208 ? 16.930 -14.247 -26.153 1.00 59.25 459 ARG B O 1
ATOM 5231 N N . ASP B 1 209 ? 15.001 -13.305 -25.457 1.00 57.62 460 ASP B N 1
ATOM 5232 C CA . ASP B 1 209 ? 15.279 -12.018 -26.080 1.00 58.96 460 ASP B CA 1
ATOM 5233 C C . ASP B 1 209 ? 16.431 -11.337 -25.343 1.00 60.64 460 ASP B C 1
ATOM 5234 O O . ASP B 1 209 ? 16.338 -11.075 -24.139 1.00 60.64 460 ASP B O 1
ATOM 5239 N N . ARG B 1 210 ? 17.523 -11.064 -26.064 1.00 63.97 461 ARG B N 1
ATOM 5240 C CA . ARG B 1 210 ? 18.704 -10.459 -25.449 1.00 67.67 461 ARG B CA 1
ATOM 5241 C C . ARG B 1 210 ? 18.367 -9.138 -24.765 1.00 64.14 461 ARG B C 1
ATOM 5242 O O . ARG B 1 210 ? 18.742 -8.911 -23.608 1.00 62.36 461 ARG B O 1
ATOM 5250 N N . LYS B 1 211 ? 17.669 -8.245 -25.472 1.00 62.55 462 LYS B N 1
ATOM 5251 C CA . LYS B 1 211 ? 17.509 -6.883 -24.977 1.00 62.55 462 LYS B CA 1
ATOM 5252 C C . LYS B 1 211 ? 16.673 -6.844 -23.703 1.00 62.12 462 LYS B C 1
ATOM 5253 O O . LYS B 1 211 ? 17.008 -6.123 -22.755 1.00 63.44 462 LYS B O 1
ATOM 5259 N N . SER B 1 212 ? 15.598 -7.628 -23.648 1.00 58.59 463 SER B N 1
ATOM 5260 C CA . SER B 1 212 ? 14.683 -7.590 -22.520 1.00 55.12 463 SER B CA 1
ATOM 5261 C C . SER B 1 212 ? 14.966 -8.648 -21.466 1.00 56.68 463 SER B C 1
ATOM 5262 O O . SER B 1 212 ? 14.472 -8.521 -20.338 1.00 57.45 463 SER B O 1
ATOM 5265 N N . GLY B 1 213 ? 15.728 -9.687 -21.808 1.00 58.18 464 GLY B N 1
ATOM 5266 C CA . GLY B 1 213 ? 15.884 -10.850 -20.961 1.00 55.15 464 GLY B CA 1
ATOM 5267 C C . GLY B 1 213 ? 14.669 -11.748 -20.870 1.00 53.69 464 GLY B C 1
ATOM 5268 O O . GLY B 1 213 ? 14.729 -12.773 -20.181 1.00 56.76 464 GLY B O 1
ATOM 5269 N N . LEU B 1 214 ? 13.566 -11.407 -21.530 1.00 52.38 465 LEU B N 1
ATOM 5270 C CA . LEU B 1 214 ? 12.351 -12.192 -21.389 1.00 51.73 465 LEU B CA 1
ATOM 5271 C C . LEU B 1 214 ? 12.421 -13.463 -22.229 1.00 53.24 465 LEU B C 1
ATOM 5272 O O . LEU B 1 214 ? 12.907 -13.462 -23.368 1.00 53.59 465 LEU B O 1
ATOM 5277 N N . LEU B 1 215 ? 11.933 -14.552 -21.647 1.00 49.65 466 LEU B N 1
ATOM 5278 C CA . LEU B 1 215 ? 11.786 -15.817 -22.349 1.00 52.10 466 LEU B CA 1
ATOM 5279 C C . LEU B 1 215 ? 10.580 -15.748 -23.283 1.00 51.96 466 LEU B C 1
ATOM 5280 O O . LEU B 1 215 ? 9.492 -15.350 -22.865 1.00 52.96 466 LEU B O 1
ATOM 5285 N N . CYS B 1 216 ? 10.775 -16.124 -24.545 1.00 49.40 467 CYS B N 1
ATOM 5286 C CA . CYS B 1 216 ? 9.729 -16.201 -25.554 1.00 48.63 467 CYS B CA 1
ATOM 5287 C C . CYS B 1 216 ? 9.443 -17.652 -25.912 1.00 48.88 467 CYS B C 1
ATOM 5288 O O . CYS B 1 216 ? 10.354 -18.491 -25.965 1.00 48.91 467 CYS B O 1
ATOM 5291 N N . ARG B 1 217 ? 8.163 -17.917 -26.187 1.00 48.11 468 ARG B N 1
ATOM 5292 C CA . ARG B 1 217 ? 7.684 -19.212 -26.661 1.00 46.30 468 ARG B CA 1
ATOM 5293 C C . ARG B 1 217 ? 6.874 -18.969 -27.926 1.00 47.91 468 ARG B C 1
ATOM 5294 O O . ARG B 1 217 ? 5.834 -18.295 -27.893 1.00 50.42 468 ARG B O 1
ATOM 5302 N N . VAL B 1 218 ? 7.363 -19.496 -29.042 1.00 45.20 469 VAL B N 1
ATOM 5303 C CA . VAL B 1 218 ? 6.884 -19.133 -30.366 1.00 49.48 469 VAL B CA 1
ATOM 5304 C C . VAL B 1 218 ? 6.196 -20.350 -30.960 1.00 51.38 469 VAL B C 1
ATOM 5305 O O . VAL B 1 218 ? 6.843 -21.366 -31.246 1.00 51.41 469 VAL B O 1
ATOM 5309 N N . SER B 1 219 ? 4.886 -20.236 -31.141 1.00 51.61 470 SER B N 1
ATOM 5310 C CA . SER B 1 219 ? 4.030 -21.279 -31.674 1.00 55.85 470 SER B CA 1
ATOM 5311 C C . SER B 1 219 ? 3.586 -20.913 -33.083 1.00 59.16 470 SER B C 1
ATOM 5312 O O . SER B 1 219 ? 3.839 -19.811 -33.580 1.00 58.89 470 SER B O 1
ATOM 5315 N N . ALA B 1 220 ? 2.880 -21.850 -33.713 1.00 59.94 471 ALA B N 1
ATOM 5316 C CA . ALA B 1 220 ? 2.376 -21.667 -35.062 1.00 62.06 471 ALA B CA 1
ATOM 5317 C C . ALA B 1 220 ? 0.900 -22.021 -35.101 1.00 64.14 471 ALA B C 1
ATOM 5318 O O . ALA B 1 220 ? 0.498 -23.070 -34.590 1.00 62.42 471 ALA B O 1
ATOM 5320 N N . GLY B 1 221 ? 0.110 -21.145 -35.715 1.00 65.50 472 GLY B N 1
ATOM 5321 C CA . GLY B 1 221 ? -1.309 -21.420 -35.930 1.00 64.83 472 GLY B CA 1
ATOM 5322 C C . GLY B 1 221 ? -2.088 -21.723 -34.671 1.00 64.30 472 GLY B C 1
ATOM 5323 O O . GLY B 1 221 ? -2.972 -22.586 -34.683 1.00 69.28 472 GLY B O 1
ATOM 5324 N N . ASN B 1 222 ? -1.782 -21.033 -33.575 1.00 61.95 473 ASN B N 1
ATOM 5325 C CA . ASN B 1 222 ? -2.530 -21.242 -32.335 1.00 62.21 473 ASN B CA 1
ATOM 5326 C C . ASN B 1 222 ? -3.673 -20.227 -32.261 1.00 62.35 473 ASN B C 1
ATOM 5327 O O . ASN B 1 222 ? -3.712 -19.327 -31.419 1.00 66.72 473 ASN B O 1
ATOM 5332 N N . ASP B 1 223 ? -4.641 -20.415 -33.162 1.00 58.22 474 ASP B N 1
ATOM 5333 C CA . ASP B 1 223 ? -5.684 -19.411 -33.360 1.00 62.92 474 ASP B CA 1
ATOM 5334 C C . ASP B 1 223 ? -6.613 -19.305 -32.158 1.00 63.19 474 ASP B C 1
ATOM 5335 O O . ASP B 1 223 ? -6.989 -18.192 -31.757 1.00 65.29 474 ASP B O 1
ATOM 5340 N N . MET B 1 224 ? -7.016 -20.442 -31.583 1.00 60.52 475 MET B N 1
ATOM 5341 C CA . MET B 1 224 ? -7.961 -20.400 -30.470 1.00 56.02 475 MET B CA 1
ATOM 5342 C C . MET B 1 224 ? -7.368 -19.668 -29.280 1.00 48.71 475 MET B C 1
ATOM 5343 O O . MET B 1 224 ? -8.076 -18.924 -28.591 1.00 47.85 475 MET B O 1
ATOM 5348 N N . ALA B 1 225 ? -6.064 -19.843 -29.037 1.00 45.25 476 ALA B N 1
ATOM 5349 C CA . ALA B 1 225 ? -5.421 -19.136 -27.933 1.00 46.62 476 ALA B CA 1
ATOM 5350 C C . ALA B 1 225 ? -5.426 -17.628 -28.165 1.00 47.81 476 ALA B C 1
ATOM 5351 O O . ALA B 1 225 ? -5.539 -16.850 -27.212 1.00 46.74 476 ALA B O 1
ATOM 5353 N N . CYS B 1 226 ? -5.338 -17.200 -29.424 1.00 48.35 477 CYS B N 1
ATOM 5354 C CA . CYS B 1 226 ? -5.408 -15.780 -29.738 1.00 49.87 477 CYS B CA 1
ATOM 5355 C C . CYS B 1 226 ? -6.819 -15.228 -29.544 1.00 54.70 477 CYS B C 1
ATOM 5356 O O . CYS B 1 226 ? -6.988 -14.130 -28.999 1.00 53.38 477 CYS B O 1
ATOM 5359 N N . LEU B 1 227 ? -7.846 -15.962 -29.984 1.00 45.41 478 LEU B N 1
ATOM 5360 C CA . LEU B 1 227 ? -9.21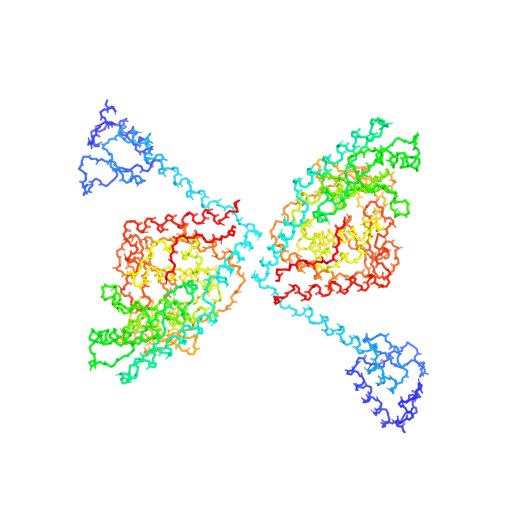4 -15.514 -29.710 1.00 49.71 478 LEU B CA 1
ATOM 5361 C C . LEU B 1 227 ? -9.474 -15.425 -28.210 1.00 51.01 478 LEU B C 1
ATOM 5362 O O . LEU B 1 227 ? -10.127 -14.484 -27.731 1.00 55.47 478 LEU B O 1
ATOM 5367 N N . THR B 1 228 ? -8.968 -16.405 -27.456 1.00 48.88 479 THR B N 1
ATOM 5368 C CA . THR B 1 228 ? -9.110 -16.402 -26.005 1.00 47.54 479 THR B CA 1
ATOM 5369 C C . THR B 1 228 ? -8.436 -15.179 -25.395 1.00 45.81 479 THR B C 1
ATOM 5370 O O . THR B 1 228 ? -9.025 -14.476 -24.558 1.00 44.86 479 THR B O 1
ATOM 5374 N N . THR B 1 229 ? -7.179 -14.936 -25.783 1.00 44.63 480 THR B N 1
ATOM 5375 C CA . THR B 1 229 ? -6.463 -13.767 -25.297 1.00 45.11 480 THR B CA 1
ATOM 5376 C C . THR B 1 229 ? -7.227 -12.495 -25.613 1.00 48.97 480 THR B C 1
ATOM 5377 O O . THR B 1 229 ? -7.336 -11.613 -24.762 1.00 54.26 480 THR B O 1
ATOM 5381 N N . ASP B 1 230 ? -7.766 -12.376 -26.829 1.00 48.37 481 ASP B N 1
ATOM 5382 C CA . ASP B 1 230 ? -8.427 -11.125 -27.182 1.00 49.29 481 ASP B CA 1
ATOM 5383 C C . ASP B 1 230 ? -9.674 -10.908 -26.335 1.00 47.45 481 ASP B C 1
ATOM 5384 O O . ASP B 1 230 ? -9.899 -9.802 -25.831 1.00 51.64 481 ASP B O 1
ATOM 5389 N N . LEU B 1 231 ? -10.485 -11.949 -26.144 1.00 47.15 482 LEU B N 1
ATOM 5390 C CA . LEU B 1 231 ? -11.679 -11.785 -25.315 1.00 47.39 482 LEU B CA 1
ATOM 5391 C C . LEU B 1 231 ? -11.315 -11.392 -23.884 1.00 45.48 482 LEU B C 1
ATOM 5392 O O . LEU B 1 231 ? -11.896 -10.458 -23.311 1.00 43.69 482 LEU B O 1
ATOM 5397 N N . LEU B 1 232 ? -10.351 -12.100 -23.289 1.00 44.37 483 LEU B N 1
ATOM 5398 C CA . LEU B 1 232 ? -9.992 -11.818 -21.903 1.00 48.17 483 LEU B CA 1
ATOM 5399 C C . LEU B 1 232 ? -9.321 -10.450 -21.763 1.00 48.53 483 LEU B C 1
ATOM 5400 O O . LEU B 1 232 ? -9.542 -9.743 -20.773 1.00 43.86 483 LEU B O 1
ATOM 5405 N N . THR B 1 233 ? -8.507 -10.057 -22.744 1.00 47.56 484 THR B N 1
ATOM 5406 C CA . THR B 1 233 ? -7.913 -8.726 -22.756 1.00 42.76 484 THR B CA 1
ATOM 5407 C C . THR B 1 233 ? -8.997 -7.654 -22.778 1.00 46.11 484 THR B C 1
ATOM 5408 O O . THR B 1 233 ? -8.936 -6.671 -22.026 1.00 45.64 484 THR B O 1
ATOM 5412 N N . ALA B 1 234 ? -10.002 -7.834 -23.637 1.00 44.31 485 ALA B N 1
ATOM 5413 C CA . ALA B 1 234 ? -11.066 -6.842 -23.751 1.00 47.07 485 ALA B CA 1
ATOM 5414 C C . ALA B 1 234 ? -11.842 -6.727 -22.444 1.00 54.37 485 ALA B C 1
ATOM 5415 O O . ALA B 1 234 ? -12.113 -5.614 -21.958 1.00 56.50 485 ALA B O 1
ATOM 5417 N N . LEU B 1 235 ? -12.209 -7.876 -21.861 1.00 49.73 486 LEU B N 1
ATOM 5418 C CA . LEU B 1 235 ? -12.908 -7.858 -20.582 1.00 47.69 486 LEU B CA 1
ATOM 5419 C C . LEU B 1 235 ? -12.084 -7.148 -19.518 1.00 45.79 486 LEU B C 1
ATOM 5420 O O . LEU B 1 235 ? -12.617 -6.356 -18.731 1.00 47.70 486 LEU B O 1
ATOM 5425 N N . GLY B 1 236 ? -10.776 -7.419 -19.480 1.00 39.74 487 GLY B N 1
ATOM 5426 C CA . GLY B 1 236 ? -9.933 -6.805 -18.470 1.00 40.58 487 GLY B CA 1
ATOM 5427 C C . GLY B 1 236 ? -9.728 -5.316 -18.678 1.00 45.52 487 GLY B C 1
ATOM 5428 O O . GLY B 1 236 ? -9.459 -4.591 -17.720 1.00 47.77 487 GLY B O 1
ATOM 5429 N N . LYS B 1 237 ? -9.825 -4.848 -19.927 1.00 47.52 488 LYS B N 1
ATOM 5430 C CA . LYS B 1 237 ? -9.822 -3.413 -20.174 1.00 51.50 488 LYS B CA 1
ATOM 5431 C C . LYS B 1 237 ? -11.109 -2.777 -19.671 1.00 55.02 488 LYS B C 1
ATOM 5432 O O . LYS B 1 237 ? -11.087 -1.678 -19.107 1.00 58.47 488 LYS B O 1
ATOM 5438 N N . ILE B 1 238 ? -12.240 -3.460 -19.855 1.00 54.62 489 ILE B N 1
ATOM 5439 C CA . ILE B 1 238 ? -13.524 -2.844 -19.537 1.00 53.72 489 ILE B CA 1
ATOM 5440 C C . ILE B 1 238 ? -13.796 -2.874 -18.036 1.00 53.72 489 ILE B C 1
ATOM 5441 O O . ILE B 1 238 ? -14.364 -1.927 -17.485 1.00 57.11 489 ILE B O 1
ATOM 5446 N N . GLU B 1 239 ? -13.418 -3.950 -17.350 1.00 47.09 490 GLU B N 1
ATOM 5447 C CA . GLU B 1 239 ? -13.733 -4.113 -15.928 1.00 48.16 490 GLU B CA 1
ATOM 5448 C C . GLU B 1 239 ? -12.453 -4.163 -15.102 1.00 50.88 490 GLU B C 1
ATOM 5449 O O . GLU B 1 239 ? -11.765 -5.197 -15.077 1.00 53.59 490 GLU B O 1
ATOM 5455 N N . PRO B 1 240 ? -12.094 -3.086 -14.404 1.00 48.04 491 PRO B N 1
ATOM 5456 C CA . PRO B 1 240 ? -10.767 -3.044 -13.761 1.00 44.62 491 PRO B CA 1
ATOM 5457 C C . PRO B 1 240 ? -10.527 -4.077 -12.654 1.00 43.19 491 PRO B C 1
ATOM 5458 O O . PRO B 1 240 ? -9.362 -4.327 -12.331 1.00 40.82 491 PRO B O 1
ATOM 5462 N N . VAL B 1 241 ? -11.550 -4.702 -12.060 1.00 43.08 492 VAL B N 1
ATOM 5463 C CA . VAL B 1 241 ? -11.247 -5.659 -10.988 1.00 41.43 492 VAL B CA 1
ATOM 5464 C C . VAL B 1 241 ? -10.815 -7.026 -11.497 1.00 40.64 492 VAL B C 1
ATOM 5465 O O . VAL B 1 241 ? -10.258 -7.825 -10.724 1.00 44.39 492 VAL B O 1
ATOM 5469 N N . PHE B 1 242 ? -11.010 -7.299 -12.790 1.00 37.02 493 PHE B N 1
ATOM 5470 C CA . PHE B 1 242 ? -10.749 -8.626 -13.340 1.00 36.93 493 PHE B CA 1
ATOM 5471 C C . PHE B 1 242 ? -9.281 -9.019 -13.197 1.00 38.81 493 PHE B C 1
ATOM 5472 O O . PHE B 1 242 ? -8.963 -10.094 -12.668 1.00 46.29 493 PHE B O 1
ATOM 5480 N N . ILE B 1 243 ? -8.376 -8.166 -13.679 1.00 40.56 494 ILE B N 1
ATOM 5481 C CA . ILE B 1 243 ? -6.951 -8.493 -13.639 1.00 37.81 494 ILE B CA 1
ATOM 5482 C C . ILE B 1 243 ? -6.434 -8.688 -12.217 1.00 42.32 494 ILE B C 1
ATOM 5483 O O . ILE B 1 243 ? -5.784 -9.715 -11.958 1.00 41.17 494 ILE B O 1
ATOM 5488 N N . PRO B 1 244 ? -6.637 -7.758 -11.271 1.00 42.28 495 PRO B N 1
ATOM 5489 C CA . PRO B 1 244 ? -6.095 -8.003 -9.925 1.00 34.78 495 PRO B CA 1
ATOM 5490 C C . PRO B 1 244 ? -6.730 -9.199 -9.242 1.00 35.78 495 PRO B C 1
ATOM 5491 O O . PRO B 1 244 ? -6.020 -9.919 -8.525 1.00 35.96 495 PRO B O 1
ATOM 5495 N N . LEU B 1 245 ? -8.020 -9.475 -9.479 1.00 35.68 496 LEU B N 1
ATOM 5496 C CA . LEU B 1 245 ? -8.602 -10.683 -8.895 1.00 36.22 496 LEU B CA 1
ATOM 5497 C C . LEU B 1 245 ? -7.948 -11.943 -9.446 1.00 36.57 496 LEU B C 1
ATOM 5498 O O . LEU B 1 245 ? -7.642 -12.866 -8.682 1.00 36.16 496 LEU B O 1
ATOM 5503 N N . VAL B 1 246 ? -7.732 -12.007 -10.768 1.00 36.07 497 VAL B N 1
ATOM 5504 C CA . VAL B 1 246 ? -7.057 -13.171 -11.348 1.00 33.15 497 VAL B CA 1
ATOM 5505 C C . VAL B 1 246 ? -5.663 -13.332 -10.758 1.00 32.41 497 VAL B C 1
ATOM 5506 O O . VAL B 1 246 ? -5.221 -14.447 -10.452 1.00 32.89 497 VAL B O 1
ATOM 5510 N N . LEU B 1 247 ? -4.941 -12.223 -10.602 1.00 32.87 498 LEU B N 1
ATOM 5511 C CA . LEU B 1 247 ? -3.587 -12.322 -10.071 1.00 31.54 498 LEU B CA 1
ATOM 5512 C C . LEU B 1 247 ? -3.596 -12.835 -8.633 1.00 36.34 498 LEU B C 1
ATOM 5513 O O . LEU B 1 247 ? -2.758 -13.665 -8.259 1.00 38.22 498 LEU B O 1
ATOM 5518 N N . ALA B 1 248 ? -4.530 -12.340 -7.812 1.00 33.31 499 ALA B N 1
ATOM 5519 C CA . ALA B 1 248 ? -4.613 -12.778 -6.424 1.00 33.26 499 ALA B CA 1
ATOM 5520 C C . ALA B 1 248 ? -5.001 -14.252 -6.332 1.00 39.00 499 ALA B C 1
ATOM 5521 O O . ALA B 1 248 ? -4.427 -15.011 -5.539 1.00 41.59 499 ALA B O 1
ATOM 5523 N N . PHE B 1 249 ? -5.986 -14.662 -7.134 1.00 38.60 500 PHE B N 1
ATOM 5524 C CA . PHE B 1 249 ? -6.412 -16.054 -7.195 1.00 34.06 500 PHE B CA 1
ATOM 5525 C C . PHE B 1 249 ? -5.255 -16.967 -7.578 1.00 35.95 500 PHE B C 1
ATOM 5526 O O . PHE B 1 249 ? -4.986 -17.964 -6.893 1.00 36.42 500 PHE B O 1
ATOM 5534 N N . ARG B 1 250 ? -4.549 -16.635 -8.667 1.00 34.10 501 ARG B N 1
ATOM 5535 C CA . ARG B 1 250 ? -3.424 -17.457 -9.100 1.00 37.33 501 ARG B CA 1
ATOM 5536 C C . ARG B 1 250 ? -2.339 -17.540 -8.030 1.00 39.16 501 ARG B C 1
ATOM 5537 O O . ARG B 1 250 ? -1.905 -18.638 -7.647 1.00 36.38 501 ARG B O 1
ATOM 5545 N N . TYR B 1 251 ? -1.877 -16.390 -7.540 1.00 34.45 502 TYR B N 1
ATOM 5546 C CA . TYR B 1 251 ? -0.616 -16.364 -6.808 1.00 33.87 502 TYR B CA 1
ATOM 5547 C C . TYR B 1 251 ? -0.778 -16.324 -5.284 1.00 38.43 502 TYR B C 1
ATOM 5548 O O . TYR B 1 251 ? -0.026 -17.001 -4.580 1.00 35.09 502 TYR B O 1
ATOM 5557 N N . TRP B 1 252 ? -1.734 -15.553 -4.745 1.00 40.65 503 TRP B N 1
ATOM 5558 C CA . TRP B 1 252 ? -1.937 -15.531 -3.293 1.00 40.35 503 TRP B CA 1
ATOM 5559 C C . TRP B 1 252 ? -2.455 -16.866 -2.788 1.00 39.15 503 TRP B C 1
ATOM 5560 O O . TRP B 1 252 ? -1.979 -17.387 -1.774 1.00 39.18 503 TRP B O 1
ATOM 5571 N N . ALA B 1 253 ? -3.468 -17.412 -3.462 1.00 35.75 504 ALA B N 1
ATOM 5572 C CA . ALA B 1 253 ? -3.970 -18.731 -3.131 1.00 34.90 504 ALA B CA 1
ATOM 5573 C C . ALA B 1 253 ? -2.987 -19.839 -3.489 1.00 36.51 504 ALA B C 1
ATOM 5574 O O . ALA B 1 253 ? -3.273 -21.003 -3.183 1.00 37.46 504 ALA B O 1
ATOM 5576 N N . LYS B 1 254 ? -1.858 -19.508 -4.130 1.00 37.27 505 LYS B N 1
ATOM 5577 C CA . LYS B 1 254 ? -0.795 -20.464 -4.465 1.00 36.86 505 LYS B CA 1
ATOM 5578 C C . LYS B 1 254 ? -1.231 -21.485 -5.510 1.00 35.36 505 LYS B C 1
ATOM 5579 O O . LYS B 1 254 ? -0.706 -22.600 -5.543 1.00 38.51 505 LYS B O 1
ATOM 5585 N N . LEU B 1 255 ? -2.194 -21.133 -6.370 1.00 35.33 506 LEU B N 1
ATOM 5586 C CA . LEU B 1 255 ? -2.532 -22.023 -7.477 1.00 33.98 506 LEU B CA 1
ATOM 5587 C C . LEU B 1 255 ? -1.378 -22.152 -8.461 1.00 36.91 506 LEU B C 1
ATOM 5588 O O . LEU B 1 255 ? -1.288 -23.162 -9.171 1.00 39.78 506 LEU B O 1
ATOM 5593 N N . CYS B 1 256 ? -0.459 -21.177 -8.466 1.00 36.05 507 CYS B N 1
ATOM 5594 C CA . CYS B 1 256 ? 0.709 -21.213 -9.337 1.00 35.54 507 CYS B CA 1
ATOM 5595 C C . CYS B 1 256 ? 1.571 -22.446 -9.096 1.00 38.20 507 CYS B C 1
ATOM 5596 O O . CYS B 1 256 ? 2.335 -22.832 -9.985 1.00 40.69 507 CYS B O 1
ATOM 5599 N N . TYR B 1 257 ? 1.468 -23.071 -7.917 1.00 40.37 508 TYR B N 1
ATOM 5600 C CA . TYR B 1 257 ? 2.193 -24.312 -7.645 1.00 38.34 508 TYR B CA 1
ATOM 5601 C C . TYR B 1 257 ? 1.847 -25.412 -8.641 1.00 40.32 508 TYR B C 1
ATOM 5602 O O . TYR B 1 257 ? 2.604 -26.388 -8.767 1.00 39.96 508 TYR B O 1
ATOM 5611 N N . ILE B 1 258 ? 0.717 -25.276 -9.343 1.00 39.50 509 ILE B N 1
ATOM 5612 C CA . ILE B 1 258 ? 0.312 -26.275 -10.325 1.00 39.53 509 ILE B CA 1
ATOM 5613 C C . ILE B 1 258 ? 1.066 -26.105 -11.649 1.00 38.17 509 ILE B C 1
ATOM 5614 O O . ILE B 1 258 ? 1.292 -27.089 -12.365 1.00 41.50 509 ILE B O 1
ATOM 5619 N N . ASP B 1 259 ? 1.508 -24.886 -11.969 1.00 34.86 510 ASP B N 1
ATOM 5620 C CA . ASP B 1 259 ? 2.015 -24.575 -13.306 1.00 36.31 510 ASP B CA 1
ATOM 5621 C C . ASP B 1 259 ? 3.322 -25.297 -13.574 1.00 41.05 510 ASP B C 1
ATOM 5622 O O . ASP B 1 259 ? 4.200 -25.346 -12.712 1.00 43.00 510 ASP B O 1
ATOM 5627 N N . SER B 1 260 ? 3.446 -25.859 -14.777 1.00 44.96 511 SER B N 1
ATOM 5628 C CA . SER B 1 260 ? 4.720 -26.325 -15.313 1.00 42.67 511 SER B CA 1
ATOM 5629 C C . SER B 1 260 ? 4.856 -25.818 -16.739 1.00 46.46 511 SER B C 1
ATOM 5630 O O . SER B 1 260 ? 3.869 -25.476 -17.394 1.00 47.51 511 SER B O 1
ATOM 5633 N N . GLN B 1 261 ? 6.094 -25.780 -17.224 1.00 53.73 512 GLN B N 1
ATOM 5634 C CA . GLN B 1 261 ? 6.358 -25.243 -18.556 1.00 55.67 512 GLN B CA 1
ATOM 5635 C C . GLN B 1 261 ? 5.695 -26.045 -19.674 1.00 55.09 512 GLN B C 1
ATOM 5636 O O . GLN B 1 261 ? 5.440 -25.495 -20.749 1.00 62.33 512 GLN B O 1
ATOM 5642 N N . THR B 1 262 ? 5.404 -27.320 -19.455 1.00 49.42 513 THR B N 1
ATOM 5643 C CA . THR B 1 262 ? 4.839 -28.162 -20.497 1.00 56.06 513 THR B CA 1
ATOM 5644 C C . THR B 1 262 ? 3.316 -28.142 -20.535 1.00 59.04 513 THR B C 1
ATOM 5645 O O . THR B 1 262 ? 2.730 -28.862 -21.352 1.00 64.96 513 THR B O 1
ATOM 5649 N N . ASP B 1 263 ? 2.656 -27.353 -19.683 1.00 55.60 514 ASP B N 1
ATOM 5650 C CA . ASP B 1 263 ? 1.222 -27.530 -19.478 1.00 53.68 514 ASP B CA 1
ATOM 5651 C C . ASP B 1 263 ? 0.363 -26.652 -20.382 1.00 51.86 514 ASP B C 1
ATOM 5652 O O . ASP B 1 263 ? -0.863 -26.639 -20.222 1.00 49.79 514 ASP B O 1
ATOM 5657 N N . GLY B 1 264 ? 0.969 -25.912 -21.307 1.00 50.31 515 GLY B N 1
ATOM 5658 C CA . GLY B 1 264 ? 0.208 -25.161 -22.277 1.00 47.41 515 GLY B CA 1
ATOM 5659 C C . GLY B 1 264 ? -0.575 -24.010 -21.696 1.00 43.67 515 GLY B C 1
ATOM 5660 O O . GLY B 1 264 ? -1.440 -23.464 -22.381 1.00 43.42 515 GLY B O 1
ATOM 5661 N N . GLY B 1 265 ? -0.299 -23.627 -20.449 1.00 42.34 516 GLY B N 1
ATOM 5662 C CA . GLY B 1 265 ? -1.072 -22.588 -19.800 1.00 35.97 516 GLY B CA 1
ATOM 5663 C C . GLY B 1 265 ? -2.495 -22.965 -19.448 1.00 41.21 516 GLY B C 1
ATOM 5664 O O . GLY B 1 265 ? -3.293 -22.077 -19.133 1.00 41.64 516 GLY B O 1
ATOM 5665 N N . ILE B 1 266 ? -2.841 -24.250 -19.494 1.00 38.78 517 ILE B N 1
ATOM 5666 C CA . ILE B 1 266 ? -4.227 -24.666 -19.270 1.00 40.03 517 ILE B CA 1
ATOM 5667 C C . ILE B 1 266 ? -4.659 -24.405 -17.825 1.00 36.49 517 ILE B C 1
ATOM 5668 O O . ILE B 1 266 ? -5.752 -23.854 -17.616 1.00 39.66 517 ILE B O 1
ATOM 5673 N N . PRO B 1 267 ? -3.880 -24.782 -16.802 1.00 33.42 518 PRO B N 1
ATOM 5674 C CA . PRO B 1 267 ? -4.302 -24.462 -15.422 1.00 35.00 518 PRO B CA 1
ATOM 5675 C C . PRO B 1 267 ? -4.619 -22.988 -15.187 1.00 40.10 518 PRO B C 1
ATOM 5676 O O . PRO B 1 267 ? -5.678 -22.652 -14.626 1.00 38.12 518 PRO B O 1
ATOM 5680 N N . SER B 1 268 ? -3.721 -22.094 -15.606 1.00 42.09 519 SER B N 1
ATOM 5681 C CA . SER B 1 268 ? -3.933 -20.674 -15.359 1.00 40.64 519 SER B CA 1
ATOM 5682 C C . SER B 1 268 ? -5.158 -20.171 -16.110 1.00 38.03 519 SER B C 1
ATOM 5683 O O . SER B 1 268 ? -5.937 -19.366 -15.582 1.00 39.51 519 SER B O 1
ATOM 5686 N N . TYR B 1 269 ? -5.346 -20.650 -17.336 1.00 35.14 520 TYR B N 1
ATOM 5687 C CA . TYR B 1 269 ? -6.564 -20.354 -18.084 1.00 34.98 520 TYR B CA 1
ATOM 5688 C C . TYR B 1 269 ? -7.813 -20.786 -17.308 1.00 35.21 520 TYR B C 1
ATOM 5689 O O . TYR B 1 269 ? -8.790 -20.031 -17.206 1.00 38.61 520 TYR B O 1
ATOM 5698 N N . CYS B 1 270 ? -7.792 -22.000 -16.749 1.00 32.59 521 CYS B N 1
ATOM 5699 C CA . CYS B 1 270 ? -8.901 -22.469 -15.917 1.00 32.63 521 CYS B CA 1
ATOM 5700 C C . CYS B 1 270 ? -9.197 -21.505 -14.782 1.00 34.92 521 CYS B C 1
ATOM 5701 O O . CYS B 1 270 ? -10.352 -21.163 -14.519 1.00 39.78 521 CYS B O 1
ATOM 5704 N N . PHE B 1 271 ? -8.155 -21.090 -14.065 1.00 34.50 522 PHE B N 1
ATOM 5705 C CA . PHE B 1 271 ? -8.377 -20.249 -12.892 1.00 33.78 522 PHE B CA 1
ATOM 5706 C C . PHE B 1 271 ? -8.864 -18.854 -13.290 1.00 37.60 522 PHE B C 1
ATOM 5707 O O . PHE B 1 271 ? -9.699 -18.257 -12.584 1.00 41.72 522 PHE B O 1
ATOM 5715 N N . ALA B 1 272 ? -8.415 -18.358 -14.452 1.00 35.54 523 ALA B N 1
ATOM 5716 C CA . ALA B 1 272 ? -8.970 -17.123 -14.999 1.00 37.16 523 ALA B CA 1
ATOM 5717 C C . ALA B 1 272 ? -10.452 -17.279 -15.315 1.00 38.25 523 ALA B C 1
ATOM 5718 O O . ALA B 1 272 ? -11.259 -16.385 -15.022 1.00 43.32 523 ALA B O 1
ATOM 5720 N N . LEU B 1 273 ? -10.830 -18.404 -15.913 1.00 38.25 524 LEU B N 1
ATOM 5721 C CA . LEU B 1 273 ? -12.244 -18.623 -16.205 1.00 35.37 524 LEU B CA 1
ATOM 5722 C C . LEU B 1 273 ? -13.059 -18.752 -14.925 1.00 41.00 524 LEU B C 1
ATOM 5723 O O . LEU B 1 273 ? -14.228 -18.363 -14.892 1.00 42.11 524 LEU B O 1
ATOM 5728 N N . MET B 1 274 ? -12.460 -19.300 -13.867 1.00 37.50 525 MET B N 1
ATOM 5729 C CA . MET B 1 274 ? -13.166 -19.392 -12.599 1.00 37.84 525 MET B CA 1
ATOM 5730 C C . MET B 1 274 ? -13.446 -18.005 -12.034 1.00 40.15 525 MET B C 1
ATOM 5731 O O . MET B 1 274 ? -14.541 -17.743 -11.513 1.00 36.51 525 MET B O 1
ATOM 5736 N N . VAL B 1 275 ? -12.475 -17.098 -12.149 1.00 40.31 526 VAL B N 1
ATOM 5737 C CA . VAL B 1 275 ? -12.695 -15.728 -11.687 1.00 39.43 526 VAL B CA 1
ATOM 5738 C C . VAL B 1 275 ? -13.767 -15.045 -12.532 1.00 41.44 526 VAL B C 1
ATOM 5739 O O . VAL B 1 275 ? -14.675 -14.390 -12.004 1.00 42.95 526 VAL B O 1
ATOM 5743 N N . MET B 1 276 ? -13.665 -15.184 -13.856 1.00 40.52 527 MET B N 1
ATOM 5744 C CA . MET B 1 276 ? -14.680 -14.648 -14.759 1.00 41.14 527 MET B CA 1
ATOM 5745 C C . MET B 1 276 ? -16.081 -15.160 -14.410 1.00 42.14 527 MET B C 1
ATOM 5746 O O . MET B 1 276 ? -17.052 -14.384 -14.380 1.00 44.41 527 MET B O 1
ATOM 5751 N N . PHE B 1 277 ? -16.195 -16.468 -14.124 1.00 42.08 528 PHE B N 1
ATOM 5752 C CA . PHE B 1 277 ? -17.474 -17.079 -13.762 1.00 37.02 528 PHE B CA 1
ATOM 5753 C C . PHE B 1 277 ? -18.005 -16.500 -12.459 1.00 41.73 528 PHE B C 1
ATOM 5754 O O . PHE B 1 277 ? -19.201 -16.211 -12.336 1.00 42.71 528 PHE B O 1
ATOM 5762 N N . PHE B 1 278 ? -17.128 -16.313 -11.475 1.00 41.25 529 PHE B N 1
ATOM 5763 C CA . PHE B 1 278 ? -17.574 -15.685 -10.241 1.00 42.18 529 PHE B CA 1
ATOM 5764 C C . PHE B 1 278 ? -18.106 -14.280 -10.505 1.00 45.82 529 PHE B C 1
ATOM 5765 O O . PHE B 1 278 ? -19.161 -13.897 -9.976 1.00 44.08 529 PHE B O 1
ATOM 5773 N N . LEU B 1 279 ? -17.384 -13.495 -11.314 1.00 43.96 530 LEU B N 1
ATOM 5774 C CA . LEU B 1 279 ? -17.815 -12.126 -11.581 1.00 42.54 530 LEU B CA 1
ATOM 5775 C C . LEU B 1 279 ? -19.134 -12.097 -12.344 1.00 46.94 530 LEU B C 1
ATOM 5776 O O . LEU B 1 279 ? -19.890 -11.124 -12.227 1.00 44.22 530 LEU B O 1
ATOM 5781 N N . GLN B 1 280 ? -19.424 -13.146 -13.125 1.00 48.58 531 GLN B N 1
ATOM 5782 C CA . GLN B 1 280 ? -20.717 -13.229 -13.809 1.00 46.97 531 GLN B CA 1
ATOM 5783 C C . GLN B 1 280 ? -21.833 -13.724 -12.903 1.00 48.78 531 GLN B C 1
ATOM 5784 O O . GLN B 1 280 ? -22.998 -13.367 -13.111 1.00 55.20 531 GLN B O 1
ATOM 5790 N N . GLN B 1 281 ? -21.506 -14.554 -11.922 1.00 49.04 532 GLN B N 1
ATOM 5791 C CA . GLN B 1 281 ? -22.504 -15.190 -11.074 1.00 51.59 532 GLN B CA 1
ATOM 5792 C C . GLN B 1 281 ? -22.777 -14.402 -9.808 1.00 51.51 532 GLN B C 1
ATOM 5793 O O . GLN B 1 281 ? -23.735 -14.719 -9.095 1.00 50.57 532 GLN B O 1
ATOM 5799 N N . ARG B 1 282 ? -21.943 -13.409 -9.507 1.00 51.72 533 ARG B N 1
ATOM 5800 C CA . ARG B 1 282 ? -22.181 -12.549 -8.359 1.00 55.33 533 ARG B CA 1
ATOM 5801 C C . ARG B 1 282 ? -23.514 -11.837 -8.528 1.00 60.64 533 ARG B C 1
ATOM 5802 O O . ARG B 1 282 ? -23.899 -11.458 -9.637 1.00 61.28 533 ARG B O 1
ATOM 5810 N N . LYS B 1 283 ? -24.238 -11.693 -7.424 1.00 61.44 534 LYS B N 1
ATOM 5811 C CA . LYS B 1 283 ? -25.451 -10.884 -7.409 1.00 62.20 534 LYS B CA 1
ATOM 5812 C C . LYS B 1 283 ? -25.149 -9.639 -6.586 1.00 64.20 534 LYS B C 1
ATOM 5813 O O . LYS B 1 283 ? -25.085 -9.717 -5.349 1.00 70.08 534 LYS B O 1
ATOM 5819 N N . PRO B 1 284 ? -24.942 -8.465 -7.214 1.00 60.51 535 PRO B N 1
ATOM 5820 C CA . PRO B 1 284 ? -25.049 -8.241 -8.661 1.00 58.77 535 PRO B CA 1
ATOM 5821 C C . PRO B 1 284 ? -23.752 -8.555 -9.413 1.00 56.77 535 PRO B C 1
ATOM 5822 O O . PRO B 1 284 ? -22.691 -8.583 -8.796 1.00 56.24 535 PRO B O 1
ATOM 5826 N N . PRO B 1 285 ? -23.841 -8.795 -10.719 1.00 55.02 536 PRO B N 1
ATOM 5827 C CA . PRO B 1 285 ? -22.655 -9.197 -11.483 1.00 55.65 536 PRO B CA 1
ATOM 5828 C C . PRO B 1 285 ? -21.793 -8.015 -11.908 1.00 57.29 536 PRO B C 1
ATOM 5829 O O . PRO B 1 285 ? -22.249 -6.876 -12.021 1.00 60.73 536 PRO B O 1
ATOM 5833 N N . LEU B 1 286 ? -20.517 -8.324 -12.158 1.00 55.68 537 LEU B N 1
ATOM 5834 C CA . LEU B 1 286 ? -19.551 -7.354 -12.651 1.00 56.29 537 LEU B CA 1
ATOM 5835 C C . LEU B 1 286 ? -19.053 -7.671 -14.051 1.00 56.79 537 LEU B C 1
ATOM 5836 O O . LEU B 1 286 ? -18.290 -6.880 -14.616 1.00 56.49 537 LEU B O 1
ATOM 5841 N N . LEU B 1 287 ? -19.419 -8.812 -14.609 1.00 57.77 538 LEU B N 1
ATOM 5842 C CA . LEU B 1 287 ? -19.121 -9.123 -15.992 1.00 53.25 538 LEU B CA 1
ATOM 5843 C C . LEU B 1 287 ? -20.379 -9.671 -16.638 1.00 55.74 538 LEU B C 1
ATOM 5844 O O . LEU B 1 287 ? -21.190 -10.324 -15.973 1.00 59.40 538 LEU B O 1
ATOM 5849 N N . PRO B 1 288 ? -20.585 -9.392 -17.917 1.00 56.00 539 PRO B N 1
ATOM 5850 C CA . PRO B 1 288 ? -21.729 -9.968 -18.622 1.00 56.76 539 PRO B CA 1
ATOM 5851 C C . PRO B 1 288 ? -21.446 -11.399 -19.054 1.00 54.57 539 PRO B C 1
ATOM 5852 O O . PRO B 1 288 ? -20.306 -11.867 -19.078 1.00 50.68 539 PRO B O 1
ATOM 5856 N N . CYS B 1 289 ? -22.520 -12.101 -19.383 1.00 56.16 540 CYS B N 1
ATOM 5857 C CA . CYS B 1 289 ? -22.394 -13.389 -20.042 1.00 55.17 540 CYS B CA 1
ATOM 5858 C C . CYS B 1 289 ? -22.344 -13.183 -21.550 1.00 54.90 540 CYS B C 1
ATOM 5859 O O . CYS B 1 289 ? -22.763 -12.147 -22.069 1.00 56.05 540 CYS B O 1
ATOM 5862 N N . LEU B 1 290 ? -21.788 -14.168 -22.250 1.00 52.57 541 LEU B N 1
ATOM 5863 C CA . LEU B 1 290 ? -21.502 -14.006 -23.670 1.00 55.55 541 LEU B CA 1
ATOM 5864 C C . LEU B 1 290 ? -22.684 -14.346 -24.571 1.00 59.47 541 LEU B C 1
ATOM 5865 O O . LEU B 1 290 ? -22.743 -13.855 -25.707 1.00 59.38 541 LEU B O 1
ATOM 5870 N N . LEU B 1 291 ? -23.616 -15.177 -24.098 1.00 58.41 542 LEU B N 1
ATOM 5871 C CA . LEU B 1 291 ? -24.814 -15.554 -24.832 1.00 57.00 542 LEU B CA 1
ATOM 5872 C C . LEU B 1 291 ? -26.016 -15.333 -23.929 1.00 60.48 542 LEU B C 1
ATOM 5873 O O . LEU B 1 291 ? -25.940 -15.569 -22.718 1.00 57.27 542 LEU B O 1
ATOM 5878 N N . GLY B 1 292 ? -27.125 -14.898 -24.511 1.00 61.99 543 GLY B N 1
ATOM 5879 C CA . GLY B 1 292 ? -28.280 -14.613 -23.685 1.00 65.01 543 GLY B CA 1
ATOM 5880 C C . GLY B 1 292 ? -29.459 -14.135 -24.500 1.00 68.45 543 GLY B C 1
ATOM 5881 O O . GLY B 1 292 ? -29.449 -14.171 -25.732 1.00 69.33 543 GLY B O 1
ATOM 5882 N N . SER B 1 293 ? -30.475 -13.667 -23.769 1.00 68.94 544 SER B N 1
ATOM 5883 C CA . SER B 1 293 ? -31.771 -13.362 -24.364 1.00 71.98 544 SER B CA 1
ATOM 5884 C C . SER B 1 293 ? -31.704 -12.230 -25.376 1.00 73.89 544 SER B C 1
ATOM 5885 O O . SER B 1 293 ? -32.623 -12.096 -26.187 1.00 76.88 544 SER B O 1
ATOM 5888 N N . TRP B 1 294 ? -30.647 -11.414 -25.358 1.00 72.93 545 TRP B N 1
ATOM 5889 C CA . TRP B 1 294 ? -30.496 -10.401 -26.397 1.00 72.01 545 TRP B CA 1
ATOM 5890 C C . TRP B 1 294 ? -30.300 -11.011 -27.776 1.00 73.77 545 TRP B C 1
ATOM 5891 O O . TRP B 1 294 ? -30.394 -10.287 -28.774 1.00 77.82 545 TRP B O 1
ATOM 5902 N N . ILE B 1 295 ? -30.016 -12.306 -27.858 1.00 72.59 546 ILE B N 1
ATOM 5903 C CA . ILE B 1 295 ? -30.052 -13.029 -29.122 1.00 72.63 546 ILE B CA 1
ATOM 5904 C C . ILE B 1 295 ? -31.473 -13.537 -29.311 1.00 76.88 546 ILE B C 1
ATOM 5905 O O . ILE B 1 295 ? -31.922 -14.438 -28.599 1.00 78.76 546 ILE B O 1
ATOM 5910 N N . GLU B 1 296 ? -32.179 -12.928 -30.255 1.00 80.66 547 GLU B N 1
ATOM 5911 C CA . GLU B 1 296 ? -33.467 -13.373 -30.769 1.00 87.38 547 GLU B CA 1
ATOM 5912 C C . GLU B 1 296 ? -33.500 -14.879 -30.979 1.00 83.97 547 GLU B C 1
ATOM 5913 O O . GLU B 1 296 ? -32.738 -15.424 -31.782 1.00 83.60 547 GLU B O 1
ATOM 5919 N N . GLY B 1 297 ? -34.402 -15.554 -30.279 1.00 82.86 548 GLY B N 1
ATOM 5920 C CA . GLY B 1 297 ? -34.567 -16.976 -30.467 1.00 83.76 548 GLY B CA 1
ATOM 5921 C C . GLY B 1 297 ? -33.521 -17.839 -29.807 1.00 82.42 548 GLY B C 1
ATOM 5922 O O . GLY B 1 297 ? -33.576 -19.066 -29.953 1.00 85.63 548 GLY B O 1
ATOM 5923 N N . PHE B 1 298 ? -32.569 -17.247 -29.094 1.00 79.07 549 PHE B N 1
ATOM 5924 C CA . PHE B 1 298 ? -31.586 -18.035 -28.366 1.00 76.01 549 PHE B CA 1
ATOM 5925 C C . PHE B 1 298 ? -32.278 -18.911 -27.330 1.00 75.86 549 PHE B C 1
ATOM 5926 O O . PHE B 1 298 ? -33.116 -18.437 -26.557 1.00 78.87 549 PHE B O 1
ATOM 5934 N N . ASP B 1 299 ? -31.945 -20.197 -27.339 1.00 74.97 550 ASP B N 1
ATOM 5935 C CA . ASP B 1 299 ? -32.391 -21.151 -26.341 1.00 79.43 550 ASP B CA 1
ATOM 5936 C C . ASP B 1 299 ? -31.179 -21.674 -25.579 1.00 76.83 550 ASP B C 1
ATOM 5937 O O . ASP B 1 299 ? -30.217 -22.129 -26.212 1.00 76.87 550 ASP B O 1
ATOM 5942 N N . PRO B 1 300 ? -31.152 -21.587 -24.240 1.00 75.03 551 PRO B N 1
ATOM 5943 C CA . PRO B 1 300 ? -29.967 -22.085 -23.509 1.00 70.27 551 PRO B CA 1
ATOM 5944 C C . PRO B 1 300 ? -29.661 -23.543 -23.795 1.00 70.53 551 PRO B C 1
ATOM 5945 O O . PRO B 1 300 ? -28.493 -23.906 -23.966 1.00 66.89 551 PRO B O 1
ATOM 5949 N N . LYS B 1 301 ? -30.676 -24.397 -23.840 1.00 73.77 552 LYS B N 1
ATOM 5950 C CA . LYS B 1 301 ? -30.485 -25.713 -24.423 1.00 75.39 552 LYS B CA 1
ATOM 5951 C C . LYS B 1 301 ? -30.112 -25.544 -25.889 1.00 78.56 552 LYS B C 1
ATOM 5952 O O . LYS B 1 301 ? -30.602 -24.639 -26.567 1.00 82.29 552 LYS B O 1
ATOM 5958 N N . ARG B 1 302 ? -29.218 -26.401 -26.373 1.00 79.84 553 ARG B N 1
ATOM 5959 C CA . ARG B 1 302 ? -28.584 -26.221 -27.683 1.00 83.91 553 ARG B CA 1
ATOM 5960 C C . ARG B 1 302 ? -27.785 -24.916 -27.765 1.00 78.54 553 ARG B C 1
ATOM 5961 O O . ARG B 1 302 ? -27.623 -24.341 -28.843 1.00 75.25 553 ARG B O 1
ATOM 5969 N N . MET B 1 303 ? -27.257 -24.444 -26.631 1.00 76.36 554 MET B N 1
ATOM 5970 C CA . MET B 1 303 ? -26.237 -23.401 -26.665 1.00 72.79 554 MET B CA 1
ATOM 5971 C C . MET B 1 303 ? -24.968 -23.873 -27.364 1.00 64.31 554 MET B C 1
ATOM 5972 O O . MET B 1 303 ? -24.144 -23.046 -27.768 1.00 55.31 554 MET B O 1
ATOM 5977 N N . ASP B 1 304 ? -24.786 -25.182 -27.508 1.00 64.32 555 ASP B N 1
ATOM 5978 C CA . ASP B 1 304 ? -23.588 -25.710 -28.142 1.00 65.93 555 ASP B CA 1
ATOM 5979 C C . ASP B 1 304 ? -23.606 -25.584 -29.658 1.00 65.42 555 ASP B C 1
ATOM 5980 O O . ASP B 1 304 ? -22.611 -25.945 -30.299 1.00 64.32 555 ASP B O 1
ATOM 5985 N N . ASP B 1 305 ? -24.692 -25.073 -30.249 1.00 64.17 556 ASP B N 1
ATOM 5986 C CA . ASP B 1 305 ? -24.667 -24.751 -31.669 1.00 68.16 556 ASP B CA 1
ATOM 5987 C C . ASP B 1 305 ? -23.904 -23.467 -31.959 1.00 73.98 556 ASP B C 1
ATOM 5988 O O . ASP B 1 305 ? -23.522 -23.231 -33.110 1.00 77.34 556 ASP B O 1
ATOM 5993 N N . PHE B 1 306 ? -23.662 -22.648 -30.942 1.00 73.01 557 PHE B N 1
ATOM 5994 C CA . PHE B 1 306 ? -23.011 -21.362 -31.108 1.00 66.86 557 PHE B CA 1
ATOM 5995 C C . PHE B 1 306 ? -21.501 -21.519 -30.998 1.00 62.12 557 PHE B C 1
ATOM 5996 O O . PHE B 1 306 ? -20.992 -22.385 -30.282 1.00 61.07 557 PHE B O 1
ATOM 6004 N N . GLN B 1 307 ? -20.788 -20.668 -31.727 1.00 62.62 558 GLN B N 1
ATOM 6005 C CA . GLN B 1 307 ? -19.333 -20.624 -31.706 1.00 62.25 558 GLN B CA 1
ATOM 6006 C C . GLN B 1 307 ? -18.904 -19.168 -31.596 1.00 58.86 558 GLN B C 1
ATOM 6007 O O . GLN B 1 307 ? -19.310 -18.334 -32.414 1.00 62.14 558 GLN B O 1
ATOM 6013 N N . LEU B 1 308 ? -18.107 -18.856 -30.582 1.00 54.46 559 LEU B N 1
ATOM 6014 C CA . LEU B 1 308 ? -17.591 -17.504 -30.410 1.00 52.62 559 LEU B CA 1
ATOM 6015 C C . LEU B 1 308 ? -16.390 -17.269 -31.318 1.00 55.42 559 LEU B C 1
ATOM 6016 O O . LEU B 1 308 ? -15.633 -18.191 -31.639 1.00 57.82 559 LEU B O 1
ATOM 6021 N N . LYS B 1 309 ? -16.195 -16.010 -31.692 1.00 54.90 560 LYS B N 1
ATOM 6022 C CA . LYS B 1 309 ? -15.172 -15.616 -32.658 1.00 57.89 560 LYS B CA 1
ATOM 6023 C C . LYS B 1 309 ? -14.503 -14.351 -32.122 1.00 57.89 560 LYS B C 1
ATOM 6024 O O . LYS B 1 309 ? -14.493 -14.100 -30.913 1.00 57.75 560 LYS B O 1
ATOM 6030 N N . GLY B 1 310 ? -14.008 -13.534 -33.013 1.00 60.19 561 GLY B N 1
ATOM 6031 C CA . GLY B 1 310 ? -13.276 -12.349 -32.676 1.00 56.44 561 GLY B CA 1
ATOM 6032 C C . GLY B 1 310 ? -13.973 -11.230 -31.982 1.00 56.70 561 GLY B C 1
ATOM 6033 O O . GLY B 1 310 ? -15.130 -11.272 -31.738 1.00 53.51 561 GLY B O 1
ATOM 6034 N N . ILE B 1 311 ? -13.206 -10.207 -31.671 1.00 60.24 562 ILE B N 1
ATOM 6035 C CA . ILE B 1 311 ? -13.685 -9.063 -30.936 1.00 64.21 562 ILE B CA 1
ATOM 6036 C C . ILE B 1 311 ? -13.984 -7.893 -31.825 1.00 68.02 562 ILE B C 1
ATOM 6037 O O . ILE B 1 311 ? -13.271 -7.639 -32.756 1.00 71.99 562 ILE B O 1
ATOM 6042 N N . VAL B 1 312 ? -15.032 -7.161 -31.505 1.00 69.32 563 VAL B N 1
ATOM 6043 C CA . VAL B 1 312 ? -15.393 -6.001 -32.288 1.00 71.38 563 VAL B CA 1
ATOM 6044 C C . VAL B 1 312 ? -15.266 -4.722 -31.525 1.00 76.64 563 VAL B C 1
ATOM 6045 O O . VAL B 1 312 ? -15.812 -4.555 -30.467 1.00 79.92 563 VAL B O 1
ATOM 6049 N N . GLU B 1 313 ? -14.539 -3.805 -32.120 1.00 81.20 564 GLU B N 1
ATOM 6050 C CA . GLU B 1 313 ? -14.294 -2.492 -31.499 1.00 86.05 564 GLU B CA 1
ATOM 6051 C C . GLU B 1 313 ? -14.198 -2.585 -29.978 1.00 86.50 564 GLU B C 1
ATOM 6052 O O . GLU B 1 313 ? -14.830 -1.829 -29.236 1.00 86.43 564 GLU B O 1
ATOM 6058 N N . GLU B 1 314 ? -13.390 -3.547 -29.524 1.00 84.89 565 GLU B N 1
ATOM 6059 C CA . GLU B 1 314 ? -12.960 -3.692 -28.136 1.00 85.56 565 GLU B CA 1
ATOM 6060 C C . GLU B 1 314 ? -14.104 -3.940 -27.158 1.00 77.03 565 GLU B C 1
ATOM 6061 O O . GLU B 1 314 ? -13.860 -4.012 -25.951 1.00 76.16 565 GLU B O 1
ATOM 6067 N N . LYS B 1 315 ? -15.345 -4.087 -27.643 1.00 73.27 566 LYS B N 1
ATOM 6068 C CA . LYS B 1 315 ? -16.488 -4.127 -26.735 1.00 73.45 566 LYS B CA 1
ATOM 6069 C C . LYS B 1 315 ? -17.518 -5.215 -27.030 1.00 66.87 566 LYS B C 1
ATOM 6070 O O . LYS B 1 315 ? -18.529 -5.284 -26.322 1.00 65.37 566 LYS B O 1
ATOM 6076 N N . PHE B 1 316 ? -17.289 -6.010 -28.062 1.00 61.63 567 PHE B N 1
ATOM 6077 C CA . PHE B 1 316 ? -18.240 -7.036 -28.435 1.00 59.38 567 PHE B CA 1
ATOM 6078 C C . PHE B 1 316 ? -17.515 -8.307 -28.802 1.00 61.97 567 PHE B C 1
ATOM 6079 O O . PHE B 1 316 ? -16.454 -8.272 -29.412 1.00 63.70 567 PHE B O 1
ATOM 6087 N N . VAL B 1 317 ? -18.107 -9.434 -28.440 1.00 58.78 568 VAL B N 1
ATOM 6088 C CA . VAL B 1 317 ? -17.603 -10.714 -28.888 1.00 56.66 568 VAL B CA 1
ATOM 6089 C C . VAL B 1 317 ? -18.531 -11.243 -29.972 1.00 60.17 568 VAL B C 1
ATOM 6090 O O . VAL B 1 317 ? -19.738 -11.322 -29.781 1.00 60.73 568 VAL B O 1
ATOM 6094 N N . LYS B 1 318 ? -17.960 -11.580 -31.119 1.00 61.43 569 LYS B N 1
ATOM 6095 C CA . LYS B 1 318 ? -18.734 -12.099 -32.232 1.00 59.69 569 LYS B CA 1
ATOM 6096 C C . LYS B 1 318 ? -19.200 -13.506 -31.931 1.00 58.51 569 LYS B C 1
ATOM 6097 O O . LYS B 1 318 ? -18.473 -14.291 -31.331 1.00 57.12 569 LYS B O 1
ATOM 6103 N N . TRP B 1 319 ? -20.413 -13.828 -32.359 1.00 57.17 570 TRP B N 1
ATOM 6104 C CA . TRP B 1 319 ? -20.905 -15.194 -32.272 1.00 55.18 570 TRP B CA 1
ATOM 6105 C C . TRP B 1 319 ? -21.506 -15.599 -33.608 1.00 64.10 570 TRP B C 1
ATOM 6106 O O . TRP B 1 319 ? -22.001 -14.756 -34.366 1.00 68.60 570 TRP B O 1
ATOM 6117 N N . GLU B 1 320 ? -21.469 -16.905 -33.874 1.00 63.60 571 GLU B N 1
ATOM 6118 C CA . GLU B 1 320 ? -22.064 -17.494 -35.062 1.00 68.40 571 GLU B CA 1
ATOM 6119 C C . GLU B 1 320 ? -22.885 -18.710 -34.666 1.00 70.18 571 GLU B C 1
ATOM 6120 O O . GLU B 1 320 ? -22.630 -19.354 -33.644 1.00 68.86 571 GLU B O 1
ATOM 6126 N N . CYS B 1 321 ? -23.881 -19.015 -35.488 1.00 72.07 572 CYS B N 1
ATOM 6127 C CA . CYS B 1 321 ? -24.690 -20.217 -35.288 1.00 76.42 572 CYS B CA 1
ATOM 6128 C C . CYS B 1 321 ? -25.091 -20.703 -36.683 1.00 83.35 572 CYS B C 1
ATOM 6129 O O . CYS B 1 321 ? -26.151 -20.341 -37.200 1.00 90.16 572 CYS B O 1
ATOM 6132 N N . ASN B 1 322 ? -24.234 -21.528 -37.278 1.00 86.17 573 ASN B N 1
ATOM 6133 C CA . ASN B 1 322 ? -24.425 -22.007 -38.649 1.00 95.79 573 ASN B CA 1
ATOM 6134 C C . ASN B 1 322 ? -25.078 -23.378 -38.664 1.00 96.90 573 ASN B C 1
ATOM 6135 O O . ASN B 1 322 ? -24.556 -24.328 -39.241 1.00 98.07 573 ASN B O 1
ATOM 6140 N N . SER B 1 323 ? -26.219 -23.498 -37.998 1.00 96.64 574 SER B N 1
ATOM 6141 C CA . SER B 1 323 ? -27.019 -24.708 -38.064 1.00 94.99 574 SER B CA 1
ATOM 6142 C C . SER B 1 323 ? -28.472 -24.307 -37.877 1.00 96.48 574 SER B C 1
ATOM 6143 O O . SER B 1 323 ? -28.781 -23.151 -37.576 1.00 99.10 574 SER B O 1
ATOM 6146 N N . SER B 1 324 ? -29.368 -25.270 -38.082 1.00 94.20 575 SER B N 1
ATOM 6147 C CA . SER B 1 324 ? -30.776 -25.035 -37.803 1.00 91.55 575 SER B CA 1
ATOM 6148 C C . SER B 1 324 ? -30.952 -24.596 -36.356 1.00 86.91 575 SER B C 1
ATOM 6149 O O . SER B 1 324 ? -30.381 -25.193 -35.436 1.00 87.07 575 SER B O 1
ATOM 6152 N N . SER B 1 325 ? -31.720 -23.530 -36.161 1.00 83.30 576 SER B N 1
ATOM 6153 C CA . SER B 1 325 ? -31.959 -22.987 -34.831 1.00 79.35 576 SER B CA 1
ATOM 6154 C C . SER B 1 325 ? -33.167 -22.071 -34.912 1.00 77.38 576 SER B C 1
ATOM 6155 O O . SER B 1 325 ? -33.756 -21.878 -35.980 1.00 76.66 576 SER B O 1
ATOM 6158 N N . ALA B 1 326 ? -33.536 -21.511 -33.766 1.00 76.19 577 ALA B N 1
ATOM 6159 C CA . ALA B 1 326 ? -34.648 -20.579 -33.681 1.00 77.85 577 ALA B CA 1
ATOM 6160 C C . ALA B 1 326 ? -34.198 -19.128 -33.738 1.00 79.93 577 ALA B C 1
ATOM 6161 O O . ALA B 1 326 ? -35.043 -18.230 -33.673 1.00 85.29 577 ALA B O 1
ATOM 6163 N N . THR B 1 327 ? -32.897 -18.878 -33.868 1.00 76.09 578 THR B N 1
ATOM 6164 C CA . THR B 1 327 ? -32.398 -17.513 -33.947 1.00 74.49 578 THR B CA 1
ATOM 6165 C C . THR B 1 327 ? -32.825 -16.855 -35.252 1.00 74.28 578 THR B C 1
ATOM 6166 O O . THR B 1 327 ? -32.774 -17.468 -36.322 1.00 74.80 578 THR B O 1
ATOM 6170 N N . LYS B 1 328 ? -33.250 -15.592 -35.158 1.00 73.42 611 LYS B N 1
ATOM 6171 C CA . LYS B 1 328 ? -33.473 -14.806 -36.367 1.00 80.94 611 LYS B CA 1
ATOM 6172 C C . LYS B 1 328 ? -32.198 -14.698 -37.193 1.00 80.38 611 LYS B C 1
ATOM 6173 O O . LYS B 1 328 ? -32.235 -14.795 -38.425 1.00 83.86 611 LYS B O 1
ATOM 6179 N N . GLU B 1 329 ? -31.063 -14.499 -36.535 1.00 79.91 612 GLU B N 1
ATOM 6180 C CA . GLU B 1 329 ? -29.827 -14.155 -37.213 1.00 78.18 612 GLU B CA 1
ATOM 6181 C C . GLU B 1 329 ? -28.828 -15.302 -37.155 1.00 74.91 612 GLU B C 1
ATOM 6182 O O . GLU B 1 329 ? -28.790 -16.077 -36.196 1.00 75.15 612 GLU B O 1
ATOM 6188 N N . LYS B 1 330 ? -28.026 -15.398 -38.210 1.00 72.54 613 LYS B N 1
ATOM 6189 C CA . LYS B 1 330 ? -26.998 -16.422 -38.297 1.00 66.31 613 LYS B CA 1
ATOM 6190 C C . LYS B 1 330 ? -25.765 -16.047 -37.487 1.00 71.16 613 LYS B C 1
ATOM 6191 O O . LYS B 1 330 ? -25.021 -16.931 -37.046 1.00 72.07 613 LYS B O 1
ATOM 6197 N N . HIS B 1 331 ? -25.540 -14.751 -37.274 1.00 71.38 614 HIS B N 1
ATOM 6198 C CA . HIS B 1 331 ? -24.394 -14.276 -36.513 1.00 64.95 614 HIS B CA 1
ATOM 6199 C C . HIS B 1 331 ? -24.785 -12.996 -35.789 1.00 66.46 614 HIS B C 1
ATOM 6200 O O . HIS B 1 331 ? -25.787 -12.356 -36.115 1.00 69.86 614 HIS B O 1
ATOM 6207 N N . GLY B 1 332 ? -23.979 -12.631 -34.803 1.00 66.00 615 GLY B N 1
ATOM 6208 C CA . GLY B 1 332 ? -24.225 -11.404 -34.073 1.00 62.13 615 GLY B CA 1
ATOM 6209 C C . GLY B 1 332 ? -23.029 -11.066 -33.219 1.00 63.89 615 GLY B C 1
ATOM 6210 O O . GLY B 1 332 ? -21.952 -11.635 -33.384 1.00 68.27 615 GLY B O 1
ATOM 6211 N N . LYS B 1 333 ? -23.237 -10.135 -32.288 1.00 63.61 616 LYS B N 1
ATOM 6212 C CA . LYS B 1 333 ? -22.199 -9.765 -31.338 1.00 62.75 616 LYS B CA 1
ATOM 6213 C C . LYS B 1 333 ? -22.834 -9.440 -29.997 1.00 62.27 616 LYS B C 1
ATOM 6214 O O . LYS B 1 333 ? -23.963 -8.950 -29.926 1.00 60.92 616 LYS B O 1
ATOM 6220 N N . SER B 1 334 ? -22.084 -9.728 -28.936 1.00 58.20 617 SER B N 1
ATOM 6221 C CA . SER B 1 334 ? -22.536 -9.609 -27.567 1.00 59.88 617 SER B CA 1
ATOM 6222 C C . SER B 1 334 ? -21.676 -8.606 -26.817 1.00 58.39 617 SER B C 1
ATOM 6223 O O . SER B 1 334 ? -20.442 -8.667 -26.907 1.00 55.45 617 SER B O 1
ATOM 6226 N N . PRO B 1 335 ? -22.279 -7.695 -26.056 1.00 59.75 618 PRO B N 1
ATOM 6227 C CA . PRO B 1 335 ? -21.499 -6.646 -25.385 1.00 60.35 618 PRO B CA 1
ATOM 6228 C C . PRO B 1 335 ? -20.630 -7.215 -24.272 1.00 62.50 618 PRO B C 1
ATOM 6229 O O . PRO B 1 335 ? -21.089 -8.006 -23.445 1.00 62.61 618 PRO B O 1
ATOM 6233 N N . LEU B 1 336 ? -19.364 -6.796 -24.259 1.00 61.02 619 LEU B N 1
ATOM 6234 C CA . LEU B 1 336 ? -18.443 -7.175 -23.199 1.00 58.71 619 LEU B CA 1
ATOM 6235 C C . LEU B 1 336 ? -18.556 -6.282 -21.973 1.00 61.42 619 LEU B C 1
ATOM 6236 O O . LEU B 1 336 ? -18.063 -6.659 -20.906 1.00 64.22 619 LEU B O 1
ATOM 6241 N N . ALA B 1 337 ? -19.213 -5.135 -22.089 1.00 63.37 620 ALA B N 1
ATOM 6242 C CA . ALA B 1 337 ? -19.356 -4.191 -20.991 1.00 65.25 620 ALA B CA 1
ATOM 6243 C C . ALA B 1 337 ? -20.692 -4.374 -20.280 1.00 70.26 620 ALA B C 1
ATOM 6244 O O . ALA B 1 337 ? -21.715 -4.662 -20.907 1.00 73.28 620 ALA B O 1
ATOM 6246 N N . LEU B 1 338 ? -20.668 -4.213 -18.969 1.00 75.51 621 LEU B N 1
ATOM 6247 C CA . LEU B 1 338 ? -21.835 -4.289 -18.110 1.00 82.04 621 LEU B CA 1
ATOM 6248 C C . LEU B 1 338 ? -22.412 -2.892 -17.837 1.00 99.77 621 LEU B C 1
ATOM 6249 O O . LEU B 1 338 ? -22.110 -1.924 -18.546 1.00 103.05 621 LEU B O 1
ATOM 6254 N N . GLU B 1 339 ? -23.274 -2.793 -16.822 1.00 117.98 622 GLU B N 1
ATOM 6255 C CA . GLU B 1 339 ? -23.988 -1.579 -16.449 1.00 126.51 622 GLU B CA 1
ATOM 6256 C C . GLU B 1 339 ? -23.326 -0.813 -15.306 1.00 127.35 622 GLU B C 1
ATOM 6257 O O . GLU B 1 339 ? -23.923 0.132 -14.783 1.00 129.49 622 GLU B O 1
ATOM 6263 N N . THR B 1 340 ? -22.115 -1.207 -14.901 1.00 125.44 623 THR B N 1
ATOM 6264 C CA . THR B 1 340 ? -21.245 -0.448 -14.003 1.00 125.99 623 THR B CA 1
ATOM 6265 C C . THR B 1 340 ? -21.801 -0.247 -12.594 1.00 128.87 623 THR B C 1
ATOM 6266 O O . THR B 1 340 ? -22.082 0.891 -12.201 1.00 130.70 623 THR B O 1
ATOM 6270 N N . PRO B 1 341 ? -21.960 -1.301 -11.792 1.00 130.11 624 PRO B N 1
ATOM 6271 C CA . PRO B 1 341 ? -22.278 -1.064 -10.370 1.00 132.06 624 PRO B CA 1
ATOM 6272 C C . PRO B 1 341 ? -21.138 -0.378 -9.636 1.00 131.17 624 PRO B C 1
ATOM 6273 O O . PRO B 1 341 ? -21.358 0.595 -8.902 1.00 133.97 624 PRO B O 1
ATOM 6277 N N . ASN B 1 342 ? -19.928 -0.927 -9.769 1.00 127.69 625 ASN B N 1
ATOM 6278 C CA . ASN B 1 342 ? -18.629 -0.384 -9.369 1.00 125.72 625 ASN B CA 1
ATOM 6279 C C . ASN B 1 342 ? -18.401 -0.344 -7.867 1.00 121.77 625 ASN B C 1
ATOM 6280 O O . ASN B 1 342 ? -17.260 -0.489 -7.418 1.00 122.83 625 ASN B O 1
ATOM 6285 N N . ARG B 1 343 ? -19.457 -0.320 -7.069 1.00 117.99 626 ARG B N 1
ATOM 6286 C CA . ARG B 1 343 ? -19.277 0.117 -5.688 1.00 110.28 626 ARG B CA 1
ATOM 6287 C C . ARG B 1 343 ? -19.000 -1.092 -4.800 1.00 101.14 626 ARG B C 1
ATOM 6288 O O . ARG B 1 343 ? -19.715 -1.406 -3.848 1.00 106.11 626 ARG B O 1
ATOM 6296 N N . VAL B 1 344 ? -17.928 -1.791 -5.171 1.00 82.67 627 VAL B N 1
ATOM 6297 C CA . VAL B 1 344 ? -17.399 -2.906 -4.401 1.00 69.53 627 VAL B CA 1
ATOM 6298 C C . VAL B 1 344 ? -15.883 -2.782 -4.372 1.00 55.35 627 VAL B C 1
ATOM 6299 O O . VAL B 1 344 ? -15.240 -2.681 -5.424 1.00 50.55 627 VAL B O 1
ATOM 6303 N N . SER B 1 345 ? -15.314 -2.794 -3.171 1.00 46.56 628 SER B N 1
ATOM 6304 C CA . SER B 1 345 ? -13.869 -2.811 -3.034 1.00 47.46 628 SER B CA 1
ATOM 6305 C C . SER B 1 345 ? -13.304 -4.172 -3.443 1.00 42.59 628 SER B C 1
ATOM 6306 O O . SER B 1 345 ? -13.997 -5.197 -3.435 1.00 47.19 628 SER B O 1
ATOM 6309 N N . LEU B 1 346 ? -12.017 -4.169 -3.800 1.00 39.36 629 LEU B N 1
ATOM 6310 C CA . LEU B 1 346 ? -11.349 -5.408 -4.185 1.00 38.64 629 LEU B CA 1
ATOM 6311 C C . LEU B 1 346 ? -11.193 -6.356 -3.005 1.00 45.69 629 LEU B C 1
ATOM 6312 O O . LEU B 1 346 ? -11.197 -7.576 -3.198 1.00 44.29 629 LEU B O 1
ATOM 6317 N N . GLY B 1 347 ? -11.039 -5.828 -1.785 1.00 46.50 630 GLY B N 1
ATOM 6318 C CA . GLY B 1 347 ? -10.944 -6.708 -0.630 1.00 41.88 630 GLY B CA 1
ATOM 6319 C C . GLY B 1 347 ? -12.206 -7.525 -0.433 1.00 43.41 630 GLY B C 1
ATOM 6320 O O . GLY B 1 347 ? -12.152 -8.744 -0.201 1.00 47.45 630 GLY B O 1
ATOM 6321 N N . GLN B 1 348 ? -13.358 -6.874 -0.553 1.00 43.36 631 GLN B N 1
ATOM 6322 C CA . GLN B 1 348 ? -14.618 -7.588 -0.431 1.00 44.41 631 GLN B CA 1
ATOM 6323 C C . GLN B 1 348 ? -14.812 -8.564 -1.586 1.00 44.80 631 GLN B C 1
ATOM 6324 O O . GLN B 1 348 ? -15.311 -9.677 -1.384 1.00 46.23 631 GLN B O 1
ATOM 6330 N N . LEU B 1 349 ? -14.418 -8.173 -2.800 1.00 40.93 632 LEU B N 1
ATOM 6331 C CA . LEU B 1 349 ? -14.526 -9.086 -3.934 1.00 42.30 632 LEU B CA 1
ATOM 6332 C C . LEU B 1 349 ? -13.638 -10.306 -3.747 1.00 45.37 632 LEU B C 1
ATOM 6333 O O . LEU B 1 349 ? -14.038 -11.428 -4.060 1.00 47.48 632 LEU B O 1
ATOM 6338 N N . TRP B 1 350 ? -12.426 -10.098 -3.242 1.00 43.52 633 TRP B N 1
ATOM 6339 C CA . TRP B 1 350 ? -11.504 -11.196 -2.987 1.00 42.03 633 TRP B CA 1
ATOM 6340 C C . TRP B 1 350 ? -12.098 -12.194 -1.999 1.00 42.08 633 TRP B C 1
ATOM 6341 O O . TRP B 1 350 ? -12.099 -13.413 -2.243 1.00 42.65 633 TRP B O 1
ATOM 6352 N N . LEU B 1 351 ? -12.624 -11.686 -0.880 1.00 40.89 634 LEU B N 1
ATOM 6353 C CA . LEU B 1 351 ? -13.251 -12.577 0.088 1.00 42.67 634 LEU B CA 1
ATOM 6354 C C . LEU B 1 351 ? -14.477 -13.265 -0.503 1.00 46.84 634 LEU B C 1
ATOM 6355 O O . LEU B 1 351 ? -14.696 -14.458 -0.258 1.00 52.22 634 LEU B O 1
ATOM 6360 N N . GLU B 1 352 ? -15.276 -12.545 -1.303 1.00 46.55 635 GLU B N 1
ATOM 6361 C CA . GLU B 1 352 ? -16.456 -13.157 -1.920 1.00 44.55 635 GLU B CA 1
ATOM 6362 C C . GLU B 1 352 ? -16.066 -14.253 -2.900 1.00 44.54 635 GLU B C 1
ATOM 6363 O O . GLU B 1 352 ? -16.732 -15.281 -2.976 1.00 48.91 635 GLU B O 1
ATOM 6369 N N . LEU B 1 353 ? -14.987 -14.054 -3.653 1.00 43.10 636 LEU B N 1
ATOM 6370 C CA . LEU B 1 353 ? -14.535 -15.055 -4.612 1.00 40.75 636 LEU B CA 1
ATOM 6371 C C . LEU B 1 353 ? -14.072 -16.323 -3.898 1.00 40.63 636 LEU B C 1
ATOM 6372 O O . LEU B 1 353 ? -14.467 -17.450 -4.260 1.00 40.48 636 LEU B O 1
ATOM 6377 N N . LEU B 1 354 ? -13.237 -16.157 -2.868 1.00 39.86 637 LEU B N 1
ATOM 6378 C CA . LEU B 1 354 ? -12.830 -17.314 -2.082 1.00 36.94 637 LEU B CA 1
ATOM 6379 C C . LEU B 1 354 ? -14.037 -18.014 -1.464 1.00 38.74 637 LEU B C 1
ATOM 6380 O O . LEU B 1 354 ? -14.133 -19.243 -1.507 1.00 42.75 637 LEU B O 1
ATOM 6385 N N . LYS B 1 355 ? -14.976 -17.252 -0.902 1.00 40.08 638 LYS B N 1
ATOM 6386 C CA . LYS B 1 355 ? -16.150 -17.861 -0.284 1.00 40.16 638 LYS B CA 1
ATOM 6387 C C . LYS B 1 355 ? -16.982 -18.606 -1.316 1.00 43.41 638 LYS B C 1
ATOM 6388 O O . LYS B 1 355 ? -17.481 -19.709 -1.055 1.00 44.53 638 LYS B O 1
ATOM 6394 N N . PHE B 1 356 ? -17.127 -18.017 -2.501 1.00 41.26 639 PHE B N 1
ATOM 6395 C CA . PHE B 1 356 ? -17.885 -18.633 -3.575 1.00 43.53 639 PHE B CA 1
ATOM 6396 C C . PHE B 1 356 ? -17.345 -20.015 -3.892 1.00 44.44 639 PHE B C 1
ATOM 6397 O O . PHE B 1 356 ? -18.108 -20.975 -4.047 1.00 43.64 639 PHE B O 1
ATOM 6405 N N . TYR B 1 357 ? -16.026 -20.146 -3.983 1.00 43.17 640 TYR B N 1
ATOM 6406 C CA . TYR B 1 357 ? -15.529 -21.468 -4.346 1.00 42.12 640 TYR B CA 1
ATOM 6407 C C . TYR B 1 357 ? -15.259 -22.384 -3.149 1.00 44.67 640 TYR B C 1
ATOM 6408 O O . TYR B 1 357 ? -15.113 -23.591 -3.341 1.00 43.67 640 TYR B O 1
ATOM 6417 N N . THR B 1 358 ? -15.238 -21.866 -1.924 1.00 49.58 641 THR B N 1
ATOM 6418 C CA . THR B 1 358 ? -15.034 -22.718 -0.756 1.00 50.53 641 THR B CA 1
ATOM 6419 C C . THR B 1 358 ? -16.338 -23.253 -0.178 1.00 51.41 641 THR B C 1
ATOM 6420 O O . THR B 1 358 ? -16.366 -24.381 0.321 1.00 53.43 641 THR B O 1
ATOM 6424 N N . LEU B 1 359 ? -17.415 -22.476 -0.222 1.00 51.02 642 LEU B N 1
ATOM 6425 C CA . LEU B 1 359 ? -18.624 -22.810 0.512 1.00 52.15 642 LEU B CA 1
ATOM 6426 C C . LEU B 1 359 ? -19.879 -22.895 -0.338 1.00 55.16 642 LEU B C 1
ATOM 6427 O O . LEU B 1 359 ? -20.768 -23.687 -0.010 1.00 60.01 642 LEU B O 1
ATOM 6432 N N . ASP B 1 360 ? -19.981 -22.119 -1.416 1.00 52.32 643 ASP B N 1
ATOM 6433 C CA . ASP B 1 360 ? -21.272 -21.867 -2.051 1.00 56.52 643 ASP B CA 1
ATOM 6434 C C . ASP B 1 360 ? -21.505 -22.626 -3.348 1.00 60.30 643 ASP B C 1
ATOM 6435 O O . ASP B 1 360 ? -22.606 -23.131 -3.569 1.00 68.27 643 ASP B O 1
ATOM 6440 N N . PHE B 1 361 ? -20.506 -22.723 -4.215 1.00 56.13 644 PHE B N 1
ATOM 6441 C CA . PHE B 1 361 ? -20.670 -23.347 -5.521 1.00 52.17 644 PHE B CA 1
ATOM 6442 C C . PHE B 1 361 ? -20.382 -24.839 -5.419 1.00 49.74 644 PHE B C 1
ATOM 6443 O O . PHE B 1 361 ? -19.334 -25.240 -4.906 1.00 51.56 644 PHE B O 1
ATOM 6451 N N . ALA B 1 362 ? -21.314 -25.662 -5.891 1.00 48.93 645 ALA B N 1
ATOM 6452 C CA . ALA B 1 362 ? -21.135 -27.113 -5.830 1.00 53.09 645 ALA B CA 1
ATOM 6453 C C . ALA B 1 362 ? -20.259 -27.544 -7.005 1.00 50.77 645 ALA B C 1
ATOM 6454 O O . ALA B 1 362 ? -20.737 -27.957 -8.067 1.00 49.51 645 ALA B O 1
ATOM 6456 N N . LEU B 1 363 ? -18.941 -27.457 -6.777 1.00 46.56 646 LEU B N 1
ATOM 6457 C CA . LEU B 1 363 ? -17.935 -27.703 -7.810 1.00 46.43 646 LEU B CA 1
ATOM 6458 C C . LEU B 1 363 ? -18.150 -29.031 -8.522 1.00 48.58 646 LEU B C 1
ATOM 6459 O O . LEU B 1 363 ? -18.115 -29.106 -9.757 1.00 50.77 646 LEU B O 1
ATOM 6464 N N . GLU B 1 364 ? -18.376 -30.096 -7.751 1.00 43.27 647 GLU B N 1
ATOM 6465 C CA . GLU B 1 364 ? -18.427 -31.454 -8.277 1.00 49.40 647 GLU B CA 1
ATOM 6466 C C . GLU B 1 364 ? -19.697 -31.737 -9.063 1.00 53.13 647 GLU B C 1
ATOM 6467 O O . GLU B 1 364 ? -19.742 -32.734 -9.794 1.00 53.03 647 GLU B O 1
ATOM 6473 N N . GLU B 1 365 ? -20.714 -30.883 -8.938 1.00 52.64 648 GLU B N 1
ATOM 6474 C CA . GLU B 1 365 ? -22.032 -31.156 -9.487 1.00 49.16 648 GLU B CA 1
ATOM 6475 C C . GLU B 1 365 ? -22.424 -30.228 -10.617 1.00 49.12 648 GLU B C 1
ATOM 6476 O O . GLU B 1 365 ? -23.412 -30.503 -11.300 1.00 52.29 648 GLU B O 1
ATOM 6482 N N . TYR B 1 366 ? -21.684 -29.153 -10.841 1.00 46.95 649 TYR B N 1
ATOM 6483 C CA . TYR B 1 366 ? -22.053 -28.187 -11.857 1.00 45.28 649 TYR B CA 1
ATOM 6484 C C . TYR B 1 366 ? -20.895 -27.996 -12.818 1.00 47.02 649 TYR B C 1
ATOM 6485 O O . TYR B 1 366 ? -19.782 -28.486 -12.597 1.00 48.18 649 TYR B O 1
ATOM 6494 N N . VAL B 1 367 ? -21.188 -27.321 -13.924 1.00 47.34 650 VAL B N 1
ATOM 6495 C CA . VAL B 1 367 ? -20.187 -26.980 -14.927 1.00 46.08 650 VAL B CA 1
ATOM 6496 C C . VAL B 1 367 ? -19.910 -25.493 -14.818 1.00 47.01 650 VAL B C 1
ATOM 6497 O O . VAL B 1 367 ? -20.846 -24.687 -14.792 1.00 54.27 650 VAL B O 1
ATOM 6501 N N . ILE B 1 368 ? -18.637 -25.126 -14.744 1.00 44.80 651 ILE B N 1
ATOM 6502 C CA . ILE B 1 368 ? -18.271 -23.716 -14.771 1.00 44.75 651 ILE B CA 1
ATOM 6503 C C . ILE B 1 368 ? -18.317 -23.265 -16.228 1.00 44.25 651 ILE B C 1
ATOM 6504 O O . ILE B 1 368 ? -17.512 -23.710 -17.052 1.00 42.83 651 ILE B O 1
ATOM 6509 N N . CYS B 1 369 ? -19.285 -22.409 -16.553 1.00 41.04 652 CYS B N 1
ATOM 6510 C CA . CYS B 1 369 ? -19.543 -22.005 -17.930 1.00 39.22 652 CYS B CA 1
ATOM 6511 C C . CYS B 1 369 ? -19.711 -20.498 -17.975 1.00 42.28 652 CYS B C 1
ATOM 6512 O O . CYS B 1 369 ? -20.560 -19.947 -17.271 1.00 43.57 652 CYS B O 1
ATOM 6515 N N . VAL B 1 370 ? -18.905 -19.833 -18.799 1.00 42.83 653 VAL B N 1
ATOM 6516 C CA . VAL B 1 370 ? -18.879 -18.377 -18.827 1.00 45.83 653 VAL B CA 1
ATOM 6517 C C . VAL B 1 370 ? -19.673 -17.813 -20.002 1.00 50.49 653 VAL B C 1
ATOM 6518 O O . VAL B 1 370 ? -19.583 -16.611 -20.289 1.00 49.52 653 VAL B O 1
ATOM 6522 N N . ARG B 1 371 ? -20.450 -18.652 -20.688 1.00 49.61 654 ARG B N 1
ATOM 6523 C CA . ARG B 1 371 ? -21.226 -18.198 -21.832 1.00 49.86 654 ARG B CA 1
ATOM 6524 C C . ARG B 1 371 ? -22.635 -17.760 -21.450 1.00 53.75 654 ARG B C 1
ATOM 6525 O O . ARG B 1 371 ? -23.153 -16.786 -22.008 1.00 61.29 654 ARG B O 1
ATOM 6533 N N . ILE B 1 372 ? -23.271 -18.444 -20.508 1.00 50.15 655 ILE B N 1
ATOM 6534 C CA . ILE B 1 372 ? -24.627 -18.101 -20.109 1.00 52.69 655 ILE B CA 1
ATOM 6535 C C . ILE B 1 372 ? -24.700 -17.959 -18.596 1.00 56.13 655 ILE B C 1
ATOM 6536 O O . ILE B 1 372 ? -23.914 -18.553 -17.850 1.00 55.02 655 ILE B O 1
ATOM 6541 N N . GLN B 1 373 ? -25.677 -17.168 -18.148 1.00 59.37 656 GLN B N 1
ATOM 6542 C CA . GLN B 1 373 ? -25.894 -16.968 -16.720 1.00 63.20 656 GLN B CA 1
ATOM 6543 C C . GLN B 1 373 ? -26.437 -18.226 -16.056 1.00 57.86 656 GLN B C 1
ATOM 6544 O O . GLN B 1 373 ? -26.103 -18.514 -14.902 1.00 55.34 656 GLN B O 1
ATOM 6550 N N . ASP B 1 374 ? -27.280 -18.976 -16.767 1.00 61.36 657 ASP B N 1
ATOM 6551 C CA . ASP B 1 374 ? -27.910 -20.166 -16.208 1.00 64.02 657 ASP B CA 1
ATOM 6552 C C . ASP B 1 374 ? -26.862 -21.167 -15.754 1.00 60.91 657 ASP B C 1
ATOM 6553 O O . ASP B 1 374 ? -25.827 -21.345 -16.401 1.00 61.18 657 ASP B O 1
ATOM 6558 N N . ILE B 1 375 ? -27.135 -21.828 -14.643 1.00 63.83 658 ILE B N 1
ATOM 6559 C CA . ILE B 1 375 ? -26.193 -22.783 -14.077 1.00 68.37 658 ILE B CA 1
ATOM 6560 C C . ILE B 1 375 ? -26.425 -24.149 -14.706 1.00 62.96 658 ILE B C 1
ATOM 6561 O O . ILE B 1 375 ? -27.549 -24.660 -14.709 1.00 60.82 658 ILE B O 1
ATOM 6566 N N . LEU B 1 376 ? -25.354 -24.725 -15.252 1.00 60.94 659 LEU B N 1
ATOM 6567 C CA . LEU B 1 376 ? -25.390 -26.027 -15.905 1.00 62.72 659 LEU B CA 1
ATOM 6568 C C . LEU B 1 376 ? -24.995 -27.120 -14.925 1.00 61.21 659 LEU B C 1
ATOM 6569 O O . LEU B 1 376 ? -23.978 -27.006 -14.232 1.00 60.45 659 LEU B O 1
ATOM 6574 N N . THR B 1 377 ? -25.787 -28.184 -14.887 1.00 60.12 660 THR B N 1
ATOM 6575 C CA . THR B 1 377 ? -25.364 -29.406 -14.229 1.00 56.99 660 THR B CA 1
ATOM 6576 C C . THR B 1 377 ? -24.475 -30.212 -15.168 1.00 57.82 660 THR B C 1
ATOM 6577 O O . THR B 1 377 ? -24.434 -29.973 -16.381 1.00 58.13 660 THR B O 1
ATOM 6581 N N . ARG B 1 378 ? -23.755 -31.185 -14.590 1.00 53.50 661 ARG B N 1
ATOM 6582 C CA . ARG B 1 378 ? -22.978 -32.111 -15.408 1.00 49.38 661 ARG B CA 1
ATOM 6583 C C . ARG B 1 378 ? -23.868 -32.797 -16.431 1.00 54.96 661 ARG B C 1
ATOM 6584 O O . ARG B 1 378 ? -23.477 -32.981 -17.590 1.00 57.81 661 ARG B O 1
ATOM 6592 N N . GLU B 1 379 ? -25.087 -33.155 -16.023 1.00 58.19 662 GLU B N 1
ATOM 6593 C CA . GLU B 1 379 ? -26.032 -33.784 -16.934 1.00 63.63 662 GLU B CA 1
ATOM 6594 C C . GLU B 1 379 ? -26.439 -32.837 -18.057 1.00 64.25 662 GLU B C 1
ATOM 6595 O O . GLU B 1 379 ? -26.563 -33.262 -19.212 1.00 64.33 662 GLU B O 1
ATOM 6601 N N . ASN B 1 380 ? -26.653 -31.549 -17.744 1.00 63.00 663 ASN B N 1
ATOM 6602 C CA . ASN B 1 380 ? -26.973 -30.570 -18.782 1.00 65.47 663 ASN B CA 1
ATOM 6603 C C . ASN B 1 380 ? -25.950 -30.575 -19.909 1.00 66.30 663 ASN B C 1
ATOM 6604 O O . ASN B 1 380 ? -26.264 -30.173 -21.035 1.00 69.34 663 ASN B O 1
ATOM 6609 N N . LYS B 1 381 ? -24.739 -31.037 -19.629 1.00 63.55 664 LYS B N 1
ATOM 6610 C CA . LYS B 1 381 ? -23.635 -31.011 -20.568 1.00 61.44 664 LYS B CA 1
ATOM 6611 C C . LYS B 1 381 ? -23.206 -32.407 -20.999 1.00 62.28 664 LYS B C 1
ATOM 6612 O O . LYS B 1 381 ? -22.269 -32.539 -21.795 1.00 60.76 664 LYS B O 1
ATOM 6618 N N . ASN B 1 382 ? -23.835 -33.434 -20.444 1.00 66.35 665 ASN B N 1
ATOM 6619 C CA . ASN B 1 382 ? -23.473 -34.807 -20.765 1.00 67.05 665 ASN B CA 1
ATOM 6620 C C . ASN B 1 382 ? -22.093 -35.178 -20.255 1.00 60.46 665 ASN B C 1
ATOM 6621 O O . ASN B 1 382 ? -21.430 -36.043 -20.812 1.00 60.25 665 ASN B O 1
ATOM 6626 N N . TRP B 1 383 ? -21.664 -34.512 -19.194 1.00 57.58 666 TRP B N 1
ATOM 6627 C CA . TRP B 1 383 ? -20.352 -34.744 -18.623 1.00 54.80 666 TRP B CA 1
ATOM 6628 C C . TRP B 1 383 ? -20.459 -35.560 -17.343 1.00 54.39 666 TRP B C 1
ATOM 6629 O O . TRP B 1 383 ? -21.486 -35.533 -16.660 1.00 56.45 666 TRP B O 1
ATOM 6640 N N . PRO B 1 384 ? -19.416 -36.309 -17.013 1.00 52.42 667 PRO B N 1
ATOM 6641 C CA . PRO B 1 384 ? -19.440 -37.094 -15.773 1.00 53.38 667 PRO B CA 1
ATOM 6642 C C . PRO B 1 384 ? -19.430 -36.198 -14.546 1.00 53.11 667 PRO B C 1
ATOM 6643 O O . PRO B 1 384 ? -18.961 -35.056 -14.584 1.00 52.00 667 PRO B O 1
ATOM 6647 N N . LYS B 1 385 ? -19.870 -36.743 -13.442 1.00 56.01 668 LYS B N 1
ATOM 6648 C CA . LYS B 1 385 ? -19.797 -36.035 -12.202 1.00 58.28 668 LYS B CA 1
ATOM 6649 C C . LYS B 1 385 ? -18.420 -36.180 -11.639 1.00 55.81 668 LYS B C 1
ATOM 6650 O O . LYS B 1 385 ? -17.607 -36.859 -12.185 1.00 54.41 668 LYS B O 1
ATOM 6656 N N . ARG B 1 386 ? -18.173 -35.480 -10.555 1.00 54.43 669 ARG B N 1
ATOM 6657 C CA . ARG B 1 386 ? -16.920 -35.500 -9.835 1.00 46.49 669 ARG B CA 1
ATOM 6658 C C . ARG B 1 386 ? -15.884 -34.471 -10.253 1.00 43.61 669 ARG B C 1
ATOM 6659 O O . ARG B 1 386 ? -15.775 -34.096 -11.368 1.00 37.15 669 ARG B O 1
ATOM 6667 N N . ARG B 1 387 ? -15.131 -34.050 -9.274 1.00 42.79 670 ARG B N 1
ATOM 6668 C CA . ARG B 1 387 ? -14.065 -33.064 -9.413 1.00 41.49 670 ARG B CA 1
ATOM 6669 C C . ARG B 1 387 ? -14.441 -31.828 -10.216 1.00 41.11 670 ARG B C 1
ATOM 6670 O O . ARG B 1 387 ? -15.574 -31.373 -10.153 1.00 47.82 670 ARG B O 1
ATOM 6678 N N . ILE B 1 388 ? -13.490 -31.264 -10.944 1.00 38.78 671 ILE B N 1
ATOM 6679 C CA . ILE B 1 388 ? -13.718 -29.973 -11.574 1.00 42.05 671 ILE B CA 1
ATOM 6680 C C . ILE B 1 388 ? -14.154 -30.052 -13.028 1.00 44.37 671 ILE B C 1
ATOM 6681 O O . ILE B 1 388 ? -13.635 -30.840 -13.804 1.00 41.21 671 ILE B O 1
ATOM 6686 N N . ALA B 1 389 ? -15.114 -29.209 -13.384 1.00 40.80 672 ALA B N 1
ATOM 6687 C CA . ALA B 1 389 ? -15.589 -29.136 -14.766 1.00 39.92 672 ALA B CA 1
ATOM 6688 C C . ALA B 1 389 ? -15.712 -27.680 -15.212 1.00 41.34 672 ALA B C 1
ATOM 6689 O O . ALA B 1 389 ? -16.542 -26.929 -14.689 1.00 43.30 672 ALA B O 1
ATOM 6691 N N . ILE B 1 390 ? -14.910 -27.296 -16.203 1.00 36.16 673 ILE B N 1
ATOM 6692 C CA . ILE B 1 390 ? -14.888 -25.940 -16.744 1.00 35.17 673 ILE B CA 1
ATOM 6693 C C . ILE B 1 390 ? -15.019 -26.049 -18.252 1.00 38.83 673 ILE B C 1
ATOM 6694 O O . ILE B 1 390 ? -14.168 -26.663 -18.907 1.00 46.71 673 ILE B O 1
ATOM 6699 N N . GLU B 1 391 ? -16.071 -25.457 -18.802 1.00 40.71 674 GLU B N 1
ATOM 6700 C CA . GLU B 1 391 ? -16.271 -25.453 -20.245 1.00 43.21 674 GLU B CA 1
ATOM 6701 C C . GLU B 1 391 ? -15.350 -24.433 -20.906 1.00 44.29 674 GLU B C 1
ATOM 6702 O O . GLU B 1 391 ? -15.322 -23.266 -20.511 1.00 41.31 674 GLU B O 1
ATOM 6708 N N . ASP B 1 392 ? -14.600 -24.866 -21.909 1.00 44.22 675 ASP B N 1
ATOM 6709 C CA . ASP B 1 392 ? -13.851 -23.921 -22.730 1.00 44.92 675 ASP B CA 1
ATOM 6710 C C . ASP B 1 392 ? -14.826 -23.067 -23.536 1.00 46.95 675 ASP B C 1
ATOM 6711 O O . ASP B 1 392 ? -15.563 -23.607 -24.371 1.00 48.62 675 ASP B O 1
ATOM 6716 N N . PRO B 1 393 ? -14.862 -21.750 -23.331 1.00 45.74 676 PRO B N 1
ATOM 6717 C CA . PRO B 1 393 ? -15.803 -20.910 -24.094 1.00 47.01 676 PRO B CA 1
ATOM 6718 C C . PRO B 1 393 ? -15.643 -21.025 -25.603 1.00 45.62 676 PRO B C 1
ATOM 6719 O O . PRO B 1 393 ? -16.629 -20.872 -26.334 1.00 48.93 676 PRO B O 1
ATOM 6723 N N . PHE B 1 394 ? -14.431 -21.273 -26.098 1.00 43.24 677 PHE B N 1
ATOM 6724 C CA . PHE B 1 394 ? -14.190 -21.336 -27.534 1.00 48.76 677 PHE B CA 1
ATOM 6725 C C . PHE B 1 394 ? -14.158 -22.754 -28.090 1.00 55.51 677 PHE B C 1
ATOM 6726 O O . PHE B 1 394 ? -14.131 -22.919 -29.313 1.00 61.72 677 PHE B O 1
ATOM 6734 N N . SER B 1 395 ? -14.164 -23.775 -27.233 1.00 52.05 678 SER B N 1
ATOM 6735 C CA . SER B 1 395 ? -14.318 -25.166 -27.670 1.00 50.80 678 SER B CA 1
ATOM 6736 C C . SER B 1 395 ? -15.261 -25.831 -26.664 1.00 49.20 678 SER B C 1
ATOM 6737 O O . SER B 1 395 ? -14.831 -26.403 -25.661 1.00 50.22 678 SER B O 1
ATOM 6740 N N . VAL B 1 396 ? -16.560 -25.763 -26.953 1.00 46.05 679 VAL B N 1
ATOM 6741 C CA . VAL B 1 396 ? -17.583 -25.988 -25.934 1.00 49.77 679 VAL B CA 1
ATOM 6742 C C . VAL B 1 396 ? -17.790 -27.446 -25.561 1.00 52.49 679 VAL B C 1
ATOM 6743 O O . VAL B 1 396 ? -18.488 -27.721 -24.577 1.00 50.58 679 VAL B O 1
ATOM 6747 N N . LYS B 1 397 ? -17.241 -28.390 -26.323 1.00 52.33 680 LYS B N 1
ATOM 6748 C CA . LYS B 1 397 ? -17.290 -29.788 -25.920 1.00 50.82 680 LYS B CA 1
ATOM 6749 C C . LYS B 1 397 ? -16.131 -30.160 -25.012 1.00 48.78 680 LYS B C 1
ATOM 6750 O O . LYS B 1 397 ? -16.065 -31.302 -24.549 1.00 48.69 680 LYS B O 1
ATOM 6756 N N . ARG B 1 398 ? -15.237 -29.218 -24.731 1.00 46.45 681 ARG B N 1
ATOM 6757 C CA . ARG B 1 398 ? -13.985 -29.503 -24.050 1.00 48.70 681 ARG B CA 1
ATOM 6758 C C . ARG B 1 398 ? -14.104 -29.123 -22.578 1.00 47.37 681 ARG B C 1
ATOM 6759 O O . ARG B 1 398 ? -14.417 -27.974 -22.258 1.00 47.07 681 ARG B O 1
ATOM 6767 N N . ASN B 1 399 ? -13.867 -30.090 -21.685 1.00 45.09 682 ASN B N 1
ATOM 6768 C CA . ASN B 1 399 ? -13.724 -29.791 -20.258 1.00 40.39 682 ASN B CA 1
ATOM 6769 C C . ASN B 1 399 ? -12.262 -29.462 -20.014 1.00 42.48 682 ASN B C 1
ATOM 6770 O O . ASN B 1 399 ? -11.432 -30.339 -19.752 1.00 37.12 682 ASN B O 1
ATOM 6775 N N . VAL B 1 400 ? -11.951 -28.166 -20.082 1.00 40.12 683 VAL B N 1
ATOM 6776 C CA . VAL B 1 400 ? -10.567 -27.718 -20.033 1.00 40.00 683 VAL B CA 1
ATOM 6777 C C . VAL B 1 400 ? -9.948 -27.896 -18.650 1.00 38.65 683 VAL B C 1
ATOM 6778 O O . VAL B 1 400 ? -8.736 -27.736 -18.496 1.00 38.85 683 VAL B O 1
ATOM 6782 N N . ALA B 1 401 ? -10.738 -28.282 -17.648 1.00 38.02 684 ALA B N 1
ATOM 6783 C CA . ALA B 1 401 ? -10.222 -28.561 -16.311 1.00 38.10 684 ALA B CA 1
ATOM 6784 C C . ALA B 1 401 ? -9.807 -30.016 -16.103 1.00 39.51 684 ALA B C 1
ATOM 6785 O O . ALA B 1 401 ? -9.480 -30.377 -14.969 1.00 36.51 684 ALA B O 1
ATOM 6787 N N . ARG B 1 402 ? -9.827 -30.861 -17.148 1.00 38.11 685 ARG B N 1
ATOM 6788 C CA . ARG B 1 402 ? -9.412 -32.252 -16.950 1.00 41.43 685 ARG B CA 1
ATOM 6789 C C . ARG B 1 402 ? -7.964 -32.327 -16.490 1.00 43.58 685 ARG B C 1
ATOM 6790 O O . ARG B 1 402 ? -7.608 -33.231 -15.726 1.00 48.26 685 ARG B O 1
ATOM 6798 N N . SER B 1 403 ? -7.140 -31.347 -16.875 1.00 51.38 686 SER B N 1
ATOM 6799 C CA . SER B 1 403 ? -5.770 -31.268 -16.367 1.00 53.91 686 SER B CA 1
ATOM 6800 C C . SER B 1 403 ? -5.736 -31.134 -14.851 1.00 51.14 686 SER B C 1
ATOM 6801 O O . SER B 1 403 ? -4.812 -31.632 -14.198 1.00 53.97 686 SER B O 1
ATOM 6804 N N . LEU B 1 404 ? -6.738 -30.478 -14.276 1.00 46.09 687 LEU B N 1
ATOM 6805 C CA . LEU B 1 404 ? -6.832 -30.318 -12.835 1.00 45.36 687 LEU B CA 1
ATOM 6806 C C . LEU B 1 404 ? -7.321 -31.573 -12.117 1.00 43.47 687 LEU B C 1
ATOM 6807 O O . LEU B 1 404 ? -7.250 -31.620 -10.881 1.00 41.28 687 LEU B O 1
ATOM 6812 N N . ASN B 1 405 ? -7.793 -32.597 -12.835 1.00 40.89 688 ASN B N 1
ATOM 6813 C CA . ASN B 1 405 ? -8.574 -33.643 -12.179 1.00 41.73 688 ASN B CA 1
ATOM 6814 C C . ASN B 1 405 ? -7.772 -34.875 -11.789 1.00 41.65 688 ASN B C 1
ATOM 6815 O O . ASN B 1 405 ? -8.367 -35.882 -11.412 1.00 46.45 688 ASN B O 1
ATOM 6820 N N . SER B 1 406 ? -6.446 -34.821 -11.836 1.00 42.98 689 SER B N 1
ATOM 6821 C CA . SER B 1 406 ? -5.691 -35.816 -11.093 1.00 36.35 689 SER B CA 1
ATOM 6822 C C . SER B 1 406 ? -6.024 -35.663 -9.615 1.00 38.03 689 SER B C 1
ATOM 6823 O O . SER B 1 406 ? -6.449 -34.602 -9.150 1.00 41.03 689 SER B O 1
ATOM 6826 N N . GLN B 1 407 ? -5.834 -36.744 -8.871 1.00 36.84 690 GLN B N 1
ATOM 6827 C CA . GLN B 1 407 ? -6.146 -36.718 -7.448 1.00 40.05 690 GLN B CA 1
ATOM 6828 C C . GLN B 1 407 ? -5.324 -35.644 -6.741 1.00 43.03 690 GLN B C 1
ATOM 6829 O O . GLN B 1 407 ? -5.858 -34.834 -5.964 1.00 42.79 690 GLN B O 1
ATOM 6835 N N . LEU B 1 408 ? -4.019 -35.610 -7.033 1.00 44.84 691 LEU B N 1
ATOM 6836 C CA . LEU B 1 408 ? -3.111 -34.624 -6.459 1.00 41.02 691 LEU B CA 1
ATOM 6837 C C . LEU B 1 408 ? -3.628 -33.205 -6.665 1.00 36.29 691 LEU B C 1
ATOM 6838 O O . LEU B 1 408 ? -3.835 -32.460 -5.701 1.00 34.39 691 LEU B O 1
ATOM 6843 N N . VAL B 1 409 ? -3.882 -32.826 -7.920 1.00 31.11 692 VAL B N 1
ATOM 6844 C CA . VAL B 1 409 ? -4.177 -31.428 -8.223 1.00 35.50 692 VAL B CA 1
ATOM 6845 C C . VAL B 1 409 ? -5.571 -31.040 -7.738 1.00 39.00 692 VAL B C 1
ATOM 6846 O O . VAL B 1 409 ? -5.764 -29.948 -7.190 1.00 38.05 692 VAL B O 1
ATOM 6850 N N . TYR B 1 410 ? -6.562 -31.914 -7.923 1.00 42.34 693 TYR B N 1
ATOM 6851 C CA . TYR B 1 410 ? -7.911 -31.619 -7.440 1.00 41.33 693 TYR B CA 1
ATOM 6852 C C . TYR B 1 410 ? -7.921 -31.412 -5.929 1.00 39.69 693 TYR B C 1
ATOM 6853 O O . TYR B 1 410 ? -8.476 -30.424 -5.417 1.00 42.04 693 TYR B O 1
ATOM 6862 N N . GLU B 1 411 ? -7.311 -32.342 -5.194 1.00 40.84 694 GLU B N 1
ATOM 6863 C CA . GLU B 1 411 ? -7.250 -32.183 -3.748 1.00 43.18 694 GLU B CA 1
ATOM 6864 C C . GLU B 1 411 ? -6.500 -30.909 -3.373 1.00 38.75 694 GLU B C 1
ATOM 6865 O O . GLU B 1 411 ? -6.909 -30.185 -2.449 1.00 35.35 694 GLU B O 1
ATOM 6871 N N . TYR B 1 412 ? -5.429 -30.591 -4.109 1.00 37.61 695 TYR B N 1
ATOM 6872 C CA . TYR B 1 412 ? -4.679 -29.372 -3.828 1.00 39.64 695 TYR B CA 1
ATOM 6873 C C . TYR B 1 412 ? -5.552 -28.134 -4.006 1.00 40.06 695 TYR B C 1
ATOM 6874 O O . TYR B 1 412 ? -5.546 -27.237 -3.161 1.00 38.42 695 TYR B O 1
ATOM 6883 N N . VAL B 1 413 ? -6.317 -28.080 -5.102 1.00 35.85 696 VAL B N 1
ATOM 6884 C CA . VAL B 1 413 ? -7.157 -26.916 -5.383 1.00 34.95 696 VAL B CA 1
ATOM 6885 C C . VAL B 1 413 ? -8.182 -26.714 -4.272 1.00 41.24 696 VAL B C 1
ATOM 6886 O O . VAL B 1 413 ? -8.368 -25.598 -3.758 1.00 41.48 696 VAL B O 1
ATOM 6890 N N . VAL B 1 414 ? -8.882 -27.793 -3.903 1.00 39.06 697 VAL B N 1
ATOM 6891 C CA . VAL B 1 414 ? -9.883 -27.680 -2.842 1.00 37.39 697 VAL B CA 1
ATOM 6892 C C . VAL B 1 414 ? -9.228 -27.219 -1.539 1.00 37.97 697 VAL B C 1
ATOM 6893 O O . VAL B 1 414 ? -9.736 -26.319 -0.838 1.00 43.17 697 VAL B O 1
ATOM 6897 N N . GLU B 1 415 ? -8.094 -27.827 -1.222 1.00 35.89 698 GLU B N 1
ATOM 6898 C CA . GLU B 1 415 ? -7.351 -27.483 -0.024 1.00 40.38 698 GLU B CA 1
ATOM 6899 C C . GLU B 1 415 ? -6.965 -26.015 -0.038 1.00 41.32 698 GLU B C 1
ATOM 6900 O O . GLU B 1 415 ? -7.045 -25.335 0.974 1.00 39.96 698 GLU B O 1
ATOM 6906 N N . ARG B 1 416 ? -6.543 -25.534 -1.198 1.00 36.20 699 ARG B N 1
ATOM 6907 C CA . ARG B 1 416 ? -6.088 -24.162 -1.329 1.00 42.43 699 ARG B CA 1
ATOM 6908 C C . ARG B 1 416 ? -7.219 -23.167 -1.147 1.00 41.22 699 ARG B C 1
ATOM 6909 O O . ARG B 1 416 ? -7.041 -22.135 -0.524 1.00 41.94 699 ARG B O 1
ATOM 6917 N N . PHE B 1 417 ? -8.384 -23.483 -1.690 1.00 39.51 700 PHE B N 1
ATOM 6918 C CA . PHE B 1 417 ? -9.542 -22.631 -1.517 1.00 34.47 700 PHE B CA 1
ATOM 6919 C C . PHE B 1 417 ? -9.846 -22.482 -0.036 1.00 39.85 700 PHE B C 1
ATOM 6920 O O . PHE B 1 417 ? -10.056 -21.380 0.452 1.00 37.15 700 PHE B O 1
ATOM 6928 N N . ARG B 1 418 ? -9.871 -23.599 0.679 1.00 39.94 701 ARG B N 1
ATOM 6929 C CA . ARG B 1 418 ? -10.200 -23.554 2.108 1.00 49.06 701 ARG B CA 1
ATOM 6930 C C . ARG B 1 418 ? -9.149 -22.773 2.898 1.00 48.49 701 ARG B C 1
ATOM 6931 O O . ARG B 1 418 ? -9.482 -21.892 3.712 1.00 45.58 701 ARG B O 1
ATOM 6939 N N . ALA B 1 419 ? -7.870 -23.080 2.663 1.00 43.87 702 ALA B N 1
ATOM 6940 C CA . ALA B 1 419 ? -6.799 -22.446 3.421 1.00 41.52 702 ALA B CA 1
ATOM 6941 C C . ALA B 1 419 ? -6.755 -20.943 3.173 1.00 44.93 702 ALA B C 1
ATOM 6942 O O . ALA B 1 419 ? -6.567 -20.161 4.112 1.00 45.86 702 ALA B O 1
ATOM 6944 N N . ALA B 1 420 ? -6.929 -20.514 1.918 1.00 39.54 703 ALA B N 1
ATOM 6945 C CA . ALA B 1 420 ? -6.866 -19.089 1.618 1.00 35.76 703 ALA B CA 1
ATOM 6946 C C . ALA B 1 420 ? -8.057 -18.345 2.211 1.00 40.46 703 ALA B C 1
ATOM 6947 O O . ALA B 1 420 ? -7.893 -17.239 2.730 1.00 39.21 703 ALA B O 1
ATOM 6949 N N . TYR B 1 421 ? -9.262 -18.923 2.134 1.00 42.80 704 TYR B N 1
ATOM 6950 C CA . TYR B 1 421 ? -10.408 -18.269 2.750 1.00 40.57 704 TYR B CA 1
ATOM 6951 C C . TYR B 1 421 ? -10.195 -18.115 4.247 1.00 47.98 704 TYR B C 1
ATOM 6952 O O . TYR B 1 421 ? -10.381 -17.026 4.808 1.00 51.80 704 TYR B O 1
ATOM 6961 N N . ARG B 1 422 ? -9.771 -19.195 4.907 1.00 48.00 705 ARG B N 1
ATOM 6962 C CA . ARG B 1 422 ? -9.442 -19.117 6.325 1.00 51.83 705 ARG B CA 1
ATOM 6963 C C . ARG B 1 422 ? -8.414 -18.020 6.589 1.00 48.29 705 ARG B C 1
ATOM 6964 O O . ARG B 1 422 ? -8.566 -17.213 7.510 1.00 50.53 705 ARG B O 1
ATOM 6972 N N . TYR B 1 423 ? -7.374 -17.954 5.760 1.00 43.24 706 TYR B N 1
ATOM 6973 C CA . TYR B 1 423 ? -6.272 -17.050 6.046 1.00 41.66 706 TYR B CA 1
ATOM 6974 C C . TYR B 1 423 ? -6.681 -15.592 5.859 1.00 40.73 706 TYR B C 1
ATOM 6975 O O . TYR B 1 423 ? -6.362 -14.747 6.702 1.00 37.63 706 TYR B O 1
ATOM 6984 N N . PHE B 1 424 ? -7.406 -15.285 4.776 1.00 40.11 707 PHE B N 1
ATOM 6985 C CA . PHE B 1 424 ? -7.712 -13.904 4.420 1.00 40.27 707 PHE B CA 1
ATOM 6986 C C . PHE B 1 424 ? -8.985 -13.372 5.061 1.00 46.70 707 PHE B C 1
ATOM 6987 O O . PHE B 1 424 ? -9.191 -12.153 5.069 1.00 50.28 707 PHE B O 1
ATOM 6995 N N . ALA B 1 425 ? -9.856 -14.241 5.573 1.00 51.10 708 ALA B N 1
ATOM 6996 C CA . ALA B 1 425 ? -11.095 -13.748 6.156 1.00 62.16 708 ALA B CA 1
ATOM 6997 C C . ALA B 1 425 ? -10.865 -13.038 7.482 1.00 75.83 708 ALA B C 1
ATOM 6998 O O . ALA B 1 425 ? -11.682 -12.194 7.866 1.00 80.56 708 ALA B O 1
ATOM 7000 N N . CYS B 1 426 ? -9.772 -13.344 8.180 1.00 85.05 709 CYS B N 1
ATOM 7001 C CA . CYS B 1 426 ? -9.460 -12.723 9.458 1.00 92.56 709 CYS B CA 1
ATOM 7002 C C . CYS B 1 426 ? -8.046 -12.157 9.455 1.00 95.57 709 CYS B C 1
ATOM 7003 O O . CYS B 1 426 ? -7.113 -12.804 8.957 1.00 96.16 709 CYS B O 1
ATOM 7006 N N . PRO B 1 427 ? -7.855 -10.953 9.996 1.00 99.59 710 PRO B N 1
ATOM 7007 C CA . PRO B 1 427 ? -6.497 -10.413 10.128 1.00 101.68 710 PRO B CA 1
ATOM 7008 C C . PRO B 1 427 ? -5.639 -11.277 11.044 1.00 106.01 710 PRO B C 1
ATOM 7009 O O . PRO B 1 427 ? -6.125 -11.877 12.006 1.00 104.58 710 PRO B O 1
ATOM 7013 N N . GLN B 1 428 ? -4.347 -11.338 10.729 1.00 113.36 711 GLN B N 1
ATOM 7014 C CA . GLN B 1 428 ? -3.405 -12.138 11.509 1.00 118.33 711 GLN B CA 1
ATOM 7015 C C . GLN B 1 428 ? -2.883 -11.358 12.710 1.00 125.50 711 GLN B C 1
ATOM 7016 O O . GLN B 1 428 ? -1.679 -11.134 12.835 1.00 129.27 711 GLN B O 1
ATOM 7022 N N . VAL B 1 437 ? -5.017 -8.771 5.706 1.00 134.29 720 VAL B N 1
ATOM 7023 C CA . VAL B 1 437 ? -3.732 -9.453 5.648 1.00 133.22 720 VAL B CA 1
ATOM 7024 C C . VAL B 1 437 ? -3.011 -9.135 4.336 1.00 146.38 720 VAL B C 1
ATOM 7025 O O . VAL B 1 437 ? -3.257 -9.775 3.313 1.00 148.48 720 VAL B O 1
ATOM 7029 N N . ASP B 1 438 ? -2.123 -8.144 4.364 1.00 161.98 721 ASP B N 1
ATOM 7030 C CA . ASP B 1 438 ? -1.303 -7.854 3.196 1.00 163.31 721 ASP B CA 1
ATOM 7031 C C . ASP B 1 438 ? -0.298 -8.979 2.973 1.00 166.23 721 ASP B C 1
ATOM 7032 O O . ASP B 1 438 ? 0.291 -9.510 3.919 1.00 168.77 721 ASP B O 1
ATOM 7037 N N . PHE B 1 439 ? -0.107 -9.352 1.713 1.00 151.49 722 PHE B N 1
ATOM 7038 C CA . PHE B 1 439 ? 0.740 -10.485 1.372 1.00 140.60 722 PHE B CA 1
ATOM 7039 C C . PHE B 1 439 ? 1.863 -10.028 0.453 1.00 132.99 722 PHE B C 1
ATOM 7040 O O . PHE B 1 439 ? 1.611 -9.504 -0.637 1.00 132.12 722 PHE B O 1
ATOM 7048 N N . LYS B 1 440 ? 3.099 -10.231 0.898 1.00 125.82 723 LYS B N 1
ATOM 7049 C CA . LYS B 1 440 ? 4.264 -10.196 0.024 1.00 119.27 723 LYS B CA 1
ATOM 7050 C C . LYS B 1 440 ? 4.569 -11.629 -0.392 1.00 114.39 723 LYS 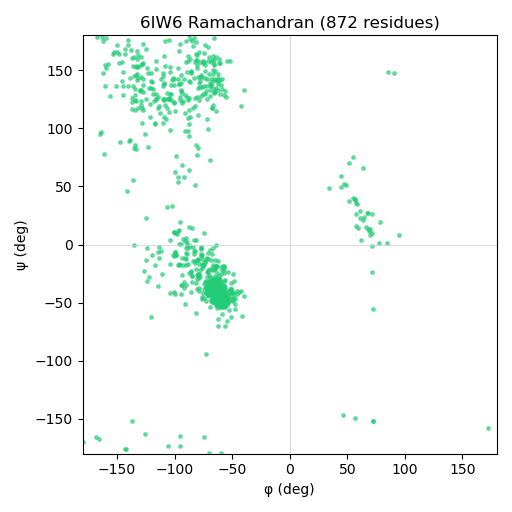B C 1
ATOM 7051 O O . LYS B 1 440 ? 4.761 -12.500 0.469 1.00 114.61 723 LYS B O 1
ATOM 7057 N N . LEU B 1 441 ? 4.618 -11.868 -1.706 1.00 105.16 724 LEU B N 1
ATOM 7058 C CA . LEU B 1 441 ? 4.541 -13.212 -2.263 1.00 96.51 724 LEU B CA 1
ATOM 7059 C C . LEU B 1 441 ? 5.588 -14.159 -1.688 1.00 97.32 724 LEU B C 1
ATOM 7060 O O . LEU B 1 441 ? 5.248 -15.118 -0.985 1.00 100.11 724 LEU B O 1
ATOM 7065 N N . GLU B 1 442 ? 6.861 -13.889 -1.969 1.00 92.35 725 GLU B N 1
ATOM 7066 C CA . GLU B 1 442 ? 7.960 -14.694 -1.444 1.00 91.23 725 GLU B CA 1
ATOM 7067 C C . GLU B 1 442 ? 7.852 -16.163 -1.849 1.00 85.95 725 GLU B C 1
ATOM 7068 O O . GLU B 1 442 ? 8.201 -17.060 -1.077 1.00 89.57 725 GLU B O 1
ATOM 7074 N N . HIS B 1 443 ? 7.355 -16.424 -3.052 1.00 78.00 726 HIS B N 1
ATOM 7075 C CA . HIS B 1 443 ? 7.496 -17.755 -3.625 1.00 71.87 726 HIS B CA 1
ATOM 7076 C C . HIS B 1 443 ? 8.916 -17.886 -4.152 1.00 75.72 726 HIS B C 1
ATOM 7077 O O . HIS B 1 443 ? 9.449 -16.960 -4.773 1.00 87.44 726 HIS B O 1
ATOM 7084 N N . HIS B 1 444 ? 9.543 -19.020 -3.882 1.00 66.62 727 HIS B N 1
ATOM 7085 C CA . HIS B 1 444 ? 10.907 -19.247 -4.358 1.00 69.38 727 HIS B CA 1
ATOM 7086 C C . HIS B 1 444 ? 10.899 -20.104 -5.624 1.00 65.37 727 HIS B C 1
ATOM 7087 O O . HIS B 1 444 ? 11.441 -21.206 -5.663 1.00 68.59 727 HIS B O 1
ATOM 7094 N N . HIS B 1 445 ? 10.281 -19.568 -6.678 1.00 58.21 728 HIS B N 1
ATOM 7095 C CA . HIS B 1 445 ? 10.290 -20.224 -7.980 1.00 55.23 728 HIS B CA 1
ATOM 7096 C C . HIS B 1 445 ? 9.983 -19.202 -9.068 1.00 49.47 728 HIS B C 1
ATOM 7097 O O . HIS B 1 445 ? 9.301 -18.207 -8.822 1.00 43.42 728 HIS B O 1
ATOM 7104 N N . HIS B 1 446 ? 10.499 -19.456 -10.271 1.00 49.34 729 HIS B N 1
ATOM 7105 C CA . HIS B 1 446 ? 10.180 -18.616 -11.420 1.00 50.39 729 HIS B CA 1
ATOM 7106 C C . HIS B 1 446 ? 8.678 -18.623 -11.678 1.00 48.65 729 HIS B C 1
ATOM 7107 O O . HIS B 1 446 ? 8.029 -19.670 -11.613 1.00 50.01 729 HIS B O 1
ATOM 7114 N N . HIS B 1 447 ? 8.114 -17.450 -11.975 1.00 45.79 730 HIS B N 1
ATOM 7115 C CA . HIS B 1 447 ? 6.711 -17.348 -12.379 1.00 43.50 730 HIS B CA 1
ATOM 7116 C C . HIS B 1 447 ? 6.683 -17.130 -13.890 1.00 46.48 730 HIS B C 1
ATOM 7117 O O . HIS B 1 447 ? 6.868 -16.008 -14.370 1.00 50.59 730 HIS B O 1
ATOM 7124 N N . HIS B 1 448 ? 6.461 -18.204 -14.642 1.00 43.78 731 HIS B N 1
ATOM 7125 C CA . HIS B 1 448 ? 6.482 -18.115 -16.103 1.00 42.47 731 HIS B CA 1
ATOM 7126 C C . HIS B 1 448 ? 5.142 -17.670 -16.638 1.00 43.71 731 HIS B C 1
ATOM 7127 O O . HIS B 1 448 ? 5.106 -17.253 -17.798 1.00 41.37 731 HIS B O 1
#

GO terms:
  GO:0036464 cytoplasmic ribonucleoprotein granule (C, IDA)
  GO:0005737 cytoplasm (C, IDA)
  GO:0010586 miRNA metabolic process (P, IDA)
  GO:0141008 transposable element silencing by mRNA destabilization (P, IDA)
  GO:0031054 pre-miRNA processing (P, IDA)
  GO:0031123 RNA 3'-end processing (P, IDA)
  GO:0050265 RNA uridylyltransferase activity (F, IDA)
  GO:0005634 nucleus (C, EXP)
  GO:0005737 cytoplasm (C, EXP)
  GO:0050265 RNA uridylyltransferase activity (F, EXP)
  GO:0010587 miRNA catabolic process (P, IMP)
  GO:0019827 stem cell population maintenance (P, IMP)
  GO:0031054 pre-miRNA processing (P, IMP)
  GO:0005515 protein binding (F, IPI)
  GO:0005829 cytosol (C, IDA)
  GO:0070062 extracellular exosome (C, HDA)
  GO:0005576 extracellular region (C, HDA)
  GO:0003723 RNA binding (F, HDA)